Protein AF-A0A350HEQ5-F1 (afdb_monomer_lite)

Secondary structure (DSSP, 8-state):
-TTEEEEEEEEEEETTEEEEEEEEEEEEEEETTEEEEEEEEEETTEEEEEEEEEE--HHHHHHHHHHHHHHHHHHHHHHHIIIIIIHHHHHHHHHHHHHTT---HHHHHHHHHHHHHHHHHHHHHTHHHHHHHH--TTS-HHHHHHHHHHHHHHHHHHHHHHHHHHHHHHHHHHHHH-TTSBPTTTTTSHHHHTSHHHHHHHHHHHHHHHHHHHHHHHHHHHHTTSTT-B--SGGG--GGGGGSSSTTHHHHHHHHHHHHHHHIIIIIHHHHHHHHHHHHTT-HHHHHHHHHHHHHHHHHHHTTTSS-BSTTHHHHHHHHHHHHHHHHHHHH-HHHHHHHHHHHHHHHHHHHHHH---TTHHHHHHHHHHHHHHHHHHHHHHHHHH--SS-PPPPGGGBGGG------------PPB-------HHHHHHHHHHHHHHHHHHHHHHHTSPP-S----S-HHHHHHHHHHHHHHTT--TTS--EEEEEEEESS-HHHHHHHHHHH-HHHHHHHHHS-EEEETTEEEE-GGGS--EEEEEEEE--SS-HHHHH-EEEEEE-SS-EEEEEE--TTS------HHHHHHHHHHHHHHH---SS-EEEEEEEEEE-TTSPEEEEEEEEE---GGGTT-EEEEEEEEETTEEEEEEEEEEPPHHHHHHHHHHHHHHHHHHHHHHHHHHHHHHHHHHHHHHHHHHS---HHHHHHHHHHHHHHHHHHHHHTHHHHHHH--TTS-HHHHHHHHHHHHHHHHHHHHHHHHHHHHHHHHHGGGBSSPPPHHHHHHHHHHHHHHHHHHHHHHHHHHTTS-------GGGGTSSSGGGHHHHHHHHHHHHHHHHHHHHHHHHSS---HHHHHHHHHHHHHHHHHHS-----SSS-HHHHHHHHHHHHHHHHHHIIIIITT-TTHHHHHHHHHHHHHHHHHHTS-SSTTHHHHHHHHHHHHHHHHHHHHHHHHHHHHHHH--

pLDDT: mean 87.1, std 10.97, range [36.81, 98.38]

Foldseek 3Di:
DVQWDWDWWWWFDFPPKIKIWTWTWRPPDADVLWIWIWIWIQIRNRTPDTDIDTHDAPQVVLVLVQQLLLLLLLLLVLVLCLLLVLVVLLLVLLLVCVLVLNFDQPLLLVLLLVLLVLQLVVLQQLVLVCCVPPDDPLADPVLSVLLSNLVSVVSSLVSSVLSSSLCRRLQSLCLVLPQFAFRPSCCLPLQNLQAPLSVVLLVLLVVLLVVLVVLLVVLVVVQVVDPFKDADPVVQADPSLVSTPQSLSNLQSVLLSCLRNVLSSLASRQVSVLSVVCVVVVNNVVSLVCRLLVSQLSVQSNVLSHSIPPSSSSSVSRSVSSSVVNVCCSPHNSRSSSSSSSLNSLCRHCVVLVVDDDPPSVVSVVSSVCSNCVSVVSSVVSCVVVVSNVRHHRPSCRGSNNDDRDDDDPPPFFAQFAQDFDDPPVVLVVLLVLLVVLLVVLVVVLVPDFQQADFFADDPVNQVVVVVVVCVVVVPPPPADKDKFKFKDKQDDCVQLVLLCVQLNPVRSRVCSVFVWDQDPNDTAHQNQADIYIWMWMKIAGQDDRLQRRQWMKIWTDGNLDIWIATGGRLPDDAAADDLVLVVVVVVVVVVVRGPDPFDWDWRIWTWDQGPVRQTKIWTKTWTQDDDSCRQFTWIWIFIGTRNHTRTIGIHTDDRPVVVSVLVHQLSLLSSVVSVLVVVVSVLLCVLLVVLSVVVSVDDDPVVVLVVQLVVLVVLLVLVCQQLVSVVVVPDRSSHRPVSSVSSVVSVSSSVVSVLSVSLSSLVVSLLVLLLSYQAQHDLVSLLSLLSSLLSQLVSLLQVLQCVPDSGDDSDPFDSSLVSTPDSLSSLSVLLSLLSSLLSQLLSLLSVCQGGDDDPVSLLSSLLSVLSSLVVLLPDPPSRRDGPVSVVSSSVRSSVSCVVCVVPRRNSHSLSSLSNSLSSNLSNLVSSLVNQNHPCRNVSSVSSNVSSVVSNVVVSCSSRVSSVVSNVD

Structure (mmCIF, N/CA/C/O backbone):
data_AF-A0A350HEQ5-F1
#
_entry.id   AF-A0A350HEQ5-F1
#
loop_
_atom_site.group_PDB
_atom_site.id
_atom_site.type_symbol
_atom_site.label_atom_id
_atom_site.label_alt_id
_atom_site.label_comp_id
_atom_site.label_asym_id
_atom_site.label_entity_id
_atom_site.label_seq_id
_atom_site.pdbx_PDB_ins_code
_atom_site.Cartn_x
_atom_site.Cartn_y
_atom_site.Cartn_z
_atom_site.occupancy
_atom_site.B_iso_or_equiv
_atom_site.auth_seq_id
_atom_site.auth_comp_id
_atom_site.auth_asym_id
_atom_site.auth_atom_id
_atom_site.pdbx_PDB_model_num
ATOM 1 N N . PRO A 1 1 ? -3.479 -26.762 -36.739 1.00 63.06 1 PRO A N 1
ATOM 2 C CA . PRO A 1 1 ? -4.819 -26.532 -37.343 1.00 63.06 1 PRO A CA 1
ATOM 3 C C . PRO A 1 1 ? -4.683 -25.771 -38.673 1.00 63.06 1 PRO A C 1
ATOM 5 O O . PRO A 1 1 ? -3.877 -24.853 -38.736 1.00 63.06 1 PRO A O 1
ATOM 8 N N . LYS A 1 2 ? -5.415 -26.163 -39.730 1.00 76.94 2 LYS A N 1
ATOM 9 C CA . LYS A 1 2 ? -5.239 -25.629 -41.104 1.00 76.94 2 LYS A CA 1
ATOM 10 C C . LYS A 1 2 ? -5.496 -24.119 -41.250 1.00 76.94 2 LYS A C 1
ATOM 12 O O . LYS A 1 2 ? -5.069 -23.531 -42.232 1.00 76.94 2 LYS A O 1
ATOM 17 N N . ASP A 1 3 ? -6.184 -23.518 -40.282 1.00 88.62 3 ASP A N 1
ATOM 18 C CA . ASP A 1 3 ? -6.591 -22.107 -40.304 1.00 88.62 3 ASP A CA 1
ATOM 19 C C . ASP A 1 3 ? -5.604 -21.173 -39.581 1.00 88.62 3 ASP A C 1
ATOM 21 O O . ASP A 1 3 ? -5.878 -19.989 -39.421 1.00 88.62 3 ASP A O 1
ATOM 25 N N . TYR A 1 4 ? -4.477 -21.702 -39.096 1.00 90.69 4 TYR A N 1
ATOM 26 C CA . TYR A 1 4 ? -3.442 -20.923 -38.421 1.00 90.69 4 TYR A CA 1
ATOM 27 C C . TYR A 1 4 ? -2.234 -20.750 -39.338 1.00 90.69 4 TYR A C 1
ATOM 29 O O . TYR A 1 4 ? -1.679 -21.738 -39.821 1.00 90.69 4 TYR A O 1
ATOM 37 N N . ILE A 1 5 ? -1.826 -19.503 -39.548 1.00 92.50 5 ILE A N 1
ATOM 38 C CA . ILE A 1 5 ? -0.644 -19.128 -40.328 1.00 92.50 5 ILE A CA 1
ATOM 39 C C . ILE A 1 5 ? 0.439 -18.603 -39.392 1.00 92.50 5 ILE A C 1
ATOM 41 O O . ILE A 1 5 ? 0.133 -17.954 -38.394 1.00 92.50 5 ILE A O 1
ATOM 45 N N . LEU A 1 6 ? 1.704 -18.898 -39.691 1.00 91.81 6 LEU A N 1
ATOM 46 C CA . LEU A 1 6 ? 2.822 -18.324 -38.946 1.00 91.81 6 LEU A CA 1
ATOM 47 C C . LEU A 1 6 ? 2.840 -16.809 -39.187 1.00 91.81 6 LEU A C 1
ATOM 49 O O . LEU A 1 6 ? 2.939 -16.376 -40.334 1.00 91.81 6 LEU A O 1
ATOM 53 N N . LYS A 1 7 ? 2.697 -16.029 -38.114 1.00 90.75 7 LYS A N 1
ATOM 54 C CA . LYS A 1 7 ? 2.664 -14.565 -38.141 1.00 90.75 7 LYS A CA 1
ATOM 55 C C . LYS A 1 7 ? 4.023 -13.983 -37.785 1.00 90.75 7 LYS A C 1
ATOM 57 O O . LYS A 1 7 ? 4.574 -13.239 -38.583 1.00 90.75 7 LYS A O 1
ATOM 62 N N . ASP A 1 8 ? 4.564 -14.385 -36.637 1.00 90.88 8 ASP A N 1
ATOM 63 C CA . ASP A 1 8 ? 5.883 -13.962 -36.168 1.00 90.88 8 ASP A CA 1
ATOM 64 C C . ASP A 1 8 ? 6.734 -15.183 -35.798 1.00 90.88 8 ASP A C 1
ATOM 66 O O . ASP A 1 8 ? 6.240 -16.166 -35.231 1.00 90.88 8 ASP A O 1
ATOM 70 N N . TYR A 1 9 ? 8.027 -15.097 -36.111 1.00 92.94 9 TYR A N 1
ATOM 71 C CA . TYR A 1 9 ? 9.055 -16.049 -35.705 1.00 92.94 9 TYR A CA 1
ATOM 72 C C . TYR A 1 9 ? 10.246 -15.288 -35.135 1.00 92.94 9 TYR A C 1
ATOM 74 O O . TYR A 1 9 ? 10.798 -14.411 -35.794 1.00 92.94 9 TYR A O 1
ATOM 82 N N . ALA A 1 10 ? 10.656 -15.655 -33.930 1.00 91.50 10 ALA A N 1
ATOM 83 C CA . ALA A 1 10 ? 11.864 -15.144 -33.306 1.00 91.50 10 ALA A CA 1
ATOM 84 C C . ALA A 1 10 ? 12.728 -16.310 -32.833 1.00 91.50 10 ALA A C 1
ATOM 86 O O . ALA A 1 10 ? 12.227 -17.396 -32.528 1.00 91.50 10 ALA A O 1
ATOM 87 N N . HIS A 1 11 ? 14.028 -16.066 -32.738 1.00 89.94 11 HIS A N 1
ATOM 88 C CA . HIS A 1 11 ? 14.934 -16.963 -32.039 1.00 89.94 11 HIS A CA 1
ATOM 89 C C . HIS A 1 11 ? 15.846 -16.180 -31.104 1.00 89.94 11 HIS A C 1
ATOM 91 O O . HIS A 1 11 ? 16.212 -15.031 -31.374 1.00 89.94 11 HIS A O 1
ATOM 97 N N . GLU A 1 12 ? 16.211 -16.832 -30.011 1.00 89.75 12 GLU A N 1
ATOM 98 C CA . GLU A 1 12 ? 17.087 -16.297 -28.981 1.00 89.75 12 GLU A CA 1
ATOM 99 C C . GLU A 1 12 ? 18.152 -17.337 -28.644 1.00 89.75 12 GLU A C 1
ATOM 101 O O . GLU A 1 12 ? 17.852 -18.510 -28.405 1.00 89.75 12 GLU A O 1
ATOM 106 N N . ARG A 1 13 ? 19.419 -16.917 -28.633 1.00 85.31 13 ARG A N 1
ATOM 107 C CA . ARG A 1 13 ? 20.515 -17.764 -28.165 1.00 85.31 13 ARG A CA 1
ATOM 108 C C . ARG A 1 13 ? 20.727 -17.547 -26.668 1.00 85.31 13 ARG A C 1
ATOM 110 O O . ARG A 1 13 ? 21.255 -16.520 -26.250 1.00 85.31 13 ARG A O 1
ATOM 117 N N . VAL A 1 14 ? 20.386 -18.557 -25.872 1.00 80.62 14 VAL A N 1
ATOM 118 C CA . VAL A 1 14 ? 20.617 -18.604 -24.424 1.00 80.62 14 VAL A CA 1
ATOM 119 C C . VAL A 1 14 ? 21.796 -19.535 -24.145 1.00 80.62 14 VAL A C 1
ATOM 121 O O . VAL A 1 14 ? 21.642 -20.752 -24.035 1.00 80.62 14 VAL A O 1
ATOM 124 N N . LYS A 1 15 ? 23.001 -18.963 -24.030 1.00 77.75 15 LYS A N 1
ATOM 125 C CA . LYS A 1 15 ? 24.268 -19.717 -23.937 1.00 77.75 15 LYS A CA 1
ATOM 126 C C . LYS A 1 15 ? 24.427 -20.694 -25.115 1.00 77.75 15 LYS A C 1
ATOM 128 O O . LYS A 1 15 ? 24.585 -20.263 -26.251 1.00 77.75 15 LYS A O 1
ATOM 133 N N . GLU A 1 16 ? 24.367 -21.997 -24.842 1.00 81.00 16 GLU A N 1
ATOM 134 C CA . GLU A 1 16 ? 24.494 -23.085 -25.821 1.00 81.00 16 GLU A CA 1
ATOM 135 C C . GLU A 1 16 ? 23.132 -23.584 -26.335 1.00 81.00 16 GLU A C 1
ATOM 137 O O . GLU A 1 16 ? 23.070 -24.497 -27.157 1.00 81.00 16 GLU A O 1
ATOM 142 N N . ARG A 1 17 ? 22.025 -22.996 -25.862 1.00 88.75 17 ARG A N 1
ATOM 143 C CA . ARG A 1 17 ? 20.659 -23.353 -26.253 1.00 88.75 17 ARG A CA 1
ATOM 144 C C . ARG A 1 17 ? 20.102 -22.315 -27.224 1.00 88.75 17 ARG A C 1
ATOM 146 O O . ARG A 1 17 ? 20.215 -21.116 -26.985 1.00 88.75 17 ARG A O 1
ATOM 153 N N . LEU A 1 18 ? 19.491 -22.776 -28.311 1.00 90.94 18 LEU A N 1
ATOM 154 C CA . LEU A 1 18 ? 18.721 -21.929 -29.218 1.00 90.94 18 LEU A CA 1
ATOM 155 C C . LEU A 1 18 ? 17.236 -22.128 -28.922 1.00 90.94 18 LEU A C 1
ATOM 157 O O . LEU A 1 18 ? 16.732 -23.244 -29.041 1.00 90.94 18 LEU A O 1
ATOM 161 N N . ASP A 1 19 ? 16.560 -21.057 -28.532 1.00 94.00 19 ASP A N 1
ATOM 162 C CA . ASP A 1 19 ? 15.124 -21.064 -28.285 1.00 94.00 19 ASP A CA 1
ATOM 163 C C . ASP A 1 19 ? 14.403 -20.432 -29.471 1.00 94.00 19 ASP A C 1
ATOM 165 O O . ASP A 1 19 ? 14.852 -19.437 -30.041 1.00 94.00 19 ASP A O 1
ATOM 169 N N . HIS A 1 20 ? 13.282 -21.034 -29.852 1.00 94.56 20 HIS A N 1
ATOM 170 C CA . HIS A 1 20 ? 12.452 -20.612 -30.968 1.00 94.56 20 HIS A CA 1
ATOM 171 C C . HIS A 1 20 ? 11.069 -20.216 -30.462 1.00 94.56 20 HIS A C 1
ATOM 173 O O . HIS A 1 20 ? 10.409 -20.971 -29.741 1.00 94.56 20 HIS A O 1
ATOM 179 N N . HIS A 1 21 ? 10.600 -19.052 -30.893 1.00 94.69 21 HIS A N 1
ATOM 180 C CA . HIS A 1 21 ? 9.293 -18.514 -30.548 1.00 94.69 21 HIS A CA 1
ATOM 181 C C . HIS A 1 21 ? 8.465 -18.352 -31.814 1.00 94.69 21 HIS A C 1
ATOM 183 O O . HIS A 1 21 ? 8.891 -17.703 -32.767 1.00 94.69 21 HIS A O 1
ATOM 189 N N . PHE A 1 22 ? 7.267 -18.927 -31.806 1.00 95.19 22 PHE A N 1
ATOM 190 C CA . PHE A 1 22 ? 6.330 -18.864 -32.918 1.00 95.19 22 PHE A CA 1
ATOM 191 C C . PHE A 1 22 ? 5.011 -18.267 -32.444 1.00 95.19 22 PHE A C 1
ATOM 193 O O . PHE A 1 22 ? 4.444 -18.694 -31.431 1.00 95.19 22 PHE A O 1
ATOM 200 N N . ILE A 1 23 ? 4.491 -17.322 -33.217 1.00 94.56 23 ILE A N 1
ATOM 201 C CA . ILE A 1 23 ? 3.127 -16.822 -33.079 1.00 94.56 23 ILE A CA 1
ATOM 202 C C . ILE A 1 23 ? 2.373 -17.239 -34.328 1.00 94.56 23 ILE A C 1
ATOM 204 O O . ILE A 1 23 ? 2.692 -16.802 -35.431 1.00 94.56 23 ILE A O 1
ATOM 208 N N . TYR A 1 24 ? 1.370 -18.091 -34.153 1.00 94.12 24 TYR A N 1
ATOM 209 C CA . TYR A 1 24 ? 0.466 -18.470 -35.227 1.00 94.12 24 TYR A CA 1
ATOM 210 C C . TYR A 1 24 ? -0.844 -17.700 -35.088 1.00 94.12 24 TYR A C 1
ATOM 212 O O . TYR A 1 24 ? -1.494 -17.816 -34.055 1.00 94.12 24 TYR A O 1
ATOM 220 N N . GLU A 1 25 ? -1.265 -16.969 -36.116 1.00 92.69 25 GLU A N 1
ATOM 221 C CA . GLU A 1 25 ? -2.535 -16.230 -36.142 1.00 92.69 25 GLU A CA 1
ATOM 222 C C . GLU A 1 25 ? -3.602 -17.027 -36.904 1.00 92.69 25 GLU A C 1
ATOM 224 O O . GLU A 1 25 ? -3.324 -17.623 -37.947 1.00 92.69 25 GLU A O 1
ATOM 229 N N . ASN A 1 26 ? -4.837 -17.035 -36.402 1.00 93.31 26 ASN A N 1
ATOM 230 C CA . ASN A 1 26 ? -5.974 -17.586 -37.129 1.00 93.31 26 ASN A CA 1
ATOM 231 C C . ASN A 1 26 ? -6.422 -16.615 -38.229 1.00 93.31 26 ASN A C 1
ATOM 233 O O . ASN A 1 26 ? -6.893 -15.517 -37.943 1.00 93.31 26 ASN A O 1
ATOM 237 N N . ASN A 1 27 ? -6.341 -17.036 -39.489 1.00 87.69 27 ASN A N 1
ATOM 238 C CA . ASN A 1 27 ? -6.676 -16.176 -40.626 1.00 87.69 27 ASN A CA 1
ATOM 239 C C . ASN A 1 27 ? -8.170 -16.163 -40.994 1.00 87.69 27 ASN A C 1
ATOM 241 O O . ASN A 1 27 ? -8.580 -15.362 -41.831 1.00 87.69 27 ASN A O 1
ATOM 245 N N . LYS A 1 28 ? -8.990 -17.035 -40.392 1.00 88.00 28 LYS A N 1
ATOM 246 C CA . LYS A 1 28 ? -10.434 -17.141 -40.673 1.00 88.00 28 LYS A CA 1
ATOM 247 C C . LYS A 1 28 ? -11.322 -16.631 -39.546 1.00 88.00 28 LYS A C 1
ATOM 249 O O . LYS A 1 28 ? -12.498 -16.373 -39.784 1.00 88.00 28 LYS A O 1
ATOM 254 N N . LYS A 1 29 ? -10.805 -16.557 -38.319 1.00 88.69 29 LYS A N 1
ATOM 255 C CA . LYS A 1 29 ? -11.589 -16.251 -37.119 1.00 88.69 29 LYS A CA 1
ATOM 256 C C . LYS A 1 29 ? -10.912 -15.174 -36.278 1.00 88.69 29 LYS A C 1
ATOM 258 O O . LYS A 1 29 ? -9.746 -15.300 -35.917 1.00 88.69 29 LYS A O 1
ATOM 263 N N . SER A 1 30 ? -11.695 -14.175 -35.891 1.00 88.38 30 SER A N 1
ATOM 264 C CA . SER A 1 30 ? -11.368 -13.171 -34.879 1.00 88.38 30 SER A CA 1
ATOM 265 C C . SER A 1 30 ? -12.553 -13.002 -33.925 1.00 88.38 30 SER A C 1
ATOM 267 O O . SER A 1 30 ? -13.673 -13.418 -34.235 1.00 88.38 30 SER A O 1
ATOM 269 N N . ILE A 1 31 ? -12.311 -12.413 -32.755 1.00 89.31 31 ILE A N 1
ATOM 270 C CA . ILE A 1 31 ? -13.373 -11.980 -31.839 1.00 89.31 31 ILE A CA 1
ATOM 271 C C . ILE A 1 31 ? -13.454 -10.463 -31.967 1.00 89.31 31 ILE A C 1
ATOM 273 O O . ILE A 1 31 ? -12.619 -9.756 -31.409 1.00 89.31 31 ILE A O 1
ATOM 277 N N . ALA A 1 32 ? -14.422 -9.975 -32.747 1.00 88.38 32 ALA A N 1
ATOM 278 C CA . ALA A 1 32 ? -14.424 -8.590 -33.220 1.00 88.38 32 ALA A CA 1
ATOM 279 C C . ALA A 1 32 ? -13.051 -8.235 -33.841 1.00 88.38 32 ALA A C 1
ATOM 281 O O . ALA A 1 32 ? -12.601 -8.923 -34.764 1.00 88.38 32 ALA A O 1
ATOM 282 N N . GLU A 1 33 ? -12.373 -7.213 -33.318 1.00 86.56 33 GLU A N 1
ATOM 283 C CA . GLU A 1 33 ? -11.041 -6.776 -33.757 1.00 86.56 33 GLU A CA 1
ATOM 284 C C . GLU A 1 33 ? -9.890 -7.604 -33.160 1.00 86.56 33 GLU A C 1
ATOM 286 O O . GLU A 1 33 ? -8.765 -7.549 -33.658 1.00 86.56 33 GLU A O 1
ATOM 291 N N . ALA A 1 34 ? -10.152 -8.407 -32.124 1.00 90.25 34 ALA A N 1
ATOM 292 C CA . ALA A 1 34 ? -9.126 -9.178 -31.437 1.00 90.25 34 ALA A CA 1
ATOM 293 C C . ALA A 1 34 ? -8.733 -10.437 -32.224 1.00 90.25 34 ALA A C 1
ATOM 295 O O . ALA A 1 34 ? -9.576 -11.258 -32.615 1.00 90.25 34 ALA A O 1
ATOM 296 N N . LYS A 1 35 ? -7.427 -10.611 -32.436 1.00 89.88 35 LYS A N 1
ATOM 297 C CA . LYS A 1 35 ? -6.869 -11.721 -33.217 1.00 89.88 35 LYS A CA 1
ATOM 298 C C . LYS A 1 35 ? -6.679 -12.958 -32.351 1.00 89.88 35 LYS A C 1
ATOM 300 O O . LYS A 1 35 ? -6.209 -12.873 -31.217 1.00 89.88 35 LYS A O 1
ATOM 305 N N . LEU A 1 36 ? -7.041 -14.118 -32.896 1.00 93.25 36 LEU A N 1
ATOM 306 C CA . LEU A 1 36 ? -6.819 -15.401 -32.238 1.00 93.25 36 LEU A CA 1
ATOM 307 C C . LEU A 1 36 ? -5.424 -15.909 -32.582 1.00 93.25 36 LEU A C 1
ATOM 309 O O . LEU A 1 36 ? -5.115 -16.137 -33.749 1.00 93.25 36 LEU A O 1
ATOM 313 N N . GLU A 1 37 ? -4.608 -16.136 -31.565 1.00 93.69 37 GLU A N 1
ATOM 314 C CA . GLU A 1 37 ? -3.222 -16.565 -31.702 1.00 93.69 37 GLU A CA 1
ATOM 315 C C . GLU A 1 37 ? -2.977 -17.899 -30.989 1.00 93.69 37 GLU A C 1
ATOM 317 O O . GLU A 1 37 ? -3.651 -18.248 -30.020 1.00 93.69 37 GLU A O 1
ATOM 322 N N . ILE A 1 38 ? -1.969 -18.640 -31.439 1.00 94.44 38 ILE A N 1
ATOM 323 C CA . ILE A 1 38 ? -1.323 -19.705 -30.672 1.00 94.44 38 ILE A CA 1
ATOM 324 C C . ILE A 1 38 ? 0.134 -19.300 -30.495 1.00 94.44 38 ILE A C 1
ATOM 326 O O . ILE A 1 38 ? 0.862 -19.142 -31.476 1.00 94.44 38 ILE A O 1
ATOM 330 N N . ARG A 1 39 ? 0.559 -19.154 -29.240 1.00 95.00 39 ARG A N 1
ATOM 331 C CA . ARG A 1 39 ? 1.956 -18.897 -28.885 1.00 95.00 39 ARG A CA 1
ATOM 332 C C . ARG A 1 39 ? 2.638 -20.216 -28.576 1.00 95.00 39 ARG A C 1
ATOM 334 O O . ARG A 1 39 ? 2.213 -20.925 -27.660 1.00 95.00 39 ARG A O 1
ATOM 341 N N . MET A 1 40 ? 3.685 -20.523 -29.330 1.00 95.44 40 MET A N 1
ATOM 342 C CA . MET A 1 40 ? 4.489 -21.725 -29.162 1.00 95.44 40 MET A CA 1
ATOM 343 C C . MET A 1 40 ? 5.940 -21.352 -28.869 1.00 95.44 40 MET A C 1
ATOM 345 O O . MET A 1 40 ? 6.518 -20.525 -29.569 1.00 95.44 40 MET A O 1
ATOM 349 N N . THR A 1 41 ? 6.525 -21.986 -27.857 1.00 95.94 41 THR A N 1
ATOM 350 C CA . THR A 1 41 ? 7.957 -21.881 -27.557 1.00 95.94 41 THR A CA 1
ATOM 351 C C . THR A 1 41 ? 8.579 -23.264 -27.649 1.00 95.94 41 THR A C 1
ATOM 353 O O . THR A 1 41 ? 8.058 -24.217 -27.061 1.00 95.94 41 THR A O 1
ATOM 356 N N . ILE A 1 42 ? 9.690 -23.361 -28.375 1.00 95.88 42 ILE A N 1
ATOM 357 C CA . ILE A 1 42 ? 10.563 -24.532 -28.408 1.00 95.88 42 ILE A CA 1
ATOM 358 C C . ILE A 1 42 ? 11.885 -24.117 -27.770 1.00 95.88 42 ILE A C 1
ATOM 360 O O . ILE A 1 42 ? 12.607 -23.307 -28.341 1.00 95.88 42 ILE A O 1
ATOM 364 N N . SER A 1 43 ? 12.192 -24.640 -26.586 1.00 94.06 43 SER A N 1
ATOM 365 C CA . SER A 1 43 ? 13.463 -24.383 -25.910 1.00 94.06 43 SER A CA 1
ATOM 366 C C . SER A 1 43 ? 14.464 -25.477 -26.264 1.00 94.06 43 SER A C 1
ATOM 368 O O . SER A 1 43 ? 14.285 -26.635 -25.875 1.00 94.06 43 SER A O 1
ATOM 370 N N . GLY A 1 44 ? 15.502 -25.138 -27.030 1.00 92.12 44 GLY A N 1
ATOM 371 C CA . GLY A 1 44 ? 16.385 -26.123 -27.654 1.00 92.12 44 GLY A CA 1
ATOM 372 C C . GLY A 1 44 ? 15.603 -27.068 -28.568 1.00 92.12 44 GLY A C 1
ATOM 373 O O . GLY A 1 44 ? 15.156 -26.692 -29.646 1.00 92.12 44 GLY A O 1
ATOM 374 N N . ASN A 1 45 ? 15.421 -28.309 -28.122 1.00 92.00 45 ASN A N 1
ATOM 375 C CA . ASN A 1 45 ? 14.684 -29.349 -28.842 1.00 92.00 45 ASN A CA 1
ATOM 376 C C . ASN A 1 45 ? 13.342 -29.733 -28.189 1.00 92.00 45 ASN A C 1
ATOM 378 O O . ASN A 1 45 ? 12.737 -30.725 -28.597 1.00 92.00 45 ASN A O 1
ATOM 382 N N . GLN A 1 46 ? 12.870 -28.991 -27.181 1.00 95.50 46 GLN A N 1
ATOM 383 C CA . GLN A 1 46 ? 11.648 -29.318 -26.439 1.00 95.50 46 GLN A CA 1
ATOM 384 C C . GLN A 1 46 ? 10.572 -28.250 -26.606 1.00 95.50 46 GLN A C 1
ATOM 386 O O . GLN A 1 46 ? 10.834 -27.066 -26.422 1.00 95.50 46 GLN A O 1
ATOM 391 N N . VAL A 1 47 ? 9.333 -28.662 -26.889 1.00 95.00 47 VAL A N 1
ATOM 392 C CA . VAL A 1 47 ? 8.177 -27.755 -26.840 1.00 95.00 47 VAL A CA 1
ATOM 393 C C . VAL A 1 47 ? 7.868 -27.452 -25.374 1.00 95.00 47 VAL A C 1
ATOM 395 O O . VAL A 1 47 ? 7.421 -28.329 -24.640 1.00 95.00 47 VAL A O 1
ATOM 398 N N . THR A 1 48 ? 8.102 -26.213 -24.949 1.00 94.75 48 THR A N 1
ATOM 399 C CA . THR A 1 48 ? 7.941 -25.773 -23.552 1.00 94.75 48 THR A CA 1
ATOM 400 C C . THR A 1 48 ? 6.688 -24.934 -23.331 1.00 94.75 48 THR A C 1
ATOM 402 O O . THR A 1 48 ? 6.213 -24.817 -22.203 1.00 94.75 48 THR A O 1
ATOM 405 N N . LYS A 1 49 ? 6.105 -24.371 -24.397 1.00 93.56 49 LYS A N 1
ATOM 406 C CA . LYS A 1 49 ? 4.848 -23.616 -24.333 1.00 93.56 49 LYS A CA 1
ATOM 407 C C . LYS A 1 49 ? 4.005 -23.868 -25.572 1.00 93.56 49 LYS A C 1
ATOM 409 O O . LYS A 1 49 ? 4.513 -23.795 -26.685 1.00 93.56 49 LYS A O 1
ATOM 414 N N . MET A 1 50 ? 2.709 -24.083 -25.372 1.00 94.81 50 MET A N 1
ATOM 415 C CA . MET A 1 50 ? 1.692 -24.030 -26.419 1.00 94.81 50 MET A CA 1
ATOM 416 C C . MET A 1 50 ? 0.396 -23.511 -25.800 1.00 94.81 50 MET A C 1
ATOM 418 O O . MET A 1 50 ? -0.309 -24.251 -25.120 1.00 94.81 50 MET A O 1
ATOM 422 N N . ALA A 1 51 ? 0.109 -22.225 -25.991 1.00 95.00 51 ALA A N 1
ATOM 423 C CA . ALA A 1 51 ? -1.032 -21.574 -25.354 1.00 95.00 51 ALA A CA 1
ATOM 424 C C . ALA A 1 51 ? -1.860 -20.783 -26.377 1.00 95.00 51 ALA A C 1
ATOM 426 O O . ALA A 1 51 ? -1.276 -20.011 -27.149 1.00 95.00 51 ALA A O 1
ATOM 427 N N . PRO A 1 52 ? -3.198 -20.941 -26.394 1.00 93.25 52 PRO A N 1
ATOM 428 C CA . PRO A 1 52 ? -4.061 -20.026 -27.123 1.00 93.25 52 PRO A CA 1
ATOM 429 C C . PRO A 1 52 ? -3.970 -18.631 -26.496 1.00 93.25 52 PRO A C 1
ATOM 431 O O . PRO A 1 52 ? -3.814 -18.485 -25.284 1.00 93.25 52 PRO A O 1
ATOM 434 N N . ASN A 1 53 ? -4.068 -17.605 -27.329 1.00 93.12 53 ASN A N 1
ATOM 435 C CA . ASN A 1 53 ? -4.036 -16.212 -26.922 1.00 93.12 53 ASN A CA 1
ATOM 436 C C . ASN A 1 53 ? -5.069 -15.411 -27.723 1.00 93.12 53 ASN A C 1
ATOM 438 O O . ASN A 1 53 ? -5.365 -15.734 -28.874 1.00 93.12 53 ASN A O 1
ATOM 442 N N . VAL A 1 54 ? -5.603 -14.357 -27.116 1.00 92.19 54 VAL A N 1
ATOM 443 C CA . VAL A 1 54 ? -6.446 -13.370 -27.796 1.00 92.19 54 VAL A CA 1
ATOM 444 C C . VAL A 1 54 ? -5.690 -12.048 -27.750 1.00 92.19 54 VAL A C 1
ATOM 446 O O . VAL A 1 54 ? -5.585 -11.435 -26.690 1.00 92.19 54 VAL A O 1
ATOM 449 N N . LYS A 1 55 ? -5.108 -11.629 -28.878 1.00 89.75 55 LYS A N 1
ATOM 450 C CA . LYS A 1 55 ? -4.390 -10.352 -28.972 1.00 89.75 55 LYS A CA 1
ATOM 451 C C . LYS A 1 55 ? -5.410 -9.224 -29.061 1.00 89.75 55 LYS A C 1
ATOM 453 O O . LYS A 1 55 ? -6.089 -9.076 -30.079 1.00 89.75 55 LYS A O 1
ATOM 458 N N . LEU A 1 56 ? -5.525 -8.468 -27.972 1.00 90.62 56 LEU A N 1
ATOM 459 C CA . LEU A 1 56 ? -6.334 -7.255 -27.908 1.00 90.62 56 LEU A CA 1
ATOM 460 C C . LEU A 1 56 ? -5.623 -6.121 -28.664 1.00 90.62 56 LEU A C 1
ATOM 462 O O . LEU A 1 56 ? -4.409 -5.985 -28.498 1.00 90.62 56 LEU A O 1
ATOM 466 N N . PRO A 1 57 ? -6.345 -5.309 -29.459 1.00 88.69 57 PRO A N 1
ATOM 467 C CA . PRO A 1 57 ? -5.790 -4.088 -30.033 1.00 88.69 57 PRO A CA 1
ATOM 468 C C . PRO A 1 57 ? -5.285 -3.137 -28.943 1.00 88.69 57 PRO A C 1
ATOM 470 O O . PRO A 1 57 ? -5.906 -3.006 -27.880 1.00 88.69 57 PRO A O 1
ATOM 473 N N . GLU A 1 58 ? -4.188 -2.432 -29.209 1.00 88.62 58 GLU A N 1
ATOM 474 C CA . GLU A 1 58 ? -3.613 -1.471 -28.266 1.00 88.62 58 GLU A CA 1
ATOM 475 C C . GLU A 1 58 ? -4.627 -0.368 -27.919 1.00 88.62 58 GLU A C 1
ATOM 477 O O . GLU A 1 58 ? -4.821 -0.057 -26.742 1.00 88.62 58 GLU A O 1
ATOM 482 N N . ASN A 1 59 ? -5.356 0.143 -28.919 1.00 88.44 59 ASN A N 1
ATOM 483 C CA . ASN A 1 59 ? -6.385 1.170 -28.721 1.00 88.44 59 ASN A CA 1
ATOM 484 C C . ASN A 1 59 ? -7.505 0.715 -27.784 1.00 88.44 59 ASN A C 1
ATOM 486 O O . ASN A 1 59 ? -7.909 1.496 -26.930 1.00 88.44 59 ASN A O 1
ATOM 490 N N . PHE A 1 60 ? -7.948 -0.545 -27.863 1.00 89.69 60 PHE A N 1
ATOM 491 C CA . PHE A 1 60 ? -8.950 -1.066 -26.929 1.00 89.69 60 PHE A CA 1
ATOM 492 C C . PHE A 1 60 ? -8.441 -1.018 -25.485 1.00 89.69 60 PHE A C 1
ATOM 494 O O . PHE A 1 60 ? -9.156 -0.576 -24.590 1.00 89.69 60 PHE A O 1
ATOM 501 N N . THR A 1 61 ? -7.195 -1.444 -25.252 1.00 90.38 61 THR A N 1
ATOM 502 C CA . THR A 1 61 ? -6.597 -1.444 -23.906 1.00 90.38 61 THR A CA 1
ATOM 503 C C . THR A 1 61 ? -6.495 -0.018 -23.368 1.00 90.38 61 THR A C 1
ATOM 505 O O . THR A 1 61 ? -6.901 0.250 -22.241 1.00 90.38 61 THR A O 1
ATOM 508 N N . ARG A 1 62 ? -6.055 0.922 -24.209 1.00 90.38 62 ARG A N 1
ATOM 509 C CA . ARG A 1 62 ? -5.942 2.341 -23.857 1.00 90.38 62 ARG A CA 1
ATOM 510 C C . ARG A 1 62 ? -7.295 3.001 -23.600 1.00 90.38 62 ARG A C 1
ATOM 512 O O . ARG A 1 62 ? -7.429 3.785 -22.666 1.00 90.38 62 ARG A O 1
ATOM 519 N N . GLU A 1 63 ? -8.313 2.698 -24.399 1.00 89.56 63 GLU A N 1
ATOM 520 C CA . GLU A 1 63 ? -9.684 3.171 -24.173 1.00 89.56 63 GLU A CA 1
ATOM 521 C C . GLU A 1 63 ? -10.273 2.602 -22.891 1.00 89.56 63 GLU A C 1
ATOM 523 O O . GLU A 1 63 ? -10.880 3.343 -22.114 1.00 89.56 63 GLU A O 1
ATOM 528 N N . PHE A 1 64 ? -10.051 1.314 -22.641 1.00 90.88 64 PHE A N 1
ATOM 529 C CA . PHE A 1 64 ? -10.465 0.665 -21.410 1.00 90.88 64 PHE A CA 1
ATOM 530 C C . PHE A 1 64 ? -9.782 1.305 -20.197 1.00 90.88 64 PHE A C 1
ATOM 532 O O . PHE A 1 64 ? -10.464 1.662 -19.239 1.00 90.88 64 PHE A O 1
ATOM 539 N N . ASP A 1 65 ? -8.474 1.549 -20.247 1.00 91.75 65 ASP A N 1
ATOM 540 C CA . ASP A 1 65 ? -7.734 2.237 -19.185 1.00 91.75 65 ASP A CA 1
ATOM 541 C C . ASP A 1 65 ? -8.207 3.683 -18.992 1.00 91.75 65 ASP A C 1
ATOM 543 O O . ASP A 1 65 ? -8.437 4.118 -17.860 1.00 91.75 65 ASP A O 1
ATOM 547 N N . ASN A 1 66 ? -8.448 4.418 -20.081 1.00 92.25 66 ASN A N 1
ATOM 548 C CA . ASN A 1 66 ? -9.009 5.766 -20.030 1.00 92.25 66 ASN A CA 1
ATOM 549 C C . ASN A 1 66 ? -10.376 5.781 -19.345 1.00 92.25 66 ASN A C 1
ATOM 551 O O . ASN A 1 66 ? -10.610 6.577 -18.440 1.00 92.25 66 ASN A O 1
ATOM 555 N N . MET A 1 67 ? -11.264 4.870 -19.736 1.00 91.06 67 MET A N 1
ATOM 556 C CA . MET A 1 67 ? -12.574 4.679 -19.122 1.00 91.06 67 MET A CA 1
ATOM 557 C C . MET A 1 67 ? -12.434 4.373 -17.621 1.00 91.06 67 MET A C 1
ATOM 559 O O . MET A 1 67 ? -13.073 5.022 -16.790 1.00 91.06 67 MET A O 1
ATOM 563 N N . ARG A 1 68 ? -11.545 3.439 -17.261 1.00 92.19 68 ARG A N 1
ATOM 564 C CA . ARG A 1 68 ? -11.241 3.061 -15.871 1.00 92.19 68 ARG A CA 1
ATOM 565 C C . ARG A 1 68 ? -10.694 4.228 -15.057 1.00 92.19 68 ARG A C 1
ATOM 567 O O . ARG A 1 68 ? -10.943 4.273 -13.856 1.00 92.19 68 ARG A O 1
ATOM 574 N N . SER A 1 69 ? -9.981 5.171 -15.672 1.00 94.44 69 SER A N 1
ATOM 575 C CA . SER A 1 69 ? -9.448 6.341 -14.965 1.00 94.44 69 SER A CA 1
ATOM 576 C C . SER A 1 69 ? -10.555 7.180 -14.316 1.00 94.44 69 SER A C 1
ATOM 578 O O . SER A 1 69 ? -10.385 7.618 -13.182 1.00 94.44 69 SER A O 1
ATOM 580 N N . PHE A 1 70 ? -11.727 7.309 -14.954 1.00 94.88 70 PHE A N 1
ATOM 581 C CA . PHE A 1 70 ? -12.887 8.000 -14.375 1.00 94.88 70 PHE A CA 1
ATOM 582 C C . PHE A 1 70 ? -13.461 7.232 -13.180 1.00 94.88 70 PHE A C 1
ATOM 584 O O . PHE A 1 70 ? -13.706 7.815 -12.124 1.00 94.88 70 PHE A O 1
ATOM 591 N N . ASN A 1 71 ? -13.630 5.912 -13.327 1.00 94.38 71 ASN A N 1
ATOM 592 C CA . ASN A 1 71 ? -14.060 5.021 -12.246 1.00 94.38 71 ASN A CA 1
ATOM 593 C C . ASN A 1 71 ? -13.114 5.115 -11.037 1.00 94.38 71 ASN A C 1
ATOM 595 O O . ASN A 1 71 ? -13.555 5.274 -9.899 1.00 94.38 71 ASN A O 1
ATOM 599 N N . ASN A 1 72 ? -11.806 5.056 -11.290 1.00 94.44 72 ASN A N 1
ATOM 600 C CA . ASN A 1 72 ? -10.769 5.121 -10.268 1.00 94.44 72 ASN A CA 1
ATOM 601 C C . ASN A 1 72 ? -10.722 6.499 -9.600 1.00 94.44 72 ASN A C 1
ATOM 603 O O . ASN A 1 72 ? -10.703 6.561 -8.376 1.00 94.44 72 ASN A O 1
ATOM 607 N N . ALA A 1 73 ? -10.756 7.598 -10.356 1.00 95.31 73 ALA A N 1
ATOM 608 C CA . ALA A 1 73 ? -10.759 8.949 -9.797 1.00 95.31 73 ALA A CA 1
ATOM 609 C C . ALA A 1 73 ? -11.981 9.188 -8.906 1.00 95.31 73 ALA A C 1
ATOM 611 O O . ALA A 1 73 ? -11.836 9.621 -7.761 1.00 95.31 73 ALA A O 1
ATOM 612 N N . PHE A 1 74 ? -13.175 8.828 -9.383 1.00 95.50 74 PHE A N 1
ATOM 613 C CA . PHE A 1 74 ? -14.406 8.942 -8.603 1.00 95.50 74 PHE A CA 1
ATOM 614 C C . PHE A 1 74 ? -14.374 8.054 -7.349 1.00 95.50 74 PHE A C 1
ATOM 616 O O . PHE A 1 74 ? -14.728 8.505 -6.256 1.00 95.50 74 PHE A O 1
ATOM 623 N N . GLY A 1 75 ? -13.845 6.834 -7.493 1.00 95.69 75 GLY A N 1
ATOM 624 C CA . GLY A 1 75 ? -13.567 5.909 -6.398 1.00 95.69 75 GLY A CA 1
ATOM 625 C C . GLY A 1 75 ? -12.659 6.496 -5.326 1.00 95.69 75 GLY A C 1
ATOM 626 O O . GLY A 1 75 ? -12.992 6.488 -4.142 1.00 95.69 75 GLY A O 1
ATOM 627 N N . GLN A 1 76 ? -11.534 7.072 -5.744 1.00 94.62 76 GLN A N 1
ATOM 628 C CA . GLN A 1 76 ? -10.541 7.645 -4.841 1.00 94.62 76 GLN A CA 1
ATOM 629 C C . GLN A 1 76 ? -11.032 8.911 -4.141 1.00 94.62 76 GLN A C 1
ATOM 631 O O . GLN A 1 76 ? -10.718 9.105 -2.967 1.00 94.62 76 GLN A O 1
ATOM 636 N N . ILE A 1 77 ? -11.857 9.736 -4.796 1.00 94.19 77 ILE A N 1
ATOM 637 C CA . ILE A 1 77 ? -12.560 10.838 -4.119 1.00 94.19 77 ILE A CA 1
ATOM 638 C C . ILE A 1 77 ? -13.462 10.275 -3.014 1.00 94.19 77 ILE A C 1
ATOM 640 O O . ILE A 1 77 ? -13.415 10.759 -1.881 1.00 94.19 77 ILE A O 1
ATOM 644 N N . GLY A 1 78 ? -14.252 9.239 -3.319 1.00 95.12 78 GLY A N 1
ATOM 645 C CA . GLY A 1 78 ? -15.099 8.550 -2.342 1.00 95.12 78 GLY A CA 1
ATOM 646 C C . GLY A 1 78 ? -14.301 8.045 -1.141 1.00 95.12 78 GLY A C 1
ATOM 647 O O . GLY A 1 78 ? -14.643 8.353 0.002 1.00 95.12 78 GLY A O 1
ATOM 648 N N . SER A 1 79 ? -13.188 7.357 -1.398 1.00 94.88 79 SER A N 1
ATOM 649 C CA . SER A 1 79 ? -12.258 6.864 -0.376 1.00 94.88 79 SER A CA 1
ATOM 650 C C . SER A 1 79 ? -11.623 7.986 0.448 1.00 94.88 79 SER A C 1
ATOM 652 O O . SER A 1 79 ? -11.494 7.848 1.662 1.00 94.88 79 SER A O 1
ATOM 654 N N . ALA A 1 80 ? -11.262 9.121 -0.157 1.00 94.25 80 ALA A N 1
ATOM 655 C CA . ALA A 1 80 ? -10.703 10.262 0.570 1.00 94.25 80 ALA A CA 1
ATOM 656 C C . ALA A 1 80 ? -11.738 10.916 1.495 1.00 94.25 80 ALA A C 1
ATOM 658 O O . ALA A 1 80 ? -11.437 11.180 2.662 1.00 94.25 80 ALA A O 1
ATOM 659 N N . ILE A 1 81 ? -12.970 11.122 1.012 1.00 93.81 81 ILE A N 1
ATOM 660 C CA . ILE A 1 81 ? -14.084 11.629 1.829 1.00 93.81 81 ILE A CA 1
ATOM 661 C C . ILE A 1 81 ? -14.373 10.661 2.979 1.00 93.81 81 ILE A C 1
ATOM 663 O O . ILE A 1 81 ? -14.532 11.098 4.120 1.00 93.81 81 ILE A O 1
ATOM 667 N N . LEU A 1 82 ? -14.398 9.357 2.697 1.00 94.88 82 LEU A N 1
ATOM 668 C CA . LEU A 1 82 ? -14.599 8.306 3.687 1.00 94.88 82 LEU A CA 1
ATOM 669 C C . LEU A 1 82 ? -13.504 8.329 4.758 1.00 94.88 82 LEU A C 1
ATOM 671 O O . LEU A 1 82 ? -13.796 8.507 5.937 1.00 94.88 82 LEU A O 1
ATOM 675 N N . ILE A 1 83 ? -12.240 8.180 4.366 1.00 93.56 83 ILE A N 1
ATOM 676 C CA . ILE A 1 83 ? -11.126 8.010 5.303 1.00 93.56 83 ILE A CA 1
ATOM 677 C C . ILE A 1 83 ? -10.888 9.283 6.115 1.00 93.56 83 ILE A C 1
ATOM 679 O O . ILE A 1 83 ? -10.748 9.206 7.334 1.00 93.56 83 ILE A O 1
ATOM 683 N N . ILE A 1 84 ? -10.874 10.457 5.480 1.00 94.12 84 ILE A N 1
ATOM 684 C CA . ILE A 1 84 ? -10.627 11.722 6.185 1.00 94.12 84 ILE A CA 1
ATOM 685 C C . ILE A 1 84 ? -11.875 12.125 6.974 1.00 94.12 84 ILE A C 1
ATOM 687 O O . ILE A 1 84 ? -11.796 12.390 8.174 1.00 94.12 84 ILE A O 1
ATOM 691 N N . GLY A 1 85 ? -13.044 12.137 6.330 1.00 93.88 85 GLY A N 1
ATOM 692 C CA . GLY A 1 85 ? -14.299 12.557 6.948 1.00 93.88 85 GLY A CA 1
ATOM 693 C C . GLY A 1 85 ? -14.714 11.642 8.096 1.00 93.88 85 GLY A C 1
ATOM 694 O O . GLY A 1 85 ? -14.900 12.110 9.222 1.00 93.88 85 GLY A O 1
ATOM 695 N N . TYR A 1 86 ? -14.824 10.332 7.854 1.00 95.12 86 TYR A N 1
ATOM 696 C CA . TYR A 1 86 ? -15.238 9.392 8.901 1.00 95.12 86 TYR A CA 1
ATOM 697 C C . TYR A 1 86 ? -14.097 9.109 9.870 1.00 95.12 86 TYR A C 1
ATOM 699 O O . TYR A 1 86 ? -14.368 8.928 11.054 1.00 95.12 86 TYR A O 1
ATOM 707 N N . GLY A 1 87 ? -12.835 9.170 9.433 1.00 93.62 87 GLY A N 1
ATOM 708 C CA . GLY A 1 87 ? -11.680 9.107 10.329 1.00 93.62 87 GLY A CA 1
ATOM 709 C C . GLY A 1 87 ? -11.719 10.197 11.399 1.00 93.62 87 GLY A C 1
ATOM 710 O O . GLY A 1 87 ? -11.546 9.897 12.579 1.00 93.62 87 GLY A O 1
ATOM 711 N N . ILE A 1 88 ? -12.049 11.445 11.040 1.00 93.44 88 ILE A N 1
ATOM 712 C CA . ILE A 1 88 ? -12.251 12.527 12.022 1.00 93.44 88 ILE A CA 1
ATOM 713 C C . ILE A 1 88 ? -13.394 12.187 12.988 1.00 93.44 88 ILE A C 1
ATOM 715 O O . ILE A 1 88 ? -13.237 12.353 14.200 1.00 93.44 88 ILE A O 1
ATOM 719 N N . ILE A 1 89 ? -14.527 11.683 12.486 1.00 95.81 89 ILE A N 1
ATOM 720 C CA . ILE A 1 89 ? -15.667 11.295 13.334 1.00 95.81 89 ILE A CA 1
ATOM 721 C C . ILE A 1 89 ? -15.263 10.181 14.308 1.00 95.81 89 ILE A C 1
ATOM 723 O O . ILE A 1 89 ? -15.564 10.282 15.499 1.00 95.81 89 ILE A O 1
ATOM 727 N N . ILE A 1 90 ? -14.560 9.150 13.834 1.00 95.56 90 ILE A N 1
ATOM 728 C CA . ILE A 1 90 ? -14.053 8.031 14.639 1.00 95.56 90 ILE A CA 1
ATOM 729 C C . ILE A 1 90 ? -13.118 8.553 15.730 1.00 95.56 90 ILE A C 1
ATOM 731 O O . ILE A 1 90 ? -13.344 8.269 16.907 1.00 95.56 90 ILE A O 1
ATOM 735 N N . LEU A 1 91 ? -12.131 9.381 15.375 1.00 91.50 91 LEU A N 1
ATOM 736 C CA . LEU A 1 91 ? -11.169 9.947 16.325 1.00 91.50 91 LEU A CA 1
ATOM 737 C C . LEU A 1 91 ? -11.856 10.792 17.407 1.00 91.50 91 LEU A C 1
ATOM 739 O O . LEU A 1 91 ? -11.580 10.615 18.594 1.00 91.50 91 LEU A O 1
ATOM 743 N N . VAL A 1 92 ? -12.793 11.669 17.030 1.00 91.94 92 VAL A N 1
ATOM 744 C CA . VAL A 1 92 ? -13.560 12.494 17.984 1.00 91.94 92 VAL A CA 1
ATOM 745 C C . VAL A 1 92 ? -14.462 11.627 18.869 1.00 91.94 92 VAL A C 1
ATOM 747 O O . VAL A 1 92 ? -14.594 11.874 20.072 1.00 91.94 92 VAL A O 1
ATOM 750 N N . SER A 1 93 ? -15.069 10.587 18.306 1.00 93.75 93 SER A N 1
ATOM 751 C CA . SER A 1 93 ? -15.946 9.666 19.036 1.00 93.75 93 SER A CA 1
ATOM 752 C C . SER A 1 93 ? -15.168 8.844 20.056 1.00 93.75 93 SER A C 1
ATOM 754 O O . SER A 1 93 ? -15.553 8.805 21.222 1.00 93.75 93 SER A O 1
ATOM 756 N N . MET A 1 94 ? -14.026 8.277 19.661 1.00 92.69 94 MET A N 1
ATOM 757 C CA . MET A 1 94 ? -13.109 7.591 20.573 1.00 92.69 94 MET A CA 1
ATOM 758 C C . MET A 1 94 ? -12.606 8.538 21.658 1.00 92.69 94 MET A C 1
ATOM 760 O O . MET A 1 94 ? -12.667 8.200 22.835 1.00 92.69 94 MET A O 1
ATOM 764 N N . PHE A 1 95 ? -12.173 9.747 21.298 1.00 90.69 95 PHE A N 1
ATOM 765 C CA . PHE A 1 95 ? -11.700 10.736 22.264 1.00 90.69 95 PHE A CA 1
ATOM 766 C C . PHE A 1 95 ? -12.771 11.068 23.314 1.00 90.69 95 PHE A C 1
ATOM 768 O O . PHE A 1 95 ? -12.538 10.931 24.516 1.00 90.69 95 PHE A O 1
ATOM 775 N N . THR A 1 96 ? -13.976 11.443 22.876 1.00 90.62 96 THR A N 1
ATOM 776 C CA . THR A 1 96 ? -15.072 11.810 23.789 1.00 90.62 96 THR A CA 1
ATOM 777 C C . THR A 1 96 ? -15.585 10.623 24.599 1.00 90.62 96 THR A C 1
ATOM 779 O O . THR A 1 96 ? -15.872 10.770 25.790 1.00 90.62 96 THR A O 1
ATOM 782 N N . GLY A 1 97 ? -15.683 9.443 23.986 1.00 91.56 97 GLY A N 1
ATOM 783 C CA . GLY A 1 97 ? -16.061 8.214 24.670 1.00 91.56 97 GLY A CA 1
ATOM 784 C C . GLY A 1 97 ? -15.041 7.833 25.734 1.00 91.56 97 GLY A C 1
ATOM 785 O O . GLY A 1 97 ? -15.429 7.465 26.843 1.00 91.56 97 GLY A O 1
ATOM 786 N N . TRP A 1 98 ? -13.746 7.984 25.450 1.00 91.56 98 TRP A N 1
ATOM 787 C CA . TRP A 1 98 ? -12.685 7.690 26.410 1.00 91.56 98 TRP A CA 1
ATOM 788 C C . TRP A 1 98 ? -12.753 8.642 27.607 1.00 91.56 98 TRP A C 1
ATOM 790 O O . TRP A 1 98 ? -12.774 8.173 28.745 1.00 91.56 98 TRP A O 1
ATOM 800 N N . GLN A 1 99 ? -12.903 9.953 27.384 1.00 87.81 99 GLN A N 1
ATOM 801 C CA . GLN A 1 99 ? -13.058 10.934 28.472 1.00 87.81 99 GLN A CA 1
ATOM 802 C C . GLN A 1 99 ? -14.234 10.605 29.398 1.00 87.81 99 GLN A C 1
ATOM 804 O O . GLN A 1 99 ? -14.136 10.732 30.618 1.00 87.81 99 GLN A O 1
ATOM 809 N N . LYS A 1 100 ? -15.342 10.129 28.823 1.00 88.94 100 LYS A N 1
ATOM 810 C CA . LYS A 1 100 ? -16.544 9.723 29.563 1.00 88.94 100 LYS A CA 1
ATOM 811 C C . LYS A 1 100 ? -16.463 8.313 30.151 1.00 88.94 100 LYS A C 1
ATOM 813 O O . LYS A 1 100 ? -17.437 7.865 30.749 1.00 88.94 100 LYS A O 1
ATOM 818 N N . LYS A 1 101 ? -15.345 7.600 29.963 1.00 88.62 101 LYS A N 1
ATOM 819 C CA . LYS A 1 101 ? -15.182 6.172 30.296 1.00 88.62 101 LYS A CA 1
ATOM 820 C C . LYS A 1 101 ? -16.298 5.306 29.707 1.00 88.62 101 LYS A C 1
ATOM 822 O O . LYS A 1 101 ? -16.730 4.338 30.313 1.00 88.62 101 LYS A O 1
ATOM 827 N N . ALA A 1 102 ? -16.776 5.675 28.526 1.00 89.50 102 ALA A N 1
ATOM 828 C CA . ALA A 1 102 ? -17.934 5.089 27.869 1.00 89.50 102 ALA A CA 1
ATOM 829 C C . ALA A 1 102 ? -17.551 4.254 26.637 1.00 89.50 102 ALA A C 1
ATOM 831 O O . ALA A 1 102 ? -18.376 4.095 25.742 1.00 89.50 102 ALA A O 1
ATOM 832 N N . LEU A 1 103 ? -16.303 3.777 26.561 1.00 91.62 103 LEU A N 1
ATOM 833 C CA . LEU A 1 103 ? -15.815 2.892 25.500 1.00 91.62 103 LEU A CA 1
ATOM 834 C C . LEU A 1 103 ? -15.797 1.442 25.976 1.00 91.62 103 LEU A C 1
ATOM 836 O O . LEU A 1 103 ? -15.354 1.168 27.094 1.00 91.62 103 LEU A O 1
ATOM 840 N N . ASN A 1 104 ? -16.218 0.526 25.105 1.00 90.38 104 ASN A N 1
ATOM 841 C CA . ASN A 1 104 ? -16.210 -0.901 25.386 1.00 90.38 104 ASN A CA 1
ATOM 842 C C . ASN A 1 104 ? -14.963 -1.575 24.803 1.00 90.38 104 ASN A C 1
ATOM 844 O O . ASN A 1 104 ? -14.938 -1.932 23.632 1.00 90.38 104 ASN A O 1
ATOM 848 N N . TRP A 1 105 ? -13.912 -1.729 25.607 1.00 90.31 105 TRP A N 1
ATOM 849 C CA . TRP A 1 105 ? -12.619 -2.235 25.137 1.00 90.31 105 TRP A CA 1
ATOM 850 C C . TRP A 1 105 ? -12.591 -3.755 24.940 1.00 90.31 105 TRP A C 1
ATOM 852 O O . TRP A 1 105 ? -12.047 -4.230 23.944 1.00 90.31 105 TRP A O 1
ATOM 862 N N . SER A 1 106 ? -13.154 -4.523 25.874 1.00 89.69 106 SER A N 1
ATOM 863 C CA . SER A 1 106 ? -13.038 -5.986 25.908 1.00 89.69 106 SER A CA 1
ATOM 864 C C . SER A 1 106 ? -13.793 -6.652 24.765 1.00 89.69 106 SER A C 1
ATOM 866 O O . SER A 1 106 ? -13.194 -7.382 23.976 1.00 89.69 106 SER A O 1
ATOM 868 N N . GLU A 1 107 ? -15.081 -6.358 24.620 1.00 90.88 107 GLU A N 1
ATOM 869 C CA . GLU A 1 107 ? -15.926 -6.963 23.592 1.00 90.88 107 GLU A CA 1
ATOM 870 C C . GLU A 1 107 ? -15.508 -6.504 22.193 1.00 90.88 107 GLU A C 1
ATOM 872 O O . GLU A 1 107 ? -15.470 -7.314 21.269 1.00 90.88 107 GLU A O 1
ATOM 877 N N . THR A 1 108 ? -15.089 -5.240 22.049 1.00 93.50 108 THR A N 1
ATOM 878 C CA . THR A 1 108 ? -14.515 -4.738 20.791 1.00 93.50 108 THR A CA 1
ATOM 879 C C . THR A 1 108 ? -13.252 -5.510 20.416 1.00 93.50 108 THR A C 1
ATOM 881 O O . THR A 1 108 ? -13.106 -5.914 19.262 1.00 93.50 108 THR A O 1
ATOM 884 N N . THR A 1 109 ? -12.353 -5.760 21.376 1.00 94.81 109 THR A N 1
ATOM 885 C CA . THR A 1 109 ? -11.134 -6.553 21.137 1.00 94.81 109 THR A CA 1
ATOM 886 C C . THR A 1 109 ? -11.488 -7.968 20.693 1.00 94.81 109 THR A C 1
ATOM 888 O O . THR A 1 109 ? -10.943 -8.445 19.702 1.00 94.81 109 THR A O 1
ATOM 891 N N . ALA A 1 110 ? -12.423 -8.624 21.386 1.00 94.44 110 ALA A N 1
ATOM 892 C CA . ALA A 1 110 ? -12.825 -9.993 21.081 1.00 94.44 110 ALA A CA 1
ATOM 893 C C . ALA A 1 110 ? -13.416 -10.123 19.668 1.00 94.44 110 ALA A C 1
ATOM 895 O O . ALA A 1 110 ? -12.969 -10.968 18.899 1.00 94.44 110 ALA A O 1
ATOM 896 N N . ILE A 1 111 ? -14.366 -9.258 19.296 1.00 93.56 111 ILE A N 1
ATOM 897 C CA . ILE A 1 111 ? -14.998 -9.287 17.966 1.00 93.56 111 ILE A CA 1
ATOM 898 C C . ILE A 1 111 ? -13.970 -8.997 16.868 1.00 93.56 111 ILE A C 1
ATOM 900 O O . ILE A 1 111 ? -13.912 -9.716 15.873 1.00 93.56 111 ILE A O 1
ATOM 904 N N . SER A 1 112 ? -13.127 -7.981 17.065 1.00 96.75 112 SER A N 1
ATOM 905 C CA . SER A 1 112 ? -12.104 -7.611 16.078 1.00 96.75 112 SER A CA 1
ATOM 906 C C . SER A 1 112 ? -11.077 -8.726 15.888 1.00 96.75 112 SER A C 1
ATOM 908 O O . SER A 1 112 ? -10.649 -8.979 14.765 1.00 96.75 112 SER A O 1
ATOM 910 N N . LEU A 1 113 ? -10.710 -9.429 16.967 1.00 97.38 113 LEU A N 1
ATOM 911 C CA . LEU A 1 113 ? -9.806 -10.576 16.911 1.00 97.38 113 LEU A CA 1
ATOM 912 C C . LEU A 1 113 ? -10.447 -11.774 16.205 1.00 97.38 113 LEU A C 1
ATOM 914 O O . LEU A 1 113 ? -9.769 -12.429 15.426 1.00 97.38 113 LEU A O 1
ATOM 918 N N . ILE A 1 114 ? -11.734 -12.047 16.440 1.00 96.25 114 ILE A N 1
ATOM 919 C CA . ILE A 1 114 ? -12.464 -13.121 15.747 1.00 96.25 114 ILE A CA 1
ATOM 920 C C . ILE A 1 114 ? -12.517 -12.847 14.240 1.00 96.25 114 ILE A C 1
ATOM 922 O O . ILE A 1 114 ? -12.208 -13.737 13.452 1.00 96.25 114 ILE A O 1
ATOM 926 N N . ILE A 1 115 ? -12.858 -11.621 13.833 1.00 97.06 115 ILE A N 1
ATOM 927 C CA . ILE A 1 115 ? -12.914 -11.244 12.412 1.00 97.06 115 ILE A CA 1
ATOM 928 C C . ILE A 1 115 ? -11.526 -11.353 11.772 1.00 97.06 115 ILE A C 1
ATOM 930 O O . ILE A 1 115 ? -11.388 -11.977 10.723 1.00 97.06 115 ILE A O 1
ATOM 934 N N . ALA A 1 116 ? -10.488 -10.835 12.436 1.00 98.00 116 ALA A N 1
ATOM 935 C CA . ALA A 1 116 ? -9.110 -10.977 11.973 1.00 98.00 116 ALA A CA 1
ATOM 936 C C . ALA A 1 116 ? -8.660 -12.446 11.902 1.00 98.00 116 ALA A C 1
ATOM 938 O O . ALA A 1 116 ? -7.965 -12.831 10.969 1.00 98.00 116 ALA A O 1
ATOM 939 N N . ALA A 1 117 ? -9.071 -13.291 12.853 1.00 98.25 117 ALA A N 1
ATOM 940 C CA . ALA A 1 117 ? -8.774 -14.721 12.841 1.00 98.25 117 ALA A CA 1
ATOM 941 C C . ALA A 1 117 ? -9.409 -15.422 11.637 1.00 98.25 117 ALA A C 1
ATOM 943 O O . ALA A 1 117 ? -8.728 -16.198 10.973 1.00 98.25 117 ALA A O 1
ATOM 944 N N . PHE A 1 118 ? -10.668 -15.120 11.304 1.00 98.00 118 PHE A N 1
ATOM 945 C CA . PHE A 1 118 ? -11.296 -15.647 10.090 1.00 98.00 118 PHE A CA 1
ATOM 946 C C . PHE A 1 118 ? -10.638 -15.121 8.810 1.00 98.00 118 PHE A C 1
ATOM 948 O O . PHE A 1 118 ? -10.477 -15.894 7.867 1.00 98.00 118 PHE A O 1
ATOM 955 N N . GLY A 1 119 ? -10.190 -13.862 8.778 1.00 97.62 119 GLY A N 1
ATOM 956 C CA . GLY A 1 119 ? -9.373 -13.344 7.674 1.00 97.62 119 GLY A CA 1
ATOM 957 C C . GLY A 1 119 ? -8.047 -14.096 7.528 1.00 97.62 119 GLY A C 1
ATOM 958 O O . GLY A 1 119 ? -7.657 -14.469 6.426 1.00 97.62 119 GLY A O 1
ATOM 959 N N . GLY A 1 120 ? -7.393 -14.419 8.646 1.00 97.81 120 GLY A N 1
ATOM 960 C CA . GLY A 1 120 ? -6.187 -15.249 8.670 1.00 97.81 120 GLY A CA 1
ATOM 961 C C . GLY A 1 120 ? -6.419 -16.682 8.193 1.00 97.81 120 GLY A C 1
ATOM 962 O O . GLY A 1 120 ? -5.646 -17.203 7.390 1.00 97.81 120 GLY A O 1
ATOM 963 N N . LEU A 1 121 ? -7.506 -17.310 8.651 1.00 98.06 121 LEU A N 1
ATOM 964 C CA . LEU A 1 121 ? -7.924 -18.637 8.195 1.00 98.06 121 LEU A CA 1
ATOM 965 C C . LEU A 1 121 ? -8.228 -18.644 6.696 1.00 98.06 121 LEU A C 1
ATOM 967 O O . LEU A 1 121 ? -7.873 -19.604 6.022 1.00 98.06 121 LEU A O 1
ATOM 971 N N . ASP A 1 122 ? -8.823 -17.577 6.162 1.00 96.94 122 ASP A N 1
ATOM 972 C CA . ASP A 1 122 ? -9.046 -17.428 4.723 1.00 96.94 122 ASP A CA 1
ATOM 973 C C . ASP A 1 122 ? -7.739 -17.204 3.938 1.00 96.94 122 ASP A C 1
ATOM 975 O O . ASP A 1 122 ? -7.529 -17.767 2.862 1.00 96.94 122 ASP A O 1
ATOM 979 N N . GLY A 1 123 ? -6.782 -16.476 4.516 1.00 96.25 123 GLY A N 1
ATOM 980 C CA . GLY A 1 123 ? -5.419 -16.395 3.987 1.00 96.25 123 GLY A CA 1
ATOM 981 C C . GLY A 1 123 ? -4.753 -17.773 3.879 1.00 96.25 123 GLY A C 1
ATOM 982 O O . GLY A 1 123 ? -4.123 -18.087 2.872 1.00 96.25 123 GLY A O 1
ATOM 983 N N . ILE A 1 124 ? -4.945 -18.640 4.878 1.00 97.31 124 ILE A N 1
ATOM 984 C CA . ILE A 1 124 ? -4.488 -20.040 4.822 1.00 97.31 124 ILE A CA 1
ATOM 985 C C . ILE A 1 124 ? -5.291 -20.828 3.775 1.00 97.31 124 ILE A C 1
ATOM 987 O O . ILE A 1 124 ? -4.724 -21.617 3.020 1.00 97.31 124 ILE A O 1
ATOM 991 N N . ASN A 1 125 ? -6.602 -20.595 3.693 1.00 97.06 125 ASN A N 1
ATOM 992 C CA . ASN A 1 125 ? -7.510 -21.240 2.746 1.00 97.06 125 ASN A CA 1
ATOM 993 C C . ASN A 1 125 ? -7.097 -21.025 1.281 1.00 97.06 125 ASN A C 1
ATOM 995 O O . ASN A 1 125 ? -7.246 -21.919 0.447 1.00 97.06 125 ASN A O 1
ATOM 999 N N . THR A 1 126 ? -6.551 -19.845 0.984 1.00 95.44 126 THR A N 1
ATOM 1000 C CA . THR A 1 126 ? -6.117 -19.406 -0.350 1.00 95.44 126 THR A CA 1
ATOM 1001 C C . THR A 1 126 ? -4.666 -19.774 -0.686 1.00 95.44 126 THR A C 1
ATOM 1003 O O . THR A 1 126 ? -4.199 -19.468 -1.783 1.00 95.44 126 THR A O 1
ATOM 1006 N N . LEU A 1 127 ? -3.954 -20.504 0.183 1.00 95.31 127 LEU A N 1
ATOM 1007 C CA . LEU A 1 127 ? -2.582 -20.957 -0.089 1.00 95.31 127 LEU A CA 1
ATOM 1008 C C . LEU A 1 127 ? -2.404 -21.742 -1.400 1.00 95.31 127 LEU A C 1
ATOM 1010 O O . LEU A 1 127 ? -1.381 -21.517 -2.046 1.00 95.31 127 LEU A O 1
ATOM 1014 N N . PRO A 1 128 ? -3.330 -22.618 -1.851 1.00 95.19 128 PRO A N 1
ATOM 1015 C CA . PRO A 1 128 ? -3.156 -23.302 -3.134 1.00 95.19 128 PRO A CA 1
ATOM 1016 C C . PRO A 1 128 ? -3.101 -22.327 -4.317 1.00 95.19 128 PRO A C 1
ATOM 1018 O O . PRO A 1 128 ? -2.321 -22.526 -5.248 1.00 95.19 128 PRO A O 1
ATOM 1021 N N . LEU A 1 129 ? -3.874 -21.236 -4.254 1.00 93.50 129 LEU A N 1
ATOM 1022 C CA . LEU A 1 129 ? -3.828 -20.161 -5.245 1.00 93.50 129 LEU A CA 1
ATOM 1023 C C . LEU A 1 129 ? -2.492 -19.427 -5.179 1.00 93.50 129 LEU A C 1
ATOM 1025 O O . LEU A 1 129 ? -1.847 -19.253 -6.208 1.00 93.50 129 LEU A O 1
ATOM 1029 N N . ALA A 1 130 ? -2.056 -19.052 -3.972 1.00 92.19 130 ALA A N 1
ATOM 1030 C CA . ALA A 1 130 ? -0.770 -18.391 -3.772 1.00 92.19 130 ALA A CA 1
ATOM 1031 C C . ALA A 1 130 ? 0.391 -19.245 -4.305 1.00 92.19 130 ALA A C 1
ATOM 1033 O O . ALA A 1 130 ? 1.284 -18.717 -4.962 1.00 92.19 130 ALA A O 1
ATOM 1034 N N . TRP A 1 131 ? 0.350 -20.560 -4.079 1.00 94.00 131 TRP A N 1
ATOM 1035 C CA . TRP A 1 131 ? 1.322 -21.508 -4.616 1.00 94.00 131 TRP A CA 1
ATOM 1036 C C . TRP A 1 131 ? 1.294 -21.540 -6.147 1.00 94.00 131 TRP A C 1
ATOM 1038 O O . TRP A 1 131 ? 2.331 -21.382 -6.780 1.00 94.00 131 TRP A O 1
ATOM 1048 N N . TYR A 1 132 ? 0.114 -21.686 -6.756 1.00 91.75 132 TYR A N 1
ATOM 1049 C CA . TYR A 1 132 ? -0.012 -21.785 -8.211 1.00 91.75 132 TYR A CA 1
ATOM 1050 C C . TYR A 1 132 ? 0.402 -20.501 -8.946 1.00 91.75 132 TYR A C 1
ATOM 1052 O O . TYR A 1 132 ? 1.082 -20.573 -9.967 1.00 91.75 132 TYR A O 1
ATOM 1060 N N . SER A 1 133 ? -0.012 -19.327 -8.458 1.00 86.81 133 SER A N 1
ATOM 1061 C CA . SER A 1 133 ? 0.222 -18.054 -9.156 1.00 86.81 133 SER A CA 1
ATOM 1062 C C . SER A 1 133 ? 1.462 -17.294 -8.689 1.00 86.81 133 SER A C 1
ATOM 1064 O O . SER A 1 133 ? 1.903 -16.385 -9.387 1.00 86.81 133 SER A O 1
ATOM 1066 N N . GLY A 1 134 ? 1.970 -17.586 -7.490 1.00 85.25 134 GLY A N 1
ATOM 1067 C CA . GLY A 1 134 ? 2.960 -16.753 -6.803 1.00 85.25 134 GLY A CA 1
ATOM 1068 C C . GLY A 1 134 ? 4.260 -17.452 -6.413 1.00 85.25 134 GLY A C 1
ATOM 1069 O O . GLY A 1 134 ? 5.195 -16.750 -6.025 1.00 85.25 134 GLY A O 1
ATOM 1070 N N . TYR A 1 135 ? 4.353 -18.785 -6.497 1.00 92.12 135 TYR A N 1
ATOM 1071 C CA . TYR A 1 135 ? 5.597 -19.491 -6.186 1.00 92.12 135 TYR A CA 1
ATOM 1072 C C . TYR A 1 135 ? 6.569 -19.443 -7.370 1.00 92.12 135 TYR A C 1
ATOM 1074 O O . TYR A 1 135 ? 6.366 -20.080 -8.403 1.00 92.12 135 TYR A O 1
ATOM 1082 N N . ASP A 1 136 ? 7.651 -18.685 -7.203 1.00 87.94 136 ASP A N 1
ATOM 1083 C CA . ASP A 1 136 ? 8.786 -18.688 -8.120 1.00 87.94 136 ASP A CA 1
ATOM 1084 C C . ASP A 1 136 ? 9.688 -19.887 -7.803 1.00 87.94 136 ASP A C 1
ATOM 1086 O O . ASP A 1 136 ? 10.247 -19.974 -6.711 1.00 87.94 136 ASP A O 1
ATOM 1090 N N . THR A 1 137 ? 9.874 -20.801 -8.758 1.00 88.06 137 THR A N 1
ATOM 1091 C CA . THR A 1 137 ? 10.694 -22.012 -8.573 1.00 88.06 137 THR A CA 1
ATOM 1092 C C . THR A 1 137 ? 12.182 -21.724 -8.363 1.00 88.06 137 THR A C 1
ATOM 1094 O O . THR A 1 137 ? 12.935 -22.632 -8.022 1.00 88.06 137 THR A O 1
ATOM 1097 N N . ALA A 1 138 ? 12.628 -20.480 -8.558 1.00 86.62 138 ALA A N 1
ATOM 1098 C CA . ALA A 1 138 ? 13.956 -20.038 -8.141 1.00 86.62 138 ALA A CA 1
ATOM 1099 C C . ALA A 1 138 ? 14.075 -19.837 -6.617 1.00 86.62 138 ALA A C 1
ATOM 1101 O O . ALA A 1 138 ? 15.179 -19.647 -6.116 1.00 86.62 138 ALA A O 1
ATOM 1102 N N . GLN A 1 139 ? 12.965 -19.849 -5.876 1.00 87.81 139 GLN A N 1
ATOM 1103 C CA . GLN A 1 139 ? 12.913 -19.684 -4.425 1.00 87.81 139 GLN A CA 1
ATOM 1104 C C . GLN A 1 139 ? 12.735 -21.023 -3.700 1.00 87.81 139 GLN A C 1
ATOM 1106 O O . GLN A 1 139 ? 12.196 -21.987 -4.246 1.00 87.81 139 GLN A O 1
ATOM 1111 N N . THR A 1 140 ? 13.121 -21.076 -2.422 1.00 90.81 140 THR A N 1
ATOM 1112 C CA . THR A 1 140 ? 12.845 -22.259 -1.591 1.00 90.81 140 THR A CA 1
ATOM 1113 C C . THR A 1 140 ? 11.353 -22.333 -1.231 1.00 90.81 140 THR A C 1
ATOM 1115 O O . THR A 1 140 ? 10.757 -21.287 -0.927 1.00 90.81 140 THR A O 1
ATOM 1118 N N . PRO A 1 141 ? 10.727 -23.528 -1.239 1.00 93.50 141 PRO A N 1
ATOM 1119 C CA . PRO A 1 141 ? 9.356 -23.710 -0.760 1.00 93.50 141 PRO A CA 1
ATOM 1120 C C . PRO A 1 141 ? 9.158 -23.211 0.675 1.00 93.50 141 PRO A C 1
ATOM 1122 O O . PRO A 1 141 ? 8.178 -22.528 0.969 1.00 93.50 141 PRO A O 1
ATOM 1125 N N . GLU A 1 142 ? 10.106 -23.503 1.567 1.00 93.25 142 GLU A N 1
ATOM 1126 C CA . GLU A 1 142 ? 10.041 -23.151 2.987 1.00 93.25 142 GLU A CA 1
ATOM 1127 C C . GLU A 1 142 ? 10.021 -21.635 3.177 1.00 93.25 142 GLU A C 1
ATOM 1129 O O . GLU A 1 142 ? 9.168 -21.110 3.897 1.00 93.25 142 GLU A O 1
ATOM 1134 N N . GLY A 1 143 ? 10.910 -20.913 2.488 1.00 90.81 143 GLY A N 1
ATOM 1135 C CA . GLY A 1 143 ? 10.926 -19.455 2.525 1.00 90.81 143 GLY A CA 1
ATOM 1136 C C . GLY A 1 143 ? 9.666 -18.843 1.907 1.00 90.81 143 GLY A C 1
ATOM 1137 O O . GLY A 1 143 ? 9.186 -17.811 2.379 1.00 90.81 143 GLY A O 1
ATOM 1138 N N . PHE A 1 144 ? 9.081 -19.483 0.887 1.00 92.94 144 PHE A N 1
ATOM 1139 C CA . PHE A 1 144 ? 7.858 -19.007 0.242 1.00 92.94 144 PHE A CA 1
ATOM 1140 C C . PHE A 1 144 ? 6.672 -19.124 1.203 1.00 92.94 144 PHE A C 1
ATOM 1142 O O . PHE A 1 144 ? 5.927 -18.157 1.397 1.00 92.94 144 PHE A O 1
ATOM 1149 N N . PHE A 1 145 ? 6.533 -20.270 1.872 1.00 94.81 145 PHE A N 1
ATOM 1150 C CA . PHE A 1 145 ? 5.505 -20.460 2.891 1.00 94.81 145 PHE A CA 1
ATOM 1151 C C . PHE A 1 145 ? 5.721 -19.539 4.092 1.00 94.81 145 PHE A C 1
ATOM 1153 O O . PHE A 1 145 ? 4.768 -18.891 4.519 1.00 94.81 145 PHE A O 1
ATOM 1160 N N . ALA A 1 146 ? 6.952 -19.399 4.595 1.00 94.56 146 ALA A N 1
ATOM 1161 C CA . ALA A 1 146 ? 7.259 -18.479 5.692 1.00 94.56 146 ALA A CA 1
ATOM 1162 C C . ALA A 1 146 ? 6.855 -17.036 5.348 1.00 94.56 146 ALA A C 1
ATOM 1164 O O . ALA A 1 146 ? 6.177 -16.375 6.137 1.00 94.56 146 ALA A O 1
ATOM 1165 N N . ARG A 1 147 ? 7.189 -16.571 4.137 1.00 93.62 147 ARG A N 1
ATOM 1166 C CA . ARG A 1 147 ? 6.807 -15.242 3.638 1.00 93.62 147 ARG A CA 1
ATOM 1167 C C . ARG A 1 147 ? 5.295 -15.096 3.593 1.00 93.62 147 ARG A C 1
ATOM 1169 O O . ARG A 1 147 ? 4.763 -14.098 4.071 1.00 93.62 147 ARG A O 1
ATOM 1176 N N . THR A 1 148 ? 4.609 -16.089 3.040 1.00 94.88 148 THR A N 1
ATOM 1177 C CA . THR A 1 148 ? 3.153 -16.065 2.889 1.00 94.88 148 THR A CA 1
ATOM 1178 C C . THR A 1 148 ? 2.451 -16.039 4.249 1.00 94.88 148 THR A C 1
ATOM 1180 O O . THR A 1 148 ? 1.568 -15.213 4.458 1.00 94.88 148 THR A O 1
ATOM 1183 N N . ILE A 1 149 ? 2.894 -16.847 5.218 1.00 96.19 149 ILE A N 1
ATOM 1184 C CA . ILE A 1 149 ? 2.360 -16.837 6.590 1.00 96.19 149 ILE A CA 1
ATOM 1185 C C . ILE A 1 149 ? 2.608 -15.493 7.284 1.00 96.19 149 ILE A C 1
ATOM 1187 O O . ILE A 1 149 ? 1.702 -14.964 7.926 1.00 96.19 149 ILE A O 1
ATOM 1191 N N . LEU A 1 150 ? 3.792 -14.892 7.132 1.00 95.69 150 LEU A N 1
ATOM 1192 C CA . LEU A 1 150 ? 4.066 -13.563 7.688 1.00 95.69 150 LEU A CA 1
ATOM 1193 C C . LEU A 1 150 ? 3.175 -12.477 7.063 1.00 95.69 150 LEU A C 1
ATOM 1195 O O . LEU A 1 150 ? 2.694 -11.602 7.784 1.00 95.69 150 LEU A O 1
ATOM 1199 N N . LEU A 1 151 ? 2.904 -12.541 5.755 1.00 95.44 151 LEU A N 1
ATOM 1200 C CA . LEU A 1 151 ? 1.959 -11.635 5.090 1.00 95.44 151 LEU A CA 1
ATOM 1201 C C . LEU A 1 151 ? 0.523 -11.832 5.596 1.00 95.44 151 LEU A C 1
ATOM 1203 O O . LEU A 1 151 ? -0.182 -10.845 5.802 1.00 95.44 151 LEU A O 1
ATOM 1207 N N . ILE A 1 152 ? 0.109 -13.075 5.862 1.00 97.00 152 ILE A N 1
ATOM 1208 C CA . ILE A 1 152 ? -1.187 -13.376 6.488 1.00 97.00 152 ILE A CA 1
ATOM 1209 C C . ILE A 1 152 ? -1.252 -12.757 7.890 1.00 97.00 152 ILE A C 1
ATOM 1211 O O . ILE A 1 152 ? -2.208 -12.049 8.191 1.00 97.00 152 ILE A O 1
ATOM 1215 N N . ILE A 1 153 ? -0.220 -12.923 8.726 1.00 96.94 153 ILE A N 1
ATOM 1216 C CA . ILE A 1 153 ? -0.157 -12.311 10.068 1.00 96.94 153 ILE A CA 1
ATOM 1217 C C . ILE A 1 153 ? -0.224 -10.779 9.987 1.00 96.94 153 ILE A C 1
ATOM 1219 O O . ILE A 1 153 ? -0.949 -10.149 10.760 1.00 96.94 153 ILE A O 1
ATOM 1223 N N . ALA A 1 154 ? 0.505 -10.168 9.049 1.00 95.56 154 ALA A N 1
ATOM 1224 C CA . ALA A 1 154 ? 0.461 -8.724 8.833 1.00 95.56 154 ALA A CA 1
ATOM 1225 C C . ALA A 1 154 ? -0.948 -8.259 8.423 1.00 95.56 154 ALA A C 1
ATOM 1227 O O . ALA A 1 154 ? -1.461 -7.292 8.985 1.00 95.56 154 ALA A O 1
ATOM 1228 N N . SER A 1 155 ? -1.605 -8.988 7.515 1.00 95.75 155 SER A N 1
ATOM 1229 C CA . SER A 1 155 ? -2.987 -8.723 7.096 1.00 95.75 155 SER A CA 1
ATOM 1230 C C . SER A 1 155 ? -3.977 -8.844 8.261 1.00 95.75 155 SER A C 1
ATOM 1232 O O . SER A 1 155 ? -4.788 -7.939 8.468 1.00 95.75 155 SER A O 1
ATOM 1234 N N . MET A 1 156 ? -3.851 -9.885 9.095 1.00 96.81 156 MET A N 1
ATOM 1235 C CA . MET A 1 156 ? -4.658 -10.059 10.311 1.00 96.81 156 MET A CA 1
ATOM 1236 C C . MET A 1 156 ? -4.505 -8.875 11.269 1.00 96.81 156 MET A C 1
ATOM 1238 O O . MET A 1 156 ? -5.493 -8.391 11.822 1.00 96.81 156 MET A O 1
ATOM 1242 N N . LEU A 1 157 ? -3.276 -8.385 11.468 1.00 96.31 157 LEU A N 1
ATOM 1243 C CA . LEU A 1 157 ? -3.013 -7.231 12.326 1.00 96.31 157 LEU A CA 1
ATOM 1244 C C . LEU A 1 157 ? -3.671 -5.961 11.770 1.00 96.31 157 LEU A C 1
ATOM 1246 O O . LEU A 1 157 ? -4.324 -5.233 12.519 1.00 96.31 157 LEU A O 1
ATOM 1250 N N . THR A 1 158 ? -3.558 -5.709 10.464 1.00 95.12 158 THR A N 1
ATOM 1251 C CA . THR A 1 158 ? -4.221 -4.573 9.806 1.00 95.12 158 THR A CA 1
ATOM 1252 C C . THR A 1 158 ? -5.742 -4.659 9.928 1.00 95.12 158 THR A C 1
ATOM 1254 O O . THR A 1 158 ? -6.373 -3.682 10.339 1.00 95.12 158 THR A O 1
ATOM 1257 N N . GLN A 1 159 ? -6.328 -5.826 9.651 1.00 96.19 159 GLN A N 1
ATOM 1258 C CA . GLN A 1 159 ? -7.770 -6.051 9.761 1.00 96.19 159 GLN A CA 1
ATOM 1259 C C . GLN A 1 159 ? -8.261 -5.875 11.202 1.00 96.19 159 GLN A C 1
ATOM 1261 O O . GLN A 1 159 ? -9.269 -5.206 11.431 1.00 96.19 159 GLN A O 1
ATOM 1266 N N . PHE A 1 160 ? -7.519 -6.394 12.187 1.00 97.69 160 PHE A N 1
ATOM 1267 C CA . PHE A 1 160 ? -7.815 -6.184 13.602 1.00 97.69 160 PHE A CA 1
ATOM 1268 C C . PHE A 1 160 ? -7.890 -4.692 13.936 1.00 97.69 160 PHE A C 1
ATOM 1270 O O . PHE A 1 160 ? -8.882 -4.258 14.512 1.00 97.69 160 PHE A O 1
ATOM 1277 N N . ILE A 1 161 ? -6.885 -3.893 13.551 1.00 95.38 161 ILE A N 1
ATOM 1278 C CA . ILE A 1 161 ? -6.848 -2.446 13.836 1.00 95.38 161 ILE A CA 1
ATOM 1279 C C . ILE A 1 161 ? -8.042 -1.741 13.188 1.00 95.38 161 ILE A C 1
ATOM 1281 O O . ILE A 1 161 ? -8.730 -0.967 13.854 1.00 95.38 161 ILE A O 1
ATOM 1285 N N . GLN A 1 162 ? -8.293 -2.019 11.907 1.00 94.88 162 GLN A N 1
ATOM 1286 C CA . GLN A 1 162 ? -9.370 -1.418 11.120 1.00 94.88 162 GLN A CA 1
ATOM 1287 C C . GLN A 1 162 ? -10.746 -1.680 11.743 1.00 94.88 162 GLN A C 1
ATOM 1289 O O . GLN A 1 162 ? -11.524 -0.741 11.956 1.00 94.88 162 GLN A O 1
ATOM 1294 N N . VAL A 1 163 ? -11.039 -2.936 12.083 1.00 96.75 163 VAL A N 1
ATOM 1295 C CA . VAL A 1 163 ? -12.303 -3.315 12.722 1.00 96.75 163 VAL A CA 1
ATOM 1296 C C . VAL A 1 163 ? -12.380 -2.739 14.132 1.00 96.75 163 VAL A C 1
ATOM 1298 O O . VAL A 1 163 ? -13.398 -2.149 14.486 1.00 96.75 163 VAL A O 1
ATOM 1301 N N . PHE A 1 164 ? -11.295 -2.814 14.905 1.00 96.94 164 PHE A N 1
ATOM 1302 C CA . PHE A 1 164 ? -11.246 -2.366 16.293 1.00 96.94 164 PHE A CA 1
ATOM 1303 C C . PHE A 1 164 ? -11.570 -0.881 16.447 1.00 96.94 164 PHE A C 1
ATOM 1305 O O . PHE A 1 164 ? -12.461 -0.533 17.220 1.00 96.94 164 PHE A O 1
ATOM 1312 N N . ILE A 1 165 ? -10.899 0.007 15.703 1.00 95.25 165 ILE A N 1
ATOM 1313 C CA . ILE A 1 165 ? -11.139 1.457 15.822 1.00 95.25 165 ILE A CA 1
ATOM 1314 C C . ILE A 1 165 ? -12.556 1.835 15.373 1.00 95.25 165 ILE A C 1
ATOM 1316 O O . ILE A 1 165 ? -13.204 2.680 15.995 1.00 95.25 165 ILE A O 1
ATOM 1320 N N . THR A 1 166 ? -13.055 1.175 14.325 1.00 96.12 166 THR A N 1
ATOM 1321 C CA . THR A 1 166 ? -14.378 1.441 13.749 1.00 96.12 166 THR A CA 1
ATOM 1322 C C . THR A 1 166 ? -15.473 0.977 14.700 1.00 96.12 166 THR A C 1
ATOM 1324 O O . THR A 1 166 ? -16.392 1.737 15.008 1.00 96.12 166 THR A O 1
ATOM 1327 N N . LEU A 1 167 ? -15.350 -0.248 15.216 1.00 95.56 167 LEU A N 1
ATOM 1328 C CA . LEU A 1 167 ? -16.285 -0.831 16.167 1.00 95.56 167 LEU A CA 1
ATOM 1329 C C . LEU A 1 167 ? -16.295 -0.033 17.471 1.00 95.56 167 LEU A C 1
ATOM 1331 O O . LEU A 1 167 ? -17.371 0.347 17.918 1.00 95.56 167 LEU A O 1
ATOM 1335 N N . LEU A 1 168 ? -15.133 0.328 18.023 1.00 95.00 168 LEU A N 1
ATOM 1336 C CA . LEU A 1 168 ? -15.043 1.109 19.261 1.00 95.00 168 LEU A CA 1
ATOM 1337 C C . LEU A 1 168 ? -15.790 2.451 19.166 1.00 95.00 168 LEU A C 1
ATOM 1339 O O . LEU A 1 168 ? -16.488 2.849 20.102 1.00 95.00 168 LEU A O 1
ATOM 1343 N N . ALA A 1 169 ? -15.655 3.149 18.034 1.00 96.06 169 ALA A N 1
ATOM 1344 C CA . ALA A 1 169 ? -16.325 4.422 17.783 1.00 96.06 169 ALA A CA 1
ATOM 1345 C C . ALA A 1 169 ? -17.817 4.259 17.462 1.00 96.06 169 ALA A C 1
ATOM 1347 O O . ALA A 1 169 ? -18.655 4.927 18.075 1.00 96.06 169 ALA A O 1
ATOM 1348 N N . GLY A 1 170 ? -18.155 3.390 16.505 1.00 94.69 170 GLY A N 1
ATOM 1349 C CA . GLY A 1 170 ? -19.526 3.176 16.039 1.00 94.69 170 GLY A CA 1
ATOM 1350 C C . GLY A 1 170 ? -20.432 2.645 17.146 1.00 94.69 170 GLY A C 1
ATOM 1351 O O . GLY A 1 170 ? -21.571 3.086 17.302 1.00 94.69 170 GLY A O 1
ATOM 1352 N N . GLU A 1 171 ? -19.905 1.763 17.985 1.00 92.88 171 GLU A N 1
ATOM 1353 C CA . GLU A 1 171 ? -20.601 1.217 19.141 1.00 92.88 171 GLU A CA 1
ATOM 1354 C C . GLU A 1 171 ? -20.890 2.302 20.193 1.00 92.88 171 GLU A C 1
ATOM 1356 O O . GLU A 1 171 ? -22.042 2.481 20.600 1.00 92.88 171 GLU A O 1
ATOM 1361 N N . TYR A 1 172 ? -19.889 3.116 20.553 1.00 94.31 172 TYR A N 1
ATOM 1362 C CA . TYR A 1 172 ? -20.084 4.265 21.443 1.00 94.31 172 TYR A CA 1
ATOM 1363 C C . TYR A 1 172 ? -21.157 5.228 20.914 1.00 94.31 172 TYR A C 1
ATOM 1365 O O . TYR A 1 172 ? -22.073 5.598 21.655 1.00 94.31 172 TYR A O 1
ATOM 1373 N N . LEU A 1 173 ? -21.087 5.603 19.634 1.00 95.19 173 LEU A N 1
ATOM 1374 C CA . LEU A 1 173 ? -22.070 6.480 18.993 1.00 95.19 173 LEU A CA 1
ATOM 1375 C C . LEU A 1 173 ? -23.477 5.874 19.006 1.00 95.19 173 LEU A C 1
ATOM 1377 O O . LEU A 1 173 ? -24.453 6.571 19.313 1.00 95.19 173 LEU A O 1
ATOM 1381 N N . THR A 1 174 ? -23.582 4.572 18.738 1.00 93.38 174 THR A N 1
ATOM 1382 C CA . THR A 1 174 ? -24.849 3.836 18.785 1.00 93.38 174 THR A CA 1
ATOM 1383 C C . THR A 1 174 ? -25.435 3.877 20.192 1.00 93.38 174 THR A C 1
ATOM 1385 O O . THR A 1 174 ? -26.592 4.256 20.345 1.00 93.38 174 THR A O 1
ATOM 1388 N N . ARG A 1 175 ? -24.661 3.607 21.253 1.00 91.50 175 ARG A N 1
ATOM 1389 C CA . ARG A 1 175 ? -25.178 3.692 22.635 1.00 91.50 175 ARG A CA 1
ATOM 1390 C C . ARG A 1 175 ? -25.681 5.080 23.004 1.00 91.50 175 ARG A C 1
ATOM 1392 O O . ARG A 1 175 ? -26.731 5.198 23.632 1.00 91.50 175 ARG A O 1
ATOM 1399 N N . GLN A 1 176 ? -24.936 6.122 22.633 1.00 92.06 176 GLN A N 1
ATOM 1400 C CA . GLN A 1 176 ? -25.288 7.505 22.976 1.00 92.06 176 GLN A CA 1
ATOM 1401 C C . GLN A 1 176 ? -26.583 7.959 22.299 1.00 92.06 176 GLN A C 1
ATOM 1403 O O . GLN A 1 176 ? -27.355 8.722 22.878 1.00 92.06 176 GLN A O 1
ATOM 1408 N N . THR A 1 177 ? -26.820 7.503 21.072 1.00 92.50 177 THR A N 1
ATOM 1409 C CA . THR A 1 177 ? -27.962 7.943 20.261 1.00 92.50 177 THR A CA 1
ATOM 1410 C C . THR A 1 177 ? -29.149 6.990 20.341 1.00 92.50 177 THR A C 1
ATOM 1412 O O . THR A 1 177 ? -30.288 7.417 20.158 1.00 92.50 177 THR A O 1
ATOM 1415 N N . ARG A 1 178 ? -28.903 5.715 20.664 1.00 92.31 178 ARG A N 1
ATOM 1416 C CA . ARG A 1 178 ? -29.875 4.614 20.667 1.00 92.31 178 ARG A CA 1
ATOM 1417 C C . ARG A 1 178 ? -29.863 3.814 21.979 1.00 92.31 178 ARG A C 1
ATOM 1419 O O . ARG A 1 178 ? -29.636 2.602 21.970 1.00 92.31 178 ARG A O 1
ATOM 1426 N N . PRO A 1 179 ? -30.181 4.452 23.121 1.00 91.25 179 PRO A N 1
ATOM 1427 C CA . PRO A 1 179 ? -30.156 3.804 24.436 1.00 91.25 179 PRO A CA 1
ATOM 1428 C C . PRO A 1 179 ? -31.176 2.659 24.593 1.00 91.25 179 PRO A C 1
ATOM 1430 O O . PRO A 1 179 ? -30.989 1.780 25.432 1.00 91.25 179 PRO A O 1
ATOM 1433 N N . GLN A 1 180 ? -32.256 2.659 23.806 1.00 90.75 180 GLN A N 1
ATOM 1434 C CA . GLN A 1 180 ? -33.319 1.646 23.878 1.00 90.75 180 GLN A CA 1
ATOM 1435 C C . GLN A 1 180 ? -33.073 0.425 22.985 1.00 90.75 180 GLN A C 1
ATOM 1437 O O . GLN A 1 180 ? -33.868 -0.506 23.025 1.00 90.75 180 GLN A O 1
ATOM 1442 N N . LEU A 1 181 ? -32.017 0.428 22.167 1.00 90.38 181 LEU A N 1
ATOM 1443 C CA . LEU A 1 181 ? -31.701 -0.705 21.299 1.00 90.38 181 LEU A CA 1
ATOM 1444 C C . LEU A 1 181 ? -30.846 -1.754 22.034 1.00 90.38 181 LEU A C 1
ATOM 1446 O O . LEU A 1 181 ? -30.192 -1.414 23.030 1.00 90.38 181 LEU A O 1
ATOM 1450 N N . PRO A 1 182 ? -30.848 -3.018 21.567 1.00 89.25 182 PRO A N 1
ATOM 1451 C CA . PRO A 1 182 ? -30.019 -4.074 22.138 1.00 89.25 182 PRO A CA 1
ATOM 1452 C C . PRO A 1 182 ? -28.520 -3.764 22.017 1.00 89.25 182 PRO A C 1
ATOM 1454 O O . PRO A 1 182 ? -28.074 -3.158 21.042 1.00 89.25 182 PRO A O 1
ATOM 1457 N N . GLN A 1 183 ? -27.743 -4.220 22.997 1.00 90.31 183 GLN A N 1
ATOM 1458 C CA . GLN A 1 183 ? -26.281 -4.205 22.964 1.00 90.31 183 GLN A CA 1
ATOM 1459 C C . GLN A 1 183 ? -25.767 -5.190 21.908 1.00 90.31 183 GLN A C 1
ATOM 1461 O O . GLN A 1 183 ? -26.128 -6.370 21.920 1.00 90.31 183 GLN A O 1
ATOM 1466 N N . LEU A 1 184 ? -24.881 -4.717 21.026 1.00 87.25 184 LEU A N 1
ATOM 1467 C CA . LEU A 1 184 ? -24.415 -5.465 19.852 1.00 87.25 184 LEU A CA 1
ATOM 1468 C C . LEU A 1 184 ? -23.634 -6.749 20.177 1.00 87.25 184 LEU A C 1
ATOM 1470 O O . LEU A 1 184 ? -23.568 -7.624 19.335 1.00 87.25 184 LEU A O 1
ATOM 1474 N N . TRP A 1 185 ? -23.044 -6.907 21.359 1.00 85.94 185 TRP A N 1
ATOM 1475 C CA . TRP A 1 185 ? -22.337 -8.144 21.754 1.00 85.94 185 TRP A CA 1
ATOM 1476 C C . TRP A 1 185 ? -23.214 -9.099 22.565 1.00 85.94 185 TRP A C 1
ATOM 1478 O O . TRP A 1 185 ? -22.815 -10.217 22.848 1.00 85.94 185 TRP A O 1
ATOM 1488 N N . ASN A 1 186 ? -24.408 -8.678 22.980 1.00 87.56 186 ASN A N 1
ATOM 1489 C CA . ASN A 1 186 ? -25.263 -9.504 23.827 1.00 87.56 186 ASN A CA 1
ATOM 1490 C C . ASN A 1 186 ? -26.379 -10.195 23.051 1.00 87.56 186 ASN A C 1
ATOM 1492 O O . ASN A 1 186 ? -27.117 -10.967 23.650 1.00 87.56 186 ASN A O 1
ATOM 1496 N N . TRP A 1 187 ? -26.535 -9.959 21.745 1.00 85.12 187 TRP A N 1
ATOM 1497 C CA . TRP A 1 187 ? -27.604 -10.602 20.969 1.00 85.12 187 TRP A CA 1
ATOM 1498 C C . TRP A 1 187 ? -27.452 -12.125 20.888 1.00 85.12 187 TRP A C 1
ATOM 1500 O O . TRP A 1 187 ? -28.468 -12.806 20.880 1.00 85.12 187 TRP A O 1
ATOM 1510 N N . TRP A 1 188 ? -26.225 -12.661 20.902 1.00 85.12 188 TRP A N 1
ATOM 1511 C CA . TRP A 1 188 ? -25.971 -14.109 20.914 1.00 85.12 188 TRP A CA 1
ATOM 1512 C C . TRP A 1 188 ? -26.127 -14.747 22.300 1.00 85.12 188 TRP A C 1
ATOM 1514 O O . TRP A 1 188 ? -26.147 -15.969 22.419 1.00 85.12 188 TRP A O 1
ATOM 1524 N N . HIS A 1 189 ? -26.218 -13.951 23.373 1.00 90.62 189 HIS A N 1
ATOM 1525 C CA . HIS A 1 189 ? -26.436 -14.491 24.712 1.00 90.62 189 HIS A CA 1
ATOM 1526 C C . HIS A 1 189 ? -27.791 -15.202 24.744 1.00 90.62 189 HIS A C 1
ATOM 1528 O O . HIS A 1 189 ? -28.791 -14.619 24.334 1.00 90.62 189 HIS A O 1
ATOM 1534 N N . THR A 1 190 ? -27.867 -16.413 25.296 1.00 89.88 190 THR A N 1
ATOM 1535 C CA . THR A 1 190 ? -29.035 -17.305 25.171 1.00 89.88 190 THR A CA 1
ATOM 1536 C C . THR A 1 190 ? -30.370 -16.620 25.498 1.00 89.88 190 THR A C 1
ATOM 1538 O O . THR A 1 190 ? -31.314 -16.667 24.718 1.00 89.88 190 THR A O 1
ATOM 1541 N N . LYS A 1 191 ? -30.436 -15.874 26.611 1.00 90.69 191 LYS A N 1
ATOM 1542 C CA . LYS A 1 191 ? -31.637 -15.104 27.009 1.00 90.69 191 LYS A CA 1
ATOM 1543 C C . LYS A 1 191 ? -32.004 -13.950 26.061 1.00 90.69 191 LYS A C 1
ATOM 1545 O O . LYS A 1 191 ? -33.165 -13.577 25.969 1.00 90.69 191 LYS A O 1
ATOM 1550 N N . SER A 1 192 ? -31.016 -13.344 25.411 1.00 91.50 192 SER A N 1
ATOM 1551 C CA . SER A 1 192 ? -31.209 -12.246 24.462 1.00 91.50 192 SER A CA 1
ATOM 1552 C C . SER A 1 192 ? -31.602 -12.782 23.086 1.00 91.50 192 SER A C 1
ATOM 1554 O O . SER A 1 192 ? -32.572 -12.304 22.501 1.00 91.50 192 SER A O 1
ATOM 1556 N N . ALA A 1 193 ? -30.917 -13.826 22.613 1.00 91.88 193 ALA A N 1
ATOM 1557 C CA . ALA A 1 193 ? -31.196 -14.520 21.358 1.00 91.88 193 ALA A CA 1
ATOM 1558 C C . ALA A 1 193 ? -32.607 -15.127 21.327 1.00 91.88 193 ALA A C 1
ATOM 1560 O O . ALA A 1 193 ? -33.306 -14.984 20.329 1.00 91.88 193 ALA A O 1
ATOM 1561 N N . ALA A 1 194 ? -33.058 -15.736 22.433 1.00 92.62 194 ALA A N 1
ATOM 1562 C CA . ALA A 1 194 ? -34.400 -16.318 22.537 1.00 92.62 194 ALA A CA 1
ATOM 1563 C C . ALA A 1 194 ? -35.534 -15.272 22.578 1.00 92.62 194 ALA A C 1
ATOM 1565 O O . ALA A 1 194 ? -36.696 -15.621 22.354 1.00 92.62 194 ALA A O 1
ATOM 1566 N N . SER A 1 195 ? -35.212 -14.001 22.860 1.00 93.31 195 SER A N 1
ATOM 1567 C CA . SER A 1 195 ? -36.210 -12.940 23.018 1.00 93.31 195 SER A CA 1
ATOM 1568 C C . SER A 1 195 ? -36.989 -12.673 21.729 1.00 93.31 195 SER A C 1
ATOM 1570 O O . SER A 1 195 ? -36.488 -12.841 20.608 1.00 93.31 195 SER A O 1
ATOM 1572 N N . GLN A 1 196 ? -38.219 -12.185 21.887 1.00 92.94 196 GLN A N 1
ATOM 1573 C CA . GLN A 1 196 ? -39.063 -11.807 20.755 1.00 92.94 196 GLN A CA 1
ATOM 1574 C C . GLN A 1 196 ? -38.423 -10.685 19.926 1.00 92.94 196 GLN A C 1
ATOM 1576 O O . GLN A 1 196 ? -38.454 -10.715 18.698 1.00 92.94 196 GLN A O 1
ATOM 1581 N N . THR A 1 197 ? -37.781 -9.718 20.592 1.00 91.56 197 THR A N 1
ATOM 1582 C CA . THR A 1 197 ? -37.103 -8.596 19.932 1.00 91.56 197 THR A CA 1
ATOM 1583 C C . THR A 1 197 ? -35.993 -9.082 19.005 1.00 91.56 197 THR A C 1
ATOM 1585 O O . THR A 1 197 ? -35.986 -8.713 17.834 1.00 91.56 197 THR A O 1
ATOM 1588 N N . THR A 1 198 ? -35.082 -9.934 19.486 1.00 92.12 198 THR A N 1
ATOM 1589 C CA . THR A 1 198 ? -33.981 -10.450 18.656 1.00 92.12 198 THR A CA 1
ATOM 1590 C C . THR A 1 198 ? -34.501 -11.320 17.516 1.00 92.12 198 THR A C 1
ATOM 1592 O O . THR A 1 198 ? -34.050 -11.161 16.385 1.00 92.12 198 THR A O 1
ATOM 1595 N N . THR A 1 199 ? -35.510 -12.159 17.776 1.00 93.50 199 THR A N 1
ATOM 1596 C CA . THR A 1 199 ? -36.164 -12.976 16.739 1.00 93.50 199 THR A CA 1
ATOM 1597 C C . THR A 1 199 ? -36.714 -12.100 15.605 1.00 93.50 199 THR A C 1
ATOM 1599 O O . THR A 1 199 ? -36.438 -12.364 14.437 1.00 93.50 199 THR A O 1
ATOM 1602 N N . HIS A 1 200 ? -37.429 -11.016 15.931 1.00 94.00 200 HIS A N 1
ATOM 1603 C CA . HIS A 1 200 ? -37.952 -10.078 14.933 1.00 94.00 200 HIS A CA 1
ATOM 1604 C C . HIS A 1 200 ? -36.849 -9.333 14.171 1.00 94.00 200 HIS A C 1
ATOM 1606 O O . HIS A 1 200 ? -36.986 -9.125 12.970 1.00 94.00 200 HIS A O 1
ATOM 1612 N N . LEU A 1 201 ? -35.758 -8.939 14.836 1.00 94.81 201 LEU A N 1
ATOM 1613 C CA . LEU A 1 201 ? -34.637 -8.258 14.177 1.00 94.81 201 LEU A CA 1
ATOM 1614 C C . LEU A 1 201 ? -33.909 -9.178 13.189 1.00 94.81 201 LEU A C 1
ATOM 1616 O O . LEU A 1 201 ? -33.600 -8.751 12.080 1.00 94.81 201 LEU A O 1
ATOM 1620 N N . ILE A 1 202 ? -33.677 -10.442 13.553 1.00 95.69 202 ILE A N 1
ATOM 1621 C CA . ILE A 1 202 ? -33.084 -11.429 12.641 1.00 95.69 202 ILE A CA 1
ATOM 1622 C C . ILE A 1 202 ? -34.032 -11.718 11.472 1.00 95.69 202 ILE A C 1
ATOM 1624 O O . ILE A 1 202 ? -33.601 -11.674 10.322 1.00 95.69 202 ILE A O 1
ATOM 1628 N N . ALA A 1 203 ? -35.328 -11.924 11.735 1.00 96.88 203 ALA A N 1
ATOM 1629 C CA . ALA A 1 203 ? -36.329 -12.119 10.684 1.00 96.88 203 ALA A CA 1
ATOM 1630 C C . ALA A 1 203 ? -36.396 -10.923 9.717 1.00 96.88 203 ALA A C 1
ATOM 1632 O O . ALA A 1 203 ? -36.423 -11.109 8.502 1.00 96.88 203 ALA A O 1
ATOM 1633 N N . LEU A 1 204 ? -36.345 -9.695 10.243 1.00 97.56 204 LEU A N 1
ATOM 1634 C CA . LEU A 1 204 ? -36.259 -8.480 9.437 1.00 97.56 204 LEU A CA 1
ATOM 1635 C C . LEU A 1 204 ? -34.993 -8.470 8.566 1.00 97.56 204 LEU A C 1
ATOM 1637 O O . LEU A 1 204 ? -35.071 -8.086 7.404 1.00 97.56 204 LEU A O 1
ATOM 1641 N N . GLY A 1 205 ? -33.855 -8.943 9.082 1.00 97.69 205 GLY A N 1
ATOM 1642 C CA . GLY A 1 205 ? -32.626 -9.118 8.302 1.00 97.69 205 GLY A CA 1
ATOM 1643 C C . GLY A 1 205 ? -32.808 -10.027 7.080 1.00 97.69 205 GLY A C 1
ATOM 1644 O O . GLY A 1 205 ? -32.400 -9.653 5.984 1.00 97.69 205 GLY A O 1
ATOM 1645 N N . TYR A 1 206 ? -33.494 -11.167 7.227 1.00 98.38 206 TYR A N 1
ATOM 1646 C CA . TYR A 1 206 ? -33.820 -12.054 6.096 1.00 98.38 206 TYR A CA 1
ATOM 1647 C C . TYR A 1 206 ? -34.774 -11.407 5.083 1.00 98.38 206 TYR A C 1
ATOM 1649 O O . TYR A 1 206 ? -34.601 -11.582 3.876 1.00 98.38 206 TYR A O 1
ATOM 1657 N N . VAL A 1 207 ? -35.761 -10.634 5.550 1.00 98.12 207 VAL A N 1
ATOM 1658 C CA . VAL A 1 207 ? -36.665 -9.884 4.660 1.00 98.12 207 VAL A CA 1
ATOM 1659 C C . VAL A 1 207 ? -35.882 -8.851 3.851 1.00 98.12 207 VAL A C 1
ATOM 1661 O O . VAL A 1 207 ? -36.030 -8.788 2.632 1.00 98.12 207 VAL A O 1
ATOM 1664 N N . ILE A 1 208 ? -35.015 -8.072 4.504 1.00 98.00 208 ILE A N 1
ATOM 1665 C CA . ILE A 1 208 ? -34.166 -7.080 3.830 1.00 98.00 208 ILE A CA 1
ATOM 1666 C C . ILE A 1 208 ? -33.223 -7.771 2.842 1.00 98.00 208 ILE A C 1
ATOM 1668 O O . ILE A 1 208 ? -33.082 -7.291 1.724 1.00 98.00 208 ILE A O 1
ATOM 1672 N N . PHE A 1 209 ? -32.619 -8.903 3.210 1.00 97.94 209 PHE A N 1
ATOM 1673 C CA . PHE A 1 209 ? -31.806 -9.714 2.301 1.00 97.94 209 PHE A CA 1
ATOM 1674 C C . PHE A 1 209 ? -32.574 -10.066 1.017 1.00 97.94 209 PHE A C 1
ATOM 1676 O O . PHE A 1 209 ? -32.101 -9.758 -0.076 1.00 97.94 209 PHE A O 1
ATOM 1683 N N . GLY A 1 210 ? -33.784 -10.626 1.136 1.00 97.56 210 GLY A N 1
ATOM 1684 C CA . GLY A 1 210 ? -34.609 -10.976 -0.024 1.00 97.56 210 GLY A CA 1
ATOM 1685 C C . GLY A 1 210 ? -34.958 -9.766 -0.897 1.00 97.56 210 GLY A C 1
ATOM 1686 O O . GLY A 1 210 ? -34.863 -9.838 -2.123 1.00 97.56 210 GLY A O 1
ATOM 1687 N N . LEU A 1 211 ? -35.297 -8.630 -0.276 1.00 97.50 211 LEU A N 1
ATOM 1688 C CA . LEU A 1 211 ? -35.569 -7.378 -0.989 1.00 97.50 211 LEU A CA 1
ATOM 1689 C C . LEU A 1 211 ? -34.331 -6.846 -1.720 1.00 97.50 211 LEU A C 1
ATOM 1691 O O . LEU A 1 211 ? -34.450 -6.411 -2.863 1.00 97.50 211 LEU A O 1
ATOM 1695 N N . THR A 1 212 ? -33.152 -6.905 -1.100 1.00 96.19 212 THR A N 1
ATOM 1696 C CA . THR A 1 212 ? -31.894 -6.436 -1.701 1.00 96.19 212 THR A CA 1
ATOM 1697 C C . THR A 1 212 ? -31.469 -7.322 -2.869 1.00 96.19 212 THR A C 1
ATOM 1699 O O . THR A 1 212 ? -31.099 -6.797 -3.916 1.00 96.19 212 THR A O 1
ATOM 1702 N N . VAL A 1 213 ? -31.588 -8.651 -2.752 1.00 95.44 213 VAL A N 1
ATOM 1703 C CA . VAL A 1 213 ? -31.341 -9.578 -3.874 1.00 95.44 213 VAL A CA 1
ATOM 1704 C C . VAL A 1 213 ? -32.308 -9.306 -5.028 1.00 95.44 213 VAL A C 1
ATOM 1706 O O . VAL A 1 213 ? -31.883 -9.203 -6.180 1.00 95.44 213 VAL A O 1
ATOM 1709 N N . GLY A 1 214 ? -33.600 -9.131 -4.732 1.00 96.62 214 GLY A N 1
ATOM 1710 C CA . GLY A 1 214 ? -34.608 -8.796 -5.740 1.00 96.62 214 GLY A CA 1
ATOM 1711 C C . GLY A 1 214 ? -34.329 -7.458 -6.428 1.00 96.62 214 GLY A C 1
ATOM 1712 O O . GLY A 1 214 ? -34.350 -7.379 -7.656 1.00 96.62 214 GLY A O 1
ATOM 1713 N N . TYR A 1 215 ? -33.998 -6.422 -5.652 1.00 96.69 215 TYR A N 1
ATOM 1714 C CA . TYR A 1 215 ? -33.567 -5.125 -6.175 1.00 96.69 215 TYR A CA 1
ATOM 1715 C C . TYR A 1 215 ? -32.353 -5.274 -7.092 1.00 96.69 215 TYR A C 1
ATOM 1717 O O . TYR A 1 215 ? -32.363 -4.731 -8.192 1.00 96.69 215 TYR A O 1
ATOM 1725 N N . GLN A 1 216 ? -31.345 -6.044 -6.679 1.00 93.25 216 GLN A N 1
ATOM 1726 C CA . GLN A 1 216 ? -30.126 -6.235 -7.454 1.00 93.25 216 GLN A CA 1
ATOM 1727 C C . GLN A 1 216 ? -30.418 -6.868 -8.819 1.00 93.25 216 GLN A C 1
ATOM 1729 O O . GLN A 1 216 ? -29.922 -6.394 -9.843 1.00 93.25 216 GLN A O 1
ATOM 1734 N N . ALA A 1 217 ? -31.266 -7.899 -8.847 1.00 92.62 217 ALA A N 1
ATOM 1735 C CA . ALA A 1 217 ? -31.700 -8.540 -10.084 1.00 92.62 217 ALA A CA 1
ATOM 1736 C C . ALA A 1 217 ? -32.461 -7.563 -10.996 1.00 92.62 217 ALA A C 1
ATOM 1738 O O . ALA A 1 217 ? -32.149 -7.453 -12.183 1.00 92.62 217 ALA A O 1
ATOM 1739 N N . ILE A 1 218 ? -33.420 -6.810 -10.443 1.00 96.06 218 ILE A N 1
ATOM 1740 C CA . ILE A 1 218 ? -34.188 -5.804 -11.193 1.00 96.06 218 ILE A CA 1
ATOM 1741 C C . ILE A 1 218 ? -33.261 -4.715 -11.739 1.00 96.06 218 ILE A C 1
ATOM 1743 O O . ILE A 1 218 ? -33.378 -4.355 -12.910 1.00 96.06 218 ILE A O 1
ATOM 1747 N N . PHE A 1 219 ? -32.324 -4.222 -10.927 1.00 94.06 219 PHE A N 1
ATOM 1748 C CA . PHE A 1 219 ? -31.369 -3.194 -11.325 1.00 94.06 219 PHE A CA 1
ATOM 1749 C C . PHE A 1 219 ? -30.578 -3.636 -12.553 1.00 94.06 219 PHE A C 1
ATOM 1751 O O . PHE A 1 219 ? -30.566 -2.910 -13.539 1.00 94.06 219 PHE A O 1
ATOM 1758 N N . TYR A 1 220 ? -29.994 -4.840 -12.550 1.00 91.06 220 TYR A N 1
ATOM 1759 C CA . TYR A 1 220 ? -29.244 -5.345 -13.705 1.00 91.06 220 TYR A CA 1
ATOM 1760 C C . TYR A 1 220 ? -30.125 -5.555 -14.945 1.00 91.06 220 TYR A C 1
ATOM 1762 O O . TYR A 1 220 ? -29.706 -5.199 -16.046 1.00 91.06 220 TYR A O 1
ATOM 1770 N N . ILE A 1 221 ? -31.353 -6.066 -14.788 1.00 93.19 221 ILE A N 1
ATOM 1771 C CA . ILE A 1 221 ? -32.301 -6.240 -15.906 1.00 93.19 221 ILE A CA 1
ATOM 1772 C C . ILE A 1 221 ? -32.672 -4.894 -16.541 1.00 93.19 221 ILE A C 1
ATOM 1774 O O . ILE A 1 221 ? -32.829 -4.804 -17.760 1.00 93.19 221 ILE A O 1
ATOM 1778 N N . VAL A 1 222 ? -32.845 -3.851 -15.727 1.00 94.38 222 VAL A N 1
ATOM 1779 C CA . VAL A 1 222 ? -33.171 -2.500 -16.201 1.00 94.38 222 VAL A CA 1
ATOM 1780 C C . VAL A 1 222 ? -31.935 -1.823 -16.787 1.00 94.38 222 VAL A C 1
ATOM 1782 O O . VAL A 1 222 ? -32.007 -1.306 -17.897 1.00 94.38 222 VAL A O 1
ATOM 1785 N N . ALA A 1 223 ? -30.802 -1.869 -16.088 1.00 92.06 223 ALA A N 1
ATOM 1786 C CA . ALA A 1 223 ? -29.538 -1.256 -16.488 1.00 92.06 223 ALA A CA 1
ATOM 1787 C C . ALA A 1 223 ? -29.088 -1.732 -17.873 1.00 92.06 223 ALA A C 1
ATOM 1789 O O . ALA A 1 223 ? -28.740 -0.909 -18.711 1.00 92.06 223 ALA A O 1
ATOM 1790 N N . GLN A 1 224 ? -29.198 -3.033 -18.161 1.00 88.75 224 GLN A N 1
ATOM 1791 C CA . GLN A 1 224 ? -28.865 -3.599 -19.476 1.00 88.75 224 GLN A CA 1
ATOM 1792 C C . GLN A 1 224 ? -29.737 -3.069 -20.629 1.00 88.75 224 GLN A C 1
ATOM 1794 O O . GLN A 1 224 ? -29.364 -3.216 -21.790 1.00 88.75 224 GLN A O 1
ATOM 1799 N N . LYS A 1 225 ? -30.895 -2.462 -20.338 1.00 93.50 225 LYS A N 1
ATOM 1800 C CA . LYS A 1 225 ? -31.791 -1.865 -21.343 1.00 93.50 225 LYS A CA 1
ATOM 1801 C C . LYS A 1 225 ? -31.549 -0.370 -21.553 1.00 93.50 225 LYS A C 1
ATOM 1803 O O . LYS A 1 225 ? -32.137 0.202 -22.469 1.00 93.50 225 LYS A O 1
ATOM 1808 N N . ILE A 1 226 ? -30.737 0.274 -20.715 1.00 94.69 226 ILE A N 1
ATOM 1809 C CA . ILE A 1 226 ? -30.461 1.709 -20.808 1.00 94.69 226 ILE A CA 1
ATOM 1810 C C . ILE A 1 226 ? -29.301 1.924 -21.793 1.00 94.69 226 ILE A C 1
ATOM 1812 O O . ILE A 1 226 ? -28.207 1.406 -21.562 1.00 94.69 226 ILE A O 1
ATOM 1816 N N . PRO A 1 227 ? -29.490 2.705 -22.874 1.00 93.00 227 PRO A N 1
ATOM 1817 C CA . PRO A 1 227 ? -28.408 3.020 -23.801 1.00 93.00 227 PRO A CA 1
ATOM 1818 C C . PRO A 1 227 ? -27.211 3.663 -23.089 1.00 93.00 227 PRO A C 1
ATOM 1820 O O . PRO A 1 227 ? -27.377 4.580 -22.286 1.00 93.00 227 PRO A O 1
ATOM 1823 N N . GLY A 1 228 ? -26.001 3.188 -23.392 1.00 88.81 228 GLY A N 1
ATOM 1824 C CA . GLY A 1 228 ? -24.755 3.691 -22.802 1.00 88.81 228 GLY A CA 1
ATOM 1825 C C . GLY A 1 228 ? -24.401 3.101 -21.433 1.00 88.81 228 GLY A C 1
ATOM 1826 O O . GLY A 1 228 ? -23.292 3.336 -20.953 1.00 88.81 228 GLY A O 1
ATOM 1827 N N . VAL A 1 229 ? -25.286 2.307 -20.819 1.00 93.19 229 VAL A N 1
ATOM 1828 C CA . VAL A 1 229 ? -24.935 1.533 -19.626 1.00 93.19 229 VAL A CA 1
ATOM 1829 C C . VAL A 1 229 ? -24.254 0.240 -20.049 1.00 93.19 229 VAL A C 1
ATOM 1831 O O . VAL A 1 229 ? -24.816 -0.569 -20.786 1.00 93.19 229 VAL A O 1
ATOM 1834 N N . TRP A 1 230 ? -23.032 0.036 -19.567 1.00 91.25 230 TRP A N 1
ATOM 1835 C CA . TRP A 1 230 ? -22.261 -1.173 -19.828 1.00 91.25 230 TRP A CA 1
ATOM 1836 C C . TRP A 1 230 ? -21.718 -1.735 -18.522 1.00 91.25 230 TRP A C 1
ATOM 1838 O O . TRP A 1 230 ? -21.086 -1.028 -17.737 1.00 91.25 230 TRP A O 1
ATOM 1848 N N . ILE A 1 231 ? -21.982 -3.021 -18.290 1.00 88.06 231 ILE A N 1
ATOM 1849 C CA . ILE A 1 231 ? -21.533 -3.732 -17.098 1.00 88.06 231 ILE A CA 1
ATOM 1850 C C . ILE A 1 231 ? -20.930 -5.072 -17.537 1.00 88.06 231 ILE A C 1
ATOM 1852 O O . ILE A 1 231 ? -21.659 -5.922 -18.055 1.00 88.06 231 ILE A O 1
ATOM 1856 N N . PRO A 1 232 ? -19.615 -5.279 -17.364 1.00 83.81 232 PRO A N 1
ATOM 1857 C CA . PRO A 1 232 ? -18.969 -6.519 -17.761 1.00 83.81 232 PRO A CA 1
ATOM 1858 C C . PRO A 1 232 ? -19.351 -7.667 -16.826 1.00 83.81 232 PRO A C 1
ATOM 1860 O O . PRO A 1 232 ? -19.542 -7.484 -15.625 1.00 83.81 232 PRO A O 1
ATOM 1863 N N . THR A 1 233 ? -19.395 -8.878 -17.380 1.00 73.31 233 THR A N 1
ATOM 1864 C CA . THR A 1 233 ? -19.731 -10.106 -16.645 1.00 73.31 233 THR A CA 1
ATOM 1865 C C . THR A 1 233 ? -18.553 -10.692 -15.867 1.00 73.31 233 THR A C 1
ATOM 1867 O O . THR A 1 233 ? -18.770 -11.383 -14.878 1.00 73.31 233 THR A O 1
ATOM 1870 N N . GLY A 1 234 ? -17.311 -10.399 -16.269 1.00 67.38 234 GLY A N 1
ATOM 1871 C CA . GLY A 1 234 ? -16.094 -10.930 -15.637 1.00 67.38 234 GLY A CA 1
ATOM 1872 C C . GLY A 1 234 ? -15.993 -10.676 -14.122 1.00 67.38 234 GLY A C 1
ATOM 1873 O O . GLY A 1 234 ? -15.691 -11.611 -13.389 1.00 67.38 234 GLY A O 1
ATOM 1874 N N . PRO A 1 235 ? -16.300 -9.466 -13.617 1.00 66.75 235 PRO A N 1
ATOM 1875 C CA . PRO A 1 235 ? -16.309 -9.189 -12.178 1.00 66.75 235 PRO A CA 1
ATOM 1876 C C . PRO A 1 235 ? -17.443 -9.862 -11.388 1.00 66.75 235 PRO A C 1
ATOM 1878 O O . PRO A 1 235 ? -17.426 -9.796 -10.163 1.00 66.75 235 PRO A O 1
ATOM 1881 N N . LEU A 1 236 ? -18.439 -10.467 -12.048 1.00 68.06 236 LEU A N 1
ATOM 1882 C CA . LEU A 1 236 ? -19.606 -11.053 -11.372 1.00 68.06 236 LEU A CA 1
ATOM 1883 C C . LEU A 1 236 ? -19.321 -12.440 -10.780 1.00 68.06 236 LEU A C 1
ATOM 1885 O O . LEU A 1 236 ? -20.104 -12.917 -9.964 1.00 68.06 236 LEU A O 1
ATOM 1889 N N . VAL A 1 237 ? -18.232 -13.101 -11.192 1.00 74.44 237 VAL A N 1
ATOM 1890 C CA . VAL A 1 237 ? -17.906 -14.468 -10.769 1.00 74.44 237 VAL A CA 1
ATOM 1891 C C . VAL A 1 237 ? -16.405 -14.611 -10.539 1.00 74.44 237 VAL A C 1
ATOM 1893 O O . VAL A 1 237 ? -15.605 -14.303 -11.417 1.00 74.44 237 VAL A O 1
ATOM 1896 N N . ASN A 1 238 ? -16.020 -15.145 -9.377 1.00 83.06 238 ASN A N 1
ATOM 1897 C CA . ASN A 1 238 ? -14.630 -15.476 -9.073 1.00 83.06 238 ASN A CA 1
ATOM 1898 C C . ASN A 1 238 ? -14.423 -17.003 -9.079 1.00 83.06 238 ASN A C 1
ATOM 1900 O O . ASN A 1 238 ? -14.703 -17.657 -8.070 1.00 83.06 238 ASN A O 1
ATOM 1904 N N . PRO A 1 239 ? -13.916 -17.594 -10.178 1.00 84.44 239 PRO A N 1
ATOM 1905 C CA . PRO A 1 239 ? -13.704 -19.038 -10.253 1.00 84.44 239 PRO A CA 1
ATOM 1906 C C . PRO A 1 239 ? -12.603 -19.529 -9.305 1.00 84.44 239 PRO A C 1
ATOM 1908 O O . PRO A 1 239 ? -12.575 -20.709 -8.977 1.00 84.44 239 PRO A O 1
ATOM 1911 N N . ASN A 1 240 ? -11.723 -18.654 -8.807 1.00 87.81 240 ASN A N 1
ATOM 1912 C CA . ASN A 1 240 ? -10.621 -19.065 -7.934 1.00 87.81 240 ASN A CA 1
ATOM 1913 C C . ASN A 1 240 ? -11.099 -19.580 -6.569 1.00 87.81 240 ASN A C 1
ATOM 1915 O O . ASN A 1 240 ? -10.370 -20.328 -5.924 1.00 87.81 240 ASN A O 1
ATOM 1919 N N . ILE A 1 241 ? -12.318 -19.226 -6.140 1.00 87.25 241 ILE A N 1
ATOM 1920 C CA . ILE A 1 241 ? -12.882 -19.648 -4.846 1.00 87.25 241 ILE A CA 1
ATOM 1921 C C . ILE A 1 241 ? -12.877 -21.174 -4.705 1.00 87.25 241 ILE A C 1
ATOM 1923 O O . ILE A 1 241 ? -12.628 -21.690 -3.618 1.00 87.25 241 ILE A O 1
ATOM 1927 N N . VAL A 1 242 ? -13.094 -21.916 -5.793 1.00 88.62 242 VAL A N 1
ATOM 1928 C CA . VAL A 1 242 ? -13.145 -23.386 -5.726 1.00 88.62 242 VAL A CA 1
ATOM 1929 C C . VAL A 1 242 ? -11.780 -24.059 -5.715 1.00 88.62 242 VAL A C 1
ATOM 1931 O O . VAL A 1 242 ? -11.691 -25.245 -5.421 1.00 88.62 242 VAL A O 1
ATOM 1934 N N . SER A 1 243 ? -10.722 -23.297 -5.979 1.00 90.19 243 SER A N 1
ATOM 1935 C CA . SER A 1 243 ? -9.332 -23.747 -5.898 1.00 90.19 243 SER A CA 1
ATOM 1936 C C . SER A 1 243 ? -8.720 -23.467 -4.517 1.00 90.19 243 SER A C 1
ATOM 1938 O O . SER A 1 243 ? -7.501 -23.423 -4.379 1.00 90.19 243 SER A O 1
ATOM 1940 N N . THR A 1 244 ? -9.551 -23.245 -3.497 1.00 93.12 244 THR A N 1
ATOM 1941 C CA . THR A 1 244 ? -9.151 -23.086 -2.088 1.00 93.12 244 THR A CA 1
ATOM 1942 C C . THR A 1 244 ? -9.331 -24.403 -1.323 1.00 93.12 244 THR A C 1
ATOM 1944 O O . THR A 1 244 ? -9.995 -25.318 -1.811 1.00 93.12 244 THR A O 1
ATOM 1947 N N . TYR A 1 245 ? -8.760 -24.528 -0.119 1.00 94.56 245 TYR A N 1
ATOM 1948 C CA . TYR A 1 245 ? -8.915 -25.755 0.684 1.00 94.56 245 TYR A CA 1
ATOM 1949 C C . TYR A 1 245 ? -10.373 -26.028 1.097 1.00 94.56 245 TYR A C 1
ATOM 1951 O O . TYR A 1 245 ? -10.823 -27.173 1.100 1.00 94.56 245 TYR A O 1
ATOM 1959 N N . ILE A 1 246 ? -11.109 -24.979 1.457 1.00 95.38 246 ILE A N 1
ATOM 1960 C CA . ILE A 1 246 ? -12.506 -24.986 1.887 1.00 95.38 246 ILE A CA 1
ATOM 1961 C C . ILE A 1 246 ? -13.227 -23.866 1.118 1.00 95.38 246 ILE A C 1
ATOM 1963 O O . ILE A 1 246 ? -13.294 -22.734 1.606 1.00 95.38 246 ILE A O 1
ATOM 1967 N N . PRO A 1 247 ? -13.792 -24.151 -0.069 1.00 93.81 247 PRO A N 1
ATOM 1968 C CA . PRO A 1 247 ? -14.484 -23.153 -0.889 1.00 93.81 247 PRO A CA 1
ATOM 1969 C C . PRO A 1 247 ? -15.565 -22.347 -0.161 1.00 93.81 247 PRO A C 1
ATOM 1971 O O . PRO A 1 247 ? -15.727 -21.164 -0.439 1.00 93.81 247 PRO A O 1
ATOM 1974 N N . ALA A 1 248 ? -16.279 -22.940 0.802 1.00 95.12 248 ALA A N 1
ATOM 1975 C CA . ALA A 1 248 ? -17.299 -22.233 1.582 1.00 95.12 248 ALA A CA 1
ATOM 1976 C C . ALA A 1 248 ? -16.735 -21.227 2.613 1.00 95.12 248 ALA A C 1
ATOM 1978 O O . ALA A 1 248 ? -17.460 -20.328 3.046 1.00 95.12 248 ALA A O 1
ATOM 1979 N N . LEU A 1 249 ? -15.461 -21.345 3.012 1.00 96.19 249 LEU A N 1
ATOM 1980 C CA . LEU A 1 249 ? -14.856 -20.497 4.047 1.00 96.19 249 LEU A CA 1
ATOM 1981 C C . LEU A 1 249 ? -14.595 -19.068 3.553 1.00 96.19 249 LEU A C 1
ATOM 1983 O O . LEU A 1 249 ? -14.845 -18.125 4.305 1.00 96.19 249 LEU A O 1
ATOM 1987 N N . SER A 1 250 ? -14.148 -18.891 2.304 1.00 94.69 250 SER A N 1
ATOM 1988 C CA . SER A 1 250 ? -13.860 -17.556 1.757 1.00 94.69 250 SER A CA 1
ATOM 1989 C C . SER A 1 250 ? -15.110 -16.673 1.672 1.00 94.69 250 SER A C 1
ATOM 1991 O O . SER A 1 250 ? -15.086 -15.578 2.240 1.00 94.69 250 SER A O 1
ATOM 1993 N N . PRO A 1 251 ? -16.243 -17.132 1.088 1.00 94.88 251 PRO A N 1
ATOM 1994 C CA . PRO A 1 251 ? -17.501 -16.392 1.145 1.00 94.88 251 PRO A CA 1
ATOM 1995 C C . PRO A 1 251 ? -17.906 -16.036 2.577 1.00 94.88 251 PRO A C 1
ATOM 1997 O O . PRO A 1 251 ? -18.284 -14.897 2.827 1.00 94.88 251 PRO A O 1
ATOM 2000 N N . PHE A 1 252 ? -17.784 -16.959 3.536 1.00 96.88 252 PHE A N 1
ATOM 2001 C CA . PHE A 1 252 ? -18.121 -16.684 4.935 1.00 96.88 252 PHE A CA 1
ATOM 2002 C C . PHE A 1 252 ? -17.248 -15.584 5.553 1.00 96.88 252 PHE A C 1
ATOM 2004 O O . PHE A 1 252 ? -17.780 -14.639 6.134 1.00 96.88 252 PHE A O 1
ATOM 2011 N N . SER A 1 253 ? -15.924 -15.701 5.432 1.00 96.81 253 SER A N 1
ATOM 2012 C CA . SER A 1 253 ? -14.961 -14.791 6.061 1.00 96.81 253 SER A CA 1
ATOM 2013 C C . SER A 1 253 ? -15.083 -13.364 5.521 1.00 96.81 253 SER A C 1
ATOM 2015 O O . SER A 1 253 ? -15.205 -12.411 6.297 1.00 96.81 253 SER A O 1
ATOM 2017 N N . ILE A 1 254 ? -15.147 -13.222 4.192 1.00 95.19 254 ILE A N 1
ATOM 2018 C CA . ILE A 1 254 ? -15.299 -11.923 3.522 1.00 95.19 254 ILE A CA 1
ATOM 2019 C C . ILE A 1 254 ? -16.625 -11.272 3.933 1.00 95.19 254 ILE A C 1
ATOM 2021 O O . ILE A 1 254 ? -16.628 -10.115 4.356 1.00 95.19 254 ILE A O 1
ATOM 2025 N N . SER A 1 255 ? -17.727 -12.029 3.900 1.00 97.19 255 SER A N 1
ATOM 2026 C CA . SER A 1 255 ? -19.062 -11.528 4.261 1.00 97.19 255 SER A CA 1
ATOM 2027 C C . SER A 1 255 ? -19.174 -11.154 5.736 1.00 97.19 255 SER A C 1
ATOM 2029 O O . SER A 1 255 ? -19.858 -10.196 6.087 1.00 97.19 255 SER A O 1
ATOM 2031 N N . LEU A 1 256 ? -18.517 -11.902 6.630 1.00 96.06 256 LEU A N 1
ATOM 2032 C CA . LEU A 1 256 ? -18.486 -11.593 8.060 1.00 96.06 256 LEU A CA 1
ATOM 2033 C C . LEU A 1 256 ? -17.784 -10.255 8.308 1.00 96.06 256 LEU A C 1
ATOM 2035 O O . LEU A 1 256 ? -18.273 -9.431 9.083 1.00 96.06 256 LEU A O 1
ATOM 2039 N N . ASN A 1 257 ? -16.648 -10.036 7.641 1.00 96.50 257 ASN A N 1
ATOM 2040 C CA . ASN A 1 257 ? -15.919 -8.780 7.727 1.00 96.50 257 ASN A CA 1
ATOM 2041 C C . ASN A 1 257 ? -16.737 -7.619 7.150 1.00 96.50 257 ASN A C 1
ATOM 2043 O O . ASN A 1 257 ? -16.960 -6.647 7.867 1.00 96.50 257 ASN A O 1
ATOM 2047 N N . ALA A 1 258 ? -17.210 -7.727 5.905 1.00 95.19 258 ALA A N 1
ATOM 2048 C CA . ALA A 1 258 ? -17.980 -6.677 5.236 1.00 95.19 258 ALA A CA 1
ATOM 2049 C C . ALA A 1 258 ? -19.269 -6.349 6.005 1.00 95.19 258 ALA A C 1
ATOM 2051 O O . ALA A 1 258 ? -19.473 -5.210 6.435 1.00 95.19 258 ALA A O 1
ATOM 2052 N N . GLY A 1 259 ? -20.065 -7.374 6.320 1.00 95.12 259 GLY A N 1
ATOM 2053 C CA . GLY A 1 259 ? -21.340 -7.229 7.012 1.00 95.12 259 GLY A CA 1
ATOM 2054 C C . GLY A 1 259 ? -21.232 -6.594 8.398 1.00 95.12 259 GLY A C 1
ATOM 2055 O O . GLY A 1 259 ? -22.159 -5.910 8.811 1.00 95.12 259 GLY A O 1
ATOM 2056 N N . ILE A 1 260 ? -20.126 -6.762 9.131 1.00 94.19 260 ILE A N 1
ATOM 2057 C CA . ILE A 1 260 ? -19.934 -6.092 10.430 1.00 94.19 260 ILE A CA 1
ATOM 2058 C C . ILE A 1 260 ? -19.262 -4.730 10.250 1.00 94.19 260 ILE A C 1
ATOM 2060 O O . ILE A 1 260 ? -19.765 -3.715 10.740 1.00 94.19 260 ILE A O 1
ATOM 2064 N N . TRP A 1 261 ? -18.106 -4.698 9.588 1.00 96.31 261 TRP A N 1
ATOM 2065 C CA . TRP A 1 261 ? -17.259 -3.511 9.527 1.00 96.31 261 TRP A CA 1
ATOM 2066 C C . TRP A 1 261 ? -17.898 -2.384 8.715 1.00 96.31 261 TRP A C 1
ATOM 2068 O O . TRP A 1 261 ? -17.907 -1.241 9.178 1.00 96.31 261 TRP A O 1
ATOM 2078 N N . GLU A 1 262 ? -18.485 -2.680 7.556 1.00 96.38 262 GLU A N 1
ATOM 2079 C CA . GLU A 1 262 ? -19.074 -1.653 6.692 1.00 96.38 262 GLU A CA 1
ATOM 2080 C C . GLU A 1 262 ? -20.358 -1.079 7.295 1.00 96.38 262 GLU A C 1
ATOM 2082 O O . GLU A 1 262 ? -20.595 0.127 7.241 1.00 96.38 262 GLU A O 1
ATOM 2087 N N . GLU A 1 263 ? -21.175 -1.893 7.963 1.00 96.06 263 GLU A N 1
ATOM 2088 C CA . GLU A 1 263 ? -22.369 -1.387 8.650 1.00 96.06 263 GLU A CA 1
ATOM 2089 C C . GLU A 1 263 ? -22.003 -0.437 9.795 1.00 96.06 263 GLU A C 1
ATOM 2091 O O . GLU A 1 263 ? -22.619 0.618 9.972 1.00 96.06 263 GLU A O 1
ATOM 2096 N N . LEU A 1 264 ? -20.948 -0.749 10.548 1.00 95.38 264 LEU A N 1
ATOM 2097 C CA . LEU A 1 264 ? -20.430 0.157 11.572 1.00 95.38 264 LEU A CA 1
ATOM 2098 C C . LEU A 1 264 ? -19.876 1.441 10.950 1.00 95.38 264 LEU A C 1
ATOM 2100 O O . LEU A 1 264 ? -20.218 2.539 11.402 1.00 95.38 264 LEU A O 1
ATOM 2104 N N . LEU A 1 265 ? -19.056 1.313 9.908 1.00 96.62 265 LEU A N 1
ATOM 2105 C CA . LEU A 1 265 ? -18.389 2.439 9.266 1.00 96.62 265 LEU A CA 1
ATOM 2106 C C . LEU A 1 265 ? -19.374 3.392 8.583 1.00 96.62 265 LEU A C 1
ATOM 2108 O O . LEU A 1 265 ? -19.223 4.602 8.706 1.00 96.62 265 LEU A O 1
ATOM 2112 N N . PHE A 1 266 ? -20.388 2.871 7.895 1.00 96.12 266 PHE A N 1
ATOM 2113 C CA . PHE A 1 266 ? -21.290 3.675 7.067 1.00 96.12 266 PHE A CA 1
ATOM 2114 C C . PHE A 1 266 ? -22.621 4.010 7.741 1.00 96.12 266 PHE A C 1
ATOM 2116 O O . PHE A 1 266 ? -23.239 5.010 7.388 1.00 96.12 266 PHE A O 1
ATOM 2123 N N . ARG A 1 267 ? -23.081 3.238 8.735 1.00 95.25 267 ARG A N 1
ATOM 2124 C CA . ARG A 1 267 ? -24.345 3.538 9.436 1.00 95.25 267 ARG A CA 1
ATOM 2125 C C . ARG A 1 267 ? -24.058 4.099 10.811 1.00 95.25 267 ARG A C 1
ATOM 2127 O O . ARG A 1 267 ? -24.411 5.245 11.084 1.00 95.25 267 ARG A O 1
ATOM 2134 N N . ALA A 1 268 ? -23.381 3.338 11.669 1.00 95.19 268 ALA A N 1
ATOM 2135 C CA . ALA A 1 268 ? -23.190 3.748 13.059 1.00 95.19 268 ALA A CA 1
ATOM 2136 C C . ALA A 1 268 ? -22.401 5.060 13.185 1.00 95.19 268 ALA A C 1
ATOM 2138 O O . ALA A 1 268 ? -22.821 5.961 13.917 1.00 95.19 268 ALA A O 1
ATOM 2139 N N . VAL A 1 269 ? -21.288 5.186 12.456 1.00 96.69 269 VAL A N 1
ATOM 2140 C CA . VAL A 1 269 ? -20.379 6.338 12.550 1.00 96.69 269 VAL A CA 1
ATOM 2141 C C . VAL A 1 269 ? -21.020 7.643 12.042 1.00 96.69 269 VAL A C 1
ATOM 2143 O O . VAL A 1 269 ? -21.230 8.550 12.856 1.00 96.69 269 VAL A O 1
ATOM 2146 N N . PRO A 1 270 ? -21.380 7.792 10.753 1.00 96.19 270 PRO A N 1
ATOM 2147 C CA . PRO A 1 270 ? -21.876 9.069 10.240 1.00 96.19 270 PRO A CA 1
ATOM 2148 C C . PRO A 1 270 ? -23.275 9.414 10.762 1.00 96.19 270 PRO A C 1
ATOM 2150 O O . PRO A 1 270 ? -23.509 10.560 11.150 1.00 96.19 270 PRO A O 1
ATOM 2153 N N . ILE A 1 271 ? -24.199 8.447 10.847 1.00 96.44 271 ILE A N 1
ATOM 2154 C CA . ILE A 1 271 ? -25.571 8.714 11.312 1.00 96.44 271 ILE A CA 1
ATOM 2155 C C . ILE A 1 271 ? -25.580 8.961 12.825 1.00 96.44 271 ILE A C 1
ATOM 2157 O O . ILE A 1 271 ? -26.269 9.863 13.302 1.00 96.44 271 ILE A O 1
ATOM 2161 N N . GLY A 1 272 ? -24.787 8.214 13.601 1.00 95.38 272 GLY A N 1
ATOM 2162 C CA . GLY A 1 272 ? -24.631 8.457 15.037 1.00 95.38 272 GLY A CA 1
ATOM 2163 C C . GLY A 1 272 ? -24.087 9.858 15.329 1.00 95.38 272 GLY A C 1
ATOM 2164 O O . GLY A 1 272 ? -24.637 10.579 16.165 1.00 95.38 272 GLY A O 1
ATOM 2165 N N . ALA A 1 273 ? -23.065 10.297 14.593 1.00 95.88 273 ALA A N 1
ATOM 2166 C CA . ALA A 1 273 ? -22.558 11.662 14.701 1.00 95.88 273 ALA A CA 1
ATOM 2167 C C . ALA A 1 273 ? -23.611 12.707 14.297 1.00 95.88 273 ALA A C 1
ATOM 2169 O O . ALA A 1 273 ? -23.814 13.685 15.023 1.00 95.88 273 ALA A O 1
ATOM 2170 N N . ALA A 1 274 ? -24.335 12.478 13.198 1.00 96.12 274 ALA A N 1
ATOM 2171 C CA . ALA A 1 274 ? -25.395 13.368 12.729 1.00 96.12 274 ALA A CA 1
ATOM 2172 C C . ALA A 1 274 ? -26.527 13.528 13.754 1.00 96.12 274 ALA A C 1
ATOM 2174 O O . ALA A 1 274 ? -26.983 14.644 13.984 1.00 96.12 274 ALA A O 1
ATOM 2175 N N . LEU A 1 275 ? -26.934 12.455 14.439 1.00 95.69 275 LEU A N 1
ATOM 2176 C CA . LEU A 1 275 ? -27.939 12.507 15.508 1.00 95.69 275 LEU A CA 1
ATOM 2177 C C . LEU A 1 275 ? -27.476 13.369 16.695 1.00 95.69 275 LEU A C 1
ATOM 2179 O O . LEU A 1 275 ? -28.258 14.150 17.243 1.00 95.69 275 LEU A O 1
ATOM 2183 N N . ILE A 1 276 ? -26.202 13.263 17.090 1.00 94.81 276 ILE A N 1
ATOM 2184 C CA . ILE A 1 276 ? -25.627 14.080 18.172 1.00 94.81 276 ILE A CA 1
ATOM 2185 C C . ILE A 1 276 ? -25.586 15.559 17.766 1.00 94.81 276 ILE A C 1
ATOM 2187 O O . ILE A 1 276 ? -26.007 16.423 18.539 1.00 94.81 276 ILE A O 1
ATOM 2191 N N . ILE A 1 277 ? -25.105 15.854 16.556 1.00 93.94 277 ILE A N 1
ATOM 2192 C CA . ILE A 1 277 ? -25.003 17.219 16.016 1.00 93.94 277 ILE A CA 1
ATOM 2193 C C . ILE A 1 277 ? -26.398 17.829 15.841 1.00 93.94 277 ILE A C 1
ATOM 2195 O O . ILE A 1 277 ? -26.652 18.931 16.326 1.00 93.94 277 ILE A O 1
ATOM 2199 N N . GLY A 1 278 ? -27.321 17.089 15.228 1.00 95.12 278 GLY A N 1
ATOM 2200 C CA . GLY A 1 278 ? -28.700 17.504 14.991 1.00 95.12 278 GLY A CA 1
ATOM 2201 C C . GLY A 1 278 ? -29.442 17.829 16.283 1.00 95.12 278 GLY A C 1
ATOM 2202 O O . GLY A 1 278 ? -30.147 18.835 16.349 1.00 95.12 278 GLY A O 1
ATOM 2203 N N . LYS A 1 279 ? -29.224 17.042 17.347 1.00 94.62 279 LYS A N 1
ATOM 2204 C CA . LYS A 1 279 ? -29.758 17.345 18.683 1.00 94.62 279 LYS A CA 1
ATOM 2205 C C . LYS A 1 279 ? -29.120 18.597 19.291 1.00 94.62 279 LYS A C 1
ATOM 2207 O O . LYS A 1 279 ? -29.823 19.393 19.902 1.00 94.62 279 LYS A O 1
ATOM 2212 N N . ARG A 1 280 ? -27.804 18.777 19.139 1.00 94.69 280 ARG A N 1
ATOM 2213 C CA . ARG A 1 280 ? -27.063 19.915 19.712 1.00 94.69 280 ARG A CA 1
ATOM 2214 C C . ARG A 1 280 ? -27.456 21.258 19.094 1.00 94.69 280 ARG A C 1
ATOM 2216 O O . ARG A 1 280 ? -27.517 22.243 19.820 1.00 94.69 280 ARG A O 1
ATOM 2223 N N . TYR A 1 281 ? -27.701 21.293 17.787 1.00 95.69 281 TYR A N 1
ATOM 2224 C CA . TYR A 1 281 ? -28.015 22.519 17.040 1.00 95.69 281 TYR A CA 1
ATOM 2225 C C . TYR A 1 281 ? -29.494 22.640 16.645 1.00 95.69 281 TYR A C 1
ATOM 2227 O O . TYR A 1 281 ? -29.841 23.496 15.840 1.00 95.69 281 TYR A O 1
ATOM 2235 N N . ASN A 1 282 ? -30.366 21.792 17.202 1.00 94.81 282 ASN A N 1
ATOM 2236 C CA . ASN A 1 282 ? -31.803 21.764 16.913 1.00 94.81 282 ASN A CA 1
ATOM 2237 C C . ASN A 1 282 ? -32.144 21.650 15.408 1.00 94.81 282 ASN A C 1
ATOM 2239 O O . ASN A 1 282 ? -33.109 22.232 14.922 1.00 94.81 282 ASN A O 1
ATOM 2243 N N . CYS A 1 283 ? -31.341 20.889 14.660 1.00 95.69 283 CYS A N 1
ATOM 2244 C CA . CYS A 1 283 ? -31.462 20.705 13.212 1.00 95.69 283 CYS A CA 1
ATOM 2245 C C . CYS A 1 283 ? -31.584 19.221 12.821 1.00 95.69 283 CYS A C 1
ATOM 2247 O O . CYS A 1 283 ? -31.107 18.803 11.770 1.00 95.69 283 CYS A O 1
ATOM 2249 N N . MET A 1 284 ? -32.222 18.410 13.676 1.00 94.56 284 MET A N 1
ATOM 2250 C CA . MET A 1 284 ? -32.306 16.947 13.538 1.00 94.56 284 MET A CA 1
ATOM 2251 C C . MET A 1 284 ? -32.748 16.486 12.143 1.00 94.56 284 MET A C 1
ATOM 2253 O O . MET A 1 284 ? -32.100 15.630 11.547 1.00 94.56 284 MET A O 1
ATOM 2257 N N . TRP A 1 285 ? -33.821 17.074 11.610 1.00 93.69 285 TRP A N 1
ATOM 2258 C CA . TRP A 1 285 ? -34.341 16.710 10.292 1.00 93.69 285 TRP A CA 1
ATOM 2259 C C . TRP A 1 285 ? -33.348 17.001 9.174 1.00 93.69 285 TRP A C 1
ATOM 2261 O O . TRP A 1 285 ? -33.132 16.141 8.330 1.00 93.69 285 TRP A O 1
ATOM 2271 N N . LEU A 1 286 ? -32.689 18.162 9.207 1.00 93.50 286 LEU A N 1
ATOM 2272 C CA . LEU A 1 286 ? -31.660 18.512 8.230 1.00 93.50 286 LEU A CA 1
ATOM 2273 C C . LEU A 1 286 ? -30.451 17.573 8.340 1.00 93.50 286 LEU A C 1
ATOM 2275 O O . LEU A 1 286 ? -29.960 17.076 7.331 1.00 93.50 286 LEU A O 1
ATOM 2279 N N . ALA A 1 287 ? -30.001 17.279 9.563 1.00 94.12 287 ALA A N 1
ATOM 2280 C CA . ALA A 1 287 ? -28.885 16.369 9.799 1.00 94.12 287 ALA A CA 1
ATOM 2281 C C . ALA A 1 287 ? -29.175 14.957 9.261 1.00 94.12 287 ALA A C 1
ATOM 2283 O O . ALA A 1 287 ? -28.301 14.344 8.650 1.00 94.12 287 ALA A O 1
ATOM 2284 N N . LEU A 1 288 ? -30.396 14.447 9.442 1.00 93.88 288 LEU A N 1
ATOM 2285 C CA . LEU A 1 288 ? -30.813 13.138 8.930 1.00 93.88 288 LEU A CA 1
ATOM 2286 C C . LEU A 1 288 ? -31.032 13.137 7.415 1.00 93.88 288 LEU A C 1
ATOM 2288 O O . LEU A 1 288 ? -30.545 12.229 6.745 1.00 93.88 288 LEU A O 1
ATOM 2292 N N . LEU A 1 289 ? -31.699 14.165 6.883 1.00 94.00 289 LEU A N 1
ATOM 2293 C CA . LEU A 1 289 ? -31.949 14.326 5.449 1.00 94.00 289 LEU A CA 1
ATOM 2294 C C . LEU A 1 289 ? -30.643 14.357 4.649 1.00 94.00 289 LEU A C 1
ATOM 2296 O O . LEU A 1 289 ? -30.600 13.843 3.539 1.00 94.00 289 LEU A O 1
ATOM 2300 N N . LEU A 1 290 ? -29.579 14.928 5.221 1.00 93.69 290 LEU A N 1
ATOM 2301 C CA . LEU A 1 290 ? -28.259 14.954 4.598 1.00 93.69 290 LEU A CA 1
ATOM 2302 C C . LEU A 1 290 ? -27.462 13.673 4.862 1.00 93.69 290 LEU A C 1
ATOM 2304 O O . LEU A 1 290 ? -26.932 13.086 3.926 1.00 93.69 290 LEU A O 1
ATOM 2308 N N . SER A 1 291 ? -27.357 13.220 6.116 1.00 94.69 291 SER A N 1
ATOM 2309 C CA . SER A 1 291 ? -26.448 12.115 6.468 1.00 94.69 291 SER A CA 1
ATOM 2310 C C . SER A 1 291 ? -26.882 10.754 5.928 1.00 94.69 291 SER A C 1
ATOM 2312 O O . SER A 1 291 ? -26.015 9.983 5.523 1.00 94.69 291 SER A O 1
ATOM 2314 N N . VAL A 1 292 ? -28.186 10.453 5.893 1.00 96.44 292 VAL A N 1
ATOM 2315 C CA . VAL A 1 292 ? -28.689 9.132 5.475 1.00 96.44 292 VAL A CA 1
ATOM 2316 C C . VAL A 1 292 ? -28.441 8.862 3.981 1.00 96.44 292 VAL A C 1
ATOM 2318 O O . VAL A 1 292 ? -27.918 7.787 3.680 1.00 96.44 292 VAL A O 1
ATOM 2321 N N . PRO A 1 293 ? -28.717 9.795 3.047 1.00 96.50 293 PRO A N 1
ATOM 2322 C CA . PRO A 1 293 ? -28.335 9.618 1.645 1.00 96.50 293 PRO A CA 1
ATOM 2323 C C . PRO A 1 293 ? -26.828 9.772 1.425 1.00 96.50 293 PRO A C 1
ATOM 2325 O O . PRO A 1 293 ? -26.237 8.995 0.680 1.00 96.50 293 PRO A O 1
ATOM 2328 N N . LEU A 1 294 ? -26.178 10.736 2.092 1.00 96.12 294 LEU A N 1
ATOM 2329 C CA . LEU A 1 294 ? -24.754 11.009 1.875 1.00 96.12 294 LEU A CA 1
ATOM 2330 C C . LEU A 1 294 ? -23.877 9.804 2.225 1.00 96.12 294 LEU A C 1
ATOM 2332 O O . LEU A 1 294 ? -22.950 9.508 1.479 1.00 96.12 294 LEU A O 1
ATOM 2336 N N . GLN A 1 295 ? -24.168 9.079 3.313 1.00 96.19 295 GLN A N 1
ATOM 2337 C CA . GLN A 1 295 ? -23.399 7.871 3.636 1.00 96.19 295 GLN A CA 1
ATOM 2338 C C . GLN A 1 295 ? -23.545 6.777 2.578 1.00 96.19 295 GLN A C 1
ATOM 2340 O O . GLN A 1 295 ? -22.561 6.123 2.248 1.00 96.19 295 GLN A O 1
ATOM 2345 N N . ALA A 1 296 ? -24.733 6.639 1.982 1.00 97.25 296 ALA A N 1
ATOM 2346 C CA . ALA A 1 296 ? -24.991 5.651 0.943 1.00 97.25 296 ALA A CA 1
ATOM 2347 C C . ALA A 1 296 ? -24.294 6.026 -0.373 1.00 97.25 296 ALA A C 1
ATOM 2349 O O . ALA A 1 296 ? -23.759 5.165 -1.067 1.00 97.25 296 ALA A O 1
ATOM 2350 N N . VAL A 1 297 ? -24.249 7.323 -0.694 1.00 97.62 297 VAL A N 1
ATOM 2351 C CA . VAL A 1 297 ? -23.481 7.839 -1.833 1.00 97.62 297 VAL A CA 1
ATOM 2352 C C . VAL A 1 297 ? -21.986 7.628 -1.611 1.00 97.62 297 VAL A C 1
ATOM 2354 O O . VAL A 1 297 ? -21.333 7.106 -2.502 1.00 97.62 297 VAL A O 1
ATOM 2357 N N . ILE A 1 298 ? -21.438 7.949 -0.433 1.00 96.94 298 ILE A N 1
ATOM 2358 C CA . ILE A 1 298 ? -20.014 7.706 -0.129 1.00 96.94 298 ILE A CA 1
ATOM 2359 C C . ILE A 1 298 ? -19.696 6.207 -0.207 1.00 96.94 298 ILE A C 1
ATOM 2361 O O . ILE A 1 298 ? -18.673 5.839 -0.781 1.00 96.94 298 ILE A O 1
ATOM 2365 N N . PHE A 1 299 ? -20.584 5.346 0.301 1.00 96.62 299 PHE A N 1
ATOM 2366 C CA . PHE A 1 299 ? -20.474 3.893 0.161 1.00 96.62 299 PHE A CA 1
ATOM 2367 C C . PHE A 1 299 ? -20.386 3.477 -1.310 1.00 96.62 299 PHE A C 1
ATOM 2369 O O . PHE A 1 299 ? -19.447 2.792 -1.714 1.00 96.62 299 PHE A O 1
ATOM 2376 N N . GLY A 1 300 ? -21.318 3.951 -2.137 1.00 96.25 300 GLY A N 1
ATOM 2377 C CA . GLY A 1 300 ? -21.327 3.675 -3.567 1.00 96.25 300 GLY A CA 1
ATOM 2378 C C . GLY A 1 300 ? -20.139 4.279 -4.324 1.00 96.25 300 GLY A C 1
ATOM 2379 O O . GLY A 1 300 ? -19.675 3.688 -5.297 1.00 96.25 300 GLY A O 1
ATOM 2380 N N . MET A 1 301 ? -19.632 5.439 -3.898 1.00 96.06 301 MET A N 1
ATOM 2381 C CA . MET A 1 301 ? -18.447 6.078 -4.478 1.00 96.06 301 MET A CA 1
ATOM 2382 C C . MET A 1 301 ? -17.193 5.277 -4.159 1.00 96.06 301 MET A C 1
ATOM 2384 O O . MET A 1 301 ? -16.433 5.001 -5.072 1.00 96.06 301 MET A O 1
ATOM 2388 N N . ALA A 1 302 ? -16.999 4.825 -2.917 1.00 93.25 302 ALA A N 1
ATOM 2389 C CA . ALA A 1 302 ? -15.850 3.993 -2.539 1.00 93.25 302 ALA A CA 1
ATOM 2390 C C . ALA A 1 302 ? -15.763 2.676 -3.347 1.00 93.25 302 ALA A C 1
ATOM 2392 O O . ALA A 1 302 ? -14.690 2.091 -3.468 1.00 93.25 302 ALA A O 1
ATOM 2393 N N . HIS A 1 303 ? -16.873 2.255 -3.964 1.00 92.62 303 HIS A N 1
ATOM 2394 C CA . HIS A 1 303 ? -16.972 1.101 -4.859 1.00 92.62 303 HIS A CA 1
ATOM 2395 C C . HIS A 1 303 ? -17.040 1.472 -6.350 1.00 92.62 303 HIS A C 1
ATOM 2397 O O . HIS A 1 303 ? -17.283 0.606 -7.184 1.00 92.62 303 HIS A O 1
ATOM 2403 N N . ALA A 1 304 ? -16.841 2.730 -6.738 1.00 93.56 304 ALA A N 1
ATOM 2404 C CA . ALA A 1 304 ? -16.977 3.152 -8.134 1.00 93.56 304 ALA A CA 1
ATOM 2405 C C . ALA A 1 304 ? -15.829 2.686 -9.046 1.00 93.56 304 ALA A C 1
ATOM 2407 O O . ALA A 1 304 ? -15.947 2.788 -10.265 1.00 93.56 304 ALA A O 1
ATOM 2408 N N . SER A 1 305 ? -14.753 2.129 -8.477 1.00 88.62 305 SER A N 1
ATOM 2409 C CA . SER A 1 305 ? -13.586 1.609 -9.202 1.00 88.62 305 SER A CA 1
ATOM 2410 C C . SER A 1 305 ? -13.865 0.330 -9.999 1.00 88.62 305 SER A C 1
ATOM 2412 O O . SER A 1 305 ? -12.957 -0.191 -10.640 1.00 88.62 305 SER A O 1
ATOM 2414 N N . TYR A 1 306 ? -15.090 -0.206 -9.987 1.00 87.19 306 TYR A N 1
ATOM 2415 C CA . TYR A 1 306 ? -15.493 -1.314 -10.857 1.00 87.19 306 TYR A CA 1
ATOM 2416 C C . TYR A 1 306 ? -15.596 -0.850 -12.319 1.00 87.19 306 TYR A C 1
ATOM 2418 O O . TYR A 1 306 ? -15.904 0.311 -12.572 1.00 87.19 306 TYR A O 1
ATOM 2426 N N . PRO A 1 307 ? -15.336 -1.728 -13.306 1.00 88.44 307 PRO A N 1
ATOM 2427 C CA . PRO A 1 307 ? -15.304 -1.361 -14.724 1.00 88.44 307 PRO A CA 1
ATOM 2428 C C . PRO A 1 307 ? -16.719 -1.208 -15.309 1.00 88.44 307 PRO A C 1
ATOM 2430 O O . PRO A 1 307 ? -17.067 -1.899 -16.255 1.00 88.44 307 PRO A O 1
ATOM 2433 N N . GLN A 1 308 ? -17.559 -0.354 -14.726 1.00 90.50 308 GLN A N 1
ATOM 2434 C CA . GLN A 1 308 ? -18.931 -0.109 -15.176 1.00 90.50 308 GLN A CA 1
ATOM 2435 C C . GLN A 1 308 ? -19.061 1.284 -15.803 1.00 90.50 308 GLN A C 1
ATOM 2437 O O . GLN A 1 308 ? -18.390 2.224 -15.367 1.00 90.50 308 GLN A O 1
ATOM 2442 N N . GLN A 1 309 ? -19.943 1.415 -16.796 1.00 91.25 309 GLN A N 1
ATOM 2443 C CA . GLN A 1 309 ? -20.277 2.678 -17.455 1.00 91.25 309 GLN A CA 1
ATOM 2444 C C . GLN A 1 309 ? -21.772 3.018 -17.337 1.00 91.25 309 GLN A C 1
ATOM 2446 O O . GLN A 1 309 ? -22.594 2.101 -17.402 1.00 91.25 309 GLN A O 1
ATOM 2451 N N . PRO A 1 310 ? -22.133 4.311 -17.191 1.00 94.19 310 PRO A N 1
ATOM 2452 C CA . PRO A 1 310 ? -21.227 5.436 -16.922 1.00 94.19 310 PRO A CA 1
ATOM 2453 C C . PRO A 1 310 ? -20.510 5.266 -15.573 1.00 94.19 310 PRO A C 1
ATOM 2455 O O . PRO A 1 310 ? -20.983 4.526 -14.715 1.00 94.19 310 PRO A O 1
ATOM 2458 N N . PHE A 1 311 ? -19.373 5.935 -15.368 1.00 93.25 311 PHE A N 1
ATOM 2459 C CA . PHE A 1 311 ? -18.470 5.660 -14.234 1.00 93.25 311 PHE A CA 1
ATOM 2460 C C . PHE A 1 311 ? -19.114 5.734 -12.829 1.00 93.25 311 PHE A C 1
ATOM 2462 O O . PHE A 1 311 ? -18.605 5.151 -11.875 1.00 93.25 311 PHE A O 1
ATOM 2469 N N . PHE A 1 312 ? -20.240 6.440 -12.690 1.00 93.38 312 PHE A N 1
ATOM 2470 C CA . PHE A 1 312 ? -20.993 6.607 -11.442 1.00 93.38 312 PHE A CA 1
ATOM 2471 C C . PHE A 1 312 ? -22.142 5.597 -11.258 1.00 93.38 312 PHE A C 1
ATOM 2473 O O . PHE A 1 312 ? -22.826 5.634 -10.233 1.00 93.38 312 PHE A O 1
ATOM 2480 N N . ILE A 1 313 ? -22.400 4.700 -12.219 1.00 94.25 313 ILE A N 1
ATOM 2481 C CA . ILE A 1 313 ? -23.564 3.798 -12.179 1.00 94.25 313 ILE A CA 1
ATOM 2482 C C . ILE A 1 313 ? -23.538 2.871 -10.958 1.00 94.25 313 ILE A C 1
ATOM 2484 O O . ILE A 1 313 ? -24.566 2.696 -10.306 1.00 94.25 313 ILE A O 1
ATOM 2488 N N . ARG A 1 314 ? -22.349 2.390 -10.569 1.00 93.00 314 ARG A N 1
ATOM 2489 C CA . ARG A 1 314 ? -22.138 1.588 -9.355 1.00 93.00 314 ARG A CA 1
ATOM 2490 C C . ARG A 1 314 ? -22.532 2.341 -8.086 1.00 93.00 314 ARG A C 1
ATOM 2492 O O . ARG A 1 314 ? -23.034 1.760 -7.128 1.00 93.00 314 ARG A O 1
ATOM 2499 N N . THR A 1 315 ? -22.335 3.657 -8.076 1.00 96.06 315 THR A N 1
ATOM 2500 C CA . THR A 1 315 ? -22.743 4.499 -6.954 1.00 96.06 315 THR A CA 1
ATOM 2501 C C . THR A 1 315 ? -24.257 4.603 -6.860 1.00 96.06 315 THR A C 1
ATOM 2503 O O . THR A 1 315 ? -24.784 4.516 -5.759 1.00 96.06 315 THR A O 1
ATOM 2506 N N . ILE A 1 316 ? -24.966 4.729 -7.985 1.00 95.25 316 ILE A N 1
ATOM 2507 C CA . ILE A 1 316 ? -26.439 4.728 -8.002 1.00 95.25 316 ILE A CA 1
ATOM 2508 C C . ILE A 1 316 ? -26.976 3.365 -7.556 1.00 95.25 316 ILE A C 1
ATOM 2510 O O . ILE A 1 316 ? -27.859 3.308 -6.700 1.00 95.25 316 ILE A O 1
ATOM 2514 N N . GLU A 1 317 ? -26.407 2.288 -8.104 1.00 94.50 317 GLU A N 1
ATOM 2515 C CA . GLU A 1 317 ? -26.744 0.901 -7.775 1.00 94.50 317 GLU A CA 1
ATOM 2516 C C . GLU A 1 317 ? -26.748 0.679 -6.260 1.00 94.50 317 GLU A C 1
ATOM 2518 O O . GLU A 1 317 ? -27.731 0.171 -5.721 1.00 94.50 317 GLU A O 1
ATOM 2523 N N . LEU A 1 318 ? -25.685 1.115 -5.577 1.00 95.62 318 LEU A N 1
ATOM 2524 C CA . LEU A 1 318 ? -25.511 0.914 -4.141 1.00 95.62 318 LEU A CA 1
ATOM 2525 C C . LEU A 1 318 ? -26.198 1.992 -3.288 1.00 95.62 318 LEU A C 1
ATOM 2527 O O . LEU A 1 318 ? -26.735 1.681 -2.228 1.00 95.62 318 LEU A O 1
ATOM 2531 N N . ALA A 1 319 ? -26.253 3.255 -3.715 1.00 96.88 319 ALA A N 1
ATOM 2532 C CA . ALA A 1 319 ? -26.800 4.328 -2.881 1.00 96.88 319 ALA A CA 1
ATOM 2533 C C . ALA A 1 319 ? -28.280 4.111 -2.521 1.00 96.88 319 ALA A C 1
ATOM 2535 O O . ALA A 1 319 ? -28.704 4.472 -1.422 1.00 96.88 319 ALA A O 1
ATOM 2536 N N . ILE A 1 320 ? -29.068 3.496 -3.406 1.00 95.69 320 ILE A N 1
ATOM 2537 C CA . ILE A 1 320 ?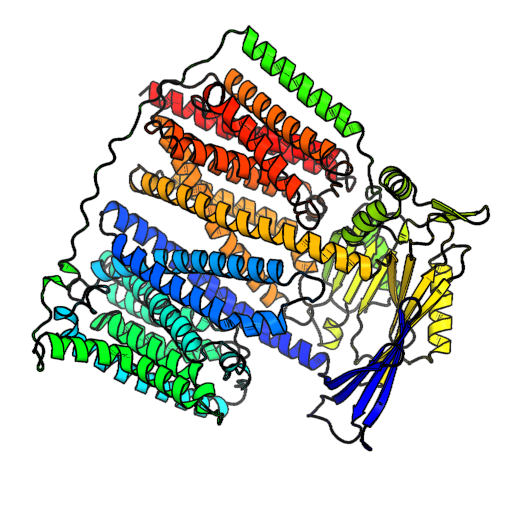 -30.499 3.252 -3.177 1.00 95.69 320 ILE A CA 1
ATOM 2538 C C . ILE A 1 320 ? -30.724 2.283 -1.997 1.00 95.69 320 ILE A C 1
ATOM 2540 O O . ILE A 1 320 ? -31.270 2.727 -0.980 1.00 95.69 320 ILE A O 1
ATOM 2544 N N . PRO A 1 321 ? -30.293 1.003 -2.044 1.00 95.81 321 PRO A N 1
ATOM 2545 C CA . PRO A 1 321 ? -30.493 0.072 -0.933 1.00 95.81 321 PRO A CA 1
ATOM 2546 C C . PRO A 1 321 ? -29.812 0.557 0.350 1.00 95.81 321 PRO A C 1
ATOM 2548 O O . PRO A 1 321 ? -30.399 0.480 1.429 1.00 95.81 321 PRO A O 1
ATOM 2551 N N . PHE A 1 322 ? -28.626 1.160 0.256 1.00 96.75 322 PHE A N 1
ATOM 2552 C CA . PHE A 1 322 ? -27.885 1.598 1.438 1.00 96.75 322 PHE A CA 1
ATOM 2553 C C . PHE A 1 322 ? -28.496 2.848 2.104 1.00 96.75 322 PHE A C 1
ATOM 2555 O O . PHE A 1 322 ? -28.329 3.042 3.312 1.00 96.75 322 PHE A O 1
ATOM 2562 N N . THR A 1 323 ? -29.294 3.645 1.380 1.00 97.50 323 THR A N 1
ATOM 2563 C CA . THR A 1 323 ? -30.149 4.692 1.974 1.00 97.50 323 THR A CA 1
ATOM 2564 C C . THR A 1 323 ? -31.249 4.062 2.832 1.00 97.50 323 THR A C 1
ATOM 2566 O O . THR A 1 323 ? -31.469 4.495 3.968 1.00 97.50 323 THR A O 1
ATOM 2569 N N . PHE A 1 324 ? -31.894 2.992 2.348 1.00 96.44 324 PHE A N 1
ATOM 2570 C CA . PHE A 1 324 ? -32.874 2.240 3.140 1.00 96.44 324 PHE A CA 1
ATOM 2571 C C . PHE A 1 324 ? -32.234 1.586 4.367 1.00 96.44 324 PHE A C 1
ATOM 2573 O O . PHE A 1 324 ? -32.813 1.651 5.449 1.00 96.44 324 PHE A O 1
ATOM 2580 N N . PHE A 1 325 ? -31.020 1.041 4.255 1.00 97.31 325 PHE A N 1
ATOM 2581 C CA . PHE A 1 325 ? -30.291 0.501 5.412 1.00 97.31 325 PHE A CA 1
ATOM 2582 C C . PHE A 1 325 ? -30.027 1.593 6.455 1.00 97.31 325 PHE A C 1
ATOM 2584 O O . PHE A 1 325 ? -30.224 1.366 7.649 1.00 97.31 325 PHE A O 1
ATOM 2591 N N . GLY A 1 326 ? -29.648 2.798 6.017 1.00 96.06 326 GLY A N 1
ATOM 2592 C CA . GLY A 1 326 ? -29.500 3.957 6.898 1.00 96.06 326 GLY A CA 1
ATOM 2593 C C . GLY A 1 326 ? -30.801 4.327 7.619 1.00 96.06 326 GLY A C 1
ATOM 2594 O O . GLY A 1 326 ? -30.783 4.579 8.823 1.00 96.06 326 GLY A O 1
ATOM 2595 N N . ALA A 1 327 ? -31.943 4.290 6.927 1.00 95.81 327 ALA A N 1
ATOM 2596 C CA . ALA A 1 327 ? -33.254 4.522 7.536 1.00 95.81 327 ALA A CA 1
ATOM 2597 C C . ALA A 1 327 ? -33.651 3.410 8.527 1.00 95.81 327 ALA A C 1
ATOM 2599 O O . ALA A 1 327 ? -34.131 3.698 9.623 1.00 95.81 327 ALA A O 1
ATOM 2600 N N . ILE A 1 328 ? -33.399 2.144 8.189 1.00 95.94 328 ILE A N 1
ATOM 2601 C CA . ILE A 1 328 ? -33.679 0.982 9.049 1.00 95.94 328 ILE A CA 1
ATOM 2602 C C . ILE A 1 328 ? -32.825 1.030 10.318 1.00 95.94 328 ILE A C 1
ATOM 2604 O O . ILE A 1 328 ? -33.348 0.793 11.409 1.00 95.94 328 ILE A O 1
ATOM 2608 N N . TYR A 1 329 ? -31.551 1.420 10.210 1.00 95.38 329 TYR A N 1
ATOM 2609 C CA . TYR A 1 329 ? -30.667 1.635 11.358 1.00 95.38 329 TYR A CA 1
ATOM 2610 C C . TYR A 1 329 ? -31.277 2.607 12.379 1.00 95.38 329 TYR A C 1
ATOM 2612 O O . TYR A 1 329 ? -31.165 2.382 13.588 1.00 95.38 329 TYR A O 1
ATOM 2620 N N . LEU A 1 330 ? -31.981 3.654 11.922 1.00 93.19 330 LEU A N 1
ATOM 2621 C CA . LEU A 1 330 ? -32.629 4.608 12.822 1.00 93.19 330 LEU A CA 1
ATOM 2622 C C . LEU A 1 330 ? -33.721 3.959 13.684 1.00 93.19 330 LEU A C 1
ATOM 2624 O O . LEU A 1 330 ? -33.963 4.434 14.786 1.00 93.19 330 LEU A O 1
ATOM 2628 N N . SER A 1 331 ? -34.391 2.908 13.232 1.00 91.75 331 SER A N 1
ATOM 2629 C CA . SER A 1 331 ? -35.508 2.315 13.984 1.00 91.75 331 SER A CA 1
ATOM 2630 C C . SER A 1 331 ? -35.117 1.017 14.685 1.00 91.75 331 SER A C 1
ATOM 2632 O O . SER A 1 331 ? -35.546 0.770 15.810 1.00 91.75 331 SER A O 1
ATOM 2634 N N . TYR A 1 332 ? -34.265 0.215 14.049 1.00 93.00 332 TYR A N 1
ATOM 2635 C CA . TYR A 1 332 ? -34.008 -1.175 14.431 1.00 93.00 332 TYR A CA 1
ATOM 2636 C C . TYR A 1 332 ? -32.538 -1.464 14.776 1.00 93.00 332 TYR A C 1
ATOM 2638 O O . TYR A 1 332 ? -32.226 -2.536 15.293 1.00 93.00 332 TYR A O 1
ATOM 2646 N N . GLY A 1 333 ? -31.635 -0.505 14.558 1.00 92.38 333 GLY A N 1
ATOM 2647 C CA . GLY A 1 333 ? -30.212 -0.641 14.872 1.00 92.38 333 GLY A CA 1
ATOM 2648 C C . GLY A 1 333 ? -29.433 -1.505 13.886 1.00 92.38 333 GLY A C 1
ATOM 2649 O O . GLY A 1 333 ? -29.861 -1.736 12.760 1.00 92.38 333 GLY A O 1
ATOM 2650 N N . LEU A 1 334 ? -28.252 -1.951 14.323 1.00 93.44 334 LEU A N 1
ATOM 2651 C CA . LEU A 1 334 ? -27.265 -2.619 13.469 1.00 93.44 334 LEU A CA 1
ATOM 2652 C C . LEU A 1 334 ? -27.581 -4.090 13.176 1.00 93.44 334 LEU A C 1
ATOM 2654 O O . LEU A 1 334 ? -27.254 -4.578 12.105 1.00 93.44 334 LEU A O 1
ATOM 2658 N N . LEU A 1 335 ? -28.218 -4.816 14.096 1.00 94.06 335 LEU A N 1
ATOM 2659 C CA . LEU A 1 335 ? -28.397 -6.264 13.950 1.00 94.06 335 LEU A CA 1
ATOM 2660 C C . LEU A 1 335 ? -29.118 -6.700 12.651 1.00 94.06 335 LEU A C 1
ATOM 2662 O O . LEU A 1 335 ? -28.582 -7.576 11.968 1.00 94.06 335 LEU A O 1
ATOM 2666 N N . PRO A 1 336 ? -30.277 -6.124 12.259 1.00 95.88 336 PRO A N 1
ATOM 2667 C CA . PRO A 1 336 ? -30.954 -6.531 11.024 1.00 95.88 336 PRO A CA 1
ATOM 2668 C C . PRO A 1 336 ? -30.144 -6.190 9.767 1.00 95.88 336 PRO A C 1
ATOM 2670 O O . PRO A 1 336 ? -30.143 -6.975 8.826 1.00 95.88 336 PRO A O 1
ATOM 2673 N N . ILE A 1 337 ? -29.435 -5.056 9.753 1.00 96.25 337 ILE A N 1
ATOM 2674 C CA . ILE A 1 337 ? -28.646 -4.618 8.590 1.00 96.25 337 ILE A CA 1
ATOM 2675 C C . ILE A 1 337 ? -27.346 -5.419 8.440 1.00 96.25 337 ILE A C 1
ATOM 2677 O O . ILE A 1 337 ? -27.041 -5.838 7.330 1.00 96.25 337 ILE A O 1
ATOM 2681 N N . ILE A 1 338 ? -26.662 -5.742 9.547 1.00 96.31 338 ILE A N 1
ATOM 2682 C CA . ILE A 1 338 ? -25.512 -6.665 9.563 1.00 96.31 338 ILE A CA 1
ATOM 2683 C C . ILE A 1 338 ? -25.949 -8.035 9.047 1.00 96.31 338 ILE A C 1
ATOM 2685 O O . ILE A 1 338 ? -25.286 -8.611 8.193 1.00 96.31 338 ILE A O 1
ATOM 2689 N N . THR A 1 339 ? -27.089 -8.538 9.533 1.00 97.19 339 THR A N 1
ATOM 2690 C CA . THR A 1 339 ? -27.641 -9.825 9.088 1.00 97.19 339 THR A CA 1
ATOM 2691 C C . THR A 1 339 ? -27.938 -9.794 7.589 1.00 97.19 339 THR A C 1
ATOM 2693 O O . THR A 1 339 ? -27.503 -10.681 6.866 1.00 97.19 339 THR A O 1
ATOM 2696 N N . ALA A 1 340 ? -28.633 -8.764 7.101 1.00 98.19 340 ALA A N 1
ATOM 2697 C CA . ALA A 1 340 ? -28.990 -8.655 5.690 1.00 98.19 340 ALA A CA 1
ATOM 2698 C C . ALA A 1 340 ? -27.764 -8.557 4.771 1.00 98.19 340 ALA A C 1
ATOM 2700 O O . ALA A 1 340 ? -27.722 -9.239 3.750 1.00 98.19 340 ALA A O 1
ATOM 2701 N N . HIS A 1 341 ? -26.776 -7.737 5.140 1.00 97.62 341 HIS A N 1
ATOM 2702 C CA . HIS A 1 341 ? -25.551 -7.559 4.361 1.00 97.62 341 HIS A CA 1
ATOM 2703 C C . HIS A 1 341 ? -24.721 -8.846 4.336 1.00 97.62 341 HIS A C 1
ATOM 2705 O O . HIS A 1 341 ? -24.384 -9.333 3.264 1.00 97.62 341 HIS A O 1
ATOM 2711 N N . PHE A 1 342 ? -24.505 -9.465 5.501 1.00 97.88 342 PHE A N 1
ATOM 2712 C CA . PHE A 1 342 ? -23.820 -10.752 5.604 1.00 97.88 342 PHE A CA 1
ATOM 2713 C C . PHE A 1 342 ? -24.464 -11.822 4.709 1.00 97.88 342 PHE A C 1
ATOM 2715 O O . PHE A 1 342 ? -23.769 -12.511 3.969 1.00 97.88 342 PHE A O 1
ATOM 2722 N N . LEU A 1 343 ? -25.794 -11.957 4.746 1.00 98.19 343 LEU A N 1
ATOM 2723 C CA . LEU A 1 343 ? -26.508 -12.939 3.926 1.00 98.19 343 LEU A CA 1
ATOM 2724 C C . LEU A 1 343 ? -26.415 -12.625 2.428 1.00 98.19 343 LEU A C 1
ATOM 2726 O O . LEU A 1 343 ? -26.258 -13.544 1.622 1.00 98.19 343 LEU A O 1
ATOM 2730 N N . PHE A 1 344 ? -26.506 -11.344 2.057 1.00 96.94 344 PHE A N 1
ATOM 2731 C CA . PHE A 1 344 ? -26.365 -10.900 0.671 1.00 96.94 344 PHE A CA 1
ATOM 2732 C C . PHE A 1 344 ? -24.993 -11.276 0.107 1.00 96.94 344 PHE A C 1
ATOM 2734 O O . PHE A 1 344 ? -24.925 -11.884 -0.963 1.00 96.94 344 PHE A O 1
ATOM 2741 N N . ASP A 1 345 ? -23.930 -10.997 0.855 1.00 95.62 345 ASP A N 1
ATOM 2742 C CA . ASP A 1 345 ? -22.557 -11.275 0.441 1.00 95.62 345 ASP A CA 1
ATOM 2743 C C . ASP A 1 345 ? -22.268 -12.775 0.373 1.00 95.62 345 ASP A C 1
ATOM 2745 O O . ASP A 1 345 ? -21.716 -13.245 -0.623 1.00 95.62 345 ASP A O 1
ATOM 2749 N N . VAL A 1 346 ? -22.715 -13.561 1.363 1.00 96.44 346 VAL A N 1
ATOM 2750 C CA . VAL A 1 346 ? -22.554 -15.025 1.325 1.00 96.44 346 VAL A CA 1
ATOM 2751 C C . VAL A 1 346 ? -23.226 -15.577 0.073 1.00 96.44 346 VAL A C 1
ATOM 2753 O O . VAL A 1 346 ? -22.626 -16.386 -0.633 1.00 96.44 346 VAL A O 1
ATOM 2756 N N . ASN A 1 347 ? -24.440 -15.120 -0.242 1.00 94.44 347 ASN A N 1
ATOM 2757 C CA . ASN A 1 347 ? -25.152 -15.508 -1.457 1.00 94.44 347 ASN A CA 1
ATOM 2758 C C . ASN A 1 347 ? -24.397 -15.087 -2.733 1.00 94.44 347 ASN A C 1
ATOM 2760 O O . ASN A 1 347 ? -24.220 -15.900 -3.638 1.00 94.44 347 ASN A O 1
ATOM 2764 N N . ALA A 1 348 ? -23.924 -13.841 -2.808 1.00 91.19 348 ALA A N 1
ATOM 2765 C CA . ALA A 1 348 ? -23.235 -13.324 -3.988 1.00 91.19 348 ALA A CA 1
ATOM 2766 C C . ALA A 1 348 ? -21.899 -14.046 -4.245 1.00 91.19 348 ALA A C 1
ATOM 2768 O O . ALA A 1 348 ? -21.656 -14.540 -5.351 1.00 91.19 348 ALA A O 1
ATOM 2769 N N . PHE A 1 349 ? -21.055 -14.172 -3.217 1.00 91.94 349 PHE A N 1
ATOM 2770 C CA . PHE A 1 349 ? -19.718 -14.760 -3.327 1.00 91.94 349 PHE A CA 1
ATOM 2771 C C . PHE A 1 349 ? -19.728 -16.283 -3.491 1.00 91.94 349 PHE A C 1
ATOM 2773 O O . PHE A 1 349 ? -18.786 -16.840 -4.050 1.00 91.94 349 PHE A O 1
ATOM 2780 N N . SER A 1 350 ? -20.784 -16.972 -3.054 1.00 92.81 350 SER A N 1
ATOM 2781 C CA . SER A 1 350 ? -20.907 -18.430 -3.206 1.00 92.81 350 SER A CA 1
ATOM 2782 C C . SER A 1 350 ? -21.585 -18.879 -4.503 1.00 92.81 350 SER A C 1
ATOM 2784 O O . SER A 1 350 ? -21.648 -20.080 -4.758 1.00 92.81 350 SER A O 1
ATOM 2786 N N . SER A 1 351 ? -22.055 -17.954 -5.346 1.00 89.19 351 SER A N 1
ATOM 2787 C CA . SER A 1 351 ? -22.815 -18.267 -6.569 1.00 89.19 351 SER A CA 1
ATOM 2788 C C . SER A 1 351 ? -22.149 -19.326 -7.460 1.00 89.19 351 SER A C 1
ATOM 2790 O O . SER A 1 351 ? -22.821 -20.228 -7.958 1.00 89.19 351 SER A O 1
ATOM 2792 N N . ILE A 1 352 ? -20.820 -19.286 -7.606 1.00 88.94 352 ILE A N 1
ATOM 2793 C CA . ILE A 1 352 ? -20.085 -20.278 -8.399 1.00 88.94 352 ILE A CA 1
ATOM 2794 C C . ILE A 1 352 ? -20.149 -21.691 -7.797 1.00 88.94 352 ILE A C 1
ATOM 2796 O O . ILE A 1 352 ? -20.249 -22.653 -8.548 1.00 88.94 352 ILE A O 1
ATOM 2800 N N . ILE A 1 353 ? -20.164 -21.836 -6.467 1.00 92.19 353 ILE A N 1
ATOM 2801 C CA . ILE A 1 353 ? -20.206 -23.138 -5.773 1.00 92.19 353 ILE A CA 1
ATOM 2802 C C . ILE A 1 353 ? -21.499 -23.894 -6.122 1.00 92.19 353 ILE A C 1
ATOM 2804 O O . ILE A 1 353 ? -21.500 -25.120 -6.232 1.00 92.19 353 ILE A O 1
ATOM 2808 N N . PHE A 1 354 ? -22.596 -23.168 -6.343 1.00 91.31 354 PHE A N 1
ATOM 2809 C CA . PHE A 1 354 ? -23.875 -23.748 -6.759 1.00 91.31 354 PHE A CA 1
ATOM 2810 C C . PHE A 1 354 ? -23.969 -24.031 -8.262 1.00 91.31 354 PHE A C 1
ATOM 2812 O O . PHE A 1 354 ? -24.779 -24.857 -8.666 1.00 91.31 354 PHE A O 1
ATOM 2819 N N . ASN A 1 355 ? -23.129 -23.393 -9.080 1.00 88.00 355 ASN A N 1
ATOM 2820 C CA . ASN A 1 355 ? -23.092 -23.603 -10.530 1.00 88.00 355 ASN A CA 1
ATOM 2821 C C . ASN A 1 355 ? -22.135 -24.729 -10.960 1.00 88.00 355 ASN A C 1
ATOM 2823 O O . ASN A 1 355 ? -22.032 -25.015 -12.152 1.00 88.00 355 ASN A O 1
ATOM 2827 N N . MET A 1 356 ? -21.410 -25.345 -10.023 1.00 85.00 356 MET A N 1
ATOM 2828 C CA . MET A 1 356 ? -20.478 -26.433 -10.315 1.00 85.00 356 MET A CA 1
ATOM 2829 C C . MET A 1 356 ? -21.112 -27.810 -10.159 1.00 85.00 356 MET A C 1
ATOM 2831 O O . MET A 1 356 ? -21.825 -28.072 -9.193 1.00 85.00 356 MET A O 1
ATOM 2835 N N . ASP A 1 357 ? -20.750 -28.703 -11.079 1.00 85.75 357 ASP A N 1
ATOM 2836 C CA . ASP A 1 357 ? -21.105 -30.119 -11.058 1.00 85.75 357 ASP A CA 1
ATOM 2837 C C . ASP A 1 357 ? -19.825 -30.960 -10.945 1.00 85.75 357 ASP A C 1
ATOM 2839 O O . ASP A 1 357 ? -19.227 -31.382 -11.938 1.00 85.75 357 ASP A O 1
ATOM 2843 N N . THR A 1 358 ? -19.325 -31.103 -9.714 1.00 85.44 358 THR A N 1
ATOM 2844 C CA . THR A 1 358 ? -18.121 -31.884 -9.405 1.00 85.44 358 THR A CA 1
ATOM 2845 C C . THR A 1 358 ? -18.343 -32.788 -8.187 1.00 85.44 358 THR A C 1
ATOM 2847 O O . THR A 1 358 ? -19.098 -32.436 -7.272 1.00 85.44 358 THR A O 1
ATOM 2850 N N . PRO A 1 359 ? -17.696 -33.969 -8.121 1.00 90.19 359 PRO A N 1
ATOM 2851 C CA . PRO A 1 359 ? -17.846 -34.870 -6.982 1.00 90.19 359 PRO A CA 1
ATOM 2852 C C . PRO A 1 359 ? -17.513 -34.191 -5.645 1.00 90.19 359 PRO A C 1
ATOM 2854 O O . PRO A 1 359 ? -16.458 -33.583 -5.488 1.00 90.19 359 PRO A O 1
ATOM 2857 N N . GLY A 1 360 ? -18.409 -34.317 -4.662 1.00 87.25 360 GLY A N 1
ATOM 2858 C CA . GLY A 1 360 ? -18.212 -33.779 -3.308 1.00 87.25 360 GLY A CA 1
ATOM 2859 C C . GLY A 1 360 ? -18.574 -32.299 -3.116 1.00 87.25 360 GLY A C 1
ATOM 2860 O O . GLY A 1 360 ? -18.575 -31.835 -1.974 1.00 87.25 360 GLY A O 1
ATOM 2861 N N . ILE A 1 361 ? -18.956 -31.568 -4.174 1.00 91.75 361 ILE A N 1
ATOM 2862 C CA . ILE A 1 361 ? -19.325 -30.141 -4.079 1.00 91.75 361 ILE A CA 1
ATOM 2863 C C . ILE A 1 361 ? -20.513 -29.883 -3.138 1.00 91.75 361 ILE A C 1
ATOM 2865 O O . ILE A 1 361 ? -20.582 -28.836 -2.495 1.00 91.75 361 ILE A O 1
ATOM 2869 N N . TRP A 1 362 ? -21.406 -30.867 -2.978 1.00 94.00 362 TRP A N 1
ATOM 2870 C CA . TRP A 1 362 ? -22.577 -30.793 -2.101 1.00 94.00 362 TRP A CA 1
ATOM 2871 C C . TRP A 1 362 ? -22.221 -30.527 -0.630 1.00 94.00 362 TRP A C 1
ATOM 2873 O O . TRP A 1 362 ? -23.016 -29.921 0.085 1.00 94.00 362 TRP A O 1
ATOM 2883 N N . ILE A 1 363 ? -21.019 -30.913 -0.174 1.00 95.50 363 ILE A N 1
ATOM 2884 C CA . ILE A 1 363 ? -20.536 -30.585 1.177 1.00 95.50 363 ILE A CA 1
ATOM 2885 C C . ILE A 1 363 ? -20.338 -29.071 1.296 1.00 95.50 363 ILE A C 1
ATOM 2887 O O . ILE A 1 363 ? -20.792 -28.461 2.260 1.00 95.50 363 ILE A O 1
ATOM 2891 N N . GLN A 1 364 ? -19.708 -28.450 0.296 1.00 95.31 364 GLN A N 1
ATOM 2892 C CA . GLN A 1 364 ? -19.482 -27.004 0.268 1.00 95.31 364 GLN A CA 1
ATOM 2893 C C . GLN A 1 364 ? -20.803 -26.244 0.128 1.00 95.31 364 GLN A C 1
ATOM 2895 O O . GLN A 1 364 ? -21.031 -25.278 0.848 1.00 95.31 364 GLN A O 1
ATOM 2900 N N . GLN A 1 365 ? -21.711 -26.721 -0.727 1.00 95.56 365 GLN A N 1
ATOM 2901 C CA . GLN A 1 365 ? -23.065 -26.168 -0.855 1.00 95.56 365 GLN A CA 1
ATOM 2902 C C . GLN A 1 365 ? -23.833 -26.255 0.473 1.00 95.56 365 GLN A C 1
ATOM 2904 O O . GLN A 1 365 ? -24.439 -25.275 0.904 1.00 95.56 365 GLN A O 1
ATOM 2909 N N . GLY A 1 366 ? -23.754 -27.395 1.166 1.00 96.44 366 GLY A N 1
ATOM 2910 C CA . GLY A 1 366 ? -24.347 -27.590 2.488 1.00 96.44 366 GLY A CA 1
ATOM 2911 C C . GLY A 1 366 ? -23.766 -26.648 3.544 1.00 96.44 366 GLY A C 1
ATOM 2912 O O . GLY A 1 366 ? -24.524 -26.069 4.320 1.00 96.44 366 GLY A O 1
ATOM 2913 N N . LEU A 1 367 ? -22.445 -26.434 3.542 1.00 96.69 367 LEU A N 1
ATOM 2914 C CA . LEU A 1 367 ? -21.789 -25.455 4.415 1.00 96.69 367 LEU A CA 1
ATOM 2915 C C . LEU A 1 367 ? -22.271 -24.030 4.127 1.00 96.69 367 LEU A C 1
ATOM 2917 O O . LEU A 1 367 ? -22.604 -23.312 5.064 1.00 96.69 367 LEU A O 1
ATOM 2921 N N . VAL A 1 368 ? -22.389 -23.637 2.856 1.00 96.75 368 VAL A N 1
ATOM 2922 C CA . VAL A 1 368 ? -22.924 -22.318 2.484 1.00 96.75 368 VAL A CA 1
ATOM 2923 C C . VAL A 1 368 ? -24.374 -22.151 2.948 1.00 96.75 368 VAL A C 1
ATOM 2925 O O . VAL A 1 368 ? -24.721 -21.115 3.515 1.00 96.75 368 VAL A O 1
ATOM 2928 N N . ILE A 1 369 ? -25.223 -23.169 2.778 1.00 97.19 369 ILE A N 1
ATOM 2929 C CA . ILE A 1 369 ? -26.608 -23.145 3.278 1.00 97.19 369 ILE A CA 1
ATOM 2930 C C . ILE A 1 369 ? -26.627 -23.024 4.807 1.00 97.19 369 ILE A C 1
ATOM 2932 O O . ILE A 1 369 ? -27.391 -22.225 5.349 1.00 97.19 369 ILE A O 1
ATOM 2936 N N . ALA A 1 370 ? -25.770 -23.766 5.513 1.00 96.31 370 ALA A N 1
ATOM 2937 C CA . ALA A 1 370 ? -25.646 -23.668 6.966 1.00 96.31 370 ALA A CA 1
ATOM 2938 C C . ALA A 1 370 ? -25.208 -22.262 7.404 1.00 96.31 370 ALA A C 1
ATOM 2940 O O . ALA A 1 370 ? -25.747 -21.721 8.368 1.00 96.31 370 ALA A O 1
ATOM 2941 N N . THR A 1 371 ? -24.293 -21.636 6.663 1.00 95.69 371 THR A N 1
ATOM 2942 C CA . THR A 1 371 ? -23.874 -20.248 6.871 1.00 95.69 371 THR A CA 1
ATOM 2943 C C . THR A 1 371 ? -25.023 -19.261 6.660 1.00 95.69 371 THR A C 1
ATOM 2945 O O . THR A 1 371 ? -25.232 -18.387 7.501 1.00 95.69 371 THR A O 1
ATOM 2948 N N . LEU A 1 372 ? -25.810 -19.411 5.591 1.00 97.31 372 LEU A N 1
ATOM 2949 C CA . LEU A 1 372 ? -27.007 -18.594 5.352 1.00 97.31 372 LEU A CA 1
ATOM 2950 C C . LEU A 1 372 ? -28.070 -18.797 6.442 1.00 97.31 372 LEU A C 1
ATOM 2952 O O . LEU A 1 372 ? -28.811 -17.873 6.770 1.00 97.31 372 LEU A O 1
ATOM 2956 N N . ALA A 1 373 ? -28.145 -19.986 7.038 1.00 97.06 373 ALA A N 1
ATOM 2957 C CA . ALA A 1 373 ? -29.050 -20.285 8.145 1.00 97.06 373 ALA A CA 1
ATOM 2958 C C . ALA A 1 373 ? -28.507 -19.845 9.518 1.00 97.06 373 ALA A C 1
ATOM 2960 O O . ALA A 1 373 ? -29.275 -19.784 10.478 1.00 97.06 373 ALA A O 1
ATOM 2961 N N . LEU A 1 374 ? -27.213 -19.525 9.640 1.00 95.69 374 LEU A N 1
ATOM 2962 C CA . LEU A 1 374 ? -26.521 -19.336 10.919 1.00 95.69 374 LEU A CA 1
ATOM 2963 C C . LEU A 1 374 ? -27.212 -18.330 11.864 1.00 95.69 374 LEU A C 1
ATOM 2965 O O . LEU A 1 374 ? -27.433 -18.693 13.024 1.00 95.69 374 LEU A O 1
ATOM 2969 N N . PRO A 1 375 ? -27.624 -17.118 11.430 1.00 95.31 375 PRO A N 1
ATOM 2970 C CA . PRO A 1 375 ? -28.336 -16.188 12.310 1.00 95.31 375 PRO A CA 1
ATOM 2971 C C . PRO A 1 375 ? -29.643 -16.769 12.875 1.00 95.31 375 PRO A C 1
ATOM 2973 O O . PRO A 1 375 ? -29.933 -16.609 14.062 1.00 95.31 375 PRO A O 1
ATOM 2976 N N . ALA A 1 376 ? -30.415 -17.486 12.052 1.00 96.06 376 ALA A N 1
ATOM 2977 C CA . ALA A 1 376 ? -31.643 -18.153 12.482 1.00 96.06 376 ALA A CA 1
ATOM 2978 C C . ALA A 1 376 ? -31.362 -19.359 13.395 1.00 96.06 376 ALA A C 1
ATOM 2980 O O . ALA A 1 376 ? -32.070 -19.556 14.384 1.00 96.06 376 ALA A O 1
ATOM 2981 N N . LEU A 1 377 ? -30.307 -20.130 13.114 1.00 95.69 377 LEU A N 1
ATOM 2982 C CA . LEU A 1 377 ? -29.887 -21.266 13.939 1.00 95.69 377 LEU A CA 1
ATOM 2983 C C . LEU A 1 377 ? -29.474 -20.830 15.349 1.00 95.69 377 LEU A C 1
ATOM 2985 O O . LEU A 1 377 ? -29.802 -21.523 16.309 1.00 95.69 377 LEU A O 1
ATOM 2989 N N . ILE A 1 378 ? -28.831 -19.667 15.502 1.00 94.31 378 ILE A N 1
ATOM 2990 C CA . ILE A 1 378 ? -28.495 -19.098 16.820 1.00 94.31 378 ILE A CA 1
ATOM 2991 C C . ILE A 1 378 ? -29.767 -18.806 17.628 1.00 94.31 378 ILE A C 1
ATOM 2993 O O . ILE A 1 378 ? -29.849 -19.165 18.805 1.00 94.31 378 ILE A O 1
ATOM 2997 N N . VAL A 1 379 ? -30.780 -18.197 17.002 1.00 94.88 379 VAL A N 1
ATOM 2998 C CA . VAL A 1 379 ? -32.077 -17.925 17.648 1.00 94.88 379 VAL A CA 1
ATOM 2999 C C . VAL A 1 379 ? -32.793 -19.228 18.003 1.00 94.88 379 VAL A C 1
ATOM 3001 O O . VAL A 1 379 ? -33.286 -19.372 19.121 1.00 94.88 379 VAL A O 1
ATOM 3004 N N . LEU A 1 380 ? -32.824 -20.198 17.086 1.00 94.62 380 LEU A N 1
ATOM 3005 C CA . LEU A 1 380 ? -33.454 -21.498 17.311 1.00 94.62 380 LEU A CA 1
ATOM 3006 C C . LEU A 1 380 ? -32.786 -22.253 18.466 1.00 94.62 380 LEU A C 1
ATOM 3008 O O . LEU A 1 380 ? -33.472 -22.712 19.377 1.00 94.62 380 LEU A O 1
ATOM 3012 N N . TYR A 1 381 ? -31.455 -22.325 18.471 1.00 95.06 381 TYR A N 1
ATOM 3013 C CA . TYR A 1 381 ? -30.683 -22.928 19.556 1.00 95.06 381 TYR A CA 1
ATOM 3014 C C . TYR A 1 381 ? -30.979 -22.253 20.899 1.00 95.06 381 TYR A C 1
ATOM 3016 O O . TYR A 1 381 ? -31.203 -22.924 21.909 1.00 95.06 381 TYR A O 1
ATOM 3024 N N . ALA A 1 382 ? -31.050 -20.922 20.918 1.00 93.69 382 ALA A N 1
ATOM 3025 C CA . ALA A 1 382 ? -31.397 -20.178 22.118 1.00 93.69 382 ALA A CA 1
ATOM 3026 C C . ALA A 1 382 ? -32.816 -20.495 22.617 1.00 93.69 382 ALA A C 1
ATOM 3028 O O . ALA A 1 382 ? -32.998 -20.695 23.812 1.00 93.69 382 ALA A O 1
ATOM 3029 N N . LYS A 1 383 ? -33.807 -20.604 21.724 1.00 93.38 383 LYS A N 1
ATOM 3030 C CA . LYS A 1 383 ? -35.189 -20.970 22.085 1.00 93.38 383 LYS A CA 1
ATOM 3031 C C . LYS A 1 383 ? -35.301 -22.397 22.614 1.00 93.38 383 LYS A C 1
ATOM 3033 O O . LYS A 1 383 ? -36.000 -22.623 23.597 1.00 93.38 383 LYS A O 1
ATOM 3038 N N . ILE A 1 384 ? -34.582 -23.342 22.008 1.00 94.69 384 ILE A N 1
ATOM 3039 C CA . ILE A 1 384 ? -34.528 -24.734 22.478 1.00 94.69 384 ILE A CA 1
ATOM 3040 C C . ILE A 1 384 ? -33.928 -24.793 23.886 1.00 94.69 384 ILE A C 1
ATOM 3042 O O . ILE A 1 384 ? -34.479 -25.443 24.769 1.00 94.69 384 ILE A O 1
ATOM 3046 N N . THR A 1 385 ? -32.817 -24.092 24.111 1.00 93.06 385 THR A N 1
ATOM 3047 C CA . THR A 1 385 ? -32.093 -24.136 25.392 1.00 93.06 385 THR A CA 1
ATOM 3048 C C . THR A 1 385 ? -32.796 -23.388 26.522 1.00 93.06 385 THR A C 1
ATOM 3050 O O . THR A 1 385 ? -32.663 -23.784 27.678 1.00 93.06 385 THR A O 1
ATOM 3053 N N . THR A 1 386 ? -33.553 -22.326 26.232 1.00 91.00 386 THR A N 1
ATOM 3054 C CA . THR A 1 386 ? -34.352 -21.616 27.247 1.00 91.00 386 THR A CA 1
ATOM 3055 C C . THR A 1 386 ? -35.752 -22.196 27.434 1.00 91.00 386 THR A C 1
ATOM 3057 O O . THR A 1 386 ? -36.396 -21.877 28.431 1.00 91.00 386 THR A O 1
ATOM 3060 N N . GLY A 1 387 ? -36.244 -22.999 26.484 1.00 89.56 387 GLY A N 1
ATOM 3061 C CA . GLY A 1 387 ? -37.642 -23.433 26.412 1.00 89.56 387 GLY A CA 1
ATOM 3062 C C . GLY A 1 387 ? -38.627 -22.317 26.026 1.00 89.56 387 GLY A C 1
ATOM 3063 O O . GLY A 1 387 ? -39.836 -22.544 26.015 1.00 89.56 387 GLY A O 1
ATOM 3064 N N . ASP A 1 388 ? -38.138 -21.114 25.705 1.00 85.75 388 ASP A N 1
ATOM 3065 C CA . ASP A 1 388 ? -38.950 -19.921 25.440 1.00 85.75 388 ASP A CA 1
ATOM 3066 C C . ASP A 1 388 ? -39.245 -19.752 23.939 1.00 85.75 388 ASP A C 1
ATOM 3068 O O . ASP A 1 388 ? -38.665 -18.921 23.229 1.00 85.75 388 ASP A O 1
ATOM 3072 N N . TRP A 1 389 ? -40.160 -20.580 23.436 1.00 86.56 389 TRP A N 1
ATOM 3073 C CA . TRP A 1 389 ? -40.530 -20.617 22.018 1.00 86.56 389 TRP A CA 1
ATOM 3074 C C . TRP A 1 389 ? -41.206 -19.334 21.535 1.00 86.56 389 TRP A C 1
ATOM 3076 O O . TRP A 1 389 ? -40.890 -18.846 20.449 1.00 86.56 389 TRP A O 1
ATOM 3086 N N . ILE A 1 390 ? -42.072 -18.741 22.359 1.00 81.62 390 ILE A N 1
ATOM 3087 C CA . ILE A 1 390 ? -42.773 -17.488 22.040 1.00 81.62 390 ILE A CA 1
ATOM 3088 C C . ILE A 1 390 ? -41.789 -16.308 22.101 1.00 81.62 390 ILE A C 1
ATOM 3090 O O . ILE A 1 390 ? -41.815 -15.432 21.237 1.00 81.62 390 ILE A O 1
ATOM 3094 N N . GLY A 1 391 ? -40.833 -16.350 23.032 1.00 76.81 391 GLY A N 1
ATOM 3095 C CA . GLY A 1 391 ? -39.864 -15.292 23.275 1.00 76.81 391 GLY A CA 1
ATOM 3096 C C . GLY A 1 391 ? -40.449 -14.223 24.190 1.00 76.81 391 GLY A C 1
ATOM 3097 O O . GLY A 1 391 ? -41.412 -13.542 23.845 1.00 76.81 391 GLY A O 1
ATOM 3098 N N . GLN A 1 392 ? -39.841 -14.025 25.350 1.00 84.06 392 GLN A N 1
ATOM 3099 C CA . GLN A 1 392 ? -40.155 -12.901 26.225 1.00 84.06 392 GLN A CA 1
ATOM 3100 C C . GLN A 1 392 ? -39.571 -11.591 25.677 1.00 84.06 392 GLN A C 1
ATOM 3102 O O . GLN A 1 392 ? -38.722 -11.573 24.775 1.00 84.06 392 GLN A O 1
ATOM 3107 N N . ALA A 1 393 ? -40.027 -10.467 26.235 1.00 85.88 393 ALA A N 1
ATOM 3108 C CA . ALA A 1 393 ? -39.424 -9.168 25.966 1.00 85.88 393 ALA A CA 1
ATOM 3109 C C . ALA A 1 393 ? -37.929 -9.193 26.324 1.00 85.88 393 ALA A C 1
ATOM 3111 O O . ALA A 1 393 ? -37.532 -9.801 27.321 1.00 85.88 393 ALA A O 1
ATOM 3112 N N . LEU A 1 394 ? -37.102 -8.518 25.520 1.00 86.75 394 LEU A N 1
ATOM 3113 C CA . LEU A 1 394 ? -35.660 -8.476 25.743 1.00 86.75 394 LEU A CA 1
ATOM 3114 C C . LEU A 1 394 ? -35.348 -7.975 27.169 1.00 86.75 394 LEU A C 1
ATOM 3116 O O . LEU A 1 394 ? -35.736 -6.850 27.510 1.00 86.75 394 LEU A O 1
ATOM 3120 N N . PRO A 1 395 ? -34.628 -8.760 27.998 1.00 88.62 395 PRO A N 1
ATOM 3121 C CA . PRO A 1 395 ? -34.281 -8.330 29.345 1.00 88.62 395 PRO A CA 1
ATOM 3122 C C . PRO A 1 395 ? -33.539 -6.993 29.333 1.00 88.62 395 PRO A C 1
ATOM 3124 O O . PRO A 1 395 ? -32.586 -6.799 28.576 1.00 88.62 395 PRO A O 1
ATOM 3127 N N . SER A 1 396 ? -33.953 -6.073 30.206 1.00 87.94 396 SER A N 1
ATOM 3128 C CA . SER A 1 396 ? -33.487 -4.680 30.195 1.00 87.94 396 SER A CA 1
ATOM 3129 C C . SER A 1 396 ? -31.966 -4.536 30.312 1.00 87.94 396 SER A C 1
ATOM 3131 O O . SER A 1 396 ? -31.405 -3.602 29.742 1.00 87.94 396 SER A O 1
ATOM 3133 N N . GLN A 1 397 ? -31.295 -5.476 30.986 1.00 90.12 397 GLN A N 1
ATOM 3134 C CA . GLN A 1 397 ? -29.835 -5.544 31.127 1.00 90.12 397 GLN A CA 1
ATOM 3135 C C . GLN A 1 397 ? -29.078 -5.636 29.791 1.00 90.12 397 GLN A C 1
ATOM 3137 O O . GLN A 1 397 ? -27.919 -5.237 29.718 1.00 90.12 397 GLN A O 1
ATOM 3142 N N . PHE A 1 398 ? -29.727 -6.129 28.733 1.00 90.75 398 PHE A N 1
ATOM 3143 C CA . PHE A 1 398 ? -29.141 -6.248 27.397 1.00 90.75 398 PHE A CA 1
ATOM 3144 C C . PHE A 1 398 ? -29.391 -5.015 26.522 1.00 90.75 398 PHE A C 1
ATOM 3146 O O . PHE A 1 398 ? -28.997 -5.009 25.360 1.00 90.75 398 PHE A O 1
ATOM 3153 N N . LEU A 1 399 ? -30.025 -3.961 27.047 1.00 91.50 399 LEU A N 1
ATOM 3154 C CA . LEU A 1 399 ? -30.226 -2.695 26.338 1.00 91.50 399 LEU A CA 1
ATOM 3155 C C . LEU A 1 399 ? -29.027 -1.765 26.512 1.00 91.50 399 LEU A C 1
ATOM 3157 O O . LEU A 1 399 ? -28.405 -1.732 27.576 1.00 91.50 399 LEU A O 1
ATOM 3161 N N . ASN A 1 400 ? -28.738 -0.946 25.502 1.00 91.38 400 ASN A N 1
ATOM 3162 C CA . ASN A 1 400 ? -27.617 0.001 25.511 1.00 91.38 400 ASN A CA 1
ATOM 3163 C C . ASN A 1 400 ? -27.608 0.921 26.741 1.00 91.38 400 ASN A C 1
ATOM 3165 O O . ASN A 1 400 ? -26.547 1.189 27.300 1.00 91.38 400 ASN A O 1
ATOM 3169 N N . LYS A 1 401 ? -28.783 1.358 27.214 1.00 90.50 401 LYS A N 1
ATOM 3170 C CA . LYS A 1 401 ? -28.927 2.208 28.412 1.00 90.50 401 LYS A CA 1
ATOM 3171 C C . LYS A 1 401 ? -28.448 1.565 29.714 1.00 90.50 401 LYS A C 1
ATOM 3173 O O . LYS A 1 401 ? -28.190 2.289 30.666 1.00 90.50 401 LYS A O 1
ATOM 3178 N N . GLN A 1 402 ? -28.396 0.233 29.775 1.00 91.06 402 GLN A N 1
ATOM 3179 C CA . GLN A 1 402 ? -27.972 -0.512 30.964 1.00 91.06 402 GLN A CA 1
ATOM 3180 C C . GLN A 1 402 ? -26.506 -0.954 30.896 1.00 91.06 402 GLN A C 1
ATOM 3182 O O . GLN A 1 402 ? -26.021 -1.580 31.838 1.00 91.06 402 GLN A O 1
ATOM 3187 N N . TRP A 1 403 ? -25.785 -0.631 29.815 1.00 89.31 403 TRP A N 1
ATOM 3188 C CA . TRP A 1 403 ? -24.357 -0.919 29.740 1.00 89.31 403 TRP A CA 1
ATOM 3189 C C . TRP A 1 403 ? -23.592 -0.099 30.781 1.00 89.31 403 TRP A C 1
ATOM 3191 O O . TRP A 1 403 ? -23.816 1.105 30.933 1.00 89.31 403 TRP A O 1
ATOM 3201 N N . LYS A 1 404 ? -22.670 -0.757 31.486 1.00 82.94 404 LYS A N 1
ATOM 3202 C CA . LYS A 1 404 ? -21.815 -0.131 32.493 1.00 82.94 404 LYS A CA 1
ATOM 3203 C C . LYS A 1 404 ? -20.347 -0.300 32.104 1.00 82.94 404 LYS A C 1
ATOM 3205 O O . LYS A 1 404 ? -19.977 -1.384 31.660 1.00 82.94 404 LYS A O 1
ATOM 3210 N N . PRO A 1 405 ? -19.508 0.728 32.308 1.00 77.56 405 PRO A N 1
ATOM 3211 C CA . PRO A 1 405 ? -18.076 0.597 32.098 1.00 77.56 405 PRO A CA 1
ATOM 3212 C C . PRO A 1 405 ? -17.475 -0.425 33.059 1.00 77.56 405 PRO A C 1
ATOM 3214 O O . PRO A 1 405 ? -17.789 -0.412 34.250 1.00 77.56 405 PRO A O 1
ATOM 3217 N N . THR A 1 406 ? -16.541 -1.237 32.573 1.00 70.44 406 THR A N 1
ATOM 3218 C CA . THR A 1 406 ? -15.658 -2.019 33.443 1.00 70.44 406 THR A CA 1
ATOM 3219 C C . THR A 1 406 ? -14.819 -1.062 34.293 1.00 70.44 406 THR A C 1
ATOM 3221 O O . THR A 1 406 ? -14.208 -0.129 33.759 1.00 70.44 406 THR A O 1
ATOM 3224 N N . GLU A 1 407 ? -14.786 -1.261 35.616 1.00 62.66 407 GLU A N 1
ATOM 3225 C CA . GLU A 1 407 ? -13.998 -0.419 36.520 1.00 62.66 407 GLU A CA 1
ATOM 3226 C C . GLU A 1 407 ? -12.511 -0.457 36.140 1.00 62.66 407 GLU A C 1
ATOM 3228 O O . GLU A 1 407 ? -11.813 -1.455 36.317 1.00 62.66 407 GLU A O 1
ATOM 3233 N N . GLN A 1 408 ? -12.005 0.657 35.610 1.00 59.38 408 GLN A N 1
ATOM 3234 C CA . GLN A 1 408 ? -10.581 0.814 35.339 1.00 59.38 408 GLN A CA 1
ATOM 3235 C C . GLN A 1 408 ? -9.841 1.078 36.652 1.00 59.38 408 GLN A C 1
ATOM 3237 O O . GLN A 1 408 ? -10.079 2.097 37.311 1.00 59.38 408 GLN A O 1
ATOM 3242 N N . LYS A 1 409 ? -8.895 0.199 37.008 1.00 57.81 409 LYS A N 1
ATOM 3243 C CA . LYS A 1 409 ? -7.920 0.480 38.070 1.00 57.81 409 LYS A CA 1
ATOM 3244 C C . LYS A 1 409 ? -7.194 1.782 37.724 1.00 57.81 409 LYS A C 1
ATOM 3246 O O . LYS A 1 409 ? -6.577 1.882 36.665 1.00 57.81 409 LYS A O 1
ATOM 3251 N N . LYS A 1 410 ? -7.276 2.786 38.605 1.00 53.97 410 LYS A N 1
ATOM 3252 C CA . LYS A 1 410 ? -6.483 4.014 38.468 1.00 53.97 410 LYS A CA 1
ATOM 3253 C C . LYS A 1 410 ? -5.006 3.641 38.539 1.00 53.97 410 LYS A C 1
ATOM 3255 O O . LYS A 1 410 ? -4.525 3.201 39.582 1.00 53.97 410 LYS A O 1
ATOM 3260 N N . ASP A 1 411 ? -4.303 3.829 37.432 1.00 54.59 411 ASP A N 1
ATOM 3261 C CA . ASP A 1 411 ? -2.854 3.706 37.394 1.00 54.59 411 ASP A CA 1
ATOM 3262 C C . ASP A 1 411 ? -2.251 4.968 38.032 1.00 54.59 411 ASP A C 1
ATOM 3264 O O . ASP A 1 411 ? -2.013 5.971 37.366 1.00 54.59 411 ASP A O 1
ATOM 3268 N N . ASN A 1 412 ? -2.062 4.949 39.356 1.00 55.44 412 ASN A N 1
ATOM 3269 C CA . ASN A 1 412 ? -1.424 6.040 40.113 1.00 55.44 412 ASN A CA 1
ATOM 3270 C C . ASN A 1 412 ? 0.115 6.049 39.940 1.00 55.44 412 ASN A C 1
ATOM 3272 O O . ASN A 1 412 ? 0.842 6.555 40.795 1.00 55.44 412 ASN A O 1
ATOM 3276 N N . ASP A 1 413 ? 0.637 5.463 38.859 1.00 61.97 413 ASP A N 1
ATOM 3277 C CA . ASP A 1 413 ? 2.060 5.169 38.673 1.00 61.97 413 ASP A CA 1
ATOM 3278 C C . ASP A 1 413 ? 2.867 6.323 38.055 1.00 61.97 413 ASP A C 1
ATOM 3280 O O . ASP A 1 413 ? 3.718 6.117 37.190 1.00 61.97 413 ASP A O 1
ATOM 3284 N N . THR A 1 414 ? 2.609 7.561 38.483 1.00 63.91 414 THR A N 1
ATOM 3285 C CA . THR A 1 414 ? 3.385 8.731 38.046 1.00 63.91 414 THR A CA 1
ATOM 3286 C C . THR A 1 414 ? 4.529 9.003 39.015 1.00 63.91 414 THR A C 1
ATOM 3288 O O . THR A 1 414 ? 4.301 9.388 40.166 1.00 63.91 414 THR A O 1
ATOM 3291 N N . ARG A 1 415 ? 5.773 8.852 38.553 1.00 70.75 415 ARG A N 1
ATOM 3292 C CA . ARG A 1 415 ? 6.968 9.216 39.323 1.00 70.75 415 ARG A CA 1
ATOM 3293 C C . ARG A 1 415 ? 7.365 10.655 38.995 1.00 70.75 415 ARG A C 1
ATOM 3295 O O . ARG A 1 415 ? 7.500 11.011 37.830 1.00 70.75 415 ARG A O 1
ATOM 3302 N N . LYS A 1 416 ? 7.613 11.483 40.016 1.00 68.00 416 LYS A N 1
ATOM 3303 C CA . LYS A 1 416 ? 8.333 12.754 39.822 1.00 68.00 416 LYS A CA 1
ATOM 3304 C C . LYS A 1 416 ? 9.818 12.444 39.654 1.00 68.00 416 LYS A C 1
ATOM 3306 O O . LYS A 1 416 ? 10.424 11.871 40.563 1.00 68.00 416 LYS A O 1
ATOM 3311 N N . ILE A 1 417 ? 10.386 12.805 38.511 1.00 65.19 417 ILE A N 1
ATOM 3312 C CA . ILE A 1 417 ? 11.786 12.531 38.185 1.00 65.19 417 ILE A CA 1
ATOM 3313 C C . ILE A 1 417 ? 12.621 13.725 38.638 1.00 65.19 417 ILE A C 1
ATOM 3315 O O . ILE A 1 417 ? 12.340 14.872 38.288 1.00 65.19 417 ILE A O 1
ATOM 3319 N N . ILE A 1 418 ? 13.651 13.457 39.437 1.00 61.91 418 ILE A N 1
ATOM 3320 C CA . ILE A 1 418 ? 14.751 14.398 39.623 1.00 61.91 418 ILE A CA 1
ATOM 3321 C C . ILE A 1 418 ? 15.741 14.050 38.523 1.00 61.91 418 ILE A C 1
ATOM 3323 O O . ILE A 1 418 ? 16.393 13.014 38.596 1.00 61.91 418 ILE A O 1
ATOM 3327 N N . THR A 1 419 ? 15.793 14.887 37.495 1.00 59.66 419 THR A N 1
ATOM 3328 C CA . THR A 1 419 ? 16.885 14.918 36.524 1.00 59.66 419 THR A CA 1
ATOM 3329 C C . THR A 1 419 ? 18.176 15.054 37.310 1.00 59.66 419 THR A C 1
ATOM 3331 O O . THR A 1 419 ? 18.421 16.058 37.988 1.00 59.66 419 THR A O 1
ATOM 3334 N N . TYR A 1 420 ? 18.961 13.985 37.303 1.00 54.44 420 TYR A N 1
ATOM 3335 C CA . TYR A 1 420 ? 20.324 14.053 37.780 1.00 54.44 420 TYR A CA 1
ATOM 3336 C C . TYR A 1 420 ? 21.123 14.823 36.727 1.00 54.44 420 TYR A C 1
ATOM 3338 O O . TYR A 1 420 ? 20.889 14.662 35.532 1.00 54.44 420 TYR A O 1
ATOM 3346 N N . VAL A 1 421 ? 22.046 15.675 37.162 1.00 51.78 421 VAL A N 1
ATOM 3347 C CA . VAL A 1 421 ? 23.072 16.248 36.287 1.00 51.78 421 VAL A CA 1
ATOM 3348 C C . VAL A 1 421 ? 24.329 15.404 36.517 1.00 51.78 421 VAL A C 1
ATOM 3350 O O . VAL A 1 421 ? 25.118 15.752 37.394 1.00 51.78 421 VAL A O 1
ATOM 3353 N N . PRO A 1 422 ? 24.528 14.254 35.845 1.00 48.28 422 PRO A N 1
ATOM 3354 C CA . PRO A 1 422 ? 25.861 13.673 35.757 1.00 48.28 422 PRO A CA 1
ATOM 3355 C C . PRO A 1 422 ? 26.637 14.510 34.721 1.00 48.28 422 PRO A C 1
ATOM 3357 O O . PRO A 1 422 ? 26.083 14.879 33.693 1.00 48.28 422 PRO A O 1
ATOM 3360 N N . THR A 1 423 ? 27.894 14.905 34.885 1.00 55.88 423 THR A N 1
ATOM 3361 C CA . THR A 1 423 ? 28.974 14.411 35.741 1.00 55.88 423 THR A CA 1
ATOM 3362 C C . THR A 1 423 ? 30.141 15.405 35.638 1.00 55.88 423 THR A C 1
ATOM 3364 O O . THR A 1 423 ? 30.133 16.296 34.789 1.00 55.88 423 THR A O 1
ATOM 3367 N N . ALA A 1 424 ? 31.136 15.278 36.521 1.00 57.28 424 ALA A N 1
ATOM 3368 C CA . ALA A 1 424 ? 32.327 16.128 36.579 1.00 57.28 424 ALA A CA 1
ATOM 3369 C C . ALA A 1 424 ? 32.921 16.467 35.196 1.00 57.28 424 ALA A C 1
ATOM 3371 O O . ALA A 1 424 ? 32.982 15.605 34.320 1.00 57.28 424 ALA A O 1
ATOM 3372 N N . THR A 1 425 ? 33.408 17.703 35.036 1.00 62.75 425 THR A N 1
ATOM 3373 C CA . THR A 1 425 ? 33.906 18.305 33.780 1.00 62.75 425 THR A CA 1
ATOM 3374 C C . THR A 1 425 ? 34.777 17.365 32.936 1.00 62.75 425 THR A C 1
ATOM 3376 O O . THR A 1 425 ? 34.689 17.383 31.711 1.00 62.75 425 THR A O 1
ATOM 3379 N N . TYR A 1 426 ? 35.560 16.485 33.569 1.00 67.81 426 TYR A N 1
ATOM 3380 C CA . TYR A 1 426 ? 36.407 15.507 32.883 1.00 67.81 426 TYR A CA 1
ATOM 3381 C C . TYR A 1 426 ? 35.631 14.488 32.022 1.00 67.81 426 TYR A C 1
ATOM 3383 O O . TYR A 1 426 ? 36.124 14.104 30.968 1.00 67.81 426 TYR A O 1
ATOM 3391 N N . GLN A 1 427 ? 34.421 14.064 32.407 1.00 71.81 427 GLN A N 1
ATOM 3392 C CA . GLN A 1 427 ? 33.627 13.105 31.620 1.00 71.81 427 GLN A CA 1
ATOM 3393 C C . GLN A 1 427 ? 33.062 13.740 30.349 1.00 71.81 427 GLN A C 1
ATOM 3395 O O . GLN A 1 427 ? 33.071 13.108 29.298 1.00 71.81 427 GLN A O 1
ATOM 3400 N N . LEU A 1 428 ? 32.645 15.008 30.423 1.00 69.44 428 LEU A N 1
ATOM 3401 C CA . LEU A 1 428 ? 32.217 15.773 29.249 1.00 69.44 428 LEU A CA 1
ATOM 3402 C C . LEU A 1 428 ? 33.380 15.999 28.284 1.00 69.44 428 LEU A C 1
ATOM 3404 O O . LEU A 1 428 ? 33.205 15.864 27.078 1.00 69.44 428 LEU A O 1
ATOM 3408 N N . VAL A 1 429 ? 34.577 16.270 28.811 1.00 73.62 429 VAL A N 1
ATOM 3409 C CA . VAL A 1 429 ? 35.798 16.355 28.001 1.00 73.62 429 VAL A CA 1
ATOM 3410 C C . VAL A 1 429 ? 36.089 15.013 27.324 1.00 73.62 429 VAL A C 1
ATOM 3412 O O . VAL A 1 429 ? 36.319 14.995 26.119 1.00 73.62 429 VAL A O 1
ATOM 3415 N N . ILE A 1 430 ? 35.991 13.885 28.040 1.00 79.00 430 ILE A N 1
ATOM 3416 C CA . ILE A 1 430 ? 36.150 12.543 27.452 1.00 79.00 430 ILE A CA 1
ATOM 3417 C C . ILE A 1 430 ? 35.101 12.286 26.367 1.00 79.00 430 ILE A C 1
ATOM 3419 O O . ILE A 1 430 ? 35.462 11.782 25.309 1.00 79.00 430 ILE A O 1
ATOM 3423 N N . TYR A 1 431 ? 33.830 12.633 26.577 1.00 82.31 431 TYR A N 1
ATOM 3424 C CA . TYR A 1 431 ? 32.782 12.444 25.568 1.00 82.31 431 TYR A CA 1
ATOM 3425 C C . TYR A 1 431 ? 32.980 13.341 24.352 1.00 82.31 431 TYR A C 1
ATOM 3427 O O . TYR A 1 431 ? 32.839 12.856 23.235 1.00 82.31 431 TYR A O 1
ATOM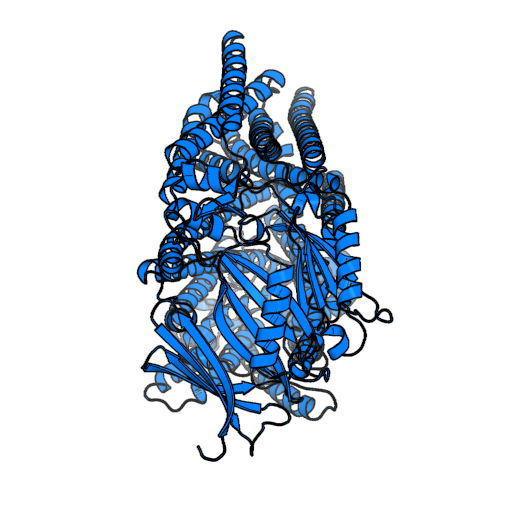 3435 N N . CYS A 1 432 ? 33.367 14.605 24.530 1.00 77.25 432 CYS A N 1
ATOM 3436 C CA . CYS A 1 432 ? 33.714 15.498 23.425 1.00 77.25 432 CYS A CA 1
ATOM 3437 C C . CYS A 1 432 ? 34.905 14.961 22.627 1.00 77.25 432 CYS A C 1
ATOM 3439 O O . CYS A 1 432 ? 34.811 14.837 21.408 1.00 77.25 432 CYS A O 1
ATOM 3441 N N . ILE A 1 433 ? 35.993 14.583 23.307 1.00 77.88 433 ILE A N 1
ATOM 3442 C CA . ILE A 1 433 ? 37.186 14.011 22.671 1.00 77.88 433 ILE A CA 1
ATOM 3443 C C . ILE A 1 433 ? 36.828 12.699 21.969 1.00 77.88 433 ILE A C 1
ATOM 3445 O O . ILE A 1 433 ? 37.179 12.522 20.812 1.00 77.88 433 ILE A O 1
ATOM 3449 N N . SER A 1 434 ? 36.073 11.806 22.610 1.00 79.88 434 SER A N 1
ATOM 3450 C CA . SER A 1 434 ? 35.660 10.527 22.019 1.00 79.88 434 SER A CA 1
ATOM 3451 C C . SER A 1 434 ? 34.723 10.724 20.831 1.00 79.88 434 SER A C 1
ATOM 3453 O O . SER A 1 434 ? 34.872 10.039 19.831 1.00 79.88 434 SER A O 1
ATOM 3455 N N . SER A 1 435 ? 33.788 11.675 20.897 1.00 79.00 435 SER A N 1
ATOM 3456 C CA . SER A 1 435 ? 32.903 12.016 19.774 1.00 79.00 435 SER A CA 1
ATOM 3457 C C . SER A 1 435 ? 33.696 12.566 18.604 1.00 79.00 435 SER A C 1
ATOM 3459 O O . SER A 1 435 ? 33.435 12.176 17.472 1.00 79.00 435 SER A O 1
ATOM 3461 N N . LEU A 1 436 ? 34.671 13.439 18.874 1.00 79.81 436 LEU A N 1
ATOM 3462 C CA . LEU A 1 436 ? 35.557 13.988 17.858 1.00 79.81 436 LEU A CA 1
ATOM 3463 C C . LEU A 1 436 ? 36.438 12.889 17.261 1.00 79.81 436 LEU A C 1
ATOM 3465 O O . LEU A 1 436 ? 36.552 12.819 16.045 1.00 79.81 436 LEU A O 1
ATOM 3469 N N . LEU A 1 437 ? 37.003 12.001 18.081 1.00 82.25 437 LEU A N 1
ATOM 3470 C CA . LEU A 1 437 ? 37.800 10.861 17.627 1.00 82.25 437 LEU A CA 1
ATOM 3471 C C . LEU A 1 437 ? 36.965 9.882 16.802 1.00 82.25 437 LEU A C 1
ATOM 3473 O O . LEU A 1 437 ? 37.417 9.475 15.742 1.00 82.25 437 LEU A O 1
ATOM 3477 N N . ILE A 1 438 ? 35.746 9.544 17.233 1.00 81.25 438 ILE A N 1
ATOM 3478 C CA . ILE A 1 438 ? 34.830 8.679 16.479 1.00 81.25 438 ILE A CA 1
ATOM 3479 C C . ILE A 1 438 ? 34.409 9.370 15.185 1.00 81.25 438 ILE A C 1
ATOM 3481 O O . ILE A 1 438 ? 34.450 8.735 14.145 1.00 81.25 438 ILE A O 1
ATOM 3485 N N . ALA A 1 439 ? 34.054 10.655 15.208 1.00 75.00 439 ALA A N 1
ATOM 3486 C CA . ALA A 1 439 ? 33.685 11.400 14.006 1.00 75.00 439 ALA A CA 1
ATOM 3487 C C . ALA A 1 439 ? 34.865 11.556 13.034 1.00 75.00 439 ALA A C 1
ATOM 3489 O O . ALA A 1 439 ? 34.674 11.441 11.830 1.00 75.00 439 ALA A O 1
ATOM 3490 N N . THR A 1 440 ? 36.084 11.763 13.540 1.00 76.62 440 THR A N 1
ATOM 3491 C CA . THR A 1 440 ? 37.311 11.857 12.732 1.00 76.62 440 THR A CA 1
ATOM 3492 C C . THR A 1 440 ? 37.712 10.488 12.192 1.00 76.62 440 THR A C 1
ATOM 3494 O O . THR A 1 440 ? 38.078 10.381 11.030 1.00 76.62 440 THR A O 1
ATOM 3497 N N . ALA A 1 441 ? 37.596 9.423 12.990 1.00 78.06 441 ALA A N 1
ATOM 3498 C CA . ALA A 1 441 ? 37.818 8.050 12.546 1.00 78.06 441 ALA A CA 1
ATOM 3499 C C . ALA A 1 441 ? 36.772 7.640 11.509 1.00 78.06 441 ALA A C 1
ATOM 3501 O O . ALA A 1 441 ? 37.139 7.121 10.466 1.00 78.06 441 ALA A O 1
ATOM 3502 N N . LEU A 1 442 ? 35.492 7.938 11.742 1.00 72.12 442 LEU A N 1
ATOM 3503 C CA . LEU A 1 442 ? 34.425 7.775 10.759 1.00 72.12 442 LEU A CA 1
ATOM 3504 C C . LEU A 1 442 ? 34.727 8.582 9.501 1.00 72.12 442 LEU A C 1
ATOM 3506 O O . LEU A 1 442 ? 34.609 8.037 8.420 1.00 72.12 442 LEU A O 1
ATOM 3510 N N . GLY A 1 443 ? 35.172 9.833 9.625 1.00 68.44 443 GLY A N 1
ATOM 3511 C CA . GLY A 1 443 ? 35.584 10.670 8.501 1.00 68.44 443 GLY A CA 1
ATOM 3512 C C . GLY A 1 443 ? 36.724 10.046 7.695 1.00 68.44 443 GLY A C 1
ATOM 3513 O O . GLY A 1 443 ? 36.588 9.892 6.490 1.00 68.44 443 GLY A O 1
ATOM 3514 N N . ASN A 1 444 ? 37.806 9.625 8.352 1.00 71.12 444 ASN A N 1
ATOM 3515 C CA . ASN A 1 444 ? 38.987 9.025 7.720 1.00 71.12 444 ASN A CA 1
ATOM 3516 C C . ASN A 1 444 ? 38.727 7.631 7.139 1.00 71.12 444 ASN A C 1
ATOM 3518 O O . ASN A 1 444 ? 39.249 7.288 6.087 1.00 71.12 444 ASN A O 1
ATOM 3522 N N . LEU A 1 445 ? 37.933 6.808 7.818 1.00 66.62 445 LEU A N 1
ATOM 3523 C CA . LEU A 1 445 ? 37.539 5.499 7.304 1.00 66.62 445 LEU A CA 1
ATOM 3524 C C . LEU A 1 445 ? 36.529 5.671 6.161 1.00 66.62 445 LEU A C 1
ATOM 3526 O O . LEU A 1 445 ? 36.565 4.933 5.185 1.00 66.62 445 LEU A O 1
ATOM 3530 N N . TRP A 1 446 ? 35.679 6.700 6.220 1.00 62.84 446 TRP A N 1
ATOM 3531 C CA . TRP A 1 446 ? 34.746 7.021 5.148 1.00 62.84 446 TRP A CA 1
ATOM 3532 C C . TRP A 1 446 ? 35.439 7.616 3.926 1.00 62.84 446 TRP A C 1
ATOM 3534 O O . TRP A 1 446 ? 35.032 7.312 2.807 1.00 62.84 446 TRP A O 1
ATOM 3544 N N . THR A 1 447 ? 36.499 8.422 4.081 1.00 61.00 447 THR A N 1
ATOM 3545 C CA . THR A 1 447 ? 37.285 8.930 2.942 1.00 61.00 447 THR A CA 1
ATOM 3546 C C . THR A 1 447 ? 37.929 7.808 2.133 1.00 61.00 447 THR A C 1
ATOM 3548 O O . THR A 1 447 ? 38.132 8.000 0.936 1.00 61.00 447 THR A O 1
ATOM 3551 N N . GLN A 1 448 ? 38.104 6.622 2.716 1.00 60.34 448 GLN A N 1
ATOM 3552 C CA . GLN A 1 448 ? 38.624 5.438 2.034 1.00 60.34 448 GLN A CA 1
ATOM 3553 C C . GLN A 1 448 ? 37.594 4.728 1.134 1.00 60.34 448 GLN A C 1
ATOM 3555 O O . GLN A 1 448 ? 38.017 3.947 0.287 1.00 60.34 448 GLN A O 1
ATOM 3560 N N . PHE A 1 449 ? 36.278 5.018 1.217 1.00 58.25 449 PHE A N 1
ATOM 3561 C CA . PHE A 1 449 ? 35.327 4.402 0.273 1.00 58.25 449 PHE A CA 1
ATOM 3562 C C . PHE A 1 449 ? 35.500 4.925 -1.149 1.00 58.25 449 PHE A C 1
ATOM 3564 O O . PHE A 1 449 ? 35.454 6.146 -1.358 1.00 58.25 449 PHE A O 1
ATOM 3571 N N . PRO A 1 450 ? 35.603 4.022 -2.130 1.00 54.59 450 PRO A N 1
ATOM 3572 C CA . PRO A 1 450 ? 35.605 4.383 -3.534 1.00 54.59 450 PRO A CA 1
ATOM 3573 C C . PRO A 1 450 ? 34.255 4.996 -3.938 1.00 54.59 450 PRO A C 1
ATOM 3575 O O . PRO A 1 450 ? 33.194 4.461 -3.620 1.00 54.59 450 PRO A O 1
ATOM 3578 N N . THR A 1 451 ? 34.273 6.102 -4.686 1.00 59.22 451 THR A N 1
ATOM 3579 C CA . THR A 1 451 ? 33.106 6.512 -5.485 1.00 59.22 451 THR A CA 1
ATOM 3580 C C . THR A 1 451 ? 32.930 5.502 -6.606 1.00 59.22 451 THR A C 1
ATOM 3582 O O . THR A 1 451 ? 33.864 5.288 -7.375 1.00 59.22 451 THR A O 1
ATOM 3585 N N . ILE A 1 452 ? 31.760 4.880 -6.676 1.00 60.31 452 ILE A N 1
ATOM 3586 C CA . ILE A 1 452 ? 31.491 3.755 -7.580 1.00 60.31 452 ILE A CA 1
ATOM 3587 C C . ILE A 1 452 ? 31.137 4.256 -8.973 1.00 60.31 452 ILE A C 1
ATOM 3589 O O . ILE A 1 452 ? 31.616 3.736 -9.968 1.00 60.31 452 ILE A O 1
ATOM 3593 N N . THR A 1 453 ? 30.317 5.299 -9.036 1.00 64.31 453 THR A N 1
ATOM 3594 C CA . THR A 1 453 ? 29.870 5.905 -10.283 1.00 64.31 453 THR A CA 1
ATOM 3595 C C . THR A 1 453 ? 30.281 7.367 -10.305 1.00 64.31 453 THR A C 1
ATOM 3597 O O . THR A 1 453 ? 30.315 8.049 -9.274 1.00 64.31 453 THR A O 1
ATOM 3600 N N . LYS A 1 454 ? 30.628 7.862 -11.494 1.00 75.38 454 LYS A N 1
ATOM 3601 C CA . LYS A 1 454 ? 30.953 9.277 -11.671 1.00 75.38 454 LYS A CA 1
ATOM 3602 C C . LYS A 1 454 ? 29.679 10.109 -11.439 1.00 75.38 454 LYS A C 1
ATOM 3604 O O . LYS A 1 454 ? 28.648 9.779 -12.028 1.00 75.38 454 LYS A O 1
ATOM 3609 N N . PRO A 1 455 ? 29.732 11.179 -10.623 1.00 78.06 455 PRO A N 1
ATOM 3610 C CA . PRO A 1 455 ? 28.644 12.149 -10.496 1.00 78.06 455 PRO A CA 1
ATOM 3611 C C . PRO A 1 455 ? 28.163 12.654 -11.856 1.00 78.06 455 PRO A C 1
ATOM 3613 O O . PRO A 1 455 ? 28.968 12.755 -12.784 1.00 78.06 455 PRO A O 1
ATOM 3616 N N . LEU A 1 456 ? 26.895 13.056 -11.965 1.00 82.12 456 LEU A N 1
ATOM 3617 C CA . LEU A 1 456 ? 26.423 13.823 -13.117 1.00 82.12 456 LEU A CA 1
ATOM 3618 C C . LEU A 1 456 ? 27.210 15.133 -13.200 1.00 82.12 456 LEU A C 1
ATOM 3620 O O . LEU A 1 456 ? 27.072 16.002 -12.340 1.00 82.12 456 LEU A O 1
ATOM 3624 N N . SER A 1 457 ? 28.032 15.282 -14.236 1.00 84.00 457 SER A N 1
ATOM 3625 C CA . SER A 1 457 ? 28.667 16.555 -14.584 1.00 84.00 457 SER A CA 1
ATOM 3626 C C . SER A 1 457 ? 27.722 17.437 -15.398 1.00 84.00 457 SER A C 1
ATOM 3628 O O . SER A 1 457 ? 27.832 18.661 -15.372 1.00 84.00 457 SER A O 1
ATOM 3630 N N . ILE A 1 458 ? 26.763 16.819 -16.092 1.00 86.00 458 ILE A N 1
ATOM 3631 C CA . ILE A 1 458 ? 25.755 17.505 -16.895 1.00 86.00 458 ILE A CA 1
ATOM 3632 C C . ILE A 1 458 ? 24.633 18.007 -15.983 1.00 86.00 458 ILE A C 1
ATOM 3634 O O . ILE A 1 458 ? 24.041 17.252 -15.207 1.00 86.00 458 ILE A O 1
ATOM 3638 N N . ASN A 1 459 ? 24.326 19.301 -16.080 1.00 86.25 459 ASN A N 1
ATOM 3639 C CA . ASN A 1 459 ? 23.196 19.893 -15.370 1.00 86.25 459 ASN A CA 1
ATOM 3640 C C . ASN A 1 459 ? 21.860 19.548 -16.060 1.00 86.25 459 ASN A C 1
ATOM 3642 O O . ASN A 1 459 ? 21.822 19.099 -17.205 1.00 86.25 459 ASN A O 1
ATOM 3646 N N . ARG A 1 460 ? 20.742 19.781 -15.364 1.00 86.88 460 ARG A N 1
ATOM 3647 C CA . ARG A 1 460 ? 19.407 19.480 -15.903 1.00 86.88 460 ARG A CA 1
ATOM 3648 C C . ARG A 1 460 ? 19.137 20.195 -17.232 1.00 86.88 460 ARG A C 1
ATOM 3650 O O . ARG A 1 460 ? 18.551 19.595 -18.123 1.00 86.88 460 ARG A O 1
ATOM 3657 N N . THR A 1 461 ? 19.559 21.451 -17.371 1.00 89.19 461 THR A N 1
ATOM 3658 C CA . THR A 1 461 ? 19.314 22.259 -18.576 1.00 89.19 461 THR A CA 1
ATOM 3659 C C . THR A 1 461 ? 19.963 21.641 -19.812 1.00 89.19 461 THR A C 1
ATOM 3661 O O . THR A 1 461 ? 19.278 21.413 -20.800 1.00 89.19 461 THR A O 1
ATOM 3664 N N . ALA A 1 462 ? 21.240 21.270 -19.727 1.00 90.31 462 ALA A N 1
ATOM 3665 C CA . ALA A 1 462 ? 21.964 20.631 -20.821 1.00 90.31 462 ALA A CA 1
ATOM 3666 C C . ALA A 1 462 ? 21.393 19.244 -21.168 1.00 90.31 462 ALA A C 1
ATOM 3668 O O . ALA A 1 462 ? 21.388 18.843 -22.331 1.00 90.31 462 ALA A O 1
ATOM 3669 N N . ALA A 1 463 ? 20.875 18.506 -20.179 1.00 90.62 463 ALA A N 1
ATOM 3670 C CA . ALA A 1 463 ? 20.161 17.259 -20.445 1.00 90.62 463 ALA A CA 1
ATOM 3671 C C . ALA A 1 463 ? 18.845 17.494 -21.205 1.00 90.62 463 ALA A C 1
ATOM 3673 O O . ALA A 1 463 ? 18.563 16.772 -22.158 1.00 90.62 463 ALA A O 1
ATOM 3674 N N . VAL A 1 464 ? 18.078 18.527 -20.838 1.00 92.38 464 VAL A N 1
ATOM 3675 C CA . VAL A 1 464 ? 16.840 18.917 -21.537 1.00 92.38 464 VAL A CA 1
ATOM 3676 C C . VAL A 1 464 ? 17.127 19.395 -22.963 1.00 92.38 464 VAL A C 1
ATOM 3678 O O . VAL A 1 464 ? 16.404 19.015 -23.880 1.00 92.38 464 VAL A O 1
ATOM 3681 N N . GLU A 1 465 ? 18.196 20.162 -23.180 1.00 93.38 465 GLU A N 1
ATOM 3682 C CA . GLU A 1 465 ? 18.645 20.569 -24.520 1.00 93.38 465 GLU A CA 1
ATOM 3683 C C . GLU A 1 465 ? 18.988 19.352 -25.381 1.00 93.38 465 GLU A C 1
ATOM 3685 O O . GLU A 1 465 ? 18.487 19.218 -26.499 1.00 93.38 465 GLU A O 1
ATOM 3690 N N . LYS A 1 466 ? 19.759 18.400 -24.836 1.00 93.25 466 LYS A N 1
ATOM 3691 C CA . LYS A 1 466 ? 20.073 17.164 -25.559 1.00 93.25 466 LYS A CA 1
ATOM 3692 C C . LYS A 1 466 ? 18.822 16.339 -25.851 1.00 93.25 466 LYS A C 1
ATOM 3694 O O . LYS A 1 466 ? 18.705 15.739 -26.919 1.00 93.25 466 LYS A O 1
ATOM 3699 N N . ALA A 1 467 ? 17.880 16.326 -24.915 1.00 94.50 467 ALA A N 1
ATOM 3700 C CA . ALA A 1 467 ? 16.617 15.641 -25.096 1.00 94.50 467 ALA A CA 1
ATOM 3701 C C . ALA A 1 467 ? 15.770 16.286 -26.208 1.00 94.50 467 ALA A C 1
ATOM 3703 O O . ALA A 1 467 ? 15.130 15.576 -26.977 1.00 94.50 467 ALA A O 1
ATOM 3704 N N . TYR A 1 468 ? 15.809 17.614 -26.342 1.00 94.56 468 TYR A N 1
ATOM 3705 C CA . TYR A 1 468 ? 15.149 18.344 -27.428 1.00 94.56 468 TYR A CA 1
ATOM 3706 C C . TYR A 1 468 ? 15.768 18.045 -28.805 1.00 94.56 468 TYR A C 1
ATOM 3708 O O . TYR A 1 468 ? 15.043 17.868 -29.787 1.00 94.56 468 TYR A O 1
ATOM 3716 N N . GLU A 1 469 ? 17.098 17.921 -28.891 1.00 94.25 469 GLU A N 1
ATOM 3717 C CA . GLU A 1 469 ? 17.771 17.487 -30.126 1.00 94.25 469 GLU A CA 1
ATOM 3718 C C . GLU A 1 469 ? 17.280 16.105 -30.573 1.00 94.25 469 GLU A C 1
ATOM 3720 O O . GLU A 1 469 ? 16.938 15.919 -31.741 1.00 94.25 469 GLU A O 1
ATOM 3725 N N . ILE A 1 470 ? 17.204 15.146 -29.643 1.00 94.25 470 ILE A N 1
ATOM 3726 C CA . ILE A 1 470 ? 16.724 13.789 -29.937 1.00 94.25 470 ILE A CA 1
ATOM 3727 C C . ILE A 1 470 ? 15.246 13.813 -30.307 1.00 94.25 470 ILE A C 1
ATOM 3729 O O . ILE A 1 470 ? 14.872 13.193 -31.295 1.00 94.25 470 ILE A O 1
ATOM 3733 N N . ALA A 1 471 ? 14.417 14.575 -29.593 1.00 94.12 471 ALA A N 1
ATOM 3734 C CA . ALA A 1 471 ? 13.010 14.745 -29.944 1.00 94.12 471 ALA A CA 1
ATOM 3735 C C . ALA A 1 471 ? 12.827 15.268 -31.381 1.00 94.12 471 ALA A C 1
ATOM 3737 O O . ALA A 1 471 ? 11.968 14.789 -32.121 1.00 94.12 471 ALA A O 1
ATOM 3738 N N . THR A 1 472 ? 13.688 16.195 -31.809 1.00 92.88 472 THR A N 1
ATOM 3739 C CA . THR A 1 472 ? 13.692 16.723 -33.181 1.00 92.88 472 THR A CA 1
ATOM 3740 C C . THR A 1 472 ? 14.139 15.664 -34.195 1.00 92.88 472 THR A C 1
ATOM 3742 O O . THR A 1 472 ? 13.531 15.529 -35.256 1.00 92.88 472 THR A O 1
ATOM 3745 N N . GLN A 1 473 ? 15.169 14.873 -33.873 1.00 92.06 473 GLN A N 1
ATOM 3746 C CA . GLN A 1 473 ? 15.647 13.766 -34.719 1.00 92.06 473 GLN A CA 1
ATOM 3747 C C . GLN A 1 473 ? 14.601 12.659 -34.879 1.00 92.06 473 GLN A C 1
ATOM 3749 O O . GLN A 1 473 ? 14.419 12.144 -35.981 1.00 92.06 473 GLN A O 1
ATOM 3754 N N . GLN A 1 474 ? 13.885 12.349 -33.799 1.00 93.06 474 GLN A N 1
ATOM 3755 C CA . GLN A 1 474 ? 12.765 11.406 -33.764 1.00 93.06 474 GLN A CA 1
ATOM 3756 C C . GLN A 1 474 ? 11.479 11.985 -34.373 1.00 93.06 474 GLN A C 1
ATOM 3758 O O . GLN A 1 474 ? 10.450 11.316 -34.403 1.00 93.06 474 GLN A O 1
ATOM 3763 N N . LYS A 1 475 ? 11.541 13.215 -34.907 1.00 90.12 475 LYS A N 1
ATOM 3764 C CA . LYS A 1 475 ? 10.449 13.896 -35.612 1.00 90.12 475 LYS A CA 1
ATOM 3765 C C . LYS A 1 475 ? 9.160 13.940 -34.790 1.00 90.12 475 LYS A C 1
ATOM 3767 O O . LYS A 1 475 ? 8.076 13.764 -35.348 1.00 90.12 475 LYS A O 1
ATOM 3772 N N . LEU A 1 476 ? 9.275 14.193 -33.482 1.00 89.19 476 LEU A N 1
ATOM 3773 C CA . LEU A 1 476 ? 8.098 14.399 -32.641 1.00 89.19 476 LEU A CA 1
ATOM 3774 C C . LEU A 1 476 ? 7.226 15.489 -33.256 1.00 89.19 476 LEU A C 1
ATOM 3776 O O . LEU A 1 476 ? 7.718 16.540 -33.670 1.00 89.19 476 LEU A O 1
ATOM 3780 N N . THR A 1 477 ? 5.925 15.224 -33.311 1.00 78.44 477 THR A N 1
ATOM 3781 C CA . THR A 1 477 ? 4.976 16.120 -33.973 1.00 78.44 477 THR A CA 1
ATOM 3782 C C . THR A 1 477 ? 4.937 17.466 -33.228 1.00 78.44 477 THR A C 1
ATOM 3784 O O . THR A 1 477 ? 4.510 17.493 -32.069 1.00 78.44 477 THR A O 1
ATOM 3787 N N . PRO A 1 478 ? 5.356 18.588 -33.848 1.00 74.00 478 PRO A N 1
ATOM 3788 C CA . PRO A 1 478 ? 5.451 19.885 -33.168 1.00 74.00 478 PRO A CA 1
ATOM 3789 C C . PRO A 1 478 ? 4.082 20.516 -32.875 1.00 74.00 478 PRO A C 1
ATOM 3791 O O . PRO A 1 478 ? 3.983 21.423 -32.058 1.00 74.00 478 PRO A O 1
ATOM 3794 N N . GLU A 1 479 ? 3.025 20.030 -33.528 1.00 78.19 479 GLU A N 1
ATOM 3795 C CA . GLU A 1 479 ? 1.639 20.473 -33.336 1.00 78.19 479 GLU A CA 1
ATOM 3796 C C . GLU A 1 479 ? 1.015 19.927 -32.038 1.00 78.19 479 GLU A C 1
ATOM 3798 O O . GLU A 1 479 ? -0.013 20.434 -31.591 1.00 78.19 479 GLU A O 1
ATOM 3803 N N . LYS A 1 480 ? 1.625 18.903 -31.419 1.00 84.62 480 LYS A N 1
ATOM 3804 C CA . LYS A 1 480 ? 1.128 18.285 -30.184 1.00 84.62 480 LYS A CA 1
ATOM 3805 C C . LYS A 1 480 ? 1.602 19.047 -28.947 1.00 84.62 480 LYS A C 1
ATOM 3807 O O . LYS A 1 480 ? 2.760 19.453 -28.847 1.00 84.62 480 LYS A O 1
ATOM 3812 N N . THR A 1 481 ? 0.730 19.145 -27.946 1.00 89.06 481 THR A N 1
ATOM 3813 C CA . THR A 1 481 ? 1.105 19.621 -26.611 1.00 89.06 481 THR A CA 1
ATOM 3814 C C . THR A 1 481 ? 1.855 18.513 -25.867 1.00 89.06 481 THR A C 1
ATOM 3816 O O . THR A 1 481 ? 1.257 17.527 -25.428 1.00 89.06 481 THR A O 1
ATOM 3819 N N . TRP A 1 482 ? 3.171 18.666 -25.712 1.00 91.50 482 TRP A N 1
ATOM 3820 C CA . TRP A 1 482 ? 4.016 17.718 -24.982 1.00 91.50 482 TRP A CA 1
ATOM 3821 C C . TRP A 1 482 ? 4.169 18.118 -23.514 1.00 91.50 482 TRP A C 1
ATOM 3823 O O . TRP A 1 482 ? 4.638 19.209 -23.189 1.00 91.50 482 TRP A O 1
ATOM 3833 N N . THR A 1 483 ? 3.834 17.202 -22.609 1.00 93.25 483 THR A N 1
ATOM 3834 C CA . THR A 1 483 ? 4.219 17.293 -21.199 1.00 93.25 483 THR A CA 1
ATOM 3835 C C . THR A 1 483 ? 5.632 16.748 -21.053 1.00 93.25 483 THR A C 1
ATOM 3837 O O . THR A 1 483 ? 5.871 15.559 -21.261 1.00 93.25 483 THR A O 1
ATOM 3840 N N . ILE A 1 484 ? 6.568 17.628 -20.694 1.00 93.31 484 ILE A N 1
ATOM 3841 C CA . ILE A 1 484 ? 7.985 17.292 -20.543 1.00 93.31 484 ILE A CA 1
ATOM 3842 C C . ILE A 1 484 ? 8.315 17.201 -19.059 1.00 93.31 484 ILE A C 1
ATOM 3844 O O . ILE A 1 484 ? 8.157 18.170 -18.312 1.00 93.31 484 ILE A O 1
ATOM 3848 N N . SER A 1 485 ? 8.796 16.040 -18.628 1.00 93.75 485 SER A N 1
ATOM 3849 C CA . SER A 1 485 ? 9.235 15.811 -17.249 1.00 93.75 485 SER A CA 1
ATOM 3850 C C . SER A 1 485 ? 10.680 15.370 -17.226 1.00 93.75 485 SER A C 1
ATOM 3852 O O . SER A 1 485 ? 11.123 14.647 -18.109 1.00 93.75 485 SER A O 1
ATOM 3854 N N . THR A 1 486 ? 11.449 15.843 -16.247 1.00 92.69 486 THR A N 1
ATOM 3855 C CA . THR A 1 486 ? 12.860 15.471 -16.113 1.00 92.69 486 THR A CA 1
ATOM 3856 C C . THR A 1 486 ? 13.211 15.221 -14.659 1.00 92.69 486 THR A C 1
ATOM 3858 O O . THR A 1 486 ? 12.984 16.085 -13.803 1.00 92.69 486 THR A O 1
ATOM 3861 N N . ILE A 1 487 ? 13.760 14.039 -14.397 1.00 91.19 487 ILE A N 1
ATOM 3862 C CA . ILE A 1 487 ? 14.203 13.578 -13.079 1.00 91.19 487 ILE A CA 1
ATOM 3863 C C . ILE A 1 487 ? 15.611 13.001 -13.186 1.00 91.19 487 ILE A C 1
ATOM 3865 O O . ILE A 1 487 ? 16.031 12.580 -14.260 1.00 91.19 487 ILE A O 1
ATOM 3869 N N . ALA A 1 488 ? 16.349 12.987 -12.083 1.00 87.06 488 ALA A N 1
ATOM 3870 C CA . ALA A 1 488 ? 17.584 12.224 -12.018 1.00 87.06 488 ALA A CA 1
ATOM 3871 C C . ALA A 1 488 ? 17.236 10.811 -11.537 1.00 87.06 488 ALA A C 1
ATOM 3873 O O . ALA A 1 488 ? 16.480 10.667 -10.572 1.00 87.06 488 ALA A O 1
ATOM 3874 N N . ALA A 1 489 ? 17.777 9.784 -12.184 1.00 84.12 489 ALA A N 1
ATOM 3875 C CA . ALA A 1 489 ? 17.711 8.412 -11.698 1.00 84.12 489 ALA A CA 1
ATOM 3876 C C . ALA A 1 489 ? 18.995 7.641 -12.065 1.00 84.12 489 ALA A C 1
ATOM 3878 O O . ALA A 1 489 ? 19.953 8.206 -12.598 1.00 84.12 489 ALA A O 1
ATOM 3879 N N . LEU A 1 490 ? 19.050 6.376 -11.662 1.00 80.19 490 LEU A N 1
ATOM 3880 C CA . LEU A 1 490 ? 20.097 5.444 -12.058 1.00 80.19 490 LEU A CA 1
ATOM 3881 C C . LEU A 1 490 ? 19.627 4.732 -13.330 1.00 80.19 490 LEU A C 1
ATOM 3883 O O . LEU A 1 490 ? 18.486 4.273 -13.352 1.00 80.19 490 LEU A O 1
ATOM 3887 N N . SER A 1 491 ? 20.495 4.650 -14.335 1.00 78.31 491 SER A N 1
ATOM 3888 C CA . SER A 1 491 ? 20.201 4.052 -15.642 1.00 78.31 491 SER A CA 1
ATOM 3889 C C . SER A 1 491 ? 19.944 2.546 -15.587 1.00 78.31 491 SER A C 1
ATOM 3891 O O . SER A 1 491 ? 18.919 2.052 -16.043 1.00 78.31 491 SER A O 1
ATOM 3893 N N . GLU A 1 492 ? 20.858 1.820 -14.948 1.00 73.31 492 GLU A N 1
ATOM 3894 C CA . GLU A 1 492 ? 20.802 0.366 -14.808 1.00 73.31 492 GLU A CA 1
ATOM 3895 C C . GLU A 1 492 ? 20.395 -0.058 -13.396 1.00 73.31 492 GLU A C 1
ATOM 3897 O O . GLU A 1 492 ? 20.725 0.631 -12.430 1.00 73.31 492 GLU A O 1
ATOM 3902 N N . PRO A 1 493 ? 19.742 -1.220 -13.222 1.00 70.50 493 PRO A N 1
ATOM 3903 C CA . PRO A 1 493 ? 19.373 -1.715 -11.906 1.00 70.50 493 PRO A CA 1
ATOM 3904 C C . PRO A 1 493 ? 20.587 -1.897 -10.990 1.00 70.50 493 PRO A C 1
ATOM 3906 O O . PRO A 1 493 ? 21.656 -2.352 -11.404 1.00 70.50 493 PRO A O 1
ATOM 3909 N N . GLU A 1 494 ? 20.388 -1.662 -9.693 1.00 67.25 494 GLU A N 1
ATOM 3910 C CA . GLU A 1 494 ? 21.421 -1.898 -8.675 1.00 67.25 494 GLU A CA 1
ATOM 3911 C C . GLU A 1 494 ? 21.907 -3.363 -8.647 1.00 67.25 494 GLU A C 1
ATOM 3913 O O . GLU A 1 494 ? 23.013 -3.633 -8.205 1.00 67.25 494 GLU A O 1
ATOM 3918 N N . THR A 1 495 ? 21.153 -4.324 -9.187 1.00 75.12 495 THR A N 1
ATOM 3919 C CA . THR A 1 495 ? 21.569 -5.737 -9.260 1.00 75.12 495 THR A CA 1
ATOM 3920 C C . THR A 1 495 ? 22.794 -5.975 -10.144 1.00 75.12 495 THR A C 1
ATOM 3922 O O . THR A 1 495 ? 23.533 -6.933 -9.921 1.00 75.12 495 THR A O 1
ATOM 3925 N N . VAL A 1 496 ? 23.033 -5.119 -11.146 1.00 79.75 496 VAL A N 1
ATOM 3926 C CA . VAL A 1 496 ? 24.236 -5.187 -12.001 1.00 79.75 496 VAL A CA 1
ATOM 3927 C C . VAL A 1 496 ? 25.488 -5.003 -11.157 1.00 79.75 496 VAL A C 1
ATOM 3929 O O . VAL A 1 496 ? 26.512 -5.656 -11.349 1.00 79.75 496 VAL A O 1
ATOM 3932 N N . LEU A 1 497 ? 25.377 -4.113 -10.186 1.00 76.75 497 LEU A N 1
ATOM 3933 C CA . LEU A 1 497 ? 26.455 -3.728 -9.321 1.00 76.75 497 LEU A CA 1
ATOM 3934 C C . LEU A 1 497 ? 26.859 -4.921 -8.417 1.00 76.75 497 LEU A C 1
ATOM 3936 O O . LEU A 1 497 ? 28.033 -5.295 -8.379 1.00 76.75 497 LEU A O 1
ATOM 3940 N N . ASP A 1 498 ? 25.895 -5.623 -7.818 1.00 75.19 498 ASP A N 1
ATOM 3941 C CA . ASP A 1 498 ? 26.158 -6.848 -7.043 1.00 75.19 498 ASP A CA 1
ATOM 3942 C C . ASP A 1 498 ? 26.752 -7.982 -7.891 1.00 75.19 498 ASP A C 1
ATOM 3944 O O . ASP A 1 498 ? 27.652 -8.703 -7.444 1.00 75.19 498 ASP A O 1
ATOM 3948 N N . TYR A 1 499 ? 26.298 -8.117 -9.141 1.00 83.44 499 TYR A N 1
ATOM 3949 C CA . TYR A 1 499 ? 26.844 -9.098 -10.076 1.00 83.44 499 TYR A CA 1
ATOM 3950 C C . TYR A 1 499 ? 28.333 -8.854 -10.360 1.00 83.44 499 TYR A C 1
ATOM 3952 O O . TYR A 1 499 ? 29.121 -9.805 -10.380 1.00 83.44 499 TYR A O 1
ATOM 3960 N N . LEU A 1 500 ? 28.744 -7.593 -10.526 1.00 81.44 500 LEU A N 1
ATOM 3961 C CA . LEU A 1 500 ? 30.143 -7.229 -10.764 1.00 81.44 500 LEU A CA 1
ATOM 3962 C C . LEU A 1 500 ? 31.045 -7.587 -9.579 1.00 81.44 500 LEU A C 1
ATOM 3964 O O . LEU A 1 500 ? 32.122 -8.142 -9.801 1.00 81.44 500 LEU A O 1
ATOM 3968 N N . ILE A 1 501 ? 30.606 -7.339 -8.336 1.00 77.69 501 ILE A N 1
ATOM 3969 C CA . ILE A 1 501 ? 31.379 -7.706 -7.131 1.00 77.69 501 ILE A CA 1
ATOM 3970 C C . ILE A 1 501 ? 31.631 -9.203 -7.092 1.00 77.69 501 ILE A C 1
ATOM 3972 O O . ILE A 1 501 ? 32.766 -9.641 -6.905 1.00 77.69 501 ILE A O 1
ATOM 3976 N N . GLU A 1 502 ? 30.560 -9.986 -7.223 1.00 80.56 502 GLU A N 1
ATOM 3977 C CA . GLU A 1 502 ? 30.628 -11.438 -7.080 1.00 80.56 502 GLU A CA 1
ATOM 3978 C C . GLU A 1 502 ? 31.452 -12.066 -8.210 1.00 80.56 502 GLU A C 1
ATOM 3980 O O . GLU A 1 502 ? 32.133 -13.071 -8.005 1.00 80.56 502 GLU A O 1
ATOM 3985 N N . THR A 1 503 ? 31.432 -11.449 -9.392 1.00 83.81 503 THR A N 1
ATOM 3986 C CA . THR A 1 503 ? 32.102 -11.968 -10.587 1.00 83.81 503 THR A CA 1
ATOM 3987 C C . THR A 1 503 ? 33.583 -11.607 -10.656 1.00 83.81 503 THR A C 1
ATOM 3989 O O . THR A 1 503 ? 34.395 -12.477 -10.975 1.00 83.81 503 THR A O 1
ATOM 3992 N N . LEU A 1 504 ? 33.940 -10.346 -10.395 1.00 81.31 504 LEU A N 1
ATOM 3993 C CA . LEU A 1 504 ? 35.305 -9.829 -10.577 1.00 81.31 504 LEU A CA 1
ATOM 3994 C C . LEU A 1 504 ? 36.129 -9.848 -9.286 1.00 81.31 504 LEU A C 1
ATOM 3996 O O . LEU A 1 504 ? 37.356 -9.734 -9.328 1.00 81.31 504 LEU A O 1
ATOM 4000 N N . GLY A 1 505 ? 35.471 -9.997 -8.138 1.00 78.62 505 GLY A N 1
ATOM 4001 C CA . GLY A 1 505 ? 36.068 -9.718 -6.845 1.00 78.62 505 GLY A CA 1
ATOM 4002 C C . GLY A 1 505 ? 36.008 -8.229 -6.517 1.00 78.62 505 GLY A C 1
ATOM 4003 O O . GLY A 1 505 ? 35.953 -7.355 -7.380 1.00 78.62 505 GLY A O 1
ATOM 4004 N N . LYS A 1 506 ? 36.002 -7.946 -5.221 1.00 70.69 506 LYS A N 1
ATOM 4005 C CA . LYS A 1 506 ? 35.609 -6.657 -4.657 1.00 70.69 506 LYS A CA 1
ATOM 4006 C C . LYS A 1 506 ? 36.517 -5.486 -5.066 1.00 70.69 506 LYS A C 1
ATOM 4008 O O . LYS A 1 506 ? 36.022 -4.431 -5.463 1.00 70.69 506 LYS A O 1
ATOM 4013 N N . GLU A 1 507 ? 37.830 -5.685 -4.989 1.00 74.00 507 GLU A N 1
ATOM 4014 C CA . GLU A 1 507 ? 38.840 -4.693 -5.380 1.00 74.00 507 GLU A CA 1
ATOM 4015 C C . GLU A 1 507 ? 38.791 -4.434 -6.893 1.00 74.00 507 GLU A C 1
ATOM 4017 O O . GLU A 1 507 ? 38.604 -3.299 -7.323 1.00 74.00 507 GLU A O 1
ATOM 4022 N N . ASN A 1 508 ? 38.799 -5.499 -7.699 1.00 78.94 508 ASN A N 1
ATOM 4023 C CA . ASN A 1 508 ? 38.740 -5.398 -9.158 1.00 78.94 508 ASN A CA 1
ATOM 4024 C C . ASN A 1 508 ? 37.446 -4.747 -9.660 1.00 78.94 508 ASN A C 1
ATOM 4026 O O . ASN A 1 508 ? 37.502 -3.902 -10.546 1.00 78.94 508 ASN A O 1
ATOM 4030 N N . ALA A 1 509 ? 36.285 -5.106 -9.098 1.00 78.62 509 ALA A N 1
ATOM 4031 C CA . ALA A 1 509 ? 35.002 -4.501 -9.454 1.00 78.62 509 ALA A CA 1
ATOM 4032 C C . ALA A 1 509 ? 34.995 -2.998 -9.152 1.00 78.62 509 ALA A C 1
ATOM 4034 O O . ALA A 1 509 ? 34.506 -2.207 -9.952 1.00 78.62 509 ALA A O 1
ATOM 4035 N N . THR A 1 510 ? 35.583 -2.599 -8.023 1.00 73.06 510 THR A N 1
ATOM 4036 C CA . THR A 1 510 ? 35.717 -1.193 -7.633 1.00 73.06 510 THR A CA 1
ATOM 4037 C C . THR A 1 510 ? 36.590 -0.422 -8.618 1.00 73.06 510 THR A C 1
ATOM 4039 O O . THR A 1 510 ? 36.172 0.617 -9.132 1.00 73.06 510 THR A O 1
ATOM 4042 N N . THR A 1 511 ? 37.793 -0.927 -8.894 1.00 77.31 511 THR A N 1
ATOM 4043 C CA . THR A 1 511 ? 38.722 -0.311 -9.848 1.00 77.31 511 THR A CA 1
ATOM 4044 C C . THR A 1 511 ? 38.091 -0.214 -11.233 1.00 77.31 511 THR A C 1
ATOM 4046 O O . THR A 1 511 ? 38.174 0.831 -11.877 1.00 77.31 511 THR A O 1
ATOM 4049 N N . PHE A 1 512 ? 37.397 -1.270 -11.656 1.00 81.19 512 PHE A N 1
ATOM 4050 C CA . PHE A 1 512 ? 36.687 -1.321 -12.926 1.00 81.19 512 PHE A CA 1
ATOM 4051 C C . PHE A 1 512 ? 35.528 -0.316 -12.989 1.00 81.19 512 PHE A C 1
ATOM 4053 O O . PHE A 1 512 ? 35.378 0.375 -13.982 1.00 81.19 512 PHE A O 1
ATOM 4060 N N . LEU A 1 513 ? 34.733 -0.143 -11.935 1.00 78.44 513 LEU A N 1
ATOM 4061 C CA . LEU A 1 513 ? 33.638 0.839 -11.936 1.00 78.44 513 LEU A CA 1
ATOM 4062 C C . LEU A 1 513 ? 34.144 2.293 -11.962 1.00 78.44 513 LEU A C 1
ATOM 4064 O O . LEU A 1 513 ? 33.544 3.157 -12.603 1.00 78.44 513 LEU A O 1
ATOM 4068 N N . GLN A 1 514 ? 35.285 2.565 -11.324 1.00 76.12 514 GLN A N 1
ATOM 4069 C CA . GLN A 1 514 ? 35.932 3.882 -11.356 1.00 76.12 514 GLN A CA 1
ATOM 4070 C C . GLN A 1 514 ? 36.538 4.213 -12.720 1.00 76.12 514 GLN A C 1
ATOM 4072 O O . GLN A 1 514 ? 36.446 5.353 -13.196 1.00 76.12 514 GLN A O 1
ATOM 4077 N N . ASN A 1 515 ? 37.163 3.214 -13.335 1.00 81.56 515 ASN A N 1
ATOM 4078 C CA . ASN A 1 515 ? 37.751 3.299 -14.655 1.00 81.56 515 ASN A CA 1
ATOM 4079 C C . ASN A 1 515 ? 37.304 2.088 -15.485 1.00 81.56 515 ASN A C 1
ATOM 4081 O O . ASN A 1 515 ? 38.014 1.080 -15.508 1.00 81.56 515 ASN A O 1
ATOM 4085 N N . PRO A 1 516 ? 36.143 2.175 -16.158 1.00 84.25 516 PRO A N 1
ATOM 4086 C CA . PRO A 1 516 ? 35.527 1.054 -16.866 1.00 84.25 516 PRO A CA 1
ATOM 4087 C C . PRO A 1 516 ? 36.183 0.814 -18.218 1.00 84.25 516 PRO A C 1
ATOM 4089 O O . PRO A 1 516 ? 35.515 0.686 -19.234 1.00 84.25 516 PRO A O 1
ATOM 4092 N N . VAL A 1 517 ? 37.508 0.779 -18.226 1.00 85.81 517 VAL A N 1
ATOM 4093 C CA . VAL A 1 517 ? 38.326 0.523 -19.398 1.00 85.81 517 VAL A CA 1
ATOM 4094 C C . VAL A 1 517 ? 38.985 -0.828 -19.203 1.00 85.81 517 VAL A C 1
ATOM 4096 O O . VAL A 1 517 ? 39.682 -1.038 -18.209 1.00 85.81 517 VAL A O 1
ATOM 4099 N N . ILE A 1 518 ? 38.763 -1.739 -20.142 1.00 83.25 518 ILE A N 1
ATOM 4100 C CA . ILE A 1 518 ? 39.440 -3.035 -20.170 1.00 83.25 518 ILE A CA 1
ATOM 4101 C C . ILE A 1 518 ? 40.463 -3.044 -21.299 1.00 83.25 518 ILE A C 1
ATOM 4103 O O . ILE A 1 518 ? 40.206 -2.526 -22.384 1.00 83.25 518 ILE A O 1
ATOM 4107 N N . GLU A 1 519 ? 41.634 -3.617 -21.040 1.00 77.25 519 GLU A N 1
ATOM 4108 C CA . GLU A 1 519 ? 42.622 -3.862 -22.084 1.00 77.25 519 GLU A CA 1
ATOM 4109 C C . GLU A 1 519 ? 42.322 -5.209 -22.737 1.00 77.25 519 GLU A C 1
ATOM 4111 O O . GLU A 1 519 ? 42.257 -6.238 -22.058 1.00 77.25 519 GLU A O 1
ATOM 4116 N N . VAL A 1 520 ? 42.137 -5.206 -24.055 1.00 67.00 520 VAL A N 1
ATOM 4117 C CA . VAL A 1 520 ? 41.940 -6.424 -24.837 1.00 67.00 520 VAL A CA 1
ATOM 4118 C C . VAL A 1 520 ? 42.764 -6.343 -26.118 1.00 67.00 520 VAL A C 1
ATOM 4120 O O . VAL A 1 520 ? 42.668 -5.373 -26.866 1.00 67.00 520 VAL A O 1
ATOM 4123 N N . ASP A 1 521 ? 43.613 -7.346 -26.357 1.00 67.25 521 ASP A N 1
ATOM 4124 C CA . ASP A 1 521 ? 44.527 -7.425 -27.511 1.00 67.25 521 ASP A CA 1
ATOM 4125 C C . ASP A 1 521 ? 45.406 -6.169 -27.719 1.00 67.25 521 ASP A C 1
ATOM 4127 O O . ASP A 1 521 ? 45.687 -5.759 -28.847 1.00 67.25 521 ASP A O 1
ATOM 4131 N N . GLY A 1 522 ? 45.834 -5.532 -26.621 1.00 68.62 522 GLY A N 1
ATOM 4132 C CA . GLY A 1 522 ? 46.659 -4.317 -26.640 1.00 68.62 522 GLY A CA 1
ATOM 4133 C C . GLY A 1 522 ? 45.899 -3.025 -26.971 1.00 68.62 522 GLY A C 1
ATOM 4134 O O . GLY A 1 522 ? 46.527 -2.007 -27.273 1.00 68.62 522 GLY A O 1
ATOM 4135 N N . LYS A 1 523 ? 44.558 -3.043 -26.943 1.00 75.31 523 LYS A N 1
ATOM 4136 C CA . LYS A 1 523 ? 43.690 -1.867 -27.110 1.00 75.31 523 LYS A CA 1
ATOM 4137 C C . LYS A 1 523 ? 42.771 -1.678 -25.904 1.00 75.31 523 LYS A C 1
ATOM 4139 O O . LYS A 1 523 ? 42.339 -2.640 -25.280 1.00 75.31 523 LYS A O 1
ATOM 4144 N N . ASN A 1 524 ? 42.451 -0.420 -25.614 1.00 83.50 524 ASN A N 1
ATOM 4145 C CA . ASN A 1 524 ? 41.567 -0.038 -24.517 1.00 83.50 524 ASN A CA 1
ATOM 4146 C C . ASN A 1 524 ? 40.109 0.027 -24.991 1.00 83.50 524 ASN A C 1
ATOM 4148 O O . ASN A 1 524 ? 39.792 0.813 -25.883 1.00 83.50 524 ASN A O 1
ATOM 4152 N N . GLU A 1 525 ? 39.234 -0.753 -24.361 1.00 85.62 525 GLU A N 1
ATOM 4153 C CA . GLU A 1 525 ? 37.788 -0.779 -24.596 1.00 85.62 525 GLU A CA 1
ATOM 4154 C C . GLU A 1 525 ? 37.047 -0.111 -23.434 1.00 85.62 525 GLU A C 1
ATOM 4156 O O . GLU A 1 525 ? 37.220 -0.506 -22.282 1.00 85.62 525 GLU A O 1
ATOM 4161 N N . ASP A 1 526 ? 36.215 0.892 -23.728 1.00 87.12 526 ASP A N 1
ATOM 4162 C CA . ASP A 1 526 ? 35.422 1.621 -22.731 1.00 87.12 526 ASP A CA 1
ATOM 4163 C C . ASP A 1 526 ? 34.034 0.981 -22.558 1.00 87.12 526 ASP A C 1
ATOM 4165 O O . ASP A 1 526 ? 33.207 0.971 -23.471 1.00 87.12 526 ASP A O 1
ATOM 4169 N N . LEU A 1 527 ? 33.780 0.456 -21.361 1.00 87.56 527 LEU A N 1
ATOM 4170 C CA . LEU A 1 527 ? 32.533 -0.181 -20.950 1.00 87.56 527 LEU A CA 1
ATOM 4171 C C . LEU A 1 527 ? 31.612 0.745 -20.149 1.00 87.56 527 LEU A C 1
ATOM 4173 O O . LEU A 1 527 ? 30.558 0.295 -19.704 1.00 87.56 527 LEU A O 1
ATOM 4177 N N . SER A 1 528 ? 31.960 2.024 -19.970 1.00 84.56 528 SER A N 1
ATOM 4178 C CA . SER A 1 528 ? 31.177 2.982 -19.171 1.00 84.56 528 SER A CA 1
ATOM 4179 C C . SER A 1 528 ? 29.702 3.032 -19.557 1.00 84.56 528 SER A C 1
ATOM 4181 O O . SER A 1 528 ? 28.852 3.205 -18.686 1.00 84.56 528 SER A O 1
ATOM 4183 N N . ALA A 1 529 ? 29.400 2.838 -20.840 1.00 85.31 529 ALA A N 1
ATOM 4184 C CA . ALA A 1 529 ? 28.046 2.910 -21.356 1.00 85.31 529 ALA A CA 1
ATOM 4185 C C . ALA A 1 529 ? 27.133 1.745 -20.957 1.00 85.31 529 ALA A C 1
ATOM 4187 O O . ALA A 1 529 ? 25.923 1.893 -21.018 1.00 85.31 529 ALA A O 1
ATOM 4188 N N . TYR A 1 530 ? 27.695 0.616 -20.524 1.00 87.69 530 TYR A N 1
ATOM 4189 C CA . TYR A 1 530 ? 26.942 -0.591 -20.157 1.00 87.69 530 TYR A CA 1
ATOM 4190 C C . TYR A 1 530 ? 26.793 -0.763 -18.644 1.00 87.69 530 TYR A C 1
ATOM 4192 O O . TYR A 1 530 ? 26.218 -1.745 -18.178 1.00 87.69 530 TYR A O 1
ATOM 4200 N N . LEU A 1 531 ? 27.394 0.137 -17.865 1.00 84.44 531 LEU A N 1
ATOM 4201 C CA . LEU A 1 531 ? 27.476 0.035 -16.415 1.00 84.44 531 LEU A CA 1
ATOM 4202 C C . LEU A 1 531 ? 26.505 1.010 -15.748 1.00 84.44 531 LEU A C 1
ATOM 4204 O O . LEU A 1 531 ? 26.179 2.047 -16.335 1.00 84.44 531 LEU A O 1
ATOM 4208 N N . PRO A 1 532 ? 26.092 0.738 -14.495 1.00 80.62 532 PRO A N 1
ATOM 4209 C CA . PRO A 1 532 ? 25.244 1.651 -13.747 1.00 80.62 532 PRO A CA 1
ATOM 4210 C C . PRO A 1 532 ? 25.864 3.037 -13.658 1.00 80.62 532 PRO A C 1
ATOM 4212 O O . PRO A 1 532 ? 26.995 3.203 -13.201 1.00 80.62 532 PRO A O 1
ATOM 4215 N N . HIS A 1 533 ? 25.111 4.045 -14.083 1.00 81.00 533 HIS A N 1
ATOM 4216 C CA . HIS A 1 533 ? 25.539 5.432 -14.035 1.00 81.00 533 HIS A CA 1
ATOM 4217 C C . HIS A 1 533 ? 24.361 6.351 -13.726 1.00 81.00 533 HIS A C 1
ATOM 4219 O O . HIS A 1 533 ? 23.197 6.038 -13.964 1.00 81.00 533 HIS A O 1
ATOM 4225 N N . TYR A 1 534 ? 24.663 7.502 -13.135 1.00 84.19 534 TYR A N 1
ATOM 4226 C CA . TYR A 1 534 ? 23.642 8.512 -12.909 1.00 84.19 534 TYR A CA 1
ATOM 4227 C C . TYR A 1 534 ? 23.261 9.165 -14.234 1.00 84.19 534 TYR A C 1
ATOM 4229 O O . TYR A 1 534 ? 24.142 9.562 -15.004 1.00 84.19 534 TYR A O 1
ATOM 4237 N N . ALA A 1 535 ? 21.960 9.316 -14.461 1.00 88.12 535 ALA A N 1
ATOM 4238 C CA . ALA A 1 535 ? 21.415 9.902 -15.671 1.00 88.12 535 ALA A CA 1
ATOM 4239 C C . ALA A 1 535 ? 20.241 10.843 -15.375 1.00 88.12 535 ALA A C 1
ATOM 4241 O O . ALA A 1 535 ? 19.513 10.705 -14.385 1.00 88.12 535 ALA A O 1
ATOM 4242 N N . TRP A 1 536 ? 20.055 11.823 -16.256 1.00 91.81 536 TRP A N 1
ATOM 4243 C CA . TRP A 1 536 ? 18.804 12.565 -16.351 1.00 91.81 536 TRP A CA 1
ATOM 4244 C C . TRP A 1 536 ? 17.849 11.803 -17.262 1.00 91.81 536 TRP A C 1
ATOM 4246 O O . TRP A 1 536 ? 18.167 11.570 -18.424 1.00 91.81 536 TRP A O 1
ATOM 4256 N N . HIS A 1 537 ? 16.677 11.453 -16.745 1.00 93.81 537 HIS A N 1
ATOM 4257 C CA . HIS A 1 537 ? 15.600 10.855 -17.520 1.00 93.81 537 HIS A CA 1
ATOM 4258 C C . HIS A 1 537 ? 14.613 11.949 -17.890 1.00 93.81 537 HIS A C 1
ATOM 4260 O O . HIS A 1 537 ? 14.014 12.567 -17.005 1.00 93.81 537 HIS A O 1
ATOM 4266 N N . THR A 1 538 ? 14.451 12.186 -19.186 1.00 95.94 538 THR A N 1
ATOM 4267 C CA . THR A 1 538 ? 13.490 13.126 -19.750 1.00 95.94 538 THR A CA 1
ATOM 4268 C C . THR A 1 538 ? 12.410 12.357 -20.496 1.00 95.94 538 THR A C 1
ATOM 4270 O O . THR A 1 538 ? 12.709 11.617 -21.428 1.00 95.94 538 THR A O 1
ATOM 4273 N N . ARG A 1 539 ? 11.151 12.560 -20.111 1.00 95.88 539 ARG A N 1
ATOM 4274 C CA . ARG A 1 539 ? 9.985 11.976 -20.779 1.00 95.88 539 ARG A CA 1
ATOM 4275 C C . ARG A 1 539 ? 9.192 13.054 -21.498 1.00 95.88 539 ARG A C 1
ATOM 4277 O O . ARG A 1 539 ? 8.835 14.059 -20.880 1.00 95.88 539 ARG A O 1
ATOM 4284 N N . TYR A 1 540 ? 8.884 12.800 -22.763 1.00 95.94 540 TYR A N 1
ATOM 4285 C CA . TYR A 1 540 ? 7.892 13.506 -23.563 1.00 95.94 540 TYR A CA 1
ATOM 4286 C C . TYR A 1 540 ? 6.664 12.610 -23.686 1.00 95.94 540 TYR A C 1
ATOM 4288 O O . TYR A 1 540 ? 6.750 11.513 -24.235 1.00 95.94 540 TYR A O 1
ATOM 4296 N N . ALA A 1 541 ? 5.527 13.075 -23.180 1.00 94.88 541 ALA A N 1
ATOM 4297 C CA . ALA A 1 541 ? 4.245 12.394 -23.332 1.00 94.88 541 ALA A CA 1
ATOM 4298 C C . ALA A 1 541 ? 3.136 13.417 -23.580 1.00 94.88 541 ALA A C 1
ATOM 4300 O O . ALA A 1 541 ? 3.202 14.540 -23.074 1.00 94.88 541 ALA A O 1
ATOM 4301 N N . THR A 1 542 ? 2.106 13.041 -24.333 1.00 92.62 542 THR A N 1
ATOM 4302 C CA . THR A 1 542 ? 0.891 13.850 -24.483 1.00 92.62 542 THR A CA 1
ATOM 4303 C C . THR A 1 542 ? -0.311 13.137 -23.872 1.00 92.62 542 THR A C 1
ATOM 4305 O O . THR A 1 542 ? -0.400 11.911 -23.886 1.00 92.62 542 THR A O 1
ATOM 4308 N N . PHE A 1 543 ? -1.225 13.922 -23.305 1.00 92.44 543 PHE A N 1
ATOM 4309 C CA . PHE A 1 543 ? -2.477 13.452 -22.700 1.00 92.44 543 PHE A CA 1
ATOM 4310 C C . PHE A 1 543 ? -3.703 13.961 -23.472 1.00 92.44 543 PHE A C 1
ATOM 4312 O O . PHE A 1 543 ? -4.836 13.772 -23.034 1.00 92.44 543 PHE A O 1
ATOM 4319 N N . GLU A 1 544 ? -3.476 14.600 -24.621 1.00 89.88 544 GLU A N 1
ATOM 4320 C CA . GLU A 1 544 ? -4.493 15.181 -25.496 1.00 89.88 544 GLU A CA 1
ATOM 4321 C C . GLU A 1 544 ? -4.489 14.467 -26.858 1.00 89.88 544 GLU A C 1
ATOM 4323 O O . GLU A 1 544 ? -3.538 13.769 -27.210 1.00 89.88 544 GLU A O 1
ATOM 4328 N N . GLY A 1 545 ? -5.557 14.645 -27.636 1.00 89.88 545 GLY A N 1
ATOM 4329 C CA . GLY A 1 545 ? -5.681 14.055 -28.970 1.00 89.88 545 GLY A CA 1
ATOM 4330 C C . GLY A 1 545 ? -6.242 12.631 -28.977 1.00 89.88 545 GLY A C 1
ATOM 4331 O O . GLY A 1 545 ? -6.950 12.199 -28.061 1.00 89.88 545 GLY A O 1
ATOM 4332 N N . THR A 1 546 ? -5.984 11.914 -30.067 1.00 89.88 546 THR A N 1
ATOM 4333 C CA . THR A 1 546 ? -6.465 10.542 -30.274 1.00 89.88 546 THR A CA 1
ATOM 4334 C C . THR A 1 546 ? -5.736 9.538 -29.371 1.00 89.88 546 THR A C 1
ATOM 4336 O O . THR A 1 546 ? -4.758 9.859 -28.696 1.00 89.88 546 THR A O 1
ATOM 4339 N N . GLN A 1 547 ? -6.204 8.285 -29.331 1.00 87.81 547 GLN A N 1
ATOM 4340 C CA . GLN A 1 547 ? -5.472 7.217 -28.633 1.00 87.81 547 GLN A CA 1
ATOM 4341 C C . GLN A 1 547 ? -4.091 6.966 -29.238 1.00 87.81 547 GLN A C 1
ATOM 4343 O O . GLN A 1 547 ? -3.148 6.693 -28.500 1.00 87.81 547 GLN A O 1
ATOM 4348 N N . ASP A 1 548 ? -3.969 7.113 -30.558 1.00 88.50 548 ASP A N 1
ATOM 4349 C CA . ASP A 1 548 ? -2.696 6.985 -31.257 1.00 88.50 548 ASP A CA 1
ATOM 4350 C C . ASP A 1 548 ? -1.761 8.160 -30.935 1.00 88.50 548 ASP A C 1
ATOM 4352 O O . ASP A 1 548 ? -0.556 7.958 -30.801 1.00 88.50 548 ASP A O 1
ATOM 4356 N N . ASP A 1 549 ? -2.301 9.366 -30.719 1.00 89.00 549 ASP A N 1
ATOM 4357 C CA . ASP A 1 549 ? -1.498 10.518 -30.291 1.00 89.00 549 ASP A CA 1
ATOM 4358 C C . ASP A 1 549 ? -0.933 10.324 -28.890 1.00 89.00 549 ASP A C 1
ATOM 4360 O O . ASP A 1 549 ? 0.267 10.492 -28.686 1.00 89.00 549 ASP A O 1
ATOM 4364 N N . ARG A 1 550 ? -1.784 9.900 -27.951 1.00 90.62 550 ARG A N 1
ATOM 4365 C CA . ARG A 1 550 ? -1.396 9.580 -26.570 1.00 90.62 550 ARG A CA 1
ATOM 4366 C C . ARG A 1 550 ? -0.546 8.316 -26.473 1.00 90.62 550 ARG A C 1
ATOM 4368 O O . ARG A 1 550 ? 0.022 8.033 -25.428 1.00 90.62 550 ARG A O 1
ATOM 4375 N N . ALA A 1 551 ? -0.460 7.523 -27.535 1.00 89.06 551 ALA A N 1
ATOM 4376 C CA . ALA A 1 551 ? 0.443 6.384 -27.592 1.00 89.06 551 ALA A CA 1
ATOM 4377 C C . ALA A 1 551 ? 1.891 6.744 -27.830 1.00 89.06 551 ALA A C 1
ATOM 4379 O O . ALA A 1 551 ? 2.765 5.944 -27.486 1.00 89.06 551 ALA A O 1
ATOM 4380 N N . GLU A 1 552 ? 2.116 7.920 -28.397 1.00 91.88 552 GLU A N 1
ATOM 4381 C CA . GLU A 1 552 ? 3.440 8.403 -28.690 1.00 91.88 552 GLU A CA 1
ATOM 4382 C C . GLU A 1 552 ? 4.110 8.928 -27.418 1.00 91.88 552 GLU A C 1
ATOM 4384 O O . GLU A 1 552 ? 3.654 9.890 -26.797 1.00 91.88 552 GLU A O 1
ATOM 4389 N N . GLU A 1 553 ? 5.206 8.286 -27.028 1.00 94.56 553 GLU A N 1
ATOM 4390 C CA . GLU A 1 553 ? 6.037 8.716 -25.907 1.00 94.56 553 GLU A CA 1
ATOM 4391 C C . GLU A 1 553 ? 7.506 8.614 -26.287 1.00 94.56 553 GLU A C 1
ATOM 4393 O O . GLU A 1 553 ? 7.916 7.656 -26.936 1.00 94.56 553 GLU A O 1
ATOM 4398 N N . LEU A 1 554 ? 8.308 9.577 -25.843 1.00 96.12 554 LEU A N 1
ATOM 4399 C CA . LEU A 1 554 ? 9.757 9.529 -25.989 1.00 96.12 554 LEU A CA 1
ATOM 4400 C C . LEU A 1 554 ? 10.405 9.651 -24.615 1.00 96.12 554 LEU A C 1
ATOM 4402 O O . LEU A 1 554 ? 10.318 10.691 -23.959 1.00 96.12 554 LEU A O 1
ATOM 4406 N N . ASN A 1 555 ? 11.065 8.580 -24.195 1.00 96.06 555 ASN A N 1
ATOM 4407 C CA . ASN A 1 555 ? 11.888 8.541 -22.997 1.00 96.06 555 ASN A CA 1
ATOM 4408 C C . ASN A 1 555 ? 13.344 8.665 -23.418 1.00 96.06 555 ASN A C 1
ATOM 4410 O O . ASN A 1 555 ? 13.797 7.941 -24.294 1.00 96.06 555 ASN A O 1
ATOM 4414 N N . ILE A 1 556 ? 14.072 9.594 -22.816 1.00 96.50 556 ILE A N 1
ATOM 4415 C CA . ILE A 1 556 ? 15.482 9.840 -23.099 1.00 96.50 556 ILE A CA 1
ATOM 4416 C C . ILE A 1 556 ? 16.236 9.774 -21.791 1.00 96.50 556 ILE A C 1
ATOM 4418 O O . ILE A 1 556 ? 15.851 10.400 -20.804 1.00 96.50 556 ILE A O 1
ATOM 4422 N N . GLU A 1 557 ? 17.341 9.061 -21.808 1.00 94.38 557 GLU A N 1
ATOM 4423 C CA . GLU A 1 557 ? 18.268 8.965 -20.707 1.00 94.38 557 GLU A CA 1
ATOM 4424 C C . GLU A 1 557 ? 19.586 9.626 -21.104 1.00 94.38 557 GLU A C 1
ATOM 4426 O O . GLU A 1 557 ? 20.222 9.244 -22.084 1.00 94.38 557 GLU A O 1
ATOM 4431 N N . ARG A 1 558 ? 20.016 10.631 -20.339 1.00 92.94 558 ARG A N 1
ATOM 4432 C CA . ARG A 1 558 ? 21.272 11.348 -20.568 1.00 92.94 558 ARG A CA 1
ATOM 4433 C C . ARG A 1 558 ? 22.209 11.200 -19.375 1.00 92.94 558 ARG A C 1
ATOM 4435 O O . ARG A 1 558 ? 22.073 11.915 -18.379 1.00 92.94 558 ARG A O 1
ATOM 4442 N N . GLY A 1 559 ? 23.195 10.318 -19.519 1.00 89.50 559 GLY A N 1
ATOM 4443 C CA . GLY A 1 559 ? 24.382 10.263 -18.668 1.00 89.50 559 GLY A CA 1
ATOM 4444 C C . GLY A 1 559 ? 25.463 11.254 -19.117 1.00 89.50 559 GLY A C 1
ATOM 4445 O O . GLY A 1 559 ? 25.270 12.058 -20.030 1.00 89.50 559 GLY A O 1
ATOM 4446 N N . ASN A 1 560 ? 26.641 11.194 -18.491 1.00 85.31 560 ASN A N 1
ATOM 4447 C CA . ASN A 1 560 ? 27.753 12.102 -18.816 1.00 85.31 560 ASN A CA 1
ATOM 4448 C C . ASN A 1 560 ? 28.296 11.914 -20.244 1.00 85.31 560 ASN A C 1
ATOM 4450 O O . ASN A 1 560 ? 28.628 12.889 -20.917 1.00 85.31 560 ASN A O 1
ATOM 4454 N N . ALA A 1 561 ? 28.400 10.664 -20.697 1.00 79.81 561 ALA A N 1
ATOM 4455 C CA . ALA A 1 561 ? 28.943 10.304 -22.009 1.00 79.81 561 ALA A CA 1
ATOM 4456 C C . ALA A 1 561 ? 27.915 9.594 -22.905 1.00 79.81 561 ALA A C 1
ATOM 4458 O O . ALA A 1 561 ? 28.075 9.565 -24.121 1.00 79.81 561 ALA A O 1
ATOM 4459 N N . THR A 1 562 ? 26.843 9.076 -22.315 1.00 86.88 562 THR A N 1
ATOM 4460 C CA . THR A 1 562 ? 25.859 8.190 -22.938 1.00 86.88 562 THR A CA 1
ATOM 4461 C C . THR A 1 562 ? 24.558 8.909 -23.227 1.00 86.88 562 THR A C 1
ATOM 4463 O O . THR A 1 562 ? 24.206 9.898 -22.573 1.00 86.88 562 THR A O 1
ATOM 4466 N N . THR A 1 563 ? 23.826 8.442 -24.235 1.00 91.56 563 THR A N 1
ATOM 4467 C CA . THR A 1 563 ? 22.438 8.866 -24.423 1.00 91.56 563 THR A CA 1
ATOM 4468 C C . THR A 1 563 ? 21.619 7.751 -25.023 1.00 91.56 563 THR A C 1
ATOM 4470 O O . THR A 1 563 ? 21.751 7.479 -26.218 1.00 91.56 563 THR A O 1
ATOM 4473 N N . ASP A 1 564 ? 20.757 7.182 -24.201 1.00 93.31 564 ASP A N 1
ATOM 4474 C CA . ASP A 1 564 ? 19.797 6.165 -24.595 1.00 93.31 564 ASP A CA 1
ATOM 4475 C C . ASP A 1 564 ? 18.420 6.798 -24.757 1.00 93.31 564 ASP A C 1
ATOM 4477 O O . ASP A 1 564 ? 18.141 7.885 -24.239 1.00 93.31 564 ASP A O 1
ATOM 4481 N N . PHE A 1 565 ? 17.576 6.168 -25.563 1.00 96.00 565 PHE A N 1
ATOM 4482 C CA . PHE A 1 565 ? 16.209 6.629 -25.747 1.00 96.00 565 PHE A CA 1
ATOM 4483 C C . PHE A 1 565 ? 15.299 5.491 -26.191 1.00 96.00 565 PHE A C 1
ATOM 4485 O O . PHE A 1 565 ? 15.742 4.530 -26.816 1.00 96.00 565 PHE A O 1
ATOM 4492 N N . ASP A 1 566 ? 14.015 5.652 -25.907 1.00 96.06 566 ASP A N 1
ATOM 4493 C CA . ASP A 1 566 ? 12.931 4.779 -26.330 1.00 96.06 566 ASP A CA 1
ATOM 4494 C C . ASP A 1 566 ? 11.756 5.643 -26.805 1.00 96.06 566 ASP A C 1
ATOM 4496 O O . ASP A 1 566 ? 11.144 6.379 -26.025 1.00 96.06 566 ASP A O 1
ATOM 4500 N N . HIS A 1 567 ? 11.486 5.595 -28.107 1.00 96.38 567 HIS A N 1
ATOM 4501 C CA . HIS A 1 567 ? 10.372 6.239 -28.795 1.00 96.38 567 HIS A CA 1
ATOM 4502 C C . HIS A 1 567 ? 9.294 5.196 -29.055 1.00 96.38 567 HIS A C 1
ATOM 4504 O O . HIS A 1 567 ? 9.347 4.414 -30.008 1.00 96.38 567 HIS A O 1
ATOM 4510 N N . ARG A 1 568 ? 8.280 5.198 -28.202 1.00 93.81 568 ARG A N 1
ATOM 4511 C CA . ARG A 1 568 ? 7.100 4.368 -28.377 1.00 93.81 568 ARG A CA 1
ATOM 4512 C C . ARG A 1 568 ? 6.170 5.022 -29.391 1.00 93.81 568 ARG A C 1
ATOM 4514 O O . ARG A 1 568 ? 5.800 6.179 -29.227 1.00 93.81 568 ARG A O 1
ATOM 4521 N N . ILE A 1 569 ? 5.761 4.266 -30.408 1.00 91.81 569 ILE A N 1
ATOM 4522 C CA . ILE A 1 569 ? 4.862 4.717 -31.480 1.00 91.81 569 ILE A CA 1
ATOM 4523 C C . ILE A 1 569 ? 3.699 3.728 -31.597 1.00 91.81 569 ILE A C 1
ATOM 4525 O O . ILE A 1 569 ? 3.924 2.516 -31.619 1.00 91.81 569 ILE A O 1
ATOM 4529 N N . SER A 1 570 ? 2.465 4.237 -31.718 1.00 91.31 570 SER A N 1
ATOM 4530 C CA . SER A 1 570 ? 1.253 3.408 -31.853 1.00 91.31 570 SER A CA 1
ATOM 4531 C C . SER A 1 570 ? 1.386 2.355 -32.953 1.00 91.31 570 SER A C 1
ATOM 4533 O O . SER A 1 570 ? 1.885 2.639 -34.048 1.00 91.31 570 SER A O 1
ATOM 4535 N N . GLU A 1 571 ? 0.869 1.153 -32.694 1.00 90.81 571 GLU A N 1
ATOM 4536 C CA . GLU A 1 571 ? 0.808 0.054 -33.663 1.00 90.81 571 GLU A CA 1
ATOM 4537 C C . GLU A 1 571 ? -0.017 0.367 -34.932 1.00 90.81 571 GLU A C 1
ATOM 4539 O O . GLU A 1 571 ? 0.132 -0.316 -35.952 1.00 90.81 571 GLU A O 1
ATOM 4544 N N . ASN A 1 572 ? -0.863 1.406 -34.892 1.00 90.00 572 ASN A N 1
ATOM 4545 C CA . ASN A 1 572 ? -1.710 1.837 -36.008 1.00 90.00 572 ASN A CA 1
ATOM 4546 C C . ASN A 1 572 ? -1.016 2.788 -36.984 1.00 90.00 572 ASN A C 1
ATOM 4548 O O . ASN A 1 572 ? -1.503 2.964 -38.105 1.00 90.00 572 ASN A O 1
ATOM 4552 N N . ILE A 1 573 ? 0.103 3.397 -36.582 1.00 89.69 573 ILE A N 1
ATOM 4553 C CA . ILE A 1 573 ? 0.851 4.302 -37.453 1.00 89.69 573 ILE A CA 1
ATOM 4554 C C . ILE A 1 573 ? 1.527 3.481 -38.548 1.00 89.69 573 ILE A C 1
ATOM 4556 O O . ILE A 1 573 ? 2.376 2.621 -38.286 1.00 89.69 573 ILE A O 1
ATOM 4560 N N . VAL A 1 574 ? 1.131 3.754 -39.790 1.00 91.06 574 VAL A N 1
ATOM 4561 C CA . VAL A 1 574 ? 1.643 3.062 -40.971 1.00 91.06 574 VAL A CA 1
ATOM 4562 C C . VAL A 1 574 ? 3.014 3.625 -41.313 1.00 91.06 574 VAL A C 1
ATOM 4564 O O . VAL A 1 574 ? 3.145 4.737 -41.816 1.00 91.06 574 VAL A O 1
ATOM 4567 N N . ILE A 1 575 ? 4.034 2.821 -41.047 1.00 91.69 575 ILE A N 1
ATOM 4568 C CA . ILE A 1 575 ? 5.423 3.074 -41.421 1.00 91.69 575 ILE A CA 1
ATOM 4569 C C . ILE A 1 575 ? 5.845 1.901 -42.311 1.00 91.69 575 ILE A C 1
ATOM 4571 O O . ILE A 1 575 ? 5.471 0.762 -42.008 1.00 91.69 575 ILE A O 1
ATOM 4575 N N . PRO A 1 576 ? 6.577 2.137 -43.415 1.00 94.50 576 PRO A N 1
ATOM 4576 C CA . PRO A 1 576 ? 7.088 1.056 -44.247 1.00 94.50 576 PRO A CA 1
ATOM 4577 C C . PRO A 1 576 ? 7.851 0.030 -43.408 1.00 94.50 576 PRO A C 1
ATOM 4579 O O . PRO A 1 576 ? 8.675 0.398 -42.578 1.00 94.50 576 PRO A O 1
ATOM 4582 N N . SER A 1 577 ? 7.568 -1.253 -43.621 1.00 95.19 577 SER A N 1
ATOM 4583 C CA . SER A 1 577 ? 8.322 -2.332 -42.979 1.00 95.19 577 SER A CA 1
ATOM 4584 C C . SER A 1 577 ? 9.579 -2.631 -43.771 1.00 95.19 577 SER A C 1
ATOM 4586 O O . SER A 1 577 ? 9.585 -2.501 -44.996 1.00 95.19 577 SER A O 1
ATOM 4588 N N . ILE A 1 578 ? 10.610 -3.092 -43.076 1.00 96.38 578 ILE A N 1
ATOM 4589 C CA . ILE A 1 578 ? 11.847 -3.575 -43.686 1.00 96.38 578 ILE A CA 1
ATOM 4590 C C . ILE A 1 578 ? 12.031 -5.067 -43.407 1.00 96.38 578 ILE A C 1
ATOM 4592 O O . ILE A 1 578 ? 11.518 -5.609 -42.420 1.00 96.38 578 ILE A O 1
ATOM 4596 N N . SER A 1 579 ? 12.762 -5.737 -44.292 1.00 95.12 579 SER A N 1
ATOM 4597 C CA . SER A 1 579 ? 13.154 -7.140 -44.133 1.00 95.12 579 SER A CA 1
ATOM 4598 C C . SER A 1 579 ? 14.110 -7.341 -42.950 1.00 95.12 579 SER A C 1
ATOM 4600 O O . SER A 1 579 ? 14.769 -6.401 -42.508 1.00 95.12 579 SER A O 1
ATOM 4602 N N . GLU A 1 580 ? 14.259 -8.585 -42.472 1.00 94.62 580 GLU A N 1
ATOM 4603 C CA . GLU A 1 580 ? 15.240 -8.920 -41.421 1.00 94.62 580 GLU A CA 1
ATOM 4604 C C . GLU A 1 580 ? 16.656 -8.454 -41.803 1.00 94.62 580 GLU A C 1
ATOM 4606 O O . GLU A 1 580 ? 17.371 -7.879 -40.984 1.00 94.62 580 GLU A O 1
ATOM 4611 N N . SER A 1 581 ? 17.063 -8.660 -43.060 1.00 96.06 581 SER A N 1
ATOM 4612 C CA . SER A 1 581 ? 18.380 -8.252 -43.556 1.00 96.06 581 SER A CA 1
ATOM 4613 C C . SER A 1 581 ? 18.581 -6.738 -43.535 1.00 96.06 581 SER A C 1
ATOM 4615 O O . SER A 1 581 ? 19.656 -6.272 -43.160 1.00 96.06 581 SER A O 1
ATOM 4617 N N . GLU A 1 582 ? 17.555 -5.970 -43.900 1.00 96.94 582 GLU A N 1
ATOM 4618 C CA . GLU A 1 582 ? 17.595 -4.505 -43.864 1.00 96.94 582 GLU A CA 1
ATOM 4619 C C . GLU A 1 582 ? 17.569 -3.985 -42.424 1.00 96.94 582 GLU A C 1
ATOM 4621 O O . GLU A 1 582 ? 18.323 -3.070 -42.102 1.00 96.94 582 GLU A O 1
ATOM 4626 N N . ALA A 1 583 ? 16.783 -4.604 -41.537 1.00 96.56 583 ALA A N 1
ATOM 4627 C CA . ALA A 1 583 ? 16.769 -4.281 -40.112 1.00 96.56 583 ALA A CA 1
ATOM 4628 C C . ALA A 1 583 ? 18.135 -4.525 -39.467 1.00 96.56 583 ALA A C 1
ATOM 4630 O O . ALA A 1 583 ? 18.633 -3.674 -38.734 1.00 96.56 583 ALA A O 1
ATOM 4631 N N . ILE A 1 584 ? 18.787 -5.647 -39.786 1.00 96.56 584 ILE A N 1
ATOM 4632 C CA . ILE A 1 584 ? 20.149 -5.937 -39.325 1.00 96.56 584 ILE A CA 1
ATOM 4633 C C . ILE A 1 584 ? 21.140 -4.911 -39.880 1.00 96.56 584 ILE A C 1
ATOM 4635 O O . ILE A 1 584 ? 22.005 -4.453 -39.135 1.00 96.56 584 ILE A O 1
ATOM 4639 N N . ALA A 1 585 ? 21.040 -4.545 -41.161 1.00 96.75 585 ALA A N 1
ATOM 4640 C CA . ALA A 1 585 ? 21.922 -3.548 -41.764 1.00 96.75 585 ALA A CA 1
ATOM 4641 C C . ALA A 1 585 ? 21.758 -2.172 -41.097 1.00 96.75 585 ALA A C 1
ATOM 4643 O O . ALA A 1 585 ? 22.753 -1.553 -40.716 1.00 96.75 585 ALA A O 1
ATOM 4644 N N . LEU A 1 586 ? 20.514 -1.737 -40.879 1.00 96.56 586 LEU A N 1
ATOM 4645 C CA . LEU A 1 586 ? 20.185 -0.490 -40.192 1.00 96.56 586 LEU A CA 1
ATOM 4646 C C . LEU A 1 586 ? 20.688 -0.499 -38.742 1.00 96.56 586 LEU A C 1
ATOM 4648 O O . LEU A 1 586 ? 21.362 0.438 -38.313 1.00 96.56 586 LEU A O 1
ATOM 4652 N N . ALA A 1 587 ? 20.436 -1.586 -38.010 1.00 96.69 587 ALA A N 1
ATOM 4653 C CA . ALA A 1 587 ? 20.881 -1.742 -36.630 1.00 96.69 587 ALA A CA 1
ATOM 4654 C C . ALA A 1 587 ? 22.414 -1.770 -36.513 1.00 96.69 587 ALA A C 1
ATOM 4656 O O . ALA A 1 587 ? 22.968 -1.143 -35.615 1.00 96.69 587 ALA A O 1
ATOM 4657 N N . ARG A 1 588 ? 23.123 -2.437 -37.438 1.00 95.81 588 ARG A N 1
ATOM 4658 C CA . ARG A 1 588 ? 24.598 -2.444 -37.482 1.00 95.81 588 ARG A CA 1
ATOM 4659 C C . ARG A 1 588 ? 25.176 -1.072 -37.810 1.00 95.81 588 ARG A C 1
ATOM 4661 O O . ARG A 1 588 ? 26.164 -0.685 -37.191 1.00 95.81 588 ARG A O 1
ATOM 4668 N N . SER A 1 589 ? 24.565 -0.343 -38.745 1.00 94.31 589 SER A N 1
ATOM 4669 C CA . SER A 1 589 ? 24.960 1.035 -39.054 1.00 94.31 589 SER A CA 1
ATOM 4670 C C . SER A 1 589 ? 24.850 1.906 -37.805 1.00 94.31 589 SER A C 1
ATOM 4672 O O . SER A 1 589 ? 25.821 2.552 -37.420 1.00 94.31 589 SER A O 1
ATOM 4674 N N . HIS A 1 590 ? 23.713 1.844 -37.106 1.00 93.56 590 HIS A N 1
ATOM 4675 C CA . HIS A 1 590 ? 23.510 2.623 -35.887 1.00 93.56 590 HIS A CA 1
ATOM 4676 C C . HIS A 1 590 ? 24.444 2.199 -34.744 1.00 93.56 590 HIS A C 1
ATOM 4678 O O . HIS A 1 590 ? 24.991 3.045 -34.042 1.00 93.56 590 HIS A O 1
ATOM 4684 N N . LEU A 1 591 ? 24.693 0.895 -34.585 1.00 93.50 591 LEU A N 1
ATOM 4685 C CA . LEU A 1 591 ? 25.649 0.378 -33.604 1.00 93.50 591 LEU A CA 1
ATOM 4686 C C . LEU A 1 591 ? 27.064 0.925 -33.842 1.00 93.50 591 LEU A C 1
ATOM 4688 O O . LEU A 1 591 ? 27.749 1.244 -32.875 1.00 93.50 591 LEU A O 1
ATOM 4692 N N . SER A 1 592 ? 27.488 1.069 -35.102 1.00 90.38 592 SER A N 1
ATOM 4693 C CA . SER A 1 592 ? 28.809 1.620 -35.443 1.00 90.38 592 SER A CA 1
ATOM 4694 C C . SER A 1 592 ? 28.949 3.120 -35.149 1.00 90.38 592 SER A C 1
ATOM 4696 O O . SER A 1 592 ? 30.049 3.595 -34.881 1.00 90.38 592 SER A O 1
ATOM 4698 N N . GLU A 1 593 ? 27.840 3.866 -35.162 1.00 87.00 593 GLU A N 1
ATOM 4699 C CA . GLU A 1 593 ? 27.804 5.271 -34.733 1.00 87.00 593 GLU A CA 1
ATOM 4700 C C . GLU A 1 593 ? 27.827 5.393 -33.204 1.00 87.00 593 GLU A C 1
ATOM 4702 O O . GLU A 1 593 ? 28.434 6.317 -32.659 1.00 87.00 593 GLU A O 1
ATOM 4707 N N . LEU A 1 594 ? 27.158 4.460 -32.519 1.00 85.62 594 LEU A N 1
ATOM 4708 C CA . LEU A 1 594 ? 27.010 4.436 -31.066 1.00 85.62 594 LEU A CA 1
ATOM 4709 C C . LEU A 1 594 ? 28.286 3.968 -30.355 1.00 85.62 594 LEU A C 1
ATOM 4711 O O . LEU A 1 594 ? 28.722 4.594 -29.390 1.00 85.62 594 LEU A O 1
ATOM 4715 N N . SER A 1 595 ? 28.878 2.869 -30.823 1.00 82.50 595 SER A N 1
ATOM 4716 C CA . SER A 1 595 ? 30.032 2.230 -30.198 1.00 82.50 595 SER A CA 1
ATOM 4717 C C . SER A 1 595 ? 31.269 2.343 -31.077 1.00 82.50 595 SER A C 1
ATOM 4719 O O . SER A 1 595 ? 31.287 1.903 -32.223 1.00 82.50 595 SER A O 1
ATOM 4721 N N . LYS A 1 596 ? 32.344 2.881 -30.496 1.00 80.38 596 LYS A N 1
ATOM 4722 C CA . LYS A 1 596 ? 33.687 2.893 -31.099 1.00 80.38 596 LYS A CA 1
ATOM 4723 C C . LYS A 1 596 ? 34.511 1.661 -30.713 1.00 80.38 596 LYS A C 1
ATOM 4725 O O . LYS A 1 596 ? 35.732 1.689 -30.859 1.00 80.38 596 LYS A O 1
ATOM 4730 N N . SER A 1 597 ? 33.861 0.627 -30.176 1.00 81.19 597 SER A N 1
ATOM 4731 C CA . SER A 1 597 ? 34.549 -0.581 -29.739 1.00 81.19 597 SER A CA 1
ATOM 4732 C C . SER A 1 597 ? 35.252 -1.266 -30.906 1.00 81.19 597 SER A C 1
ATOM 4734 O O . SER A 1 597 ? 34.744 -1.302 -32.028 1.00 81.19 597 SER A O 1
ATOM 4736 N N . THR A 1 598 ? 36.433 -1.815 -30.639 1.00 79.56 598 THR A N 1
ATOM 4737 C CA . THR A 1 598 ? 37.195 -2.594 -31.617 1.00 79.56 598 THR A CA 1
ATOM 4738 C C . THR A 1 598 ? 36.857 -4.083 -31.575 1.00 79.56 598 THR A C 1
ATOM 4740 O O . THR A 1 598 ? 37.343 -4.837 -32.422 1.00 79.56 598 THR A O 1
ATOM 4743 N N . LYS A 1 599 ? 35.994 -4.504 -30.639 1.00 84.31 599 LYS A N 1
ATOM 4744 C CA . LYS A 1 599 ? 35.512 -5.880 -30.505 1.00 84.31 599 LYS A CA 1
ATOM 4745 C C . LYS A 1 599 ? 34.305 -6.165 -31.403 1.00 84.31 599 LYS A C 1
ATOM 4747 O O . LYS A 1 599 ? 33.486 -5.279 -31.661 1.00 84.31 599 LYS A O 1
ATOM 4752 N N . PRO A 1 600 ? 34.173 -7.407 -31.901 1.00 88.38 600 PRO A N 1
ATOM 4753 C CA . PRO A 1 600 ? 33.017 -7.797 -32.687 1.00 88.38 600 PRO A CA 1
ATOM 4754 C C . PRO A 1 600 ? 31.761 -7.894 -31.811 1.00 88.38 600 PRO A C 1
ATOM 4756 O O . PRO A 1 600 ? 31.802 -8.278 -30.641 1.00 88.38 600 PRO A O 1
ATOM 4759 N N . PHE A 1 601 ? 30.624 -7.573 -32.426 1.00 93.00 601 PHE A N 1
ATOM 4760 C CA . PHE A 1 601 ? 29.300 -7.732 -31.838 1.00 93.00 601 PHE A CA 1
ATOM 4761 C C . PHE A 1 601 ? 28.536 -8.861 -32.528 1.00 93.00 601 PHE A C 1
ATOM 4763 O O . PHE A 1 601 ? 28.275 -8.820 -33.742 1.00 93.00 601 PHE A O 1
ATOM 4770 N N . ASN A 1 602 ? 28.115 -9.833 -31.726 1.00 93.44 602 ASN A N 1
ATOM 4771 C CA . ASN A 1 602 ? 27.315 -10.973 -32.145 1.00 93.44 602 ASN A CA 1
ATOM 4772 C C . ASN A 1 602 ? 25.827 -10.680 -31.966 1.00 93.44 602 ASN A C 1
ATOM 4774 O O . ASN A 1 602 ? 25.404 -10.164 -30.939 1.00 93.44 602 ASN A O 1
ATOM 4778 N N . ILE A 1 603 ? 25.007 -11.039 -32.953 1.00 94.69 603 ILE A N 1
ATOM 4779 C CA . ILE A 1 603 ? 23.550 -10.931 -32.818 1.00 94.69 603 ILE A CA 1
ATOM 4780 C C . ILE A 1 603 ? 23.055 -12.154 -32.052 1.00 94.69 603 ILE A C 1
ATOM 4782 O O . ILE A 1 603 ? 23.189 -13.278 -32.541 1.00 94.69 603 ILE A O 1
ATOM 4786 N N . ILE A 1 604 ? 22.464 -11.936 -30.880 1.00 94.12 604 ILE A N 1
ATOM 4787 C CA . ILE A 1 604 ? 21.959 -13.017 -30.016 1.00 94.12 604 ILE A CA 1
ATOM 4788 C C . ILE A 1 604 ? 20.433 -13.131 -30.021 1.00 94.12 604 ILE A C 1
ATOM 4790 O O . ILE A 1 604 ? 19.894 -14.188 -29.689 1.00 94.12 604 ILE A O 1
ATOM 4794 N N . LYS A 1 605 ? 19.743 -12.061 -30.429 1.00 94.25 605 LYS A N 1
ATOM 4795 C CA . LYS A 1 605 ? 18.285 -11.998 -30.503 1.00 94.25 605 LYS A CA 1
ATOM 4796 C C . LYS A 1 605 ? 17.856 -11.213 -31.732 1.00 94.25 605 LYS A C 1
ATOM 4798 O O . LYS A 1 605 ? 18.396 -10.142 -32.018 1.00 94.25 605 LYS A O 1
ATOM 4803 N N . LYS A 1 606 ? 16.863 -11.757 -32.431 1.00 95.25 606 LYS A N 1
ATOM 4804 C CA . LYS A 1 606 ? 16.176 -11.110 -33.550 1.00 95.25 606 LYS A CA 1
ATOM 4805 C C . LYS A 1 606 ? 14.687 -11.327 -33.372 1.00 95.25 606 LYS A C 1
ATOM 4807 O O . LYS A 1 606 ? 14.195 -12.439 -33.571 1.00 95.25 606 LYS A O 1
ATOM 4812 N N . GLN A 1 607 ? 13.985 -10.289 -32.944 1.00 94.44 607 GLN A N 1
ATOM 4813 C CA . GLN A 1 607 ? 12.569 -10.396 -32.635 1.00 94.44 607 GLN A CA 1
ATOM 4814 C C . GLN A 1 607 ? 11.759 -9.454 -33.528 1.00 94.44 607 GLN A C 1
ATOM 4816 O O . GLN A 1 607 ? 11.788 -8.246 -33.292 1.00 94.44 607 GLN A O 1
ATOM 4821 N N . PRO A 1 608 ? 11.024 -9.985 -34.522 1.00 95.19 608 PRO A N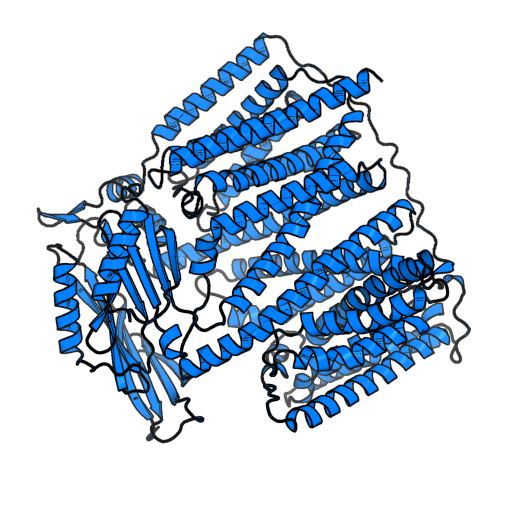 1
ATOM 4822 C CA . PRO A 1 608 ? 9.982 -9.233 -35.195 1.00 95.19 608 PRO A CA 1
ATOM 4823 C C . PRO A 1 608 ? 8.720 -9.188 -34.332 1.00 95.19 608 PRO A C 1
ATOM 4825 O O . PRO A 1 608 ? 8.384 -10.143 -33.627 1.00 95.19 608 PRO A O 1
ATOM 4828 N N . THR A 1 609 ? 7.997 -8.084 -34.427 1.00 92.00 609 THR A N 1
ATOM 4829 C CA . THR A 1 609 ? 6.632 -7.936 -33.931 1.00 92.00 609 THR A CA 1
ATOM 4830 C C . THR A 1 609 ? 5.800 -7.336 -35.047 1.00 92.00 609 THR A C 1
ATOM 4832 O O . THR A 1 609 ? 6.013 -6.187 -35.434 1.00 92.00 609 THR A O 1
ATOM 4835 N N . THR A 1 610 ? 4.845 -8.098 -35.573 1.00 89.88 610 THR A N 1
ATOM 4836 C CA . THR A 1 610 ? 3.968 -7.585 -36.625 1.00 89.88 610 THR A CA 1
ATOM 4837 C C . THR A 1 610 ? 2.713 -6.951 -36.023 1.00 89.88 610 THR A C 1
ATOM 4839 O O . THR A 1 610 ? 1.934 -7.591 -35.302 1.00 89.88 610 THR A O 1
ATOM 4842 N N . THR A 1 611 ? 2.490 -5.675 -36.330 1.00 87.44 611 THR A N 1
ATOM 4843 C CA . THR A 1 611 ? 1.300 -4.928 -35.910 1.00 87.44 611 THR A CA 1
ATOM 4844 C C . THR A 1 611 ? 0.058 -5.352 -36.705 1.00 87.44 611 THR A C 1
ATOM 4846 O O . THR A 1 611 ? 0.169 -5.937 -37.792 1.00 87.44 611 THR A O 1
ATOM 4849 N N . PRO A 1 612 ? -1.160 -5.030 -36.227 1.00 82.06 612 PRO A N 1
ATOM 4850 C CA . PRO A 1 612 ? -2.395 -5.277 -36.975 1.00 82.06 612 PRO A CA 1
ATOM 4851 C C . PRO A 1 612 ? -2.446 -4.595 -38.351 1.00 82.06 612 PRO A C 1
ATOM 4853 O O . PRO A 1 612 ? -3.134 -5.079 -39.249 1.00 82.06 612 PRO A O 1
ATOM 4856 N N . LYS A 1 613 ? -1.706 -3.493 -38.544 1.00 84.38 613 LYS A N 1
ATOM 4857 C CA . LYS A 1 613 ? -1.590 -2.774 -39.826 1.00 84.38 613 LYS A CA 1
ATOM 4858 C C . LYS A 1 613 ? -0.478 -3.312 -40.732 1.00 84.38 613 LYS A C 1
ATOM 4860 O O . LYS A 1 613 ? -0.163 -2.685 -41.738 1.00 84.38 613 LYS A O 1
ATOM 4865 N N . ASN A 1 614 ? 0.080 -4.481 -40.409 1.00 86.81 614 ASN A N 1
ATOM 4866 C CA . ASN A 1 614 ? 1.188 -5.114 -41.129 1.00 86.81 614 ASN A CA 1
ATOM 4867 C C . ASN A 1 614 ? 2.465 -4.256 -41.169 1.00 86.81 614 ASN A C 1
ATOM 4869 O O . ASN A 1 614 ? 3.239 -4.357 -42.119 1.00 86.81 614 ASN A O 1
ATOM 4873 N N . ARG A 1 615 ? 2.692 -3.434 -40.135 1.00 93.94 615 ARG A N 1
ATOM 4874 C CA . ARG A 1 615 ? 4.018 -2.887 -39.840 1.00 93.94 615 ARG A CA 1
ATOM 4875 C C . ARG A 1 615 ? 4.809 -3.952 -39.081 1.00 93.94 615 ARG A C 1
ATOM 4877 O O . ARG A 1 615 ? 4.275 -4.529 -38.138 1.00 93.94 615 ARG A O 1
ATOM 4884 N N . THR A 1 616 ? 6.043 -4.224 -39.473 1.00 94.69 616 THR A N 1
ATOM 4885 C CA . THR A 1 616 ? 6.953 -5.093 -38.722 1.00 94.69 616 THR A CA 1
ATOM 4886 C C . THR A 1 616 ? 7.942 -4.228 -37.961 1.00 94.69 616 THR A C 1
ATOM 4888 O O . THR A 1 616 ? 8.727 -3.502 -38.568 1.00 94.69 616 THR A O 1
ATOM 4891 N N . ASP A 1 617 ? 7.900 -4.335 -36.639 1.00 96.06 617 ASP A N 1
ATOM 4892 C CA . ASP A 1 617 ? 8.858 -3.711 -35.733 1.00 96.06 617 ASP A CA 1
ATOM 4893 C C . ASP A 1 617 ? 9.899 -4.755 -35.324 1.00 96.06 617 ASP A C 1
ATOM 4895 O O . ASP A 1 617 ? 9.564 -5.922 -35.116 1.00 96.06 617 ASP A O 1
ATOM 4899 N N . TRP A 1 618 ? 11.163 -4.359 -35.223 1.00 96.56 618 TRP A N 1
ATOM 4900 C CA . TRP A 1 618 ? 12.278 -5.253 -34.926 1.00 96.56 618 TRP A CA 1
ATOM 4901 C C . TRP A 1 618 ? 12.976 -4.844 -33.633 1.00 96.56 618 TRP A C 1
ATOM 4903 O O . TRP A 1 618 ? 13.316 -3.681 -33.450 1.00 96.56 618 TRP A O 1
ATOM 4913 N N . GLN A 1 619 ? 13.271 -5.818 -32.775 1.00 96.62 619 GLN A N 1
ATOM 4914 C CA . GLN A 1 619 ? 14.255 -5.684 -31.702 1.00 96.62 619 GLN A CA 1
ATOM 4915 C C . GLN A 1 619 ? 15.461 -6.562 -32.044 1.00 96.62 619 GLN A C 1
ATOM 4917 O O . GLN A 1 619 ? 15.334 -7.787 -32.172 1.00 96.62 619 GLN A O 1
ATOM 4922 N N . ILE A 1 620 ? 16.624 -5.933 -32.210 1.00 97.44 620 ILE A N 1
ATOM 4923 C CA . ILE A 1 620 ? 17.898 -6.607 -32.476 1.00 97.44 620 ILE A CA 1
ATOM 4924 C C . ILE A 1 620 ? 18.807 -6.402 -31.269 1.00 97.44 620 ILE A C 1
ATOM 4926 O O . ILE A 1 620 ? 19.144 -5.267 -30.940 1.00 97.44 620 ILE A O 1
ATOM 4930 N N . THR A 1 621 ? 19.227 -7.499 -30.640 1.00 96.88 621 THR A N 1
ATOM 4931 C CA . THR A 1 621 ? 20.182 -7.450 -29.525 1.00 96.88 621 THR A CA 1
ATOM 4932 C C . THR A 1 621 ? 21.548 -7.916 -29.989 1.00 96.88 621 THR A C 1
ATOM 4934 O O . THR A 1 621 ? 21.712 -9.040 -30.486 1.00 96.88 621 THR A O 1
ATOM 4937 N N . PHE A 1 622 ? 22.532 -7.055 -29.773 1.00 96.06 622 PHE A N 1
ATOM 4938 C CA . PHE A 1 622 ? 23.942 -7.334 -29.978 1.00 96.06 622 PHE A CA 1
ATOM 4939 C C . PHE A 1 622 ? 24.612 -7.629 -28.640 1.00 96.06 622 PHE A C 1
ATOM 4941 O O . PHE A 1 622 ? 24.381 -6.916 -27.672 1.00 96.06 622 PHE A O 1
ATOM 4948 N N . GLU A 1 623 ? 25.464 -8.646 -28.597 1.00 94.06 623 GLU A N 1
ATOM 4949 C CA . GLU A 1 623 ? 26.348 -8.956 -27.476 1.00 94.06 623 GLU A CA 1
ATOM 4950 C C . GLU A 1 623 ? 27.793 -8.736 -27.918 1.00 94.06 623 GLU A C 1
ATOM 4952 O O . GLU A 1 623 ? 28.214 -9.248 -28.960 1.00 94.06 623 GLU A O 1
ATOM 4957 N N . MET A 1 624 ? 28.533 -7.939 -27.153 1.00 91.81 624 MET A N 1
ATOM 4958 C CA . MET A 1 624 ? 29.946 -7.687 -27.413 1.00 91.81 624 MET A CA 1
ATOM 4959 C C . MET A 1 624 ? 30.793 -8.858 -26.923 1.00 91.81 624 MET A C 1
ATOM 4961 O O . MET A 1 624 ? 30.596 -9.332 -25.803 1.00 91.81 624 MET A O 1
ATOM 4965 N N . GLU A 1 625 ? 31.765 -9.290 -27.725 1.00 87.25 625 GLU A N 1
ATOM 4966 C CA . GLU A 1 625 ? 32.753 -10.267 -27.264 1.00 87.25 625 GLU A CA 1
ATOM 4967 C C . GLU A 1 625 ? 33.708 -9.639 -26.240 1.00 87.25 625 GLU A C 1
ATOM 4969 O O . GLU A 1 625 ? 34.293 -8.578 -26.471 1.00 87.25 625 GLU A O 1
ATOM 4974 N N . THR A 1 626 ? 33.862 -10.309 -25.100 1.00 83.62 626 THR A N 1
ATOM 4975 C CA . THR A 1 626 ? 34.772 -9.934 -24.014 1.00 83.62 626 THR A CA 1
ATOM 4976 C C . THR A 1 626 ? 35.706 -11.103 -23.705 1.00 83.62 626 THR A C 1
ATOM 4978 O O . THR A 1 626 ? 35.305 -12.264 -23.769 1.00 83.62 626 THR A O 1
ATOM 4981 N N . ASP A 1 627 ? 36.955 -10.801 -23.340 1.00 78.31 627 ASP A N 1
ATOM 4982 C CA . ASP A 1 627 ? 38.000 -11.811 -23.139 1.00 78.31 627 ASP A CA 1
ATOM 4983 C C . ASP A 1 627 ? 38.628 -11.744 -21.738 1.00 78.31 627 ASP A C 1
ATOM 4985 O O . ASP A 1 627 ? 38.410 -10.817 -20.948 1.00 78.31 627 ASP A O 1
ATOM 4989 N N . GLY A 1 628 ? 39.438 -12.757 -21.418 1.00 78.12 628 GLY A N 1
ATOM 4990 C CA . GLY A 1 628 ? 40.249 -12.799 -20.203 1.00 78.12 628 GLY A CA 1
ATOM 4991 C C . GLY A 1 628 ? 39.421 -12.755 -18.916 1.00 78.12 628 GLY A C 1
ATOM 4992 O O . GLY A 1 628 ? 38.420 -13.459 -18.772 1.00 78.12 628 GLY A O 1
ATOM 4993 N N . ALA A 1 629 ? 39.844 -11.923 -17.959 1.00 71.38 629 ALA A N 1
ATOM 4994 C CA . ALA A 1 629 ? 39.167 -11.766 -16.668 1.00 71.38 629 ALA A CA 1
ATOM 4995 C C . ALA A 1 629 ? 37.740 -11.189 -16.788 1.00 71.38 629 ALA A C 1
ATOM 4997 O O . ALA A 1 629 ? 36.934 -11.351 -15.872 1.00 71.38 629 ALA A O 1
ATOM 4998 N N . PHE A 1 630 ? 37.415 -10.561 -17.922 1.00 78.06 630 PHE A N 1
ATOM 4999 C CA . PHE A 1 630 ? 36.142 -9.888 -18.169 1.00 78.06 630 PHE A CA 1
ATOM 5000 C C . PHE A 1 630 ? 35.215 -10.660 -19.114 1.00 78.06 630 PHE A C 1
ATOM 5002 O O . PHE A 1 630 ? 34.122 -10.179 -19.382 1.00 78.06 630 PHE A O 1
ATOM 5009 N N . ALA A 1 631 ? 35.570 -11.883 -19.530 1.00 80.69 631 ALA A N 1
ATOM 5010 C CA . ALA A 1 631 ? 34.752 -12.734 -20.411 1.00 80.69 631 ALA A CA 1
ATOM 5011 C C . ALA A 1 631 ? 33.339 -13.056 -19.870 1.00 80.69 631 ALA A C 1
ATOM 5013 O O . ALA A 1 631 ? 32.456 -13.516 -20.589 1.00 80.69 631 ALA A O 1
ATOM 5014 N N . LYS A 1 632 ? 33.114 -12.855 -18.565 1.00 83.31 632 LYS A N 1
ATOM 5015 C CA . LYS A 1 632 ? 31.802 -13.014 -17.912 1.00 83.31 632 LYS A CA 1
ATOM 5016 C C . LYS A 1 632 ? 30.947 -11.747 -17.949 1.00 83.31 632 LYS A C 1
ATOM 5018 O O . LYS A 1 632 ? 29.764 -11.805 -17.609 1.00 83.31 632 LYS A O 1
ATOM 5023 N N . LEU A 1 633 ? 31.542 -10.608 -18.296 1.00 85.94 633 LEU A N 1
ATOM 5024 C CA . LEU A 1 633 ? 30.804 -9.397 -18.602 1.00 85.94 633 LEU A CA 1
ATOM 5025 C C . LEU A 1 633 ? 30.226 -9.610 -19.994 1.00 85.94 633 LEU A C 1
ATOM 5027 O O . LEU A 1 633 ? 30.975 -9.864 -20.929 1.00 85.94 633 LEU A O 1
ATOM 5031 N N . GLN A 1 634 ? 28.906 -9.557 -20.122 1.00 89.25 634 GLN A N 1
ATOM 5032 C CA . GLN A 1 634 ? 28.209 -9.728 -21.396 1.00 89.25 634 GLN A CA 1
ATOM 5033 C C . GLN A 1 634 ? 27.524 -8.401 -21.744 1.00 89.25 634 GLN A C 1
ATOM 5035 O O . GLN A 1 634 ? 26.326 -8.255 -21.485 1.00 89.25 634 GLN A O 1
ATOM 5040 N N . PRO A 1 635 ? 28.265 -7.383 -22.226 1.00 92.19 635 PRO A N 1
ATOM 5041 C CA . PRO A 1 635 ? 27.683 -6.095 -22.573 1.00 92.19 635 PRO A CA 1
ATOM 5042 C C . PRO A 1 635 ? 26.768 -6.263 -23.777 1.00 92.19 635 PRO A C 1
ATOM 5044 O O . PRO A 1 635 ? 27.131 -6.922 -24.758 1.00 92.19 635 PRO A O 1
ATOM 5047 N N . ARG A 1 636 ? 25.583 -5.665 -23.700 1.00 93.56 636 ARG A N 1
ATOM 5048 C CA . ARG A 1 636 ? 24.568 -5.760 -24.739 1.00 93.56 636 ARG A CA 1
ATOM 5049 C C . ARG A 1 636 ? 24.092 -4.397 -25.191 1.00 93.56 636 ARG A C 1
ATOM 5051 O O . ARG A 1 636 ? 24.040 -3.445 -24.415 1.00 93.56 636 ARG A O 1
ATOM 5058 N N . VAL A 1 637 ? 23.742 -4.339 -26.468 1.00 95.50 637 VAL A N 1
ATOM 5059 C CA . VAL A 1 637 ? 23.052 -3.208 -27.079 1.00 95.50 637 VAL A CA 1
ATOM 5060 C C . VAL A 1 637 ? 21.754 -3.723 -27.669 1.00 95.50 637 VAL A C 1
ATOM 5062 O O . VAL A 1 637 ? 21.774 -4.554 -28.581 1.00 95.50 637 VAL A O 1
ATOM 5065 N N . ASP A 1 638 ? 20.641 -3.213 -27.164 1.00 95.69 638 ASP A N 1
ATOM 5066 C CA . ASP A 1 638 ? 19.331 -3.411 -27.767 1.00 95.69 638 ASP A CA 1
ATOM 5067 C C . ASP A 1 638 ? 19.056 -2.251 -28.720 1.00 95.69 638 ASP A C 1
ATOM 5069 O O . ASP A 1 638 ? 19.137 -1.089 -28.328 1.00 95.69 638 ASP A O 1
ATOM 5073 N N . ILE A 1 639 ? 18.737 -2.568 -29.975 1.00 97.62 639 ILE A N 1
ATOM 5074 C CA . ILE A 1 639 ? 18.279 -1.607 -30.978 1.00 97.62 639 ILE A CA 1
ATOM 5075 C C . ILE A 1 639 ? 16.836 -1.943 -31.345 1.00 97.62 639 ILE A C 1
ATOM 5077 O O . ILE A 1 639 ? 16.555 -3.030 -31.862 1.00 97.62 639 ILE A O 1
ATOM 5081 N N . SER A 1 640 ? 15.940 -0.990 -31.108 1.00 97.38 640 SER A N 1
ATOM 5082 C CA . SER A 1 640 ? 14.528 -1.060 -31.482 1.00 97.38 640 SER A CA 1
ATOM 5083 C C . SER A 1 640 ? 14.300 -0.291 -32.780 1.00 97.38 640 SER A C 1
ATOM 5085 O O . SER A 1 640 ? 14.725 0.858 -32.926 1.00 97.38 640 SER A O 1
ATOM 5087 N N . ILE A 1 641 ? 13.625 -0.926 -33.732 1.00 97.44 641 ILE A N 1
ATOM 5088 C CA . ILE A 1 641 ? 13.267 -0.366 -35.034 1.00 97.44 641 ILE A CA 1
ATOM 5089 C C . ILE A 1 641 ? 11.755 -0.462 -35.181 1.00 97.44 641 I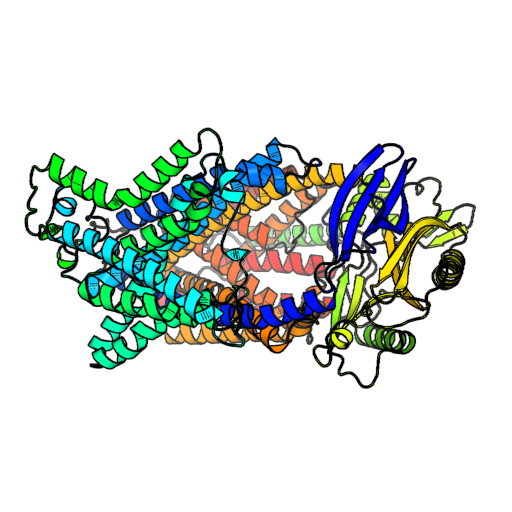LE A C 1
ATOM 5091 O O . ILE A 1 641 ? 11.199 -1.557 -35.155 1.00 97.44 641 ILE A O 1
ATOM 5095 N N . THR A 1 642 ? 11.095 0.670 -35.390 1.00 95.62 642 THR A N 1
ATOM 5096 C CA . THR A 1 642 ? 9.662 0.715 -35.695 1.00 95.62 642 THR A CA 1
ATOM 5097 C C . THR A 1 642 ? 9.481 0.902 -37.196 1.00 95.62 642 THR A C 1
ATOM 5099 O O . THR A 1 642 ? 9.851 1.946 -37.734 1.00 95.62 642 THR A O 1
ATOM 5102 N N . GLY A 1 643 ? 8.937 -0.096 -37.894 1.00 95.12 643 GLY A N 1
ATOM 5103 C CA . GLY A 1 643 ? 8.878 -0.122 -39.359 1.00 95.12 643 GLY A CA 1
ATOM 5104 C C . GLY A 1 643 ? 10.266 -0.013 -40.001 1.00 95.12 643 GLY A C 1
ATOM 5105 O O . GLY A 1 643 ? 10.966 -1.013 -40.133 1.00 95.12 643 GLY A O 1
ATOM 5106 N N . ASN A 1 644 ? 10.669 1.198 -40.400 1.00 94.56 644 ASN A N 1
ATOM 5107 C CA . ASN A 1 644 ? 11.944 1.489 -41.063 1.00 94.56 644 ASN A CA 1
ATOM 5108 C C . ASN A 1 644 ? 12.819 2.533 -40.345 1.00 94.56 644 ASN A C 1
ATOM 5110 O O . ASN A 1 644 ? 13.789 3.012 -40.933 1.00 94.56 644 ASN A O 1
ATOM 5114 N N . GLN A 1 645 ? 12.494 2.906 -39.104 1.00 94.56 645 GLN A N 1
ATOM 5115 C CA . GLN A 1 645 ? 13.226 3.922 -38.341 1.00 94.56 645 GLN A CA 1
ATOM 5116 C C . GLN A 1 645 ? 13.694 3.397 -36.983 1.00 94.56 645 GLN A C 1
ATOM 5118 O O . GLN A 1 645 ? 12.986 2.627 -36.336 1.00 94.56 645 GLN A O 1
ATOM 5123 N N . ILE A 1 646 ? 14.881 3.832 -36.545 1.00 96.00 646 ILE A N 1
ATOM 5124 C CA . ILE A 1 646 ? 15.400 3.543 -35.201 1.00 96.00 646 ILE A CA 1
ATOM 5125 C C . ILE A 1 646 ? 14.508 4.260 -34.195 1.00 96.00 646 ILE A C 1
ATOM 5127 O O . ILE A 1 646 ? 14.512 5.487 -34.135 1.00 96.00 646 ILE A O 1
ATOM 5131 N N . SER A 1 647 ? 13.768 3.485 -33.414 1.00 95.56 647 SER A N 1
ATOM 5132 C CA . SER A 1 647 ? 12.868 3.992 -32.388 1.00 95.56 647 SER A CA 1
ATOM 5133 C C . SER A 1 647 ? 13.456 3.861 -30.991 1.00 95.56 647 SER A C 1
ATOM 5135 O O . SER A 1 647 ? 12.985 4.525 -30.085 1.00 95.56 647 SER A O 1
ATOM 5137 N N . GLY A 1 648 ? 14.502 3.067 -30.780 1.00 95.88 648 GLY A N 1
ATOM 5138 C CA . GLY A 1 648 ? 15.137 3.025 -29.471 1.00 95.88 648 GLY A CA 1
ATOM 5139 C C . GLY A 1 648 ? 16.513 2.397 -29.478 1.00 95.88 648 GLY A C 1
ATOM 5140 O O . GLY A 1 648 ? 16.864 1.625 -30.376 1.00 95.88 648 GLY A O 1
ATOM 5141 N N . ARG A 1 649 ? 17.285 2.740 -28.454 1.00 94.56 649 ARG A N 1
ATOM 5142 C CA . ARG A 1 649 ? 18.560 2.108 -28.142 1.00 94.56 649 ARG A CA 1
ATOM 5143 C C . ARG A 1 649 ? 18.782 2.082 -26.639 1.00 94.56 649 ARG A C 1
ATOM 5145 O O . ARG A 1 649 ? 18.482 3.067 -25.964 1.00 94.56 649 ARG A O 1
ATOM 5152 N N . GLN A 1 650 ? 19.334 0.978 -26.158 1.00 92.88 650 GLN A N 1
ATOM 5153 C CA . GLN A 1 650 ? 19.701 0.809 -24.759 1.00 92.88 650 GLN A CA 1
ATOM 5154 C C . GLN A 1 650 ? 21.003 0.019 -24.646 1.00 92.88 650 GLN A C 1
ATOM 5156 O O . GLN A 1 650 ? 21.158 -1.024 -25.291 1.00 92.88 650 GLN A O 1
ATOM 5161 N N . GLN A 1 651 ? 21.923 0.502 -23.814 1.00 91.81 651 GLN A N 1
ATOM 5162 C CA . GLN A 1 651 ? 23.188 -0.164 -23.512 1.00 91.81 651 GLN A CA 1
ATOM 5163 C C . GLN A 1 651 ? 23.182 -0.674 -22.071 1.00 91.81 651 GLN A C 1
ATOM 5165 O O . GLN A 1 651 ? 23.032 0.103 -21.137 1.00 91.81 651 GLN A O 1
ATOM 5170 N N . TYR A 1 652 ? 23.372 -1.979 -21.878 1.00 91.69 652 TYR A N 1
ATOM 5171 C CA . TYR A 1 652 ? 23.269 -2.596 -20.552 1.00 91.69 652 TYR A CA 1
ATOM 5172 C C . TYR A 1 652 ? 24.219 -3.779 -20.380 1.00 91.69 652 TYR A C 1
ATOM 5174 O O . TYR A 1 652 ? 24.735 -4.346 -21.349 1.00 91.69 652 TYR A O 1
ATOM 5182 N N . LEU A 1 653 ? 24.443 -4.186 -19.131 1.00 91.12 653 LEU A N 1
ATOM 5183 C CA . LEU A 1 653 ? 25.184 -5.402 -18.810 1.00 91.12 653 LEU A CA 1
ATOM 5184 C C . LEU A 1 653 ? 24.214 -6.561 -18.571 1.00 91.12 653 LEU A C 1
ATOM 5186 O O . LEU A 1 653 ? 23.411 -6.531 -17.639 1.00 91.12 653 LEU A O 1
ATOM 5190 N N . HIS A 1 654 ? 24.318 -7.626 -19.366 1.00 90.94 654 HIS A N 1
ATOM 5191 C CA . HIS A 1 654 ? 23.501 -8.814 -19.143 1.00 90.94 654 HIS A CA 1
ATOM 5192 C C . HIS A 1 654 ? 23.938 -9.582 -17.893 1.00 90.94 654 HIS A C 1
ATOM 5194 O O . HIS A 1 654 ? 25.108 -9.937 -17.727 1.00 90.94 654 HIS A O 1
ATOM 5200 N N . ILE A 1 655 ? 22.956 -9.896 -17.047 1.00 89.38 655 ILE A N 1
ATOM 5201 C CA . ILE A 1 655 ? 23.136 -10.708 -15.848 1.00 89.38 655 ILE A CA 1
ATOM 5202 C C . ILE A 1 655 ? 22.687 -12.149 -16.145 1.00 89.38 655 ILE A C 1
ATOM 5204 O O . ILE A 1 655 ? 21.526 -12.370 -16.495 1.00 89.38 655 ILE A O 1
ATOM 5208 N N . PRO A 1 656 ? 23.552 -13.163 -15.959 1.00 87.75 656 PRO A N 1
ATOM 5209 C CA . PRO A 1 656 ? 23.191 -14.554 -16.201 1.00 87.75 656 PRO A CA 1
ATOM 5210 C C . PRO A 1 656 ? 22.033 -15.042 -15.321 1.00 87.75 656 PRO A C 1
ATOM 5212 O O . PRO A 1 656 ? 22.056 -14.890 -14.099 1.00 87.75 656 PRO A O 1
ATOM 5215 N N . GLU A 1 657 ? 21.092 -15.774 -15.921 1.00 85.38 657 GLU A N 1
ATOM 5216 C CA . GLU A 1 657 ? 19.915 -16.327 -15.231 1.00 85.38 657 GLU A CA 1
ATOM 5217 C C . GLU A 1 657 ? 20.272 -17.131 -13.966 1.00 85.38 657 GLU A C 1
ATOM 5219 O O . GLU A 1 657 ? 19.653 -16.958 -12.921 1.00 85.38 657 GLU A O 1
ATOM 5224 N N . LYS A 1 658 ? 21.324 -17.961 -14.018 1.00 85.62 658 LYS A N 1
ATOM 5225 C CA . LYS A 1 658 ? 21.786 -18.757 -12.862 1.00 85.62 658 LYS A CA 1
ATOM 5226 C C . LYS A 1 658 ? 22.176 -17.878 -11.664 1.00 85.62 658 LYS A C 1
ATOM 5228 O O . LYS A 1 658 ? 21.955 -18.264 -10.515 1.00 85.62 658 LYS A O 1
ATOM 5233 N N . TRP A 1 659 ? 22.763 -16.709 -11.924 1.00 87.25 659 TRP A N 1
ATOM 5234 C CA . TRP A 1 659 ? 23.099 -15.760 -10.867 1.00 87.25 659 TRP A CA 1
ATOM 5235 C C . TRP A 1 659 ? 21.828 -15.121 -10.303 1.00 87.25 659 TRP A C 1
ATOM 5237 O O . TRP A 1 659 ? 21.648 -15.137 -9.089 1.00 87.25 659 TRP A O 1
ATOM 5247 N N . ILE A 1 660 ? 20.901 -14.683 -11.168 1.00 86.12 660 ILE A N 1
ATOM 5248 C CA . ILE A 1 660 ? 19.594 -14.136 -10.758 1.00 86.12 660 ILE A CA 1
ATOM 5249 C C . ILE A 1 660 ? 18.847 -15.138 -9.867 1.00 86.12 660 ILE A C 1
ATOM 5251 O O . ILE A 1 660 ? 18.363 -14.770 -8.801 1.00 86.12 660 ILE A O 1
ATOM 5255 N N . GLN A 1 661 ? 18.804 -16.417 -10.253 1.00 84.56 661 GLN A N 1
ATOM 5256 C CA . GLN A 1 661 ? 18.191 -17.482 -9.451 1.00 84.56 661 GLN A CA 1
ATOM 5257 C C . GLN A 1 661 ? 18.838 -17.599 -8.061 1.00 84.56 661 GLN A C 1
ATOM 5259 O O . GLN A 1 661 ? 18.138 -17.675 -7.056 1.00 84.56 661 GLN A O 1
ATOM 5264 N N . THR A 1 662 ? 20.171 -17.544 -7.983 1.00 84.38 662 THR A N 1
ATOM 5265 C CA . THR A 1 662 ? 20.897 -17.589 -6.699 1.00 84.38 662 THR A CA 1
ATOM 5266 C C . THR A 1 662 ? 20.586 -16.369 -5.826 1.00 84.38 662 THR A C 1
ATOM 5268 O O . THR A 1 662 ? 20.445 -16.503 -4.609 1.00 84.38 662 THR A O 1
ATOM 5271 N N . GLN A 1 663 ? 20.444 -15.181 -6.422 1.00 82.81 663 GLN A N 1
ATOM 5272 C CA . GLN A 1 663 ? 20.080 -13.973 -5.676 1.00 82.81 663 GLN A CA 1
ATOM 5273 C C . GLN A 1 663 ? 18.633 -13.995 -5.194 1.00 82.81 663 GLN A C 1
ATOM 5275 O O . GLN A 1 663 ? 18.393 -13.586 -4.065 1.00 82.81 663 GLN A O 1
ATOM 5280 N N . LYS A 1 664 ? 17.687 -14.543 -5.966 1.00 83.69 664 LYS A N 1
ATOM 5281 C CA . LYS A 1 664 ? 16.284 -14.681 -5.533 1.00 83.69 664 LYS A CA 1
ATOM 5282 C C . LYS A 1 664 ? 16.143 -15.455 -4.216 1.00 83.69 664 LYS A C 1
ATOM 5284 O O . LYS A 1 664 ? 15.276 -15.125 -3.410 1.00 83.69 664 LYS A O 1
ATOM 5289 N N . ILE A 1 665 ? 17.008 -16.442 -3.964 1.00 80.19 665 ILE A N 1
ATOM 5290 C CA . ILE A 1 665 ? 17.062 -17.166 -2.681 1.00 80.19 665 ILE A CA 1
ATOM 5291 C C . ILE A 1 665 ? 17.544 -16.247 -1.547 1.00 80.19 665 ILE A C 1
ATOM 5293 O O . ILE A 1 665 ? 16.951 -16.230 -0.470 1.00 80.19 665 ILE A O 1
ATOM 5297 N N . LYS A 1 666 ? 18.597 -15.451 -1.774 1.00 78.31 666 LYS A N 1
ATOM 5298 C CA . LYS A 1 666 ? 19.100 -14.488 -0.776 1.00 78.31 666 LYS A CA 1
ATOM 5299 C C . LYS A 1 666 ? 18.081 -13.374 -0.499 1.00 78.31 666 LYS A C 1
ATOM 5301 O O . LYS A 1 666 ? 17.874 -13.002 0.652 1.00 78.31 666 LYS A O 1
ATOM 5306 N N . GLU A 1 667 ? 17.419 -12.880 -1.540 1.00 79.06 667 GLU A N 1
ATOM 5307 C CA . GLU A 1 667 ? 16.394 -11.837 -1.465 1.00 79.06 667 GLU A CA 1
ATOM 5308 C C . GLU A 1 667 ? 15.161 -12.315 -0.687 1.00 79.06 667 GLU A C 1
ATOM 5310 O O . GLU A 1 667 ? 14.645 -11.587 0.161 1.00 79.06 667 GLU A O 1
ATOM 5315 N N . GLN A 1 668 ? 14.714 -13.556 -0.918 1.00 84.69 668 GLN A N 1
ATOM 5316 C CA . GLN A 1 668 ? 13.608 -14.182 -0.182 1.00 84.69 668 GLN A CA 1
ATOM 5317 C C . GLN A 1 668 ? 13.812 -14.065 1.333 1.00 84.69 668 GLN A C 1
ATOM 5319 O O . GLN A 1 668 ? 12.927 -13.615 2.058 1.00 84.69 668 GLN A O 1
ATOM 5324 N N . ASN A 1 669 ? 15.005 -14.423 1.779 1.00 81.12 669 ASN A N 1
ATOM 5325 C CA . ASN A 1 669 ? 15.476 -14.373 3.152 1.00 81.12 669 ASN A CA 1
ATOM 5326 C C . ASN A 1 669 ? 15.444 -12.940 3.736 1.00 81.12 669 ASN A C 1
ATOM 5328 O O . ASN A 1 669 ? 14.813 -12.671 4.764 1.00 81.12 669 ASN A O 1
ATOM 5332 N N . SER A 1 670 ? 15.981 -11.960 3.006 1.00 78.62 670 SER A N 1
ATOM 5333 C CA . SER A 1 670 ? 15.908 -10.543 3.396 1.00 78.62 670 SER A CA 1
ATOM 5334 C C . SER A 1 670 ? 14.475 -9.994 3.441 1.00 78.62 670 SER A C 1
ATOM 5336 O O . SER A 1 670 ? 14.148 -9.180 4.310 1.00 78.62 670 SER A O 1
ATOM 5338 N N . ILE A 1 671 ? 13.584 -10.452 2.556 1.00 83.19 671 ILE A N 1
ATOM 5339 C CA . ILE A 1 671 ? 12.156 -10.094 2.574 1.00 83.19 671 ILE A CA 1
ATOM 5340 C C . ILE A 1 671 ? 11.473 -10.607 3.853 1.00 83.19 671 ILE A C 1
ATOM 5342 O O . ILE A 1 671 ? 10.653 -9.890 4.430 1.00 83.19 671 ILE A O 1
ATOM 5346 N N . LEU A 1 672 ? 11.815 -11.805 4.346 1.00 87.25 672 LEU A N 1
ATOM 5347 C CA . LEU A 1 672 ? 11.262 -12.331 5.606 1.00 87.25 672 LEU A CA 1
ATOM 5348 C C . LEU A 1 672 ? 11.589 -11.421 6.793 1.00 87.25 672 LEU A C 1
ATOM 5350 O O . LEU A 1 672 ? 10.714 -11.127 7.618 1.00 87.25 672 LEU A O 1
ATOM 5354 N N . ILE A 1 673 ? 12.830 -10.935 6.859 1.00 83.94 673 ILE A N 1
ATOM 5355 C CA . ILE A 1 673 ? 13.265 -9.985 7.887 1.00 83.94 673 ILE A CA 1
ATOM 5356 C C . ILE A 1 673 ? 12.482 -8.679 7.764 1.00 83.94 673 ILE A C 1
ATOM 5358 O O . ILE A 1 673 ? 11.951 -8.206 8.763 1.00 83.94 673 ILE A O 1
ATOM 5362 N N . GLN A 1 674 ? 12.327 -8.131 6.556 1.00 82.81 674 GLN A N 1
ATOM 5363 C CA . GLN A 1 674 ? 11.568 -6.892 6.335 1.00 82.81 674 GLN A CA 1
ATOM 5364 C C . GLN A 1 674 ? 10.113 -6.987 6.789 1.00 82.81 674 GLN A C 1
ATOM 5366 O O . GLN A 1 674 ? 9.603 -6.070 7.434 1.00 82.81 674 GLN A O 1
ATOM 5371 N N . ILE A 1 675 ? 9.432 -8.090 6.471 1.00 88.44 675 ILE A N 1
ATOM 5372 C CA . ILE A 1 675 ? 8.041 -8.281 6.894 1.00 88.44 675 ILE A CA 1
ATOM 5373 C C . ILE A 1 675 ? 7.980 -8.391 8.422 1.00 88.44 675 ILE A C 1
ATOM 5375 O O . ILE A 1 675 ? 7.145 -7.742 9.053 1.00 88.44 675 ILE A O 1
ATOM 5379 N N . SER A 1 676 ? 8.904 -9.138 9.030 1.00 89.38 676 SER A N 1
ATOM 5380 C CA . SER A 1 676 ? 9.004 -9.269 10.490 1.00 89.38 676 SER A CA 1
ATOM 5381 C C . SER A 1 676 ? 9.273 -7.921 11.174 1.00 89.38 676 SER A C 1
ATOM 5383 O O . SER A 1 676 ? 8.636 -7.584 12.174 1.00 89.38 676 SER A O 1
ATOM 5385 N N . GLU A 1 677 ? 10.167 -7.109 10.609 1.00 84.75 677 GLU A N 1
ATOM 5386 C CA . GLU A 1 677 ? 10.443 -5.743 11.054 1.00 84.75 677 GLU A CA 1
ATOM 5387 C C . GLU A 1 677 ? 9.214 -4.839 10.918 1.00 84.75 677 GLU A C 1
ATOM 5389 O O . GLU A 1 677 ? 8.945 -4.049 11.819 1.00 84.75 677 GLU A O 1
ATOM 5394 N N . SER A 1 678 ? 8.457 -4.952 9.824 1.00 87.75 678 SER A N 1
ATOM 5395 C CA . SER A 1 678 ? 7.230 -4.180 9.592 1.00 87.75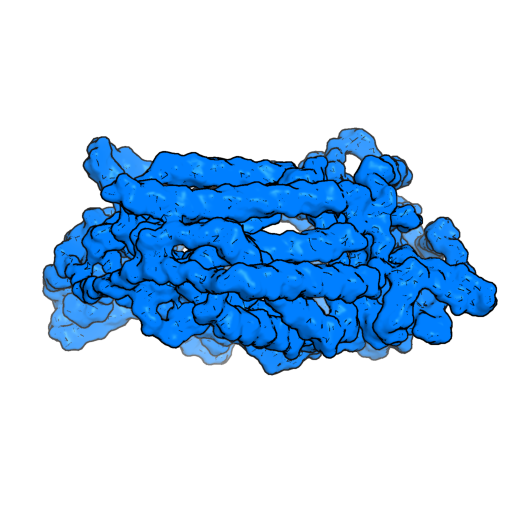 678 SER A CA 1
ATOM 5396 C C . SER A 1 678 ? 6.143 -4.510 10.621 1.00 87.75 678 SER A C 1
ATOM 5398 O O . SER A 1 678 ? 5.511 -3.611 11.188 1.00 87.75 678 SER A O 1
ATOM 5400 N N . ILE A 1 679 ? 5.978 -5.796 10.948 1.00 91.94 679 ILE A N 1
ATOM 5401 C CA . ILE A 1 679 ? 5.075 -6.250 12.015 1.00 91.94 679 ILE A CA 1
ATOM 5402 C C . ILE A 1 679 ? 5.526 -5.672 13.361 1.00 91.94 679 ILE A C 1
ATOM 5404 O O . ILE A 1 679 ? 4.715 -5.094 14.090 1.00 91.94 679 ILE A O 1
ATOM 5408 N N . LEU A 1 680 ? 6.823 -5.760 13.676 1.00 90.94 680 LEU A N 1
ATOM 5409 C CA . LEU A 1 680 ? 7.381 -5.203 14.908 1.00 90.94 680 LEU A CA 1
ATOM 5410 C C . LEU A 1 680 ? 7.168 -3.682 14.989 1.00 90.94 680 LEU A C 1
ATOM 5412 O O . LEU A 1 680 ? 6.670 -3.188 16.000 1.00 90.94 680 LEU A O 1
ATOM 5416 N N . TRP A 1 681 ? 7.463 -2.942 13.918 1.00 89.88 681 TRP A N 1
ATOM 5417 C CA . TRP A 1 681 ? 7.207 -1.503 13.811 1.00 89.88 681 TRP A CA 1
ATOM 5418 C C . TRP A 1 681 ? 5.740 -1.155 14.029 1.00 89.88 681 TRP A C 1
ATOM 5420 O O . TRP A 1 681 ? 5.443 -0.171 14.710 1.00 89.88 681 TRP A O 1
ATOM 5430 N N . THR A 1 682 ? 4.824 -1.966 13.500 1.00 91.44 682 THR A N 1
ATOM 5431 C CA . THR A 1 682 ? 3.382 -1.770 13.668 1.00 91.44 682 THR A CA 1
ATOM 5432 C C . THR A 1 682 ? 2.980 -1.944 15.130 1.00 91.44 682 THR A C 1
ATOM 5434 O O . THR A 1 682 ? 2.383 -1.037 15.709 1.00 91.44 682 THR A O 1
ATOM 5437 N N . ILE A 1 683 ? 3.366 -3.051 15.775 1.00 92.62 683 ILE A N 1
ATOM 5438 C CA . ILE A 1 683 ? 3.060 -3.329 17.194 1.00 92.62 683 ILE A CA 1
ATOM 5439 C C . ILE A 1 683 ? 3.580 -2.206 18.094 1.00 92.62 683 ILE A C 1
ATOM 5441 O O . ILE A 1 683 ? 2.899 -1.721 19.005 1.00 92.62 683 ILE A O 1
ATOM 5445 N N . VAL A 1 684 ? 4.805 -1.775 17.828 1.00 92.19 684 VAL A N 1
ATOM 5446 C CA . VAL A 1 684 ? 5.462 -0.758 18.627 1.00 92.19 684 VAL A CA 1
ATOM 5447 C C . VAL A 1 684 ? 4.833 0.622 18.395 1.00 92.19 684 VAL A C 1
ATOM 5449 O O . VAL A 1 684 ? 4.533 1.320 19.364 1.00 92.19 684 VAL A O 1
ATOM 5452 N N . THR A 1 685 ? 4.524 0.982 17.146 1.00 92.06 685 THR A N 1
ATOM 5453 C CA . THR A 1 685 ? 3.772 2.202 16.810 1.00 92.06 685 THR A CA 1
ATOM 5454 C C . THR A 1 685 ? 2.426 2.232 17.523 1.00 92.06 685 THR A C 1
ATOM 5456 O O . THR A 1 685 ? 2.108 3.220 18.181 1.00 92.06 685 THR A O 1
ATOM 5459 N N . LEU A 1 686 ? 1.658 1.140 17.479 1.00 92.88 686 LEU A N 1
ATOM 5460 C CA . LEU A 1 686 ? 0.368 1.039 18.169 1.00 92.88 686 LEU A CA 1
ATOM 5461 C C . LEU A 1 686 ? 0.500 1.209 19.682 1.00 92.88 686 LEU A C 1
ATOM 5463 O O . LEU A 1 686 ? -0.340 1.861 20.299 1.00 92.88 686 LEU A O 1
ATOM 5467 N N . THR A 1 687 ? 1.564 0.669 20.279 1.00 93.00 687 THR A N 1
ATOM 5468 C CA . THR A 1 687 ? 1.835 0.834 21.713 1.00 93.00 687 THR A CA 1
ATOM 5469 C C . THR A 1 687 ? 2.062 2.307 22.057 1.00 93.00 687 THR A C 1
ATOM 5471 O O . THR A 1 687 ? 1.481 2.808 23.024 1.00 93.00 687 THR A O 1
ATOM 5474 N N . ILE A 1 688 ? 2.849 3.019 21.239 1.00 94.62 688 ILE A N 1
ATOM 5475 C CA . ILE A 1 688 ? 3.113 4.456 21.403 1.00 94.62 688 ILE A CA 1
ATOM 5476 C C . ILE A 1 688 ? 1.840 5.267 21.250 1.00 94.62 688 ILE A C 1
ATOM 5478 O O . ILE A 1 688 ? 1.478 6.028 22.147 1.00 94.62 688 ILE A O 1
ATOM 5482 N N . LEU A 1 689 ? 1.120 5.058 20.152 1.00 93.69 689 LEU A N 1
ATOM 5483 C CA . LEU A 1 689 ? -0.146 5.738 19.909 1.00 93.69 689 LEU A CA 1
ATOM 5484 C C . LEU A 1 689 ? -1.149 5.456 21.031 1.00 93.69 689 LEU A C 1
ATOM 5486 O O . LEU A 1 689 ? -1.826 6.379 21.469 1.00 93.69 689 LEU A O 1
ATOM 5490 N N . GLY A 1 690 ? -1.195 4.230 21.558 1.00 91.94 690 GLY A N 1
ATOM 5491 C CA . GLY A 1 690 ? -2.069 3.841 22.661 1.00 91.94 690 GLY A CA 1
ATOM 5492 C C . GLY A 1 690 ? -1.829 4.654 23.934 1.00 91.94 690 GLY A C 1
ATOM 5493 O O . GLY A 1 690 ? -2.772 5.239 24.477 1.00 91.94 690 GLY A O 1
ATOM 5494 N N . PHE A 1 691 ? -0.580 4.750 24.410 1.00 91.00 691 PHE A N 1
ATOM 5495 C CA . PHE A 1 691 ? -0.295 5.547 25.611 1.00 91.00 691 PHE A CA 1
ATOM 5496 C C . PHE A 1 691 ? -0.328 7.057 25.346 1.00 91.00 691 PHE A C 1
ATOM 5498 O O . PHE A 1 691 ? -0.749 7.811 26.228 1.00 91.00 691 PHE A O 1
ATOM 5505 N N . SER A 1 692 ? 0.077 7.519 24.159 1.00 93.12 692 SER A N 1
ATOM 5506 C CA . SER A 1 692 ? 0.011 8.939 23.800 1.00 93.12 692 SER A CA 1
ATOM 5507 C C . SER A 1 692 ? -1.438 9.400 23.702 1.00 93.12 692 SER A C 1
ATOM 5509 O O . SER A 1 692 ? -1.768 10.463 24.221 1.00 93.12 692 SER A O 1
ATOM 5511 N N . LEU A 1 693 ? -2.327 8.577 23.140 1.00 91.69 693 LEU A N 1
ATOM 5512 C CA . LEU A 1 693 ? -3.766 8.832 23.096 1.00 91.69 693 LEU A CA 1
ATOM 5513 C C . LEU A 1 693 ? -4.384 8.803 24.494 1.00 91.69 693 LEU A C 1
ATOM 5515 O O . LEU A 1 693 ? -5.139 9.710 24.839 1.00 91.69 693 LEU A O 1
ATOM 5519 N N . HIS A 1 694 ? -4.003 7.838 25.337 1.00 90.81 694 HIS A N 1
ATOM 5520 C CA . HIS A 1 694 ? -4.427 7.814 26.739 1.00 90.81 694 HIS A CA 1
ATOM 5521 C C . HIS A 1 694 ? -4.046 9.106 27.477 1.00 90.81 694 HIS A C 1
ATOM 5523 O O . HIS A 1 694 ? -4.850 9.657 28.227 1.00 90.81 694 HIS A O 1
ATOM 5529 N N . HIS A 1 695 ? -2.833 9.617 27.267 1.00 88.88 695 HIS A N 1
ATOM 5530 C CA . HIS A 1 695 ? -2.404 10.880 27.862 1.00 88.88 695 HIS A CA 1
ATOM 5531 C C . HIS A 1 695 ? -3.135 12.084 27.253 1.00 88.88 695 HIS A C 1
ATOM 5533 O O . HIS A 1 695 ? -3.585 12.961 27.988 1.00 88.88 695 HIS A O 1
ATOM 5539 N N . PHE A 1 696 ? -3.300 12.121 25.929 1.00 90.88 696 PHE A N 1
ATOM 5540 C CA . PHE A 1 696 ? -4.018 13.175 25.207 1.00 90.88 696 PHE A CA 1
ATOM 5541 C C . PHE A 1 696 ? -5.459 13.332 25.712 1.00 90.88 696 PHE A C 1
ATOM 5543 O O . PHE A 1 696 ? -5.905 14.443 25.976 1.00 90.88 696 PHE A O 1
ATOM 5550 N N . VAL A 1 697 ? -6.160 12.219 25.945 1.00 89.19 697 VAL A N 1
ATOM 5551 C CA . VAL A 1 697 ? -7.524 12.185 26.508 1.00 89.19 697 VAL A CA 1
ATOM 5552 C C . VAL A 1 697 ? -7.600 12.782 27.918 1.00 89.19 697 VAL A C 1
ATOM 5554 O O . VAL A 1 697 ? -8.597 13.423 28.256 1.00 89.19 697 VAL A O 1
ATOM 5557 N N . ASN A 1 698 ? -6.561 12.578 28.731 1.00 86.25 698 ASN A N 1
ATOM 5558 C CA . ASN A 1 698 ? -6.538 12.920 30.157 1.00 86.25 698 ASN A CA 1
ATOM 5559 C C . ASN A 1 698 ? -5.785 14.226 30.484 1.00 86.25 698 ASN A C 1
ATOM 5561 O O . ASN A 1 698 ? -5.610 14.545 31.659 1.00 86.25 698 ASN A O 1
ATOM 5565 N N . SER A 1 699 ? -5.327 14.977 29.479 1.00 86.12 699 SER A N 1
ATOM 5566 C CA . SER A 1 699 ? -4.549 16.216 29.647 1.00 86.12 699 SER A CA 1
ATOM 5567 C C . SER A 1 699 ? -5.280 17.442 29.087 1.00 86.12 699 SER A C 1
ATOM 5569 O O . SER A 1 699 ? -6.261 17.328 28.353 1.00 86.12 699 SER A O 1
ATOM 5571 N N . SER A 1 700 ? -4.823 18.645 29.454 1.00 85.06 700 SER A N 1
ATOM 5572 C CA . SER A 1 700 ? -5.342 19.894 28.889 1.00 85.06 700 SER A CA 1
ATOM 5573 C C . SER A 1 700 ? -4.761 20.134 27.493 1.00 85.06 700 SER A C 1
ATOM 5575 O O . SER A 1 700 ? -3.548 20.124 27.294 1.00 85.06 700 SER A O 1
ATOM 5577 N N . ILE A 1 701 ? -5.634 20.361 26.509 1.00 83.94 701 ILE A N 1
ATOM 5578 C CA . ILE A 1 701 ? -5.243 20.519 25.102 1.00 83.94 701 ILE A CA 1
ATOM 5579 C C . ILE A 1 701 ? -5.326 21.992 24.698 1.00 83.94 701 ILE A C 1
ATOM 5581 O O . ILE A 1 701 ? -6.383 22.619 24.796 1.00 83.94 701 ILE A O 1
ATOM 5585 N N . ASN A 1 702 ? -4.232 22.539 24.159 1.00 86.88 702 ASN A N 1
ATOM 5586 C CA . ASN A 1 702 ? -4.254 23.840 23.493 1.00 86.88 702 ASN A CA 1
ATOM 5587 C C . ASN A 1 702 ? -4.600 23.671 22.004 1.00 86.88 702 ASN A C 1
ATOM 5589 O O . ASN A 1 702 ? -3.725 23.530 21.148 1.00 86.88 702 ASN A O 1
ATOM 5593 N N . TYR A 1 703 ? -5.898 23.705 21.694 1.00 84.94 703 TYR A N 1
ATOM 5594 C CA . TYR A 1 703 ? -6.399 23.472 20.335 1.00 84.94 703 TYR A CA 1
ATOM 5595 C C . TYR A 1 703 ? -5.887 24.496 19.310 1.00 84.94 703 TYR A C 1
ATOM 5597 O O . TYR A 1 703 ? -5.723 24.151 18.142 1.00 84.94 703 TYR A O 1
ATOM 5605 N N . LYS A 1 704 ? -5.609 25.746 19.718 1.00 89.81 704 LYS A N 1
ATOM 5606 C CA . LYS A 1 704 ? -5.098 26.783 18.805 1.00 89.81 704 LYS A CA 1
ATOM 5607 C C . LYS A 1 704 ? -3.689 26.442 18.331 1.00 89.81 704 LYS A C 1
ATOM 5609 O O . LYS A 1 704 ? -3.414 26.540 17.138 1.00 89.81 704 LYS A O 1
ATOM 5614 N N . VAL A 1 705 ? -2.829 26.004 19.252 1.00 88.31 705 VAL A N 1
ATOM 5615 C CA . VAL A 1 705 ? -1.461 25.570 18.933 1.00 88.31 705 VAL A CA 1
ATOM 5616 C C . VAL A 1 705 ? -1.498 24.323 18.055 1.00 88.31 705 VAL A C 1
ATOM 5618 O O . VAL A 1 705 ? -0.875 24.318 17.000 1.00 88.31 705 VAL A O 1
ATOM 5621 N N . LEU A 1 706 ? -2.292 23.313 18.427 1.00 89.62 706 LEU A N 1
ATOM 5622 C CA . LEU A 1 706 ? -2.395 22.066 17.663 1.00 89.62 706 LEU A CA 1
ATOM 5623 C C . LEU A 1 706 ? -2.925 22.293 16.237 1.00 89.62 706 LEU A C 1
ATOM 5625 O O . LEU A 1 706 ? -2.403 21.727 15.277 1.00 89.62 706 LEU A O 1
ATOM 5629 N N . ARG A 1 707 ? -3.927 23.167 16.077 1.00 92.06 707 ARG A N 1
ATOM 5630 C CA . ARG A 1 707 ? -4.466 23.565 14.768 1.00 92.06 707 ARG A CA 1
ATOM 5631 C C . ARG A 1 707 ? -3.427 24.305 13.928 1.00 92.06 707 ARG A C 1
ATOM 5633 O O . ARG A 1 707 ? -3.235 23.977 12.768 1.00 92.06 707 ARG A O 1
ATOM 5640 N N . ASN A 1 708 ? -2.756 25.308 14.488 1.00 93.38 708 ASN A N 1
ATOM 5641 C CA . ASN A 1 708 ? -1.769 26.073 13.725 1.00 93.38 708 ASN A CA 1
ATOM 5642 C C . ASN A 1 708 ? -0.561 25.197 13.343 1.00 93.38 708 ASN A C 1
ATOM 5644 O O . ASN A 1 708 ? -0.046 25.314 12.235 1.00 93.38 708 ASN A O 1
ATOM 5648 N N . PHE A 1 709 ? -0.155 24.280 14.226 1.00 92.62 709 PHE A N 1
ATOM 5649 C CA . PHE A 1 709 ? 0.904 23.310 13.956 1.00 92.62 709 PHE A CA 1
ATOM 5650 C C . PHE A 1 709 ? 0.508 22.305 12.866 1.00 92.62 709 PHE A C 1
ATOM 5652 O O . PHE A 1 709 ? 1.285 22.073 11.947 1.00 92.62 709 PHE A O 1
ATOM 5659 N N . SER A 1 710 ? -0.715 21.767 12.902 1.00 93.81 710 SER A N 1
ATOM 5660 C CA . SER A 1 710 ? -1.212 20.889 11.830 1.00 93.81 710 SER A CA 1
ATOM 5661 C C . SER A 1 710 ? -1.330 21.612 10.487 1.00 93.81 710 SER A C 1
ATOM 5663 O O . SER A 1 710 ? -0.904 21.053 9.482 1.00 93.81 710 SER A O 1
ATOM 5665 N N . ILE A 1 711 ? -1.810 22.863 10.452 1.00 95.50 711 ILE A N 1
ATOM 5666 C CA . ILE A 1 711 ? -1.832 23.678 9.221 1.00 95.50 711 ILE A CA 1
ATOM 5667 C C . ILE A 1 711 ? -0.415 23.867 8.669 1.00 95.50 711 ILE A C 1
ATOM 5669 O O . ILE A 1 711 ? -0.202 23.683 7.474 1.00 95.50 711 ILE A O 1
ATOM 5673 N N . LEU A 1 712 ? 0.564 24.181 9.524 1.00 94.62 712 LEU A N 1
ATOM 5674 C CA . LEU A 1 712 ? 1.962 24.296 9.106 1.00 94.62 712 LEU A CA 1
ATOM 5675 C C . LEU A 1 712 ? 2.470 22.988 8.481 1.00 94.62 712 LEU A C 1
ATOM 5677 O O . LEU A 1 712 ? 3.076 23.026 7.414 1.00 94.62 712 LEU A O 1
ATOM 5681 N N . LEU A 1 713 ? 2.185 21.838 9.101 1.00 95.12 713 LEU A N 1
ATOM 5682 C CA . LEU A 1 713 ? 2.574 20.533 8.559 1.00 95.12 713 LEU A CA 1
ATOM 5683 C C . LEU A 1 713 ? 1.913 20.255 7.203 1.00 95.12 713 LEU A C 1
ATOM 5685 O O . LEU A 1 713 ? 2.603 19.808 6.290 1.00 95.12 713 LEU A O 1
ATOM 5689 N N . VAL A 1 714 ? 0.619 20.562 7.038 1.00 95.38 714 VAL A N 1
ATOM 5690 C CA . VAL A 1 714 ? -0.075 20.441 5.741 1.00 95.38 714 VAL A CA 1
ATOM 5691 C C . VAL A 1 714 ? 0.627 21.284 4.679 1.00 95.38 714 VAL A C 1
ATOM 5693 O O . VAL A 1 714 ? 0.925 20.774 3.604 1.00 95.38 714 VAL A O 1
ATOM 5696 N N . LEU A 1 715 ? 0.939 22.547 4.982 1.00 95.62 715 LEU A N 1
ATOM 5697 C CA . LEU A 1 715 ? 1.618 23.444 4.043 1.00 95.62 715 LEU A CA 1
ATOM 5698 C C . LEU A 1 715 ? 3.024 22.947 3.684 1.00 95.62 715 LEU A C 1
ATOM 5700 O O . LEU A 1 715 ? 3.409 23.002 2.519 1.00 95.62 715 LEU A O 1
ATOM 5704 N N . MET A 1 716 ? 3.774 22.419 4.656 1.00 93.75 716 MET A N 1
ATOM 5705 C CA . MET A 1 716 ? 5.107 21.858 4.416 1.00 93.75 716 MET A CA 1
ATOM 5706 C C . MET A 1 716 ? 5.048 20.608 3.530 1.00 93.75 716 MET A C 1
ATOM 5708 O O . MET A 1 716 ? 5.788 20.534 2.550 1.00 93.75 716 MET A O 1
ATOM 5712 N N . TYR A 1 717 ? 4.155 19.656 3.818 1.00 93.81 717 TYR A N 1
ATOM 5713 C CA . TYR A 1 717 ? 3.982 18.470 2.973 1.00 93.81 717 TYR A CA 1
ATOM 5714 C C . TYR A 1 717 ? 3.461 18.835 1.576 1.00 93.81 717 TYR A C 1
ATOM 5716 O O . TYR A 1 717 ? 3.911 18.252 0.591 1.00 93.81 717 TYR A O 1
ATOM 5724 N N . ALA A 1 718 ? 2.544 19.803 1.466 1.00 93.94 718 ALA A N 1
ATOM 5725 C CA . ALA A 1 718 ? 2.018 20.259 0.180 1.00 93.94 718 ALA A CA 1
ATOM 5726 C C . ALA A 1 718 ? 3.117 20.915 -0.666 1.00 93.94 718 ALA A C 1
ATOM 5728 O O . ALA A 1 718 ? 3.229 20.635 -1.856 1.00 93.94 718 ALA A O 1
ATOM 5729 N N . ALA A 1 719 ? 3.978 21.729 -0.047 1.00 92.88 719 ALA A N 1
ATOM 5730 C CA . ALA A 1 719 ? 5.128 22.322 -0.721 1.00 92.88 719 ALA A CA 1
ATOM 5731 C C . ALA A 1 719 ? 6.098 21.251 -1.251 1.00 92.88 719 ALA A C 1
ATOM 5733 O O . ALA A 1 719 ? 6.564 21.366 -2.383 1.00 92.88 719 ALA A O 1
ATOM 5734 N N . VAL A 1 720 ? 6.366 20.193 -0.474 1.00 90.25 720 VAL A N 1
ATOM 5735 C CA . VAL A 1 720 ? 7.189 19.052 -0.920 1.00 90.25 720 VAL A CA 1
ATOM 5736 C C . VAL A 1 720 ? 6.530 18.318 -2.091 1.00 90.25 720 VAL A C 1
ATOM 5738 O O . VAL A 1 720 ? 7.200 18.039 -3.083 1.00 90.25 720 VAL A O 1
ATOM 5741 N N . TYR A 1 721 ? 5.225 18.051 -2.015 1.00 91.19 721 TYR A N 1
ATOM 5742 C CA . TYR A 1 721 ? 4.483 17.379 -3.085 1.00 91.19 721 TYR A CA 1
ATOM 5743 C C . TYR A 1 721 ? 4.512 18.178 -4.394 1.00 91.19 721 TYR A C 1
ATOM 5745 O O . TYR A 1 721 ? 4.883 17.647 -5.437 1.00 91.19 721 TYR A O 1
ATOM 5753 N N . ILE A 1 722 ? 4.229 19.483 -4.329 1.00 91.88 722 ILE A N 1
ATOM 5754 C CA . ILE A 1 722 ? 4.287 20.385 -5.489 1.00 91.88 722 ILE A CA 1
ATOM 5755 C C . ILE A 1 722 ? 5.710 20.462 -6.057 1.00 91.88 722 ILE A C 1
ATOM 5757 O O . ILE A 1 722 ? 5.893 20.476 -7.276 1.00 91.88 722 ILE A O 1
ATOM 5761 N N . ASN A 1 723 ? 6.732 20.478 -5.197 1.00 90.75 723 ASN A N 1
ATOM 5762 C CA . ASN A 1 723 ? 8.126 20.488 -5.635 1.00 90.75 723 ASN A CA 1
ATOM 5763 C C . ASN A 1 723 ? 8.508 19.219 -6.410 1.00 90.75 723 ASN A C 1
ATOM 5765 O O . ASN A 1 723 ? 9.286 19.291 -7.362 1.00 90.75 723 ASN A O 1
ATOM 5769 N N . ASN A 1 724 ? 7.938 18.080 -6.019 1.00 88.56 724 ASN A N 1
ATOM 5770 C CA . ASN A 1 724 ? 8.201 16.761 -6.588 1.00 88.56 724 ASN A CA 1
ATOM 5771 C C . ASN A 1 724 ? 7.241 16.382 -7.729 1.00 88.56 724 ASN A C 1
ATOM 5773 O O . ASN A 1 724 ? 7.277 15.247 -8.192 1.00 88.56 724 ASN A O 1
ATOM 5777 N N . MET A 1 725 ? 6.441 17.326 -8.238 1.00 89.19 725 MET A N 1
ATOM 5778 C CA . MET A 1 725 ? 5.449 17.076 -9.294 1.00 89.19 725 MET A CA 1
ATOM 5779 C C . MET A 1 725 ? 6.049 16.470 -10.576 1.00 89.19 725 MET A C 1
ATOM 5781 O O . MET A 1 725 ? 5.378 15.717 -11.271 1.00 89.19 725 MET A O 1
ATOM 5785 N N . ASN A 1 726 ? 7.325 16.745 -10.882 1.00 89.62 726 ASN A N 1
ATOM 5786 C CA . ASN A 1 726 ? 8.014 16.116 -12.017 1.00 89.62 726 ASN A CA 1
ATOM 5787 C C . ASN A 1 726 ? 8.056 14.585 -11.890 1.00 89.62 726 ASN A C 1
ATOM 5789 O O . ASN A 1 726 ? 7.947 13.894 -12.893 1.00 89.62 726 ASN A O 1
ATOM 5793 N N . ILE A 1 727 ? 8.188 14.055 -10.670 1.00 89.00 727 ILE A N 1
ATOM 5794 C CA . ILE A 1 727 ? 8.185 12.608 -10.415 1.00 89.00 727 ILE A CA 1
ATOM 5795 C C . ILE A 1 727 ? 6.790 12.043 -10.681 1.00 89.00 727 ILE A C 1
ATOM 5797 O O . ILE A 1 727 ? 6.670 11.016 -11.339 1.00 89.00 727 ILE A O 1
ATOM 5801 N N . THR A 1 728 ? 5.742 12.749 -10.246 1.00 90.88 728 THR A N 1
ATOM 5802 C CA . THR A 1 728 ? 4.352 12.375 -10.531 1.00 90.88 728 THR A CA 1
ATOM 5803 C C . THR A 1 728 ? 4.102 12.311 -12.037 1.00 90.88 728 THR A C 1
ATOM 5805 O O . THR A 1 728 ? 3.623 11.298 -12.534 1.00 90.88 728 THR A O 1
ATOM 5808 N N . PHE A 1 729 ? 4.497 13.342 -12.793 1.00 92.50 729 PHE A N 1
ATOM 5809 C CA . PHE A 1 729 ? 4.326 13.365 -14.250 1.00 92.50 729 PHE A CA 1
ATOM 5810 C C . PHE A 1 729 ? 5.127 12.280 -14.987 1.00 92.50 729 PHE A C 1
ATOM 5812 O O . PHE A 1 729 ? 4.661 11.776 -16.008 1.00 92.50 729 PHE A O 1
ATOM 5819 N N . MET A 1 730 ? 6.288 11.860 -14.469 1.00 91.38 730 MET A N 1
ATOM 5820 C CA . MET A 1 730 ? 7.026 10.711 -15.019 1.00 91.38 730 MET A CA 1
ATOM 5821 C C . MET A 1 730 ? 6.242 9.396 -14.901 1.00 91.38 730 MET A C 1
ATOM 5823 O O . MET A 1 730 ? 6.437 8.511 -15.725 1.00 91.38 730 MET A O 1
ATOM 5827 N N . GLN A 1 731 ? 5.361 9.269 -13.905 1.00 91.62 731 GLN A N 1
ATOM 5828 C CA . GLN A 1 731 ? 4.629 8.035 -13.592 1.00 91.62 731 GLN A CA 1
ATOM 5829 C C . GLN A 1 731 ? 3.218 7.977 -14.196 1.00 91.62 731 GLN A C 1
ATOM 5831 O O . GLN A 1 731 ? 2.614 6.906 -14.213 1.00 91.62 731 GLN A O 1
ATOM 5836 N N . LEU A 1 732 ? 2.683 9.099 -14.697 1.00 94.12 732 LEU A N 1
ATOM 5837 C CA . LEU A 1 732 ? 1.344 9.134 -15.293 1.00 94.12 732 LEU A CA 1
ATOM 5838 C C . LEU A 1 732 ? 1.274 8.311 -16.581 1.00 94.12 732 LEU A C 1
ATOM 5840 O O . LEU A 1 732 ? 2.157 8.405 -17.437 1.00 94.12 732 LEU A O 1
ATOM 5844 N N . TYR A 1 733 ? 0.180 7.581 -16.770 1.00 93.56 733 TYR A N 1
ATOM 5845 C CA . TYR A 1 733 ? -0.075 6.813 -17.980 1.00 93.56 733 TYR A CA 1
ATOM 5846 C C . TYR A 1 733 ? -0.796 7.677 -19.022 1.00 93.56 733 TYR A C 1
ATOM 5848 O O . TYR A 1 733 ? -1.893 8.177 -18.777 1.00 93.56 733 TYR A O 1
ATOM 5856 N N . SER A 1 734 ? -0.176 7.862 -20.187 1.00 92.19 734 SER A N 1
ATOM 5857 C CA . SER A 1 734 ? -0.669 8.719 -21.281 1.00 92.19 734 SER A CA 1
ATOM 5858 C C . SER A 1 734 ? -2.024 8.287 -21.838 1.00 92.19 734 SER A C 1
ATOM 5860 O O . SER A 1 734 ? -2.823 9.120 -22.257 1.00 92.19 734 SER A O 1
ATOM 5862 N N . ALA A 1 735 ? -2.332 6.988 -21.787 1.00 89.81 735 ALA A N 1
ATOM 5863 C CA . ALA A 1 735 ? -3.620 6.463 -22.229 1.00 89.81 735 ALA A CA 1
ATOM 5864 C C . ALA A 1 735 ? -4.801 6.942 -21.368 1.00 89.81 735 ALA A C 1
ATOM 5866 O O . ALA A 1 735 ? -5.941 6.917 -21.824 1.00 89.81 735 ALA A O 1
ATOM 5867 N N . MET A 1 736 ? -4.546 7.362 -20.127 1.00 92.50 736 MET A N 1
ATOM 5868 C CA . MET A 1 736 ? -5.563 7.814 -19.183 1.00 92.50 736 MET A CA 1
ATOM 5869 C C . MET A 1 736 ? -5.662 9.341 -19.162 1.00 92.50 736 MET A C 1
ATOM 5871 O O . MET A 1 736 ? -4.681 10.048 -19.385 1.00 92.50 736 MET A O 1
ATOM 5875 N N . ASP A 1 737 ? -6.840 9.862 -18.825 1.00 91.88 737 ASP A N 1
ATOM 5876 C CA . ASP A 1 737 ? -7.030 11.296 -18.613 1.00 91.88 737 ASP A CA 1
ATOM 5877 C C . ASP A 1 737 ? -6.103 11.815 -17.497 1.00 91.88 737 ASP A C 1
ATOM 5879 O O . ASP A 1 737 ? -6.029 11.246 -16.402 1.00 91.88 737 ASP A O 1
ATOM 5883 N N . MET A 1 738 ? -5.366 12.891 -17.781 1.00 93.19 738 MET A N 1
ATOM 5884 C CA . MET A 1 738 ? -4.387 13.451 -16.846 1.00 93.19 738 MET A CA 1
ATOM 5885 C C . MET A 1 738 ? -5.060 13.996 -15.582 1.00 93.19 738 MET A C 1
ATOM 5887 O O . MET A 1 738 ? -4.550 13.804 -14.478 1.00 93.19 738 MET A O 1
ATOM 5891 N N . THR A 1 739 ? -6.214 14.653 -15.720 1.00 94.12 739 THR A N 1
ATOM 5892 C CA . THR A 1 739 ? -6.930 15.267 -14.593 1.00 94.12 739 THR A CA 1
ATOM 5893 C C . THR A 1 739 ? -7.389 14.200 -13.609 1.00 94.12 739 THR A C 1
ATOM 5895 O O . THR A 1 739 ? -7.162 14.331 -12.406 1.00 94.12 739 THR A O 1
ATOM 5898 N N . ASN A 1 740 ? -7.966 13.109 -14.110 1.00 94.56 740 ASN A N 1
ATOM 5899 C CA . ASN A 1 740 ? -8.405 11.978 -13.297 1.00 94.56 740 ASN A CA 1
ATOM 5900 C C . ASN A 1 740 ? -7.250 11.345 -12.517 1.00 94.56 740 ASN A C 1
ATOM 5902 O O . ASN A 1 740 ? -7.384 11.091 -11.319 1.00 94.56 740 ASN A O 1
ATOM 5906 N N . GLN A 1 741 ? -6.101 11.140 -13.165 1.00 94.81 741 GLN A N 1
ATOM 5907 C CA . GLN A 1 741 ? -4.920 10.597 -12.495 1.00 94.81 741 GLN A CA 1
ATOM 5908 C C . GLN A 1 741 ? -4.403 11.542 -11.405 1.00 94.81 741 GLN A C 1
ATOM 5910 O O . GLN A 1 741 ? -4.178 11.109 -10.278 1.00 94.81 741 GLN A O 1
ATOM 5915 N N . LEU A 1 742 ? -4.289 12.844 -11.694 1.00 94.62 742 LEU A N 1
ATOM 5916 C CA . LEU A 1 742 ? -3.860 13.838 -10.705 1.00 94.62 742 LEU A CA 1
ATOM 5917 C C . LEU A 1 742 ? -4.820 13.916 -9.512 1.00 94.62 742 LEU A C 1
ATOM 5919 O O . LEU A 1 742 ? -4.374 14.043 -8.374 1.00 94.62 742 LEU A O 1
ATOM 5923 N N . ILE A 1 743 ? -6.130 13.791 -9.738 1.00 94.44 743 ILE A N 1
ATOM 5924 C CA . ILE A 1 743 ? -7.126 13.697 -8.663 1.00 94.44 743 ILE A CA 1
ATOM 5925 C C . ILE A 1 743 ? -6.875 12.456 -7.800 1.00 94.44 743 ILE A C 1
ATOM 5927 O O . ILE A 1 743 ? -6.866 12.566 -6.572 1.00 94.44 743 ILE A O 1
ATOM 5931 N N . SER A 1 744 ? -6.652 11.288 -8.412 1.00 93.62 744 SER A N 1
ATOM 5932 C CA . SER A 1 744 ? -6.328 10.053 -7.686 1.00 93.62 744 SER A CA 1
ATOM 5933 C C . SER A 1 744 ? -5.041 10.179 -6.867 1.00 93.62 744 SER A C 1
ATOM 5935 O O . SER A 1 744 ? -5.008 9.745 -5.712 1.00 93.62 744 SER A O 1
ATOM 5937 N N . GLU A 1 745 ? -4.011 10.814 -7.424 1.00 93.75 745 GLU A N 1
ATOM 5938 C CA . GLU A 1 745 ? -2.736 11.065 -6.747 1.00 93.75 745 GLU A CA 1
ATOM 5939 C C . GLU A 1 745 ? -2.892 12.034 -5.568 1.00 93.75 745 GLU A C 1
ATOM 5941 O O . GLU A 1 745 ? -2.434 11.748 -4.460 1.00 93.75 745 GLU A O 1
ATOM 5946 N N . VAL A 1 746 ? -3.607 13.149 -5.750 1.00 94.44 746 VAL A N 1
ATOM 5947 C CA . VAL A 1 746 ? -3.874 14.125 -4.679 1.00 94.44 746 VAL A CA 1
ATOM 5948 C C . VAL A 1 746 ? -4.731 13.512 -3.569 1.00 94.44 746 VAL A C 1
ATOM 5950 O O . VAL A 1 746 ? -4.458 13.742 -2.389 1.00 94.44 746 VAL A O 1
ATOM 5953 N N . ALA A 1 747 ? -5.738 12.706 -3.915 1.00 93.44 747 ALA A N 1
ATOM 5954 C CA . ALA A 1 747 ? -6.563 11.987 -2.946 1.00 93.44 747 ALA A CA 1
ATOM 5955 C C . ALA A 1 747 ? -5.722 11.002 -2.114 1.00 93.44 747 ALA A C 1
ATOM 5957 O O . ALA A 1 747 ? -5.786 11.015 -0.882 1.00 93.44 747 ALA A O 1
ATOM 5958 N N . SER A 1 748 ? -4.875 10.208 -2.774 1.00 92.56 748 SER A N 1
ATOM 5959 C CA . SER A 1 748 ? -3.962 9.258 -2.121 1.00 92.56 748 SER A CA 1
ATOM 5960 C C . SER A 1 748 ? -2.948 9.974 -1.224 1.00 92.56 748 SER A C 1
ATOM 5962 O O . SER A 1 748 ? -2.714 9.573 -0.077 1.00 92.56 748 SER A O 1
ATOM 5964 N N . TRP A 1 749 ? -2.401 11.092 -1.706 1.00 93.62 749 TRP A N 1
ATOM 5965 C CA . TRP A 1 749 ? -1.517 11.960 -0.937 1.00 93.62 749 TRP A CA 1
ATOM 5966 C C . TRP A 1 749 ? -2.215 12.509 0.313 1.00 93.62 749 TRP A C 1
ATOM 5968 O O . TRP A 1 749 ? -1.652 12.422 1.408 1.00 93.62 749 TRP A O 1
ATOM 5978 N N . ALA A 1 750 ? -3.446 13.012 0.188 1.00 93.75 750 ALA A N 1
ATOM 5979 C CA . ALA A 1 750 ? -4.210 13.563 1.304 1.00 93.75 750 ALA A CA 1
ATOM 5980 C C . ALA A 1 750 ? -4.507 12.505 2.380 1.00 93.75 750 ALA A C 1
ATOM 5982 O O . ALA A 1 750 ? -4.323 12.775 3.569 1.00 93.75 750 ALA A O 1
ATOM 5983 N N . ILE A 1 751 ? -4.893 11.289 1.975 1.00 92.12 751 ILE A N 1
ATOM 5984 C CA . ILE A 1 751 ? -5.134 10.156 2.884 1.00 92.12 751 ILE A CA 1
ATOM 5985 C C . ILE A 1 751 ? -3.864 9.812 3.676 1.00 92.12 751 ILE A C 1
ATOM 5987 O O . ILE A 1 751 ? -3.888 9.759 4.907 1.00 92.12 751 ILE A O 1
ATOM 5991 N N . SER A 1 752 ? -2.739 9.618 2.981 1.00 90.44 752 SER A N 1
ATOM 5992 C CA . SER A 1 752 ? -1.454 9.262 3.599 1.00 90.44 752 SER A CA 1
ATOM 5993 C C . SER A 1 752 ? -0.980 10.326 4.598 1.00 90.44 752 SER A C 1
ATOM 5995 O O . SER A 1 752 ? -0.561 10.006 5.716 1.00 90.44 752 SER A O 1
ATOM 5997 N N . HIS A 1 753 ? -1.103 11.610 4.251 1.00 92.75 753 HIS A N 1
ATOM 5998 C CA . HIS A 1 753 ? -0.628 12.702 5.104 1.00 92.75 753 HIS A CA 1
ATOM 5999 C C . HIS A 1 753 ? -1.589 13.056 6.243 1.00 92.75 753 HIS A C 1
ATOM 6001 O O . HIS A 1 753 ? -1.118 13.508 7.287 1.00 92.75 753 HIS A O 1
ATOM 6007 N N . PHE A 1 754 ? -2.893 12.783 6.119 1.00 92.75 754 PHE A N 1
ATOM 6008 C CA . PHE A 1 754 ? -3.849 12.923 7.224 1.00 92.75 754 PHE A CA 1
ATOM 6009 C C . PHE A 1 754 ? -3.407 12.117 8.457 1.00 92.75 754 PHE A C 1
ATOM 6011 O O . PHE A 1 754 ? -3.300 12.672 9.554 1.00 92.75 754 PHE A O 1
ATOM 6018 N N . PHE A 1 755 ? -3.054 10.839 8.276 1.00 88.94 755 PHE A N 1
ATOM 6019 C CA . PHE A 1 755 ? -2.579 9.994 9.376 1.00 88.94 755 PHE A CA 1
ATOM 6020 C C . PHE A 1 755 ? -1.211 10.427 9.903 1.00 88.94 755 PHE A C 1
ATOM 6022 O O . PHE A 1 755 ? -1.039 10.533 11.118 1.00 88.94 755 PHE A O 1
ATOM 6029 N N . LYS A 1 756 ? -0.249 10.735 9.020 1.00 91.31 756 LYS A N 1
ATOM 6030 C CA . LYS A 1 756 ? 1.087 11.204 9.438 1.00 91.31 756 LYS A CA 1
ATOM 6031 C C . LYS A 1 756 ? 0.993 12.455 10.310 1.00 91.31 756 LYS A C 1
ATOM 6033 O O . LYS A 1 756 ? 1.621 12.520 11.365 1.00 91.31 756 LYS A O 1
ATOM 6038 N N . ILE A 1 757 ? 0.181 13.430 9.906 1.00 93.81 757 ILE A N 1
ATOM 6039 C CA . ILE A 1 757 ? -0.011 14.678 10.652 1.00 93.81 757 ILE A CA 1
ATOM 6040 C C . ILE A 1 757 ? -0.713 14.408 11.984 1.00 93.81 757 ILE A C 1
ATOM 6042 O O . ILE A 1 757 ? -0.260 14.915 13.008 1.00 93.81 757 ILE A O 1
ATOM 6046 N N . ALA A 1 758 ? -1.760 13.576 12.006 1.00 91.00 758 ALA A N 1
ATOM 6047 C CA . ALA A 1 758 ? -2.443 13.204 13.246 1.00 91.00 758 ALA A CA 1
ATOM 6048 C C . ALA A 1 758 ? -1.486 12.544 14.255 1.00 91.00 758 ALA A C 1
ATOM 6050 O O . ALA A 1 758 ? -1.487 12.910 15.432 1.00 91.00 758 ALA A O 1
ATOM 6051 N N . VAL A 1 759 ? -0.623 11.633 13.790 1.00 93.19 759 VAL A N 1
ATOM 6052 C CA . VAL A 1 759 ? 0.420 10.992 14.605 1.00 93.19 759 VAL A CA 1
ATOM 6053 C C . VAL A 1 759 ? 1.421 12.023 15.123 1.00 93.19 759 VAL A C 1
ATOM 6055 O O . VAL A 1 759 ? 1.643 12.090 16.330 1.00 93.19 759 VAL A O 1
ATOM 6058 N N . ILE A 1 760 ? 1.979 12.876 14.257 1.00 94.19 760 ILE A N 1
ATOM 6059 C CA . ILE A 1 760 ? 2.938 13.918 14.663 1.00 94.19 760 ILE A CA 1
ATOM 6060 C C . ILE A 1 760 ? 2.317 14.846 15.713 1.00 94.19 760 ILE A C 1
ATOM 6062 O O . ILE A 1 760 ? 2.941 15.125 16.733 1.00 94.19 760 ILE A O 1
ATOM 6066 N N . CYS A 1 761 ? 1.076 15.287 15.510 1.00 93.50 761 CYS A N 1
ATOM 6067 C CA . CYS A 1 761 ? 0.344 16.126 16.454 1.00 93.50 761 CYS A CA 1
ATOM 6068 C C . CYS A 1 761 ? 0.117 15.432 17.806 1.00 93.50 761 CYS A C 1
ATOM 6070 O O . CYS A 1 761 ? 0.324 16.053 18.852 1.00 93.50 761 CYS A O 1
ATOM 6072 N N . LEU A 1 762 ? -0.275 14.155 17.799 1.00 93.62 762 LEU A N 1
ATOM 6073 C CA . LEU A 1 762 ? -0.496 13.370 19.013 1.00 93.62 762 LEU A CA 1
ATOM 6074 C C . LEU A 1 762 ? 0.800 13.179 19.812 1.00 93.62 762 LEU A C 1
ATOM 6076 O O . LEU A 1 762 ? 0.817 13.383 21.028 1.00 93.62 762 LEU A O 1
ATOM 6080 N N . LEU A 1 763 ? 1.888 12.815 19.130 1.00 94.25 763 LEU A N 1
ATOM 6081 C CA . LEU A 1 763 ? 3.195 12.624 19.754 1.00 94.25 763 LEU A CA 1
ATOM 6082 C C . LEU A 1 763 ? 3.770 13.947 20.258 1.00 94.25 763 LEU A C 1
ATOM 6084 O O . LEU A 1 763 ? 4.252 14.002 21.385 1.00 94.25 763 LEU A O 1
ATOM 6088 N N . ALA A 1 764 ? 3.677 15.023 19.472 1.00 92.25 764 ALA A N 1
ATOM 6089 C CA . ALA A 1 764 ? 4.122 16.351 19.884 1.00 92.25 764 ALA A CA 1
ATOM 6090 C C . ALA A 1 764 ? 3.385 16.816 21.144 1.00 92.25 764 ALA A C 1
ATOM 6092 O O . ALA A 1 764 ? 4.027 17.285 22.082 1.00 92.25 764 ALA A O 1
ATOM 6093 N N . HIS A 1 765 ? 2.062 16.621 21.209 1.00 91.56 765 HIS A N 1
ATOM 6094 C CA . HIS A 1 765 ? 1.290 16.897 22.421 1.00 91.56 765 HIS A CA 1
ATOM 6095 C C . HIS A 1 765 ? 1.812 16.083 23.604 1.00 91.56 765 HIS A C 1
ATOM 6097 O O . HIS A 1 765 ? 2.186 16.676 24.610 1.00 91.56 765 HIS A O 1
ATOM 6103 N N . TYR A 1 766 ? 1.916 14.755 23.461 1.00 92.06 766 TYR A N 1
ATOM 6104 C CA . TYR A 1 766 ? 2.421 13.869 24.515 1.00 92.06 766 TYR A CA 1
ATOM 6105 C C . TYR A 1 766 ? 3.798 14.300 25.035 1.00 92.06 766 TYR A C 1
ATOM 6107 O O . TYR A 1 766 ? 4.006 14.391 26.244 1.00 92.06 766 TYR A O 1
ATOM 6115 N N . VAL A 1 767 ? 4.731 14.590 24.129 1.00 90.06 767 VAL A N 1
ATOM 6116 C CA . VAL A 1 767 ? 6.095 15.017 24.457 1.00 90.06 767 VAL A CA 1
ATOM 6117 C C . VAL A 1 767 ? 6.094 16.355 25.194 1.00 90.06 767 VAL A C 1
ATOM 6119 O O . VAL A 1 767 ? 6.827 16.507 26.171 1.00 90.06 767 VAL A O 1
ATOM 6122 N N . VAL A 1 768 ? 5.279 17.322 24.764 1.00 87.12 768 VAL A N 1
ATOM 6123 C CA . VAL A 1 768 ? 5.195 18.652 25.391 1.00 87.12 768 VAL A CA 1
ATOM 6124 C C . VAL A 1 768 ? 4.589 18.577 26.789 1.00 87.12 768 VAL A C 1
ATOM 6126 O O . VAL A 1 768 ? 5.129 19.156 27.729 1.00 87.12 768 VAL A O 1
ATOM 6129 N N . THR A 1 769 ? 3.494 17.842 26.965 1.00 85.00 769 THR A N 1
ATOM 6130 C CA . THR A 1 769 ? 2.773 17.797 28.245 1.00 85.00 769 THR A CA 1
ATOM 6131 C C . THR A 1 769 ? 3.430 16.883 29.275 1.00 85.00 769 THR A C 1
ATOM 6133 O O . THR A 1 769 ? 3.360 17.166 30.467 1.00 85.00 769 THR A O 1
ATOM 6136 N N . THR A 1 770 ? 4.125 15.825 28.850 1.00 83.31 770 THR A N 1
ATOM 6137 C CA . THR A 1 770 ? 4.797 14.881 29.765 1.00 83.31 770 THR A CA 1
ATOM 6138 C C . THR A 1 770 ? 6.044 15.484 30.433 1.00 83.31 770 THR A C 1
ATOM 6140 O O . THR A 1 770 ? 6.519 14.977 31.451 1.00 83.31 770 THR A O 1
ATOM 6143 N N . GLN A 1 771 ? 6.556 16.613 29.935 1.00 72.69 771 GLN A N 1
ATOM 6144 C CA . GLN A 1 771 ? 7.696 17.317 30.539 1.00 72.69 771 GLN A CA 1
ATOM 6145 C C . GLN A 1 771 ? 7.445 17.818 31.961 1.00 72.69 771 GLN A C 1
ATOM 6147 O O . GLN A 1 771 ? 8.402 17.965 32.720 1.00 72.69 771 GLN A O 1
ATOM 6152 N N . SER A 1 772 ? 6.187 18.026 32.359 1.00 68.94 772 SER A N 1
ATOM 6153 C CA . SER A 1 772 ? 5.846 18.504 33.705 1.00 68.94 772 SER A CA 1
ATOM 6154 C C . SER A 1 772 ? 6.256 17.551 34.830 1.00 68.94 772 SER A C 1
ATOM 6156 O O . SER A 1 772 ? 6.231 17.909 36.007 1.00 68.94 772 SER A O 1
ATOM 6158 N N . HIS A 1 773 ? 6.610 16.308 34.499 1.00 74.88 773 HIS A N 1
ATOM 6159 C CA . HIS A 1 773 ? 7.052 15.307 35.467 1.00 74.88 773 HIS A CA 1
ATOM 6160 C C . HIS A 1 773 ? 8.521 15.465 35.906 1.00 74.88 773 HIS A C 1
ATOM 6162 O O . HIS A 1 773 ? 8.934 14.804 36.866 1.00 74.88 773 HIS A O 1
ATOM 6168 N N . PHE A 1 774 ? 9.294 16.341 35.256 1.00 72.31 774 PHE A N 1
ATOM 6169 C CA . PHE A 1 774 ? 10.707 16.586 35.555 1.00 72.31 774 PHE A CA 1
ATOM 6170 C C . PHE A 1 774 ? 10.878 17.800 36.480 1.00 72.31 774 PHE A C 1
ATOM 6172 O O . PHE A 1 774 ? 10.397 18.889 36.188 1.00 72.31 774 PHE A O 1
ATOM 6179 N N . LYS A 1 775 ? 11.568 17.617 37.616 1.00 63.91 775 LYS A N 1
ATOM 6180 C CA . LYS A 1 775 ? 11.723 18.658 38.656 1.00 63.91 775 LYS A CA 1
ATOM 6181 C C . LYS A 1 775 ? 12.774 19.733 38.348 1.00 63.91 775 LYS A C 1
ATOM 6183 O O . LYS A 1 775 ? 12.701 20.808 38.931 1.00 63.91 775 LYS A O 1
ATOM 6188 N N . LYS A 1 776 ? 13.777 19.444 37.515 1.00 65.25 776 LYS A N 1
ATOM 6189 C CA . LYS A 1 776 ? 14.825 20.400 37.120 1.00 65.25 776 LYS A CA 1
ATOM 6190 C C . LYS A 1 776 ? 15.025 20.352 35.610 1.00 65.25 776 LYS A C 1
ATOM 6192 O O . LYS A 1 776 ? 15.037 19.268 35.029 1.00 65.25 776 LYS A O 1
ATOM 6197 N N . ALA A 1 777 ? 15.226 21.507 34.985 1.00 62.75 777 ALA A N 1
ATOM 6198 C CA . ALA A 1 777 ? 15.674 21.530 33.601 1.00 62.75 777 ALA A CA 1
ATOM 6199 C C . ALA A 1 777 ? 17.111 20.969 33.535 1.00 62.75 777 ALA A C 1
ATOM 6201 O O . ALA A 1 777 ? 17.961 21.450 34.294 1.00 62.75 777 ALA A O 1
ATOM 6202 N N . PRO A 1 778 ? 17.407 19.960 32.693 1.00 66.50 778 PRO A N 1
ATOM 6203 C CA . PRO A 1 778 ? 18.777 19.525 32.463 1.00 66.50 778 PRO A CA 1
ATOM 6204 C C . PRO A 1 778 ? 19.603 20.676 31.883 1.00 66.50 778 PRO A C 1
ATOM 6206 O O . PRO A 1 778 ? 19.075 21.604 31.261 1.00 66.50 778 PRO A O 1
ATOM 6209 N N . SER A 1 779 ? 20.915 20.625 32.087 1.00 74.19 779 SER A N 1
ATOM 6210 C CA . SER A 1 779 ? 21.837 21.563 31.460 1.00 74.19 779 SER A CA 1
ATOM 6211 C C . SER A 1 779 ? 21.916 21.272 29.958 1.00 74.19 779 SER A C 1
ATOM 6213 O O . SER A 1 779 ? 22.338 20.199 29.538 1.00 74.19 779 SER A O 1
ATOM 6215 N N . LEU A 1 780 ? 21.525 22.258 29.145 1.00 80.56 780 LEU A N 1
ATOM 6216 C CA . LEU A 1 780 ? 21.396 22.114 27.691 1.00 80.56 780 LEU A CA 1
ATOM 6217 C C . LEU A 1 780 ? 22.685 21.596 27.026 1.00 80.56 780 LEU A C 1
ATOM 6219 O O . LEU A 1 780 ? 22.638 20.690 26.199 1.00 80.56 780 LEU A O 1
ATOM 6223 N N . LEU A 1 781 ? 23.839 22.153 27.405 1.00 83.31 781 LEU A N 1
ATOM 6224 C CA . LEU A 1 781 ? 25.125 21.817 26.791 1.00 83.31 781 LEU A CA 1
ATOM 6225 C C . LEU A 1 781 ? 25.561 20.358 27.076 1.00 83.31 781 LEU A C 1
ATOM 6227 O O . LEU A 1 781 ? 25.830 19.642 26.112 1.00 83.31 781 LEU A O 1
ATOM 6231 N N . PRO A 1 782 ? 25.577 19.863 28.332 1.00 83.88 782 PRO A N 1
ATOM 6232 C CA . PRO A 1 782 ? 25.800 18.444 28.626 1.00 83.88 782 PRO A CA 1
ATOM 6233 C C . PRO A 1 782 ? 24.850 17.486 27.903 1.00 83.88 782 PRO A C 1
ATOM 6235 O O . PRO A 1 782 ? 25.313 16.477 27.378 1.00 83.88 782 PRO A O 1
ATOM 6238 N N . SER A 1 783 ? 23.556 17.808 27.807 1.00 84.94 783 SER A N 1
ATOM 6239 C CA . SER A 1 783 ? 22.580 16.979 27.086 1.00 84.94 783 SER A CA 1
ATOM 6240 C C . SER A 1 783 ? 22.895 16.859 25.594 1.00 84.94 783 SER A C 1
ATOM 6242 O O . SER A 1 783 ? 22.816 15.767 25.028 1.00 84.94 783 SER A O 1
ATOM 6244 N N . ILE A 1 784 ? 23.297 17.968 24.960 1.00 87.56 784 ILE A N 1
ATOM 6245 C CA . ILE A 1 784 ? 23.718 17.986 23.553 1.00 87.56 784 ILE A CA 1
ATOM 6246 C C . ILE A 1 784 ? 24.984 17.145 23.362 1.00 87.56 784 ILE A C 1
ATOM 6248 O O . ILE A 1 784 ? 25.021 16.319 22.455 1.00 87.56 784 ILE A O 1
ATOM 6252 N N . ILE A 1 785 ? 25.992 17.307 24.228 1.00 87.19 785 ILE A N 1
ATOM 6253 C CA . ILE A 1 785 ? 27.248 16.535 24.167 1.00 87.19 785 ILE A CA 1
ATOM 6254 C C . ILE A 1 785 ? 26.969 15.037 24.323 1.00 87.19 785 ILE A C 1
ATOM 6256 O O . ILE A 1 785 ? 27.469 14.228 23.547 1.00 87.19 785 ILE A O 1
ATOM 6260 N N . ASN A 1 786 ? 26.132 14.670 25.291 1.00 86.88 786 ASN A N 1
ATOM 6261 C CA . ASN A 1 786 ? 25.717 13.295 25.553 1.00 86.88 786 ASN A CA 1
ATOM 6262 C C . ASN A 1 786 ? 24.976 12.671 24.360 1.00 86.88 786 ASN A C 1
ATOM 6264 O O . ASN A 1 786 ? 25.278 11.543 23.964 1.00 86.88 786 ASN A O 1
ATOM 6268 N N . GLY A 1 787 ? 24.026 13.405 23.773 1.00 89.19 787 GLY A N 1
ATOM 6269 C CA . GLY A 1 787 ? 23.296 12.966 22.584 1.00 89.19 787 GLY A CA 1
ATOM 6270 C C . GLY A 1 787 ? 24.202 12.827 21.360 1.00 89.19 787 GLY A C 1
ATOM 6271 O O . GLY A 1 787 ? 24.134 11.810 20.672 1.00 89.19 787 GLY A O 1
ATOM 6272 N N . ALA A 1 788 ? 25.102 13.789 21.134 1.00 90.19 788 ALA A N 1
ATOM 6273 C CA . ALA A 1 788 ? 26.078 13.738 20.049 1.00 90.19 788 ALA A CA 1
ATOM 6274 C C . ALA A 1 788 ? 27.055 12.567 20.208 1.00 90.19 788 ALA A C 1
ATOM 6276 O O . ALA A 1 788 ? 27.283 11.828 19.253 1.00 90.19 788 ALA A O 1
ATOM 6277 N N . PHE A 1 789 ? 27.564 12.333 21.420 1.00 90.69 789 PHE A N 1
ATOM 6278 C CA . PHE A 1 789 ? 28.417 11.185 21.722 1.00 90.69 789 PHE A CA 1
ATOM 6279 C C . PHE A 1 789 ? 27.717 9.864 21.433 1.00 90.69 789 PHE A C 1
ATOM 6281 O O . PHE A 1 789 ? 28.271 9.017 20.734 1.00 90.69 789 PHE A O 1
ATOM 6288 N N . LEU A 1 790 ? 26.485 9.693 21.917 1.00 90.00 790 LEU A N 1
ATOM 6289 C CA . LEU A 1 790 ? 25.718 8.480 21.659 1.00 90.00 790 LEU A CA 1
ATOM 6290 C C . LEU A 1 790 ? 25.400 8.322 20.164 1.00 90.00 790 LEU A C 1
ATOM 6292 O O . LEU A 1 790 ? 25.509 7.217 19.643 1.00 90.00 790 LEU A O 1
ATOM 6296 N N . GLY A 1 791 ? 25.067 9.404 19.456 1.00 89.69 791 GLY A N 1
ATOM 6297 C CA . GLY A 1 791 ? 24.842 9.380 18.008 1.00 89.69 791 GLY A CA 1
ATOM 6298 C C . GLY A 1 791 ? 26.086 8.951 17.233 1.00 89.69 791 GLY A C 1
ATOM 6299 O O . GLY A 1 791 ? 26.005 8.040 16.407 1.00 89.69 791 GLY A O 1
ATOM 6300 N N . CYS A 1 792 ? 27.247 9.526 17.556 1.00 89.75 792 CYS A N 1
ATOM 6301 C CA . CYS A 1 792 ? 28.536 9.107 17.010 1.00 89.75 792 CYS A CA 1
ATOM 6302 C C . CYS A 1 792 ? 28.842 7.646 17.347 1.00 89.75 792 CYS A C 1
ATOM 6304 O O . CYS A 1 792 ? 29.277 6.911 16.471 1.00 89.75 792 CYS A O 1
ATOM 6306 N N . LEU A 1 793 ? 28.597 7.202 18.582 1.00 89.44 793 LEU A N 1
ATOM 6307 C CA . LEU A 1 793 ? 28.865 5.831 19.017 1.00 89.44 793 LEU A CA 1
ATOM 6308 C C . LEU A 1 793 ? 27.978 4.814 18.295 1.00 89.44 793 LEU A C 1
ATOM 6310 O O . LEU A 1 793 ? 28.475 3.782 17.857 1.00 89.44 793 LEU A O 1
ATOM 6314 N N . LEU A 1 794 ? 26.684 5.100 18.133 1.00 88.62 794 LEU A N 1
ATOM 6315 C CA . LEU A 1 794 ? 25.764 4.238 17.389 1.00 88.62 794 LEU A CA 1
ATOM 6316 C C . LEU A 1 794 ? 26.128 4.177 15.911 1.00 88.62 794 LEU A C 1
ATOM 6318 O O . LEU A 1 794 ? 26.115 3.096 15.324 1.00 88.62 794 LEU A O 1
ATOM 6322 N N . MET A 1 795 ? 26.494 5.316 15.319 1.00 84.44 795 MET A N 1
ATOM 6323 C CA . MET A 1 795 ? 26.944 5.349 13.931 1.00 84.44 795 MET A CA 1
ATOM 6324 C C . MET A 1 795 ? 28.297 4.676 13.741 1.00 84.44 795 MET A C 1
ATOM 6326 O O . MET A 1 795 ? 28.451 3.918 12.790 1.00 84.44 795 MET A O 1
ATOM 6330 N N . GLY A 1 796 ? 29.223 4.849 14.681 1.00 82.88 796 GLY A N 1
ATOM 6331 C CA . GLY A 1 796 ? 30.501 4.144 14.747 1.00 82.88 796 GLY A CA 1
ATOM 6332 C C . GLY A 1 796 ? 30.327 2.636 14.884 1.00 82.88 796 GLY A C 1
ATOM 6333 O O . GLY A 1 796 ? 30.920 1.880 14.126 1.00 82.88 796 GLY A O 1
ATOM 6334 N N . GLY A 1 797 ? 29.470 2.185 15.801 1.00 80.88 797 GLY A N 1
ATOM 6335 C CA . GLY A 1 797 ? 29.176 0.769 16.015 1.00 80.88 797 GLY A CA 1
ATOM 6336 C C . GLY A 1 797 ? 28.504 0.119 14.809 1.00 80.88 797 GLY A C 1
ATOM 6337 O O . GLY A 1 797 ? 28.942 -0.945 14.370 1.00 80.88 797 GLY A O 1
ATOM 6338 N N . ARG A 1 798 ? 27.491 0.782 14.227 1.00 79.19 798 ARG A N 1
ATOM 6339 C CA . ARG A 1 798 ? 26.878 0.351 12.959 1.00 79.19 798 ARG A CA 1
ATOM 6340 C C . ARG A 1 798 ? 27.945 0.233 11.880 1.00 79.19 798 ARG A C 1
ATOM 6342 O O . ARG A 1 798 ? 28.041 -0.814 11.256 1.00 79.19 798 ARG A O 1
ATOM 6349 N N . TYR A 1 799 ? 28.735 1.288 11.701 1.00 75.06 799 TYR A N 1
ATOM 6350 C CA . TYR A 1 799 ? 29.772 1.359 10.685 1.00 75.06 799 TYR A CA 1
ATOM 6351 C C . TYR A 1 799 ? 30.797 0.231 10.832 1.00 75.06 799 TYR A C 1
ATOM 6353 O O . TYR A 1 799 ? 31.072 -0.466 9.869 1.00 75.06 799 TYR A O 1
ATOM 6361 N N . LEU A 1 800 ? 31.323 -0.014 12.034 1.00 75.06 800 LEU A N 1
ATOM 6362 C CA . LEU A 1 800 ? 32.274 -1.104 12.263 1.00 75.06 800 LEU A CA 1
ATOM 6363 C C . LEU A 1 800 ? 31.676 -2.455 11.851 1.00 75.06 800 LEU A C 1
ATOM 6365 O O . LEU A 1 800 ? 32.314 -3.222 11.138 1.00 75.06 800 LEU A O 1
ATOM 6369 N N . ILE A 1 801 ? 30.431 -2.737 12.236 1.00 73.00 801 ILE A N 1
ATOM 6370 C CA . ILE A 1 801 ? 29.775 -3.990 11.849 1.00 73.00 801 ILE A CA 1
ATOM 6371 C C . ILE A 1 801 ? 29.551 -4.080 10.345 1.00 73.00 801 ILE A C 1
ATOM 6373 O O . ILE A 1 801 ? 29.811 -5.142 9.778 1.00 73.00 801 ILE A O 1
ATOM 6377 N N . THR A 1 802 ? 29.093 -3.005 9.700 1.00 68.38 802 THR A N 1
ATOM 6378 C CA . THR A 1 802 ? 28.898 -3.003 8.248 1.00 68.38 802 THR A CA 1
ATOM 6379 C C . THR A 1 802 ? 30.222 -3.165 7.510 1.00 68.38 802 THR A C 1
ATOM 6381 O O . THR A 1 802 ? 30.257 -3.928 6.553 1.00 68.38 802 THR A O 1
ATOM 6384 N N . GLN A 1 803 ? 31.321 -2.577 7.992 1.00 64.44 803 GLN A N 1
ATOM 6385 C CA . GLN A 1 803 ? 32.661 -2.790 7.433 1.00 64.44 803 GLN A CA 1
ATOM 6386 C C . GLN A 1 803 ? 33.125 -4.242 7.520 1.00 64.44 803 GLN A C 1
ATOM 6388 O O . GLN A 1 803 ? 33.551 -4.809 6.522 1.00 64.44 803 GLN A O 1
ATOM 6393 N N . TYR A 1 804 ? 33.040 -4.852 8.704 1.00 63.06 804 TYR A N 1
ATOM 6394 C CA . TYR A 1 804 ? 33.584 -6.196 8.929 1.00 63.06 804 TYR A CA 1
ATOM 6395 C C . TYR A 1 804 ? 32.673 -7.326 8.437 1.00 63.06 804 TYR A C 1
ATOM 6397 O O . TYR A 1 804 ? 33.122 -8.464 8.323 1.00 63.06 804 TYR A O 1
ATOM 6405 N N . SER A 1 805 ? 31.381 -7.057 8.222 1.00 57.00 805 SER A N 1
ATOM 6406 C CA . SER A 1 805 ? 30.396 -8.088 7.860 1.00 57.00 805 SER A CA 1
ATOM 6407 C C . SER A 1 805 ? 29.902 -8.008 6.417 1.00 57.00 805 SER A C 1
ATOM 6409 O O . SER A 1 805 ? 29.342 -8.993 5.940 1.00 57.00 805 SER A O 1
ATOM 6411 N N . LEU A 1 806 ? 30.081 -6.882 5.724 1.00 53.16 806 LEU A N 1
ATOM 6412 C CA . LEU A 1 806 ? 29.908 -6.821 4.272 1.00 53.16 806 LEU A CA 1
ATOM 6413 C C . LEU A 1 806 ? 31.252 -7.101 3.593 1.00 53.16 806 LEU A C 1
ATOM 6415 O O . LEU A 1 806 ? 32.290 -6.736 4.143 1.00 53.16 806 LEU A O 1
ATOM 6419 N N . PRO A 1 807 ? 31.261 -7.648 2.368 1.00 47.09 807 PRO A N 1
ATOM 6420 C CA . PRO A 1 807 ? 32.339 -7.416 1.411 1.00 47.09 807 PRO A CA 1
ATOM 6421 C C . PRO A 1 807 ? 32.413 -5.899 1.113 1.00 47.09 807 PRO A C 1
ATOM 6423 O O . PRO A 1 807 ? 31.891 -5.412 0.123 1.00 47.09 807 PRO A O 1
ATOM 6426 N N . GLU A 1 808 ? 32.998 -5.149 2.052 1.00 45.56 808 GLU A N 1
ATOM 6427 C CA . GLU A 1 808 ? 32.988 -3.699 2.339 1.00 45.56 808 GLU A CA 1
ATOM 6428 C C . GLU A 1 808 ? 31.818 -2.860 1.763 1.00 45.56 808 GLU A C 1
ATOM 6430 O O . GLU A 1 808 ? 31.813 -2.482 0.594 1.00 45.56 808 GLU A O 1
ATOM 6435 N N . ALA A 1 809 ? 30.912 -2.508 2.681 1.00 40.38 809 ALA A N 1
ATOM 6436 C CA . ALA A 1 809 ? 30.111 -1.284 2.774 1.00 40.38 809 ALA A CA 1
ATOM 6437 C C . ALA A 1 809 ? 29.215 -0.864 1.601 1.00 40.38 809 ALA A C 1
ATOM 6439 O O . ALA A 1 809 ? 29.689 -0.466 0.550 1.00 40.38 809 ALA A O 1
ATOM 6440 N N . ASP A 1 810 ? 27.914 -0.817 1.894 1.00 42.75 810 ASP A N 1
ATOM 6441 C CA . ASP A 1 810 ? 26.942 0.182 1.439 1.00 42.75 810 ASP A CA 1
ATOM 6442 C C . ASP A 1 810 ? 27.385 1.066 0.273 1.00 42.75 810 ASP A C 1
ATOM 6444 O O . ASP A 1 810 ? 27.931 2.165 0.416 1.00 42.75 810 ASP A O 1
ATOM 6448 N N . TRP A 1 811 ? 27.135 0.550 -0.916 1.00 47.34 811 TRP A N 1
ATOM 6449 C CA . TRP A 1 811 ? 27.333 1.244 -2.165 1.00 47.34 811 TRP A CA 1
ATOM 6450 C C . TRP A 1 811 ? 26.248 2.297 -2.344 1.00 47.34 811 TRP A C 1
ATOM 6452 O O . TRP A 1 811 ? 25.405 2.174 -3.223 1.00 47.34 811 TRP A O 1
ATOM 6462 N N . GLN A 1 812 ? 26.223 3.308 -1.472 1.00 48.38 812 GLN A N 1
ATOM 6463 C CA . GLN A 1 812 ? 25.221 4.363 -1.503 1.00 48.38 812 GLN A CA 1
ATOM 6464 C C . GLN A 1 812 ? 25.312 5.099 -2.836 1.00 48.38 812 GLN A C 1
ATOM 6466 O O . GLN A 1 812 ? 26.147 5.991 -3.024 1.00 48.38 812 GLN A O 1
ATOM 6471 N N . LEU A 1 813 ? 24.414 4.748 -3.755 1.00 51.41 813 LEU A N 1
ATOM 6472 C CA . LEU A 1 813 ? 24.025 5.686 -4.783 1.00 51.41 813 LEU A CA 1
ATOM 6473 C C . LEU A 1 813 ? 23.287 6.805 -4.059 1.00 51.41 813 LEU A C 1
ATOM 6475 O O . LEU A 1 813 ? 22.370 6.554 -3.270 1.00 51.41 813 LEU A O 1
ATOM 6479 N N . GLY A 1 814 ? 23.739 8.040 -4.245 1.00 52.72 814 GLY A N 1
ATOM 6480 C CA . GLY A 1 814 ? 23.101 9.160 -3.580 1.00 52.72 814 GLY A CA 1
ATOM 6481 C C . GLY A 1 814 ? 21.635 9.264 -4.004 1.00 52.72 814 GLY A C 1
ATOM 6482 O O . GLY A 1 814 ? 21.215 8.786 -5.061 1.00 52.72 814 GLY A O 1
ATOM 6483 N N . LYS A 1 815 ? 20.819 9.889 -3.157 1.00 63.09 815 LYS A N 1
ATOM 6484 C CA . LYS A 1 815 ? 19.379 10.004 -3.376 1.00 63.09 815 LYS A CA 1
ATOM 6485 C C . LYS A 1 815 ? 19.063 10.979 -4.495 1.00 63.09 815 LYS A C 1
ATOM 6487 O O . LYS A 1 815 ? 18.801 12.156 -4.262 1.00 63.09 815 LYS A O 1
ATOM 6492 N N . LEU A 1 816 ? 19.002 10.445 -5.703 1.00 67.44 816 LEU A N 1
ATOM 6493 C CA . LEU A 1 816 ? 18.632 11.134 -6.937 1.00 67.44 816 LEU A CA 1
ATOM 6494 C C . LEU A 1 816 ? 17.298 11.906 -6.835 1.00 67.44 816 LEU A C 1
ATOM 6496 O O . LEU A 1 816 ? 17.120 12.952 -7.463 1.00 67.44 816 LEU A O 1
ATOM 6500 N N . ILE A 1 817 ? 16.386 11.467 -5.959 1.00 64.62 817 ILE A N 1
ATOM 6501 C CA . ILE A 1 817 ? 15.112 12.153 -5.710 1.00 64.62 817 ILE A CA 1
ATOM 6502 C C . ILE A 1 817 ? 15.291 13.572 -5.137 1.00 64.62 817 ILE A C 1
ATOM 6504 O O . ILE A 1 817 ? 14.510 14.465 -5.459 1.00 64.62 817 ILE A O 1
ATOM 6508 N N . LEU A 1 818 ? 16.355 13.819 -4.357 1.00 70.06 818 LEU A N 1
ATOM 6509 C CA . LEU A 1 818 ? 16.633 15.124 -3.734 1.00 70.06 818 LEU A CA 1
ATOM 6510 C C . LEU A 1 818 ? 16.929 16.217 -4.767 1.00 70.06 818 LEU A C 1
ATOM 6512 O O . LEU A 1 818 ? 16.689 17.395 -4.512 1.00 70.06 818 LEU A O 1
ATOM 6516 N N . VAL A 1 819 ? 17.428 15.821 -5.938 1.00 77.38 819 VAL A N 1
ATOM 6517 C CA . VAL A 1 819 ? 17.772 16.721 -7.047 1.00 77.38 819 VAL A CA 1
ATOM 6518 C C . VAL A 1 819 ? 16.780 16.629 -8.203 1.00 77.38 819 VAL A C 1
ATOM 6520 O O . VAL A 1 819 ? 16.971 17.289 -9.219 1.00 77.38 819 VAL A O 1
ATOM 6523 N N . SER A 1 820 ? 15.705 15.849 -8.053 1.00 83.81 820 SER A N 1
ATOM 6524 C CA . SER A 1 820 ? 14.645 15.686 -9.060 1.00 83.81 820 SER A CA 1
ATOM 6525 C C . SER A 1 820 ? 13.513 16.708 -8.919 1.00 83.81 820 SER A C 1
ATOM 6527 O O . SER A 1 820 ? 12.793 16.971 -9.880 1.00 83.81 820 SER A O 1
ATOM 6529 N N . GLY A 1 821 ? 13.380 17.342 -7.749 1.00 83.56 821 GLY A N 1
ATOM 6530 C CA . GLY A 1 821 ? 12.402 18.408 -7.530 1.00 83.56 821 GLY A CA 1
ATOM 6531 C C . GLY A 1 821 ? 12.659 19.649 -8.396 1.00 83.56 821 GLY A C 1
ATOM 6532 O O . GLY A 1 821 ? 13.776 19.883 -8.871 1.00 83.56 821 GLY A O 1
ATOM 6533 N N . LYS A 1 822 ? 11.632 20.479 -8.603 1.00 83.81 822 LYS A N 1
ATOM 6534 C CA . LYS A 1 822 ? 11.766 21.755 -9.336 1.00 83.81 822 LYS A CA 1
ATOM 6535 C C . LYS A 1 822 ? 12.749 22.705 -8.648 1.00 83.81 822 LYS A C 1
ATOM 6537 O O . LYS A 1 822 ? 13.562 23.331 -9.317 1.00 83.81 822 LYS A O 1
ATOM 6542 N N . ILE A 1 823 ? 12.691 22.761 -7.321 1.00 86.81 823 ILE A N 1
ATOM 6543 C CA . ILE A 1 823 ? 13.568 23.533 -6.443 1.00 86.81 823 ILE A CA 1
ATOM 6544 C C . ILE A 1 823 ? 14.297 22.535 -5.523 1.00 86.81 823 ILE A C 1
ATOM 6546 O O . ILE A 1 823 ? 13.711 22.064 -4.542 1.00 86.81 823 ILE A O 1
ATOM 6550 N N . PRO A 1 824 ? 15.568 22.188 -5.800 1.00 79.56 824 PRO A N 1
ATOM 6551 C CA . PRO A 1 824 ? 16.275 21.131 -5.070 1.00 79.56 824 PRO A CA 1
ATOM 6552 C C . PRO A 1 824 ? 16.310 21.332 -3.542 1.00 79.56 824 PRO A C 1
ATOM 6554 O O . PRO A 1 824 ? 16.049 20.407 -2.775 1.00 79.56 824 PRO A O 1
ATOM 6557 N N . TRP A 1 825 ? 16.527 22.561 -3.058 1.00 81.69 825 TRP A N 1
ATOM 6558 C CA . TRP A 1 825 ? 16.616 22.844 -1.616 1.00 81.69 825 TRP A CA 1
ATOM 6559 C C . TRP A 1 825 ? 15.275 22.735 -0.861 1.00 81.69 825 TRP A C 1
ATOM 6561 O O . TRP A 1 825 ? 15.270 22.635 0.374 1.00 81.69 825 TRP A O 1
ATOM 6571 N N . LEU A 1 826 ? 14.129 22.709 -1.559 1.00 83.81 826 LEU A N 1
ATOM 6572 C CA . LEU A 1 826 ? 12.841 22.380 -0.934 1.00 83.81 826 LEU A CA 1
ATOM 6573 C C . LEU A 1 826 ? 12.767 20.904 -0.524 1.00 83.81 826 LEU A C 1
ATOM 6575 O O . LEU A 1 826 ? 12.081 20.601 0.449 1.00 83.81 826 LEU A O 1
ATOM 6579 N N . GLY A 1 827 ? 13.545 20.011 -1.149 1.00 78.25 827 GLY A N 1
ATOM 6580 C CA . GLY A 1 827 ? 13.673 18.612 -0.718 1.00 78.25 827 GLY A CA 1
ATOM 6581 C C . GLY A 1 827 ? 14.152 18.469 0.734 1.00 78.25 827 GLY A C 1
ATOM 6582 O O . GLY A 1 827 ? 13.746 17.555 1.444 1.00 78.25 827 GLY A O 1
ATOM 6583 N N . ALA A 1 828 ? 14.907 19.448 1.243 1.00 82.62 828 ALA A N 1
ATOM 6584 C CA . ALA A 1 828 ? 15.338 19.489 2.640 1.00 82.62 828 ALA A CA 1
ATOM 6585 C C . ALA A 1 828 ? 14.175 19.617 3.651 1.00 82.62 828 ALA A C 1
ATOM 6587 O O . ALA A 1 828 ? 14.346 19.341 4.841 1.00 82.62 828 ALA A O 1
ATOM 6588 N N . VAL A 1 829 ? 12.991 20.071 3.212 1.00 87.19 829 VAL A N 1
ATOM 6589 C CA . VAL A 1 829 ? 11.779 20.106 4.051 1.00 87.19 829 VAL A CA 1
ATOM 6590 C C . VAL A 1 829 ? 11.322 18.690 4.397 1.00 87.19 829 VAL A C 1
ATOM 6592 O O . VAL A 1 829 ? 10.993 18.442 5.553 1.00 87.19 829 VAL A O 1
ATOM 6595 N N . ASP A 1 830 ? 11.368 17.761 3.443 1.00 83.81 830 ASP A N 1
ATOM 6596 C CA . ASP A 1 830 ? 10.968 16.365 3.651 1.00 83.81 830 ASP A CA 1
ATOM 6597 C C . ASP A 1 830 ? 11.858 15.680 4.700 1.00 83.81 830 ASP A C 1
ATOM 6599 O O . ASP A 1 830 ? 11.374 15.139 5.694 1.00 83.81 830 ASP A O 1
ATOM 6603 N N . ILE A 1 831 ? 13.178 15.861 4.574 1.00 84.38 831 ILE A N 1
ATOM 6604 C CA . ILE A 1 831 ? 14.166 15.390 5.559 1.00 84.38 831 ILE A CA 1
ATOM 6605 C C . ILE A 1 831 ? 13.881 15.970 6.956 1.00 84.38 831 ILE A C 1
ATOM 6607 O O . ILE A 1 831 ? 14.002 15.272 7.964 1.00 84.38 831 ILE A O 1
ATOM 6611 N N . SER A 1 832 ? 13.462 17.236 7.032 1.00 87.38 832 SER A N 1
ATOM 6612 C CA . SER A 1 832 ? 13.120 17.889 8.304 1.00 87.38 832 SER A CA 1
ATOM 6613 C C . SER A 1 832 ? 11.852 17.309 8.942 1.00 87.38 832 SER A C 1
ATOM 6615 O O . SER A 1 832 ? 11.793 17.139 10.159 1.00 87.38 832 SER A O 1
ATOM 6617 N N . LEU A 1 833 ? 10.836 16.997 8.133 1.00 88.94 833 LEU A N 1
ATOM 6618 C CA . LEU A 1 833 ? 9.592 16.375 8.595 1.00 88.94 833 LEU A CA 1
ATOM 6619 C C . LEU A 1 833 ? 9.837 14.944 9.084 1.00 88.94 833 LEU A C 1
ATOM 6621 O O . LEU A 1 833 ? 9.286 14.538 10.109 1.00 88.94 833 LEU A O 1
ATOM 6625 N N . GLN A 1 834 ? 10.716 14.207 8.408 1.00 86.44 834 GLN A N 1
ATOM 6626 C CA . GLN A 1 834 ? 11.148 12.889 8.856 1.00 86.44 834 GLN A CA 1
ATOM 6627 C C . GLN A 1 834 ? 11.945 12.951 10.160 1.00 86.44 834 GLN A C 1
ATOM 6629 O O . GLN A 1 834 ? 11.664 12.163 11.064 1.00 86.44 834 GLN A O 1
ATOM 6634 N N . TYR A 1 835 ? 12.888 13.895 10.290 1.00 91.31 835 TYR A N 1
ATOM 6635 C CA . TYR A 1 835 ? 13.591 14.151 11.551 1.00 91.31 835 TYR A CA 1
ATOM 6636 C C . TYR A 1 835 ? 12.589 14.370 12.687 1.00 91.31 835 TYR A C 1
ATOM 6638 O O . TYR A 1 835 ? 12.609 13.640 13.675 1.00 91.31 835 TYR A O 1
ATOM 6646 N N . LEU A 1 836 ? 11.647 15.302 12.503 1.00 91.56 836 LEU A N 1
ATOM 6647 C CA . LEU A 1 836 ? 10.609 15.601 13.486 1.00 91.56 836 LEU A CA 1
ATOM 6648 C C . LEU A 1 836 ? 9.830 14.342 13.894 1.00 91.56 836 LEU A C 1
ATOM 6650 O O . LEU A 1 836 ? 9.673 14.079 15.085 1.00 91.56 836 LEU A O 1
ATOM 6654 N N . MET A 1 837 ? 9.361 13.553 12.925 1.00 90.56 837 MET A N 1
ATOM 6655 C CA . MET A 1 837 ? 8.599 12.332 13.193 1.00 90.56 837 MET A CA 1
ATOM 6656 C C . MET A 1 837 ? 9.415 11.333 14.021 1.00 90.56 837 MET A C 1
ATOM 6658 O O . MET A 1 837 ? 8.960 10.879 15.071 1.00 90.56 837 MET A O 1
ATOM 6662 N N . ILE A 1 838 ? 10.633 11.022 13.584 1.00 90.69 838 ILE A N 1
ATOM 6663 C CA . ILE A 1 838 ? 11.494 10.032 14.233 1.00 90.69 838 ILE A CA 1
ATOM 6664 C C . ILE A 1 838 ? 11.888 10.474 15.648 1.00 90.69 838 ILE A C 1
ATOM 6666 O O . ILE A 1 838 ? 11.818 9.678 16.590 1.00 90.69 838 ILE A O 1
ATOM 6670 N N . THR A 1 839 ? 12.250 11.746 15.826 1.00 92.75 839 THR A N 1
ATOM 6671 C CA . THR A 1 839 ? 12.575 12.315 17.138 1.00 92.75 839 THR A CA 1
ATOM 6672 C C . THR A 1 839 ? 11.381 12.246 18.084 1.00 92.75 839 THR A C 1
ATOM 6674 O O . THR A 1 839 ? 11.554 11.886 19.246 1.00 92.75 839 THR A O 1
ATOM 6677 N N . LEU A 1 840 ? 10.163 12.528 17.609 1.00 93.94 840 LEU A N 1
ATOM 6678 C CA . LEU A 1 840 ? 8.946 12.432 18.422 1.00 93.94 840 LEU A CA 1
ATOM 6679 C C . LEU A 1 840 ? 8.632 10.993 18.844 1.00 93.94 840 LEU A C 1
ATOM 6681 O O . LEU A 1 840 ? 8.262 10.774 19.997 1.00 93.94 840 LEU A O 1
ATOM 6685 N N . PHE A 1 841 ? 8.819 10.013 17.958 1.00 93.31 841 PHE A N 1
ATOM 6686 C CA . PHE A 1 841 ? 8.670 8.592 18.292 1.00 93.31 841 PHE A CA 1
ATOM 6687 C C . PHE A 1 841 ? 9.678 8.145 19.357 1.00 93.31 841 PHE A C 1
ATOM 6689 O O . PHE A 1 841 ? 9.293 7.540 20.363 1.00 93.31 841 PHE A O 1
ATOM 6696 N N . ALA A 1 842 ? 10.956 8.484 19.168 1.00 92.62 842 ALA A N 1
ATOM 6697 C CA . ALA A 1 842 ? 12.018 8.185 20.124 1.00 92.62 842 ALA A CA 1
ATOM 6698 C C . ALA A 1 842 ? 11.760 8.854 21.485 1.00 92.62 842 ALA A C 1
ATOM 6700 O O . ALA A 1 842 ? 11.847 8.203 22.527 1.00 92.62 842 ALA A O 1
ATOM 6701 N N . LEU A 1 843 ? 11.377 10.135 21.482 1.00 92.62 843 LEU A N 1
ATOM 6702 C CA . LEU A 1 843 ? 11.030 10.878 22.692 1.00 92.62 843 LEU A CA 1
ATOM 6703 C C . LEU A 1 843 ? 9.830 10.264 23.405 1.00 92.62 843 LEU A C 1
ATOM 6705 O O . LEU A 1 843 ? 9.893 10.067 24.613 1.00 92.62 843 LEU A O 1
ATOM 6709 N N . ALA A 1 844 ? 8.753 9.941 22.688 1.00 93.38 844 ALA A N 1
ATOM 6710 C CA . ALA A 1 844 ? 7.555 9.370 23.292 1.00 93.38 844 ALA A CA 1
ATOM 6711 C C . ALA A 1 844 ? 7.855 8.031 23.983 1.00 93.38 844 ALA A C 1
ATOM 6713 O O . ALA A 1 844 ? 7.464 7.836 25.135 1.00 93.38 844 ALA A O 1
ATOM 6714 N N . ALA A 1 845 ? 8.604 7.141 23.323 1.00 92.12 845 ALA A N 1
ATOM 6715 C CA . ALA A 1 845 ? 9.022 5.867 23.904 1.00 92.12 845 ALA A CA 1
ATOM 6716 C C . ALA A 1 845 ? 9.895 6.068 25.154 1.00 92.12 845 ALA A C 1
ATOM 6718 O O . ALA A 1 845 ? 9.608 5.497 26.207 1.00 92.12 845 ALA A O 1
ATOM 6719 N N . CYS A 1 846 ? 10.915 6.926 25.076 1.00 90.88 846 CYS A N 1
ATOM 6720 C CA . CYS A 1 846 ? 11.792 7.229 26.206 1.00 90.88 846 CYS A CA 1
ATOM 6721 C C . CYS A 1 846 ? 11.021 7.851 27.378 1.00 90.88 846 CYS A C 1
ATOM 6723 O O . CYS A 1 846 ? 11.079 7.332 28.492 1.00 90.88 846 CYS A O 1
ATOM 6725 N N . LEU A 1 847 ? 10.219 8.889 27.139 1.00 89.81 847 LEU A N 1
ATOM 6726 C CA . LEU A 1 847 ? 9.428 9.566 28.172 1.00 89.81 847 LEU A CA 1
ATOM 6727 C C . LEU A 1 847 ? 8.447 8.619 28.874 1.00 89.81 847 LEU A C 1
ATOM 6729 O O . LEU A 1 847 ? 8.292 8.701 30.096 1.00 89.81 847 LEU A O 1
ATOM 6733 N N . TYR A 1 848 ? 7.840 7.681 28.141 1.00 89.25 848 TYR A N 1
ATOM 6734 C CA . TYR A 1 848 ? 6.965 6.663 28.725 1.00 89.25 848 TYR A CA 1
ATOM 6735 C C . TYR A 1 848 ? 7.693 5.791 29.758 1.00 89.25 848 TYR A C 1
ATOM 6737 O O . TYR A 1 848 ? 7.144 5.478 30.817 1.00 89.25 848 TYR A O 1
ATOM 6745 N N . THR A 1 849 ? 8.951 5.435 29.490 1.00 87.38 849 THR A N 1
ATOM 6746 C CA . THR A 1 849 ? 9.774 4.664 30.436 1.00 87.38 849 THR A CA 1
ATOM 6747 C C . THR A 1 849 ? 10.279 5.493 31.610 1.00 87.38 849 THR A C 1
ATOM 6749 O O . THR A 1 849 ? 10.329 4.991 32.731 1.00 87.38 849 THR A O 1
ATOM 6752 N N . MET A 1 850 ? 10.625 6.759 31.370 1.00 86.00 850 MET A N 1
ATOM 6753 C CA . MET A 1 850 ? 11.215 7.654 32.367 1.00 86.00 850 MET A CA 1
ATOM 6754 C C . MET A 1 850 ? 10.207 8.038 33.454 1.00 86.00 850 MET A C 1
ATOM 6756 O O . MET A 1 850 ? 10.547 8.102 34.635 1.00 86.00 850 MET A O 1
ATOM 6760 N N . THR A 1 851 ? 8.953 8.284 33.066 1.00 83.56 851 THR A N 1
ATOM 6761 C CA . THR A 1 851 ? 7.915 8.877 33.934 1.00 83.56 851 THR A CA 1
ATOM 6762 C C . THR A 1 851 ? 7.137 7.886 34.793 1.00 83.56 851 THR A C 1
ATOM 6764 O O . THR A 1 851 ? 6.375 8.296 35.675 1.00 83.56 851 THR A O 1
ATOM 6767 N N . ARG A 1 852 ? 7.347 6.583 34.593 1.00 83.62 852 ARG A N 1
ATOM 6768 C CA . ARG A 1 852 ? 6.637 5.515 35.311 1.00 83.62 852 ARG A CA 1
ATOM 6769 C C . ARG A 1 852 ? 7.583 4.658 36.152 1.00 83.62 852 ARG A C 1
ATOM 6771 O O . ARG A 1 852 ? 8.802 4.835 36.114 1.00 83.62 852 ARG A O 1
ATOM 6778 N N . LYS A 1 853 ? 7.050 3.711 36.940 1.00 82.88 853 LYS A N 1
ATOM 6779 C CA . LYS A 1 853 ? 7.914 2.787 37.695 1.00 82.88 853 LYS A CA 1
ATOM 6780 C C . LYS A 1 853 ? 8.863 2.001 36.777 1.00 82.88 853 LYS A C 1
ATOM 6782 O O . LYS A 1 853 ? 8.468 1.607 35.674 1.00 82.88 853 LYS A O 1
ATOM 6787 N N . PRO A 1 854 ? 10.087 1.712 37.252 1.00 80.94 854 PRO A N 1
ATOM 6788 C CA . PRO A 1 854 ? 11.002 0.789 36.594 1.00 80.94 854 PRO A CA 1
ATOM 6789 C C . PRO A 1 854 ? 10.323 -0.538 36.251 1.00 80.94 854 PRO A C 1
ATOM 6791 O O . PRO A 1 854 ? 9.735 -1.178 37.118 1.00 80.94 854 PRO A O 1
ATOM 6794 N N . SER A 1 855 ? 10.424 -0.962 34.995 1.00 87.88 855 SER A N 1
ATOM 6795 C CA . SER A 1 855 ? 9.988 -2.282 34.544 1.00 87.88 855 SER A CA 1
ATOM 6796 C C . SER A 1 855 ? 10.888 -2.724 33.404 1.00 87.88 855 SER A C 1
ATOM 6798 O O . SER A 1 855 ? 11.103 -1.957 32.464 1.00 87.88 855 SER A O 1
ATOM 6800 N N . ILE A 1 856 ? 11.392 -3.958 33.478 1.00 87.00 856 ILE A N 1
ATOM 6801 C CA . ILE A 1 856 ? 12.268 -4.524 32.446 1.00 87.00 856 ILE A CA 1
ATOM 6802 C C . ILE A 1 856 ? 11.614 -4.490 31.061 1.00 87.00 856 ILE A C 1
ATOM 6804 O O . ILE A 1 856 ? 12.274 -4.147 30.088 1.00 87.00 856 ILE A O 1
ATOM 6808 N N . TYR A 1 857 ? 10.300 -4.712 30.985 1.00 89.00 857 TYR A N 1
ATOM 6809 C CA . TYR A 1 857 ? 9.544 -4.665 29.734 1.00 89.00 857 TYR A CA 1
ATOM 6810 C C . TYR A 1 857 ? 9.467 -3.254 29.141 1.00 89.00 857 TYR A C 1
ATOM 6812 O O . TYR A 1 857 ? 9.584 -3.087 27.932 1.00 89.00 857 TYR A O 1
ATOM 6820 N N . ARG A 1 858 ? 9.317 -2.222 29.986 1.00 88.50 858 ARG A N 1
ATOM 6821 C CA . ARG A 1 858 ? 9.308 -0.816 29.542 1.00 88.50 858 ARG A CA 1
ATOM 6822 C C . ARG A 1 858 ? 10.691 -0.413 29.033 1.00 88.50 858 ARG A C 1
ATOM 6824 O O . ARG A 1 858 ? 10.791 0.201 27.978 1.00 88.50 858 ARG A O 1
ATOM 6831 N N . TYR A 1 859 ? 11.745 -0.803 29.751 1.00 87.50 859 TYR A N 1
ATOM 6832 C CA . TYR A 1 859 ? 13.120 -0.566 29.312 1.00 87.50 859 TYR A CA 1
ATOM 6833 C C . TYR A 1 859 ? 13.405 -1.252 27.975 1.00 87.50 859 TYR A C 1
ATOM 6835 O O . TYR A 1 859 ? 13.839 -0.586 27.041 1.00 87.50 859 TYR A O 1
ATOM 6843 N N . LEU A 1 860 ? 13.081 -2.543 27.848 1.00 89.94 860 LEU A N 1
ATOM 6844 C CA . LEU A 1 860 ? 13.245 -3.288 26.600 1.00 89.94 860 LEU A CA 1
ATOM 6845 C C . LEU A 1 860 ? 12.483 -2.627 25.445 1.00 89.94 860 LEU A C 1
ATOM 6847 O O . LEU A 1 860 ? 13.042 -2.458 24.369 1.00 89.94 860 LEU A O 1
ATOM 6851 N N . PHE A 1 861 ? 11.247 -2.186 25.683 1.00 91.56 861 PHE A N 1
ATOM 6852 C CA . PHE A 1 861 ? 10.436 -1.481 24.693 1.00 91.56 861 PHE A CA 1
ATOM 6853 C C . PHE A 1 861 ? 11.112 -0.209 24.159 1.00 91.56 861 PHE A C 1
ATOM 6855 O O . PHE A 1 861 ? 11.201 -0.038 22.945 1.00 91.56 861 PHE A O 1
ATOM 6862 N N . ALA A 1 862 ? 11.627 0.665 25.031 1.00 88.81 862 ALA A N 1
ATOM 6863 C CA . ALA A 1 862 ? 12.314 1.877 24.577 1.00 88.81 862 ALA A CA 1
ATOM 6864 C C . ALA A 1 862 ? 13.639 1.578 23.866 1.00 88.81 862 ALA A C 1
ATOM 6866 O O . ALA A 1 862 ? 13.975 2.257 22.899 1.00 88.81 862 ALA A O 1
ATOM 6867 N N . ILE A 1 863 ? 14.370 0.549 24.301 1.00 90.94 863 ILE A N 1
ATOM 6868 C CA . ILE A 1 863 ? 15.618 0.129 23.654 1.00 90.94 863 ILE A CA 1
ATOM 6869 C C . ILE A 1 863 ? 15.331 -0.415 22.251 1.00 90.94 863 ILE A C 1
ATOM 6871 O O . ILE A 1 863 ? 15.967 0.019 21.292 1.00 90.94 863 ILE A O 1
ATOM 6875 N N . VAL A 1 864 ? 14.346 -1.309 22.107 1.00 90.62 864 VAL A N 1
ATOM 6876 C CA . VAL A 1 864 ? 13.889 -1.813 20.801 1.00 90.62 864 VAL A CA 1
ATOM 6877 C C . VAL A 1 864 ? 13.450 -0.648 19.919 1.00 90.62 864 VAL A C 1
ATOM 6879 O O . VAL A 1 864 ? 13.870 -0.566 18.770 1.00 90.62 864 VAL A O 1
ATOM 6882 N N . MET A 1 865 ? 12.699 0.307 20.470 1.00 91.25 865 MET A N 1
ATOM 6883 C CA . MET A 1 865 ? 12.276 1.502 19.741 1.00 91.25 865 MET A CA 1
ATOM 6884 C C . MET A 1 865 ? 13.426 2.349 19.223 1.00 91.25 865 MET A C 1
ATOM 6886 O O . MET A 1 865 ? 13.449 2.701 18.048 1.00 91.25 865 MET A O 1
ATOM 6890 N N . LEU A 1 866 ? 14.384 2.687 20.083 1.00 89.12 866 LEU A N 1
ATOM 6891 C CA . LEU A 1 866 ? 15.553 3.460 19.681 1.00 89.12 866 LEU A CA 1
ATOM 6892 C C . LEU A 1 866 ? 16.394 2.696 18.656 1.00 89.12 866 LEU A C 1
ATOM 6894 O O . LEU A 1 866 ? 16.902 3.304 17.720 1.00 89.12 866 LEU A O 1
ATOM 6898 N N . THR A 1 867 ? 16.488 1.372 18.790 1.00 89.19 867 THR A N 1
ATOM 6899 C CA . THR A 1 867 ? 17.187 0.515 17.823 1.00 89.19 867 THR A CA 1
ATOM 6900 C C . THR A 1 867 ? 16.521 0.597 16.450 1.00 89.19 867 THR A C 1
ATOM 6902 O O . THR A 1 867 ? 17.192 0.847 15.449 1.00 89.19 867 THR A O 1
ATOM 6905 N N . LEU A 1 868 ? 15.193 0.460 16.408 1.00 86.56 868 LEU A N 1
ATOM 6906 C CA . LEU A 1 868 ? 14.390 0.583 15.192 1.00 86.56 868 LEU A CA 1
ATOM 6907 C C . LEU A 1 868 ? 14.519 1.978 14.571 1.00 86.56 868 LEU A C 1
ATOM 6909 O O . LEU A 1 868 ? 14.780 2.094 13.375 1.00 86.56 868 LEU A O 1
ATOM 6913 N N . VAL A 1 869 ? 14.415 3.030 15.385 1.00 85.31 869 VAL A N 1
ATOM 6914 C CA . VAL A 1 869 ? 14.598 4.424 14.966 1.00 85.31 869 VAL A CA 1
ATOM 6915 C C . VAL A 1 869 ? 15.966 4.622 14.320 1.00 85.31 869 VAL A C 1
ATOM 6917 O O . VAL A 1 869 ? 16.027 5.054 13.173 1.00 85.31 869 VAL A O 1
ATOM 6920 N N . VAL A 1 870 ? 17.055 4.264 14.998 1.00 83.19 870 VAL A N 1
ATOM 6921 C CA . VAL A 1 870 ? 18.424 4.464 14.492 1.00 83.19 870 VAL A CA 1
ATOM 6922 C C . VAL A 1 870 ? 18.640 3.697 13.186 1.00 83.19 870 VAL A C 1
ATOM 6924 O O . VAL A 1 870 ? 19.245 4.239 12.264 1.00 83.19 870 VAL A O 1
ATOM 6927 N N . LYS A 1 871 ? 18.070 2.491 13.062 1.00 78.62 871 LYS A N 1
ATOM 6928 C CA . LYS A 1 871 ? 18.061 1.722 11.809 1.00 78.62 871 LYS A CA 1
ATOM 6929 C C . LYS A 1 871 ? 17.222 2.379 10.706 1.00 78.62 871 LYS A C 1
ATOM 6931 O O . LYS A 1 871 ? 17.584 2.298 9.544 1.00 78.62 871 LYS A O 1
ATOM 6936 N N . SER A 1 872 ? 16.103 3.026 11.026 1.00 72.19 872 SER A N 1
ATOM 6937 C CA . SER A 1 872 ? 15.248 3.689 10.021 1.00 72.19 872 SER A CA 1
ATOM 6938 C C . SER A 1 872 ? 15.781 5.039 9.527 1.00 72.19 872 SER A C 1
ATOM 6940 O O . SER A 1 872 ? 15.416 5.481 8.440 1.00 72.19 872 SER A O 1
ATOM 6942 N N . VAL A 1 873 ? 16.629 5.707 10.318 1.00 67.38 873 VAL A N 1
ATOM 6943 C CA . VAL A 1 873 ? 17.249 6.999 9.963 1.00 67.38 873 VAL A CA 1
ATOM 6944 C C . VAL A 1 873 ? 18.365 6.819 8.935 1.00 67.38 873 VAL A C 1
ATOM 6946 O O . VAL A 1 873 ? 18.637 7.739 8.164 1.00 67.38 873 VAL A O 1
ATOM 6949 N N . SER A 1 874 ? 18.990 5.640 8.876 1.00 56.62 874 SER A N 1
ATOM 6950 C CA . SER A 1 874 ? 19.852 5.292 7.752 1.00 56.62 874 SER A CA 1
ATOM 6951 C C . SER A 1 874 ? 18.990 5.095 6.516 1.00 56.62 874 SER A C 1
ATOM 6953 O O . SER A 1 874 ? 18.320 4.082 6.354 1.00 56.62 874 SER A O 1
ATOM 6955 N N . PHE A 1 875 ? 18.967 6.122 5.682 1.00 51.06 875 PHE A N 1
ATOM 6956 C CA . PHE A 1 875 ? 18.059 6.345 4.564 1.00 51.06 875 PHE A CA 1
ATOM 6957 C C . PHE A 1 875 ? 18.222 5.374 3.377 1.00 51.06 875 PHE A C 1
ATOM 6959 O O . PHE A 1 875 ? 17.809 5.703 2.262 1.00 51.06 875 PHE A O 1
ATOM 6966 N N . GLU A 1 876 ? 18.772 4.184 3.576 1.00 47.09 876 GLU A N 1
ATOM 6967 C CA . GLU A 1 876 ? 18.878 3.173 2.533 1.00 47.09 876 GLU A CA 1
ATOM 6968 C C . GLU A 1 876 ? 17.552 2.420 2.406 1.00 47.09 876 GLU A C 1
ATOM 6970 O O . GLU A 1 876 ? 17.170 1.614 3.250 1.00 47.09 876 GLU A O 1
ATOM 6975 N N . HIS A 1 877 ? 16.861 2.635 1.290 1.00 36.81 877 HIS A N 1
ATOM 6976 C CA . HIS A 1 877 ? 15.836 1.709 0.807 1.00 36.81 877 HIS A CA 1
ATOM 6977 C C . HIS A 1 877 ? 16.448 0.451 0.160 1.00 36.81 877 HIS A C 1
ATOM 6979 O O . HIS A 1 877 ? 15.794 -0.223 -0.629 1.00 36.81 877 HIS A O 1
ATOM 6985 N N . ARG A 1 878 ? 17.692 0.096 0.503 1.00 45.09 878 ARG A N 1
ATOM 6986 C CA . ARG A 1 878 ? 18.348 -1.113 0.006 1.00 45.09 878 ARG A CA 1
ATOM 6987 C C . ARG A 1 878 ? 18.178 -2.231 1.007 1.00 45.09 878 ARG A C 1
ATOM 6989 O O . ARG A 1 878 ? 18.916 -2.333 1.979 1.00 45.09 878 ARG A O 1
ATOM 6996 N N . VAL A 1 879 ? 17.170 -3.058 0.765 1.00 38.16 879 VAL A N 1
ATOM 6997 C CA . VAL A 1 879 ? 16.944 -4.276 1.550 1.00 38.16 879 VAL A CA 1
ATOM 6998 C C . VAL A 1 879 ? 16.891 -5.523 0.669 1.00 38.16 879 VAL A C 1
ATOM 7000 O O . VAL A 1 879 ? 16.513 -6.600 1.118 1.00 38.16 879 VAL A O 1
ATOM 7003 N N . PHE A 1 880 ? 17.304 -5.412 -0.592 1.00 38.81 880 PHE A N 1
ATOM 7004 C CA . PHE A 1 880 ? 17.221 -6.547 -1.500 1.00 38.81 880 PHE A CA 1
ATOM 7005 C C . PHE A 1 880 ? 18.412 -7.510 -1.358 1.00 38.81 880 PHE A C 1
ATOM 7007 O O . PHE A 1 880 ? 18.232 -8.700 -1.591 1.00 38.81 880 PHE A O 1
ATOM 7014 N N . ILE A 1 881 ? 19.606 -7.053 -0.932 1.00 48.22 881 ILE A N 1
ATOM 7015 C CA . ILE A 1 881 ? 20.835 -7.886 -0.981 1.00 48.22 881 ILE A CA 1
ATOM 7016 C C . ILE A 1 881 ? 21.760 -7.706 0.254 1.00 48.22 881 ILE A C 1
ATOM 7018 O O . ILE A 1 881 ? 22.912 -8.129 0.273 1.00 48.22 881 ILE A O 1
ATOM 7022 N N . THR A 1 882 ? 21.289 -7.134 1.367 1.00 53.75 882 THR A N 1
ATOM 7023 C CA . THR A 1 882 ? 22.046 -7.208 2.634 1.00 53.75 882 THR A CA 1
ATOM 7024 C C . THR A 1 882 ? 21.882 -8.597 3.261 1.00 53.75 882 THR A C 1
ATOM 7026 O O . THR A 1 882 ? 20.744 -9.019 3.467 1.00 53.75 882 THR A O 1
ATOM 7029 N N . PRO A 1 883 ? 22.969 -9.326 3.598 1.00 61.47 883 PRO A N 1
ATOM 7030 C CA . PRO A 1 883 ? 22.852 -10.648 4.211 1.00 61.47 883 PRO A CA 1
ATOM 7031 C C . PRO A 1 883 ? 22.011 -10.592 5.491 1.00 61.47 883 PRO A C 1
ATOM 7033 O O . PRO A 1 883 ? 22.212 -9.707 6.322 1.00 61.47 883 PRO A O 1
ATOM 7036 N N . GLU A 1 884 ? 21.122 -11.561 5.705 1.00 65.50 884 GLU A N 1
ATOM 7037 C CA . GLU A 1 884 ? 20.269 -11.650 6.904 1.00 65.50 884 GLU A CA 1
ATOM 7038 C C . GLU A 1 884 ? 21.044 -11.466 8.217 1.00 65.50 884 GLU A C 1
ATOM 7040 O O . GLU A 1 884 ? 20.645 -10.730 9.124 1.00 65.50 884 GLU A O 1
ATOM 7045 N N . PHE A 1 885 ? 22.218 -12.096 8.291 1.00 67.12 885 PHE A N 1
ATOM 7046 C CA . PHE A 1 885 ? 23.112 -12.013 9.440 1.00 67.12 885 PHE A CA 1
ATOM 7047 C C . PHE A 1 885 ? 23.635 -10.599 9.692 1.00 67.12 885 PHE A C 1
ATOM 7049 O O . PHE A 1 885 ? 23.900 -10.248 10.841 1.00 67.12 885 PHE A O 1
ATOM 7056 N N . LEU A 1 886 ? 23.786 -9.774 8.655 1.00 71.00 886 LEU A N 1
ATOM 7057 C CA . LEU A 1 886 ? 24.205 -8.387 8.814 1.00 71.00 886 LEU A CA 1
ATOM 7058 C C . LEU A 1 886 ? 23.106 -7.556 9.467 1.00 71.00 886 LEU A C 1
ATOM 7060 O O . LEU A 1 886 ? 23.414 -6.809 10.394 1.00 71.00 886 LEU A O 1
ATOM 7064 N N . HIS A 1 887 ? 21.849 -7.712 9.035 1.00 69.06 887 HIS A N 1
ATOM 7065 C CA . HIS A 1 887 ? 20.719 -7.054 9.690 1.00 69.06 887 HIS A CA 1
ATOM 7066 C C . HIS A 1 887 ? 20.744 -7.364 11.183 1.00 69.06 887 HIS A C 1
ATOM 7068 O O . HIS A 1 887 ? 20.845 -6.451 12.003 1.00 69.06 887 HIS A O 1
ATOM 7074 N N . LEU A 1 888 ? 20.781 -8.649 11.541 1.00 76.00 888 LEU A N 1
ATOM 7075 C CA . LEU A 1 888 ? 20.777 -9.069 12.938 1.00 76.00 888 LEU A CA 1
ATOM 7076 C C . LEU A 1 888 ? 21.985 -8.537 13.727 1.00 76.00 888 LEU A C 1
ATOM 7078 O O . LEU A 1 888 ? 21.818 -8.097 14.863 1.00 76.00 888 LEU A O 1
ATOM 7082 N N . LYS A 1 889 ? 23.189 -8.518 13.138 1.00 79.44 889 LYS A N 1
ATOM 7083 C CA . LYS A 1 889 ? 24.390 -7.950 13.779 1.00 79.44 889 LYS A CA 1
ATOM 7084 C C . LYS A 1 889 ? 24.275 -6.441 13.994 1.00 79.44 889 LYS A C 1
ATOM 7086 O O . LYS A 1 889 ? 24.624 -5.962 15.071 1.00 79.44 889 LYS A O 1
ATOM 7091 N N . VAL A 1 890 ? 23.776 -5.693 13.007 1.00 80.50 890 VAL A N 1
ATOM 7092 C CA . VAL A 1 890 ? 23.565 -4.240 13.117 1.00 80.50 890 VAL A CA 1
ATOM 7093 C C . VAL A 1 890 ? 22.532 -3.942 14.202 1.00 80.50 890 VAL A C 1
ATOM 7095 O O . VAL A 1 890 ? 22.805 -3.135 15.091 1.00 80.50 890 VAL A O 1
ATOM 7098 N N . TYR A 1 891 ? 21.394 -4.645 14.193 1.00 82.62 891 TYR A N 1
ATOM 7099 C CA . TYR A 1 891 ? 20.393 -4.560 15.258 1.00 82.62 891 TYR A CA 1
ATOM 7100 C C . TYR A 1 891 ? 20.997 -4.891 16.620 1.00 82.62 891 TYR A C 1
ATOM 7102 O O . TYR A 1 891 ? 20.833 -4.114 17.554 1.00 82.62 891 TYR A O 1
ATOM 7110 N N . GLY A 1 892 ? 21.733 -5.998 16.728 1.00 85.69 892 GLY A N 1
ATOM 7111 C CA . GLY A 1 892 ? 22.351 -6.453 17.970 1.00 85.69 892 GLY A CA 1
ATOM 7112 C C . GLY A 1 892 ? 23.350 -5.452 18.547 1.00 85.69 892 GLY A C 1
ATOM 7113 O O . GLY A 1 892 ? 23.319 -5.191 19.748 1.00 85.69 892 GLY A O 1
ATOM 7114 N N . VAL A 1 893 ? 24.196 -4.838 17.714 1.00 86.81 893 VAL A N 1
ATOM 7115 C CA . VAL A 1 893 ? 25.175 -3.840 18.173 1.00 86.81 893 VAL A CA 1
ATOM 7116 C C . VAL A 1 893 ? 24.516 -2.526 18.562 1.00 86.81 893 VAL A C 1
ATOM 7118 O O . VAL A 1 893 ? 24.812 -2.008 19.637 1.00 86.81 893 VAL A O 1
ATOM 7121 N N . ILE A 1 894 ? 23.591 -2.006 17.751 1.00 88.81 894 ILE A N 1
ATOM 7122 C CA . ILE A 1 894 ? 22.828 -0.798 18.101 1.00 88.81 894 ILE A CA 1
ATOM 7123 C C . ILE A 1 894 ? 22.068 -1.038 19.415 1.00 88.81 894 ILE A C 1
ATOM 7125 O O . ILE A 1 894 ? 22.165 -0.232 20.342 1.00 88.81 894 ILE A O 1
ATOM 7129 N N . PHE A 1 895 ? 21.391 -2.181 19.535 1.00 90.25 895 PHE A N 1
ATOM 7130 C CA . PHE A 1 895 ? 20.667 -2.593 20.736 1.00 90.25 895 PHE A CA 1
ATOM 7131 C C . PHE A 1 895 ? 21.583 -2.688 21.962 1.00 90.25 895 PHE A C 1
ATOM 7133 O O . PHE A 1 895 ? 21.242 -2.173 23.028 1.00 90.25 895 PHE A O 1
ATOM 7140 N N . LEU A 1 896 ? 22.762 -3.304 21.827 1.00 90.75 896 LEU A N 1
ATOM 7141 C CA . LEU A 1 896 ? 23.740 -3.433 22.908 1.00 90.75 896 LEU A CA 1
ATOM 7142 C C . LEU A 1 896 ? 24.277 -2.068 23.353 1.00 90.75 896 LEU A C 1
ATOM 7144 O O . LEU A 1 896 ? 24.340 -1.805 24.553 1.00 90.75 896 LEU A O 1
ATOM 7148 N N . ILE A 1 897 ? 24.626 -1.183 22.415 1.00 90.44 897 ILE A N 1
ATOM 7149 C CA . ILE A 1 897 ? 25.096 0.174 22.733 1.00 90.44 897 ILE A CA 1
ATOM 7150 C C . ILE A 1 897 ? 24.014 0.935 23.503 1.00 90.44 897 ILE A C 1
ATOM 7152 O O . ILE A 1 897 ? 24.302 1.518 24.549 1.00 90.44 897 ILE A O 1
ATOM 7156 N N . ILE A 1 898 ? 22.758 0.888 23.044 1.00 90.38 898 ILE A N 1
ATOM 7157 C CA . ILE A 1 898 ? 21.643 1.544 23.739 1.00 90.38 898 ILE A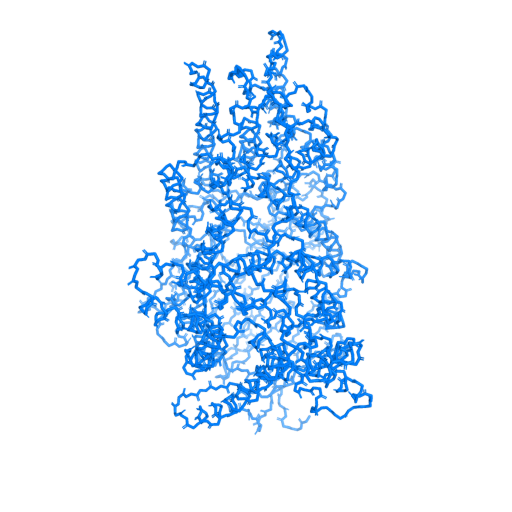 CA 1
ATOM 7158 C C . ILE A 1 898 ? 21.455 0.935 25.136 1.00 90.38 898 ILE A C 1
ATOM 7160 O O . ILE A 1 898 ? 21.315 1.691 26.096 1.00 90.38 898 ILE A O 1
ATOM 7164 N N . CYS A 1 899 ? 21.518 -0.394 25.286 1.00 89.25 899 CYS A N 1
ATOM 7165 C CA . CYS A 1 899 ? 21.472 -1.070 26.590 1.00 89.25 899 CYS A CA 1
ATOM 7166 C C . CYS A 1 899 ? 22.557 -0.555 27.552 1.00 89.25 899 CYS A C 1
ATOM 7168 O O . CYS A 1 899 ? 22.258 -0.208 28.697 1.00 89.25 899 CYS A O 1
ATOM 7170 N N . LEU A 1 900 ? 23.812 -0.487 27.093 1.00 88.31 900 LEU A N 1
ATOM 7171 C CA . LEU A 1 900 ? 24.963 -0.066 27.902 1.00 88.31 900 LEU A CA 1
ATOM 7172 C C . LEU A 1 900 ? 24.891 1.419 28.284 1.00 88.31 900 LEU A C 1
ATOM 7174 O O . LEU A 1 900 ? 25.237 1.798 29.407 1.00 88.31 900 LEU A O 1
ATOM 7178 N N . CYS A 1 901 ? 24.412 2.262 27.370 1.00 88.62 901 CYS A N 1
ATOM 7179 C CA . CYS A 1 901 ? 24.291 3.703 27.574 1.00 88.62 901 CYS A CA 1
ATOM 7180 C C . CYS A 1 901 ? 22.995 4.114 28.288 1.00 88.62 901 CYS A C 1
ATOM 7182 O O . CYS A 1 901 ? 22.921 5.239 28.787 1.00 88.62 901 CYS A O 1
ATOM 7184 N N . TRP A 1 902 ? 21.998 3.225 28.397 1.00 87.81 902 TRP A N 1
ATOM 7185 C CA . TRP A 1 902 ? 20.671 3.546 28.929 1.00 87.81 902 TRP A CA 1
ATOM 7186 C C . TRP A 1 902 ? 20.741 4.219 30.299 1.00 87.81 902 TRP A C 1
ATOM 7188 O O . TRP A 1 902 ? 20.313 5.357 30.449 1.00 87.81 902 TRP A O 1
ATOM 7198 N N . ASN A 1 903 ? 21.338 3.554 31.292 1.00 83.31 903 ASN A N 1
ATOM 7199 C CA . ASN A 1 903 ? 21.380 4.054 32.671 1.00 83.31 903 ASN A CA 1
ATOM 7200 C C . ASN A 1 903 ? 22.316 5.254 32.877 1.00 83.31 903 ASN A C 1
ATOM 7202 O O . ASN A 1 903 ? 22.197 5.923 33.896 1.00 83.31 903 ASN A O 1
ATOM 7206 N N . ARG A 1 904 ? 23.269 5.495 31.967 1.00 81.31 904 ARG A N 1
ATOM 7207 C CA . ARG A 1 904 ? 24.297 6.539 32.129 1.00 81.31 904 ARG A CA 1
ATOM 7208 C C . ARG A 1 904 ? 23.984 7.826 31.372 1.00 81.31 904 ARG A C 1
ATOM 7210 O O . ARG A 1 904 ? 24.395 8.887 31.821 1.00 81.31 904 ARG A O 1
ATOM 7217 N N . ILE A 1 905 ? 23.317 7.714 30.224 1.00 83.75 905 ILE A N 1
ATOM 7218 C CA . ILE A 1 905 ? 23.138 8.813 29.267 1.00 83.75 905 ILE A CA 1
ATOM 7219 C C . ILE A 1 905 ? 21.654 9.116 29.056 1.00 83.75 905 ILE A C 1
ATOM 7221 O O . ILE A 1 905 ? 21.248 10.267 29.145 1.00 83.75 905 ILE A O 1
ATOM 7225 N N . ILE A 1 906 ? 20.842 8.090 28.782 1.00 85.19 906 ILE A N 1
ATOM 7226 C CA . ILE A 1 906 ? 19.468 8.286 28.302 1.00 85.19 906 ILE A CA 1
ATOM 7227 C C . ILE A 1 906 ? 18.489 8.449 29.465 1.00 85.19 906 ILE A C 1
ATOM 7229 O O . ILE A 1 906 ? 17.726 9.405 29.498 1.00 85.19 906 ILE A O 1
ATOM 7233 N N . ARG A 1 907 ? 18.504 7.509 30.419 1.00 82.25 907 ARG A N 1
ATOM 7234 C CA . ARG A 1 907 ? 17.432 7.240 31.396 1.00 82.25 907 ARG A CA 1
ATOM 7235 C C . ARG A 1 907 ? 16.950 8.454 32.186 1.00 82.25 907 ARG A C 1
ATOM 7237 O O . ARG A 1 907 ? 15.772 8.500 32.523 1.00 82.25 907 ARG A O 1
ATOM 7244 N N . ASP A 1 908 ? 17.838 9.388 32.495 1.00 77.56 908 ASP A N 1
ATOM 7245 C CA . ASP A 1 908 ? 17.524 10.526 33.360 1.00 77.56 908 ASP A CA 1
ATOM 7246 C C . ASP A 1 908 ? 17.526 11.871 32.615 1.00 77.56 908 ASP A C 1
ATOM 7248 O O . ASP A 1 908 ? 17.258 12.895 33.241 1.00 77.56 908 ASP A O 1
ATOM 7252 N N . ASP A 1 909 ? 17.778 11.885 31.298 1.00 82.31 909 ASP A N 1
ATOM 7253 C CA . ASP A 1 909 ? 17.869 13.110 30.497 1.00 82.31 909 ASP A CA 1
ATOM 7254 C C . ASP A 1 909 ? 17.186 12.978 29.115 1.00 82.31 909 ASP A C 1
ATOM 7256 O O . ASP A 1 909 ? 17.795 12.513 28.144 1.00 82.31 909 ASP A O 1
ATOM 7260 N N . PRO A 1 910 ? 15.927 13.437 28.976 1.00 83.50 910 PRO A N 1
ATOM 7261 C CA . PRO A 1 910 ? 15.205 13.380 27.707 1.00 83.50 910 PRO A CA 1
ATOM 7262 C C . PRO A 1 910 ? 15.765 14.330 26.634 1.00 83.50 910 PRO A C 1
ATOM 7264 O O . PRO A 1 910 ? 15.494 14.115 25.450 1.00 83.50 910 PRO A O 1
ATOM 7267 N N . LEU A 1 911 ? 16.550 15.357 27.001 1.00 86.25 911 LEU A N 1
ATOM 7268 C CA . LEU A 1 911 ? 17.153 16.292 26.038 1.00 86.25 911 LEU A CA 1
ATOM 7269 C C . LEU A 1 911 ? 18.263 15.635 25.203 1.00 86.25 911 LEU A C 1
ATOM 7271 O O . LEU A 1 911 ? 18.661 16.178 24.174 1.00 86.25 911 LEU A O 1
ATOM 7275 N N . THR A 1 912 ? 18.734 14.448 25.589 1.00 88.19 912 THR A N 1
ATOM 7276 C CA . THR A 1 912 ? 19.698 13.676 24.792 1.00 88.19 912 THR A CA 1
ATOM 7277 C C . THR A 1 912 ? 19.106 13.161 23.479 1.00 88.19 912 THR A C 1
ATOM 7279 O O . THR A 1 912 ? 19.837 13.018 22.503 1.00 88.19 912 THR A O 1
ATOM 7282 N N . ILE A 1 913 ? 17.791 12.916 23.406 1.00 90.94 913 ILE A N 1
ATOM 7283 C CA . ILE A 1 913 ? 17.144 12.256 22.258 1.00 90.94 913 ILE A CA 1
ATOM 7284 C C . ILE A 1 913 ? 17.081 13.131 20.988 1.00 90.94 913 ILE A C 1
ATOM 7286 O O . ILE A 1 913 ? 17.396 12.617 19.909 1.00 90.94 913 ILE A O 1
ATOM 7290 N N . PRO A 1 914 ? 16.720 14.432 21.044 1.00 92.12 914 PRO A N 1
ATOM 7291 C CA . PRO A 1 914 ? 16.801 15.305 19.872 1.00 92.12 914 PRO A CA 1
ATOM 7292 C C . PRO A 1 914 ? 18.227 15.412 19.329 1.00 92.12 914 PRO A C 1
ATOM 7294 O O . PRO A 1 914 ? 18.438 15.246 18.134 1.00 92.12 914 PRO A O 1
ATOM 7297 N N . ALA A 1 915 ? 19.219 15.599 20.208 1.00 91.31 915 ALA A N 1
ATOM 7298 C CA . ALA A 1 915 ? 20.623 15.653 19.806 1.00 91.31 915 ALA A CA 1
ATOM 7299 C C . ALA A 1 915 ? 21.092 14.319 19.200 1.00 91.31 915 ALA A C 1
ATOM 7301 O O . ALA A 1 915 ? 21.685 14.316 18.130 1.00 91.31 915 ALA A O 1
ATOM 7302 N N . LEU A 1 916 ? 20.738 13.186 19.815 1.00 91.75 916 LEU A N 1
ATOM 7303 C CA . LEU A 1 916 ? 21.000 11.839 19.302 1.00 91.75 916 LEU A CA 1
ATOM 7304 C C . LEU A 1 916 ? 20.468 11.648 17.877 1.00 91.75 916 LEU A C 1
ATOM 7306 O O . LEU A 1 916 ? 21.214 11.285 16.971 1.00 91.75 916 LEU A O 1
ATOM 7310 N N . THR A 1 917 ? 19.170 11.885 17.681 1.00 91.62 917 THR A N 1
ATOM 7311 C CA . THR A 1 917 ? 18.511 11.690 16.380 1.00 91.62 917 THR A CA 1
ATOM 7312 C C . THR A 1 917 ? 19.032 12.668 15.326 1.00 91.62 917 THR A C 1
ATOM 7314 O O . THR A 1 917 ? 19.213 12.272 14.174 1.00 91.62 917 THR A O 1
ATOM 7317 N N . ALA A 1 918 ? 19.362 13.903 15.718 1.00 92.19 918 ALA A N 1
ATOM 7318 C CA . ALA A 1 918 ? 19.977 14.889 14.836 1.00 92.19 918 ALA A CA 1
ATOM 7319 C C . ALA A 1 918 ? 21.387 14.459 14.426 1.00 92.19 918 ALA A C 1
ATOM 7321 O O . ALA A 1 918 ? 21.705 14.491 13.245 1.00 92.19 918 ALA A O 1
ATOM 7322 N N . THR A 1 919 ? 22.218 14.000 15.365 1.00 90.50 919 THR A N 1
ATOM 7323 C CA . THR A 1 919 ? 23.578 13.530 15.078 1.00 90.50 919 THR A CA 1
ATOM 7324 C C . THR A 1 919 ? 23.573 12.311 14.166 1.00 90.50 919 THR A C 1
ATOM 7326 O O . THR A 1 919 ? 24.323 12.301 13.195 1.00 90.50 919 THR A O 1
ATOM 7329 N N . VAL A 1 920 ? 22.706 11.323 14.410 1.00 87.81 920 VAL A N 1
ATOM 7330 C CA . VAL A 1 920 ? 22.557 10.156 13.518 1.00 87.81 920 VAL A CA 1
ATOM 7331 C C . VAL A 1 920 ? 22.211 10.611 12.096 1.00 87.81 920 VAL A C 1
ATOM 7333 O O . VAL A 1 920 ? 22.851 10.181 11.138 1.00 87.81 920 VAL A O 1
ATOM 7336 N N . LEU A 1 921 ? 21.251 11.530 11.950 1.00 86.44 921 LEU A N 1
ATOM 7337 C CA . LEU A 1 921 ? 20.815 12.010 10.640 1.00 86.44 921 LEU A CA 1
ATOM 7338 C C . LEU A 1 921 ? 21.848 12.912 9.949 1.00 86.44 921 LEU A C 1
ATOM 7340 O O . LEU A 1 921 ? 22.041 12.801 8.743 1.00 86.44 921 LEU A O 1
ATOM 7344 N N . ILE A 1 922 ? 22.544 13.774 10.691 1.00 88.12 922 ILE A N 1
ATOM 7345 C CA . ILE A 1 922 ? 23.608 14.637 10.161 1.00 88.12 922 ILE A CA 1
ATOM 7346 C C . ILE A 1 922 ? 24.800 13.795 9.712 1.00 88.12 922 ILE A C 1
ATOM 7348 O O . ILE A 1 922 ? 25.286 14.009 8.607 1.00 88.12 922 ILE A O 1
ATOM 7352 N N . ILE A 1 923 ? 25.245 12.819 10.513 1.00 82.31 923 ILE A N 1
ATOM 7353 C CA . ILE A 1 923 ? 26.317 11.894 10.115 1.00 82.31 923 ILE A CA 1
ATOM 7354 C C . ILE A 1 923 ? 25.923 11.182 8.819 1.00 82.31 923 ILE A C 1
ATOM 7356 O O . ILE A 1 923 ? 26.721 11.132 7.887 1.00 82.31 923 ILE A O 1
ATOM 7360 N N . HIS A 1 924 ? 24.677 10.718 8.723 1.00 77.94 924 HIS A N 1
ATOM 7361 C CA . HIS A 1 924 ? 24.170 10.089 7.509 1.00 77.94 924 HIS A CA 1
ATOM 7362 C C . HIS A 1 924 ? 24.140 11.044 6.297 1.00 77.94 924 HIS A C 1
ATOM 7364 O O . HIS A 1 924 ? 24.560 10.680 5.203 1.00 77.94 924 HIS A O 1
ATOM 7370 N N . LEU A 1 925 ? 23.691 12.289 6.463 1.00 79.50 925 LEU A N 1
ATOM 7371 C CA . LEU A 1 925 ? 23.705 13.284 5.384 1.00 79.50 925 LEU A CA 1
ATOM 7372 C C . LEU A 1 925 ? 25.130 13.653 4.948 1.00 79.50 925 LEU A C 1
ATOM 7374 O O . LEU A 1 925 ? 25.392 13.791 3.755 1.00 79.50 925 LEU A O 1
ATOM 7378 N N . CYS A 1 926 ? 26.064 13.774 5.891 1.00 78.56 926 CYS A N 1
ATOM 7379 C CA . CYS A 1 926 ? 27.479 13.988 5.594 1.00 78.56 926 CYS A CA 1
ATOM 7380 C C . CYS A 1 926 ? 28.072 12.813 4.805 1.00 78.56 926 CYS A C 1
ATOM 7382 O O . CYS A 1 926 ? 28.846 13.041 3.877 1.00 78.56 926 CYS A O 1
ATOM 7384 N N . MET A 1 927 ? 27.677 11.578 5.133 1.00 72.19 927 MET A N 1
ATOM 7385 C CA . MET A 1 927 ? 28.051 10.381 4.373 1.00 72.19 927 MET A CA 1
ATOM 7386 C C . MET A 1 927 ? 27.574 10.476 2.917 1.00 72.19 927 MET A C 1
ATOM 7388 O O . MET A 1 927 ? 28.387 10.305 2.007 1.00 72.19 927 MET A O 1
ATOM 7392 N N . LEU A 1 928 ? 26.312 10.865 2.691 1.00 69.62 928 LEU A N 1
ATOM 7393 C CA . LEU A 1 928 ? 25.756 11.074 1.347 1.00 69.62 928 LEU A CA 1
ATOM 7394 C C . LEU A 1 928 ? 26.491 12.172 0.562 1.00 69.62 928 LEU A C 1
ATOM 7396 O O . LEU A 1 928 ? 26.653 12.050 -0.649 1.00 69.62 928 LEU A O 1
ATOM 7400 N N . ASN A 1 929 ? 26.949 13.239 1.225 1.00 68.75 929 ASN A N 1
ATOM 7401 C CA . ASN A 1 929 ? 27.599 14.374 0.561 1.00 68.75 929 ASN A CA 1
ATOM 7402 C C . ASN A 1 929 ? 28.940 14.022 -0.094 1.00 68.75 929 ASN A C 1
ATOM 7404 O O . ASN A 1 929 ? 29.368 14.715 -1.013 1.00 68.75 929 ASN A O 1
ATOM 7408 N N . LYS A 1 930 ? 29.617 12.961 0.369 1.00 64.94 930 LYS A N 1
ATOM 7409 C CA . LYS A 1 930 ? 30.895 12.527 -0.216 1.00 64.94 930 LYS A CA 1
ATOM 7410 C C . LYS A 1 930 ? 30.727 12.011 -1.651 1.00 64.94 930 LYS A C 1
ATOM 7412 O O . LYS A 1 930 ? 31.640 12.165 -2.456 1.00 64.94 930 LYS A O 1
ATOM 7417 N N . ASN A 1 931 ? 29.561 11.453 -1.971 1.00 62.31 931 ASN A N 1
ATOM 7418 C CA . ASN A 1 931 ? 29.226 10.950 -3.299 1.00 62.31 931 ASN A CA 1
ATOM 7419 C C . ASN A 1 931 ? 28.169 11.872 -3.925 1.00 62.31 931 ASN A C 1
ATOM 7421 O O . ASN A 1 931 ? 27.007 11.468 -4.044 1.00 62.31 931 ASN A O 1
ATOM 7425 N N . PRO A 1 932 ? 28.516 13.131 -4.266 1.00 66.25 932 PRO A N 1
ATOM 7426 C CA . PRO A 1 932 ? 27.547 14.036 -4.847 1.00 66.25 932 PRO A CA 1
ATOM 7427 C C . PRO A 1 932 ? 27.036 13.431 -6.143 1.00 66.25 932 PRO A C 1
ATOM 7429 O O . PRO A 1 932 ? 27.805 13.013 -6.997 1.00 66.25 932 PRO A O 1
ATOM 7432 N N . VAL A 1 933 ? 25.723 13.361 -6.280 1.00 68.50 933 VAL A N 1
ATOM 7433 C CA . VAL A 1 933 ? 25.108 12.779 -7.474 1.00 68.50 933 VAL A CA 1
ATOM 7434 C C . VAL A 1 933 ? 25.084 13.783 -8.619 1.00 68.50 933 VAL A C 1
ATOM 7436 O O . VAL A 1 933 ? 25.121 13.401 -9.781 1.00 68.50 933 VAL A O 1
ATOM 7439 N N . SER A 1 934 ? 25.029 15.072 -8.287 1.00 73.25 934 SER A N 1
ATOM 7440 C CA . SER A 1 934 ? 24.988 16.197 -9.216 1.00 73.25 934 SER A CA 1
ATOM 7441 C C . SER A 1 934 ? 25.576 17.455 -8.552 1.00 73.25 934 SER A C 1
ATOM 7443 O O . SER A 1 934 ? 25.767 17.458 -7.328 1.00 73.25 934 SER A O 1
ATOM 7445 N N . PRO A 1 935 ? 25.837 18.544 -9.301 1.00 70.25 935 PRO A N 1
ATOM 7446 C CA . PRO A 1 935 ? 26.448 19.760 -8.755 1.00 70.25 935 PRO A CA 1
ATOM 7447 C C . PRO A 1 935 ? 25.626 20.402 -7.623 1.00 70.25 935 PRO A C 1
ATOM 7449 O O . PRO A 1 935 ? 26.185 20.889 -6.643 1.00 70.25 935 PRO A O 1
ATOM 7452 N N . ASP A 1 936 ? 24.294 20.330 -7.708 1.00 71.00 936 ASP A N 1
ATOM 7453 C CA . ASP A 1 936 ? 23.384 20.916 -6.715 1.00 71.00 936 ASP A CA 1
ATOM 7454 C C . ASP A 1 936 ? 23.243 20.063 -5.445 1.00 71.00 936 ASP A C 1
ATOM 7456 O O . ASP A 1 936 ? 22.764 20.546 -4.415 1.00 71.00 936 ASP A O 1
ATOM 7460 N N . TYR A 1 937 ? 23.667 18.799 -5.484 1.00 75.44 937 TYR A N 1
ATOM 7461 C CA . TYR A 1 937 ? 23.431 17.812 -4.430 1.00 75.44 937 TYR A CA 1
ATOM 7462 C C . TYR A 1 937 ? 24.030 18.230 -3.078 1.00 75.44 937 TYR A C 1
ATOM 7464 O O . TYR A 1 937 ? 23.367 18.141 -2.040 1.00 75.44 937 TYR A O 1
ATOM 7472 N N . ALA A 1 938 ? 25.247 18.781 -3.092 1.00 77.12 938 ALA A N 1
ATOM 7473 C CA . ALA A 1 938 ? 25.922 19.242 -1.881 1.00 77.12 938 ALA A CA 1
ATOM 7474 C C . ALA A 1 938 ? 25.204 20.424 -1.215 1.00 77.12 938 ALA A C 1
ATOM 7476 O O . ALA A 1 938 ? 25.123 20.501 0.014 1.00 77.12 938 ALA A O 1
ATOM 7477 N N . SER A 1 939 ? 24.618 21.317 -2.018 1.00 79.81 939 SER A N 1
ATOM 7478 C CA . SER A 1 939 ? 23.842 22.450 -1.507 1.00 79.81 939 SER A CA 1
ATOM 7479 C C . SER A 1 939 ? 22.572 21.982 -0.786 1.00 79.81 939 SER A C 1
ATOM 7481 O O . SER A 1 939 ? 22.279 22.446 0.317 1.00 79.81 939 SER A O 1
ATOM 7483 N N . VAL A 1 940 ? 21.858 20.997 -1.349 1.00 80.38 940 VAL A N 1
ATOM 7484 C CA . VAL A 1 940 ? 20.646 20.422 -0.745 1.00 80.38 940 VAL A CA 1
ATOM 7485 C C . VAL A 1 940 ? 20.975 19.739 0.576 1.00 80.38 940 VAL A C 1
ATOM 7487 O O . VAL A 1 940 ? 20.246 19.913 1.557 1.00 80.38 940 VAL A O 1
ATOM 7490 N N . ILE A 1 941 ? 22.089 19.009 0.635 1.00 81.88 941 ILE A N 1
ATOM 7491 C CA . ILE A 1 941 ? 22.555 18.388 1.876 1.00 81.88 941 ILE A CA 1
ATOM 7492 C C . ILE A 1 941 ? 22.917 19.447 2.919 1.00 81.88 941 ILE A C 1
ATOM 7494 O O . ILE A 1 941 ? 22.449 19.352 4.054 1.00 81.88 941 ILE A O 1
ATOM 7498 N N . GLY A 1 942 ? 23.673 20.483 2.547 1.00 84.94 942 GLY A N 1
ATOM 7499 C CA . GLY A 1 942 ? 24.016 21.582 3.453 1.00 84.94 942 GLY A CA 1
ATOM 7500 C C . GLY A 1 942 ? 22.776 22.260 4.046 1.00 84.94 942 GLY A C 1
ATOM 7501 O O . GLY A 1 942 ? 22.682 22.436 5.263 1.00 84.94 942 GLY A O 1
ATOM 7502 N N . VAL A 1 943 ? 21.772 22.553 3.212 1.00 86.38 943 VAL A N 1
ATOM 7503 C CA . VAL A 1 943 ? 20.479 23.104 3.659 1.00 86.38 943 VAL A CA 1
ATOM 7504 C C . VAL A 1 943 ? 19.731 22.121 4.566 1.00 86.38 943 VAL A C 1
ATOM 7506 O O . VAL A 1 943 ? 19.114 22.539 5.546 1.00 86.38 943 VAL A O 1
ATOM 7509 N N . SER A 1 944 ? 19.792 20.820 4.281 1.00 86.25 944 SER A N 1
ATOM 7510 C CA . SER A 1 944 ? 19.165 19.778 5.107 1.00 86.25 944 SER A CA 1
ATOM 7511 C C . SER A 1 944 ? 19.792 19.701 6.495 1.00 86.25 944 SER A C 1
ATOM 7513 O O . SER A 1 944 ? 19.068 19.718 7.490 1.00 86.25 944 SER A O 1
ATOM 7515 N N . ILE A 1 945 ? 21.125 19.712 6.577 1.00 88.25 945 ILE A N 1
ATOM 7516 C CA . ILE A 1 945 ? 21.868 19.746 7.844 1.00 88.25 945 ILE A CA 1
ATOM 7517 C C . ILE A 1 945 ? 21.506 21.009 8.634 1.00 88.25 945 ILE A C 1
ATOM 7519 O O . ILE A 1 945 ? 21.159 20.916 9.812 1.00 88.25 945 ILE A O 1
ATOM 7523 N N . ALA A 1 946 ? 21.501 22.181 7.988 1.00 88.62 946 ALA A N 1
ATOM 7524 C CA . ALA A 1 946 ? 21.113 23.438 8.628 1.00 88.62 946 ALA A CA 1
ATOM 7525 C C . ALA A 1 946 ? 19.686 23.384 9.199 1.00 88.62 946 ALA A C 1
ATOM 7527 O O . ALA A 1 946 ? 19.462 23.765 10.349 1.00 88.62 946 ALA A O 1
ATOM 7528 N N . LYS A 1 947 ? 18.719 22.852 8.441 1.00 86.81 947 LYS A N 1
ATOM 7529 C CA . LYS A 1 947 ? 17.332 22.705 8.908 1.00 86.81 947 LYS A CA 1
ATOM 7530 C C . LYS A 1 947 ? 17.202 21.722 10.069 1.00 86.81 947 LYS A C 1
ATOM 7532 O O . LYS A 1 947 ? 16.465 22.020 11.006 1.00 86.81 947 LYS A O 1
ATOM 7537 N N . ILE A 1 948 ? 17.921 20.597 10.053 1.00 88.56 948 ILE A N 1
ATOM 7538 C CA . ILE A 1 948 ? 17.940 19.652 11.183 1.00 88.56 948 ILE A CA 1
ATOM 7539 C C . ILE A 1 948 ? 18.484 20.335 12.434 1.00 88.56 948 ILE A C 1
ATOM 7541 O O . ILE A 1 948 ? 17.875 20.214 13.492 1.00 88.56 948 ILE A O 1
ATOM 7545 N N . MET A 1 949 ? 19.575 21.100 12.325 1.00 88.31 949 MET A N 1
ATOM 7546 C CA . MET A 1 949 ? 20.119 21.851 13.462 1.00 88.31 949 MET A CA 1
ATOM 7547 C C . MET A 1 949 ? 19.116 22.876 14.003 1.00 88.31 949 MET A C 1
ATOM 7549 O O . MET A 1 949 ? 18.957 22.987 15.219 1.00 88.31 949 MET A O 1
ATOM 7553 N N . ILE A 1 950 ? 18.392 23.582 13.127 1.00 87.88 950 ILE A N 1
ATOM 7554 C CA . ILE A 1 950 ? 17.330 24.517 13.530 1.00 87.88 950 ILE A CA 1
ATOM 7555 C C . ILE A 1 950 ? 16.213 23.771 14.265 1.00 87.88 950 ILE A C 1
ATOM 7557 O O . ILE A 1 950 ? 15.859 24.158 15.375 1.00 87.88 950 ILE A O 1
ATOM 7561 N N . TRP A 1 951 ? 15.685 22.681 13.703 1.00 86.38 951 TRP A N 1
ATOM 7562 C CA . TRP A 1 951 ? 14.623 21.893 14.338 1.00 86.38 951 TRP A CA 1
ATOM 7563 C C . TRP A 1 951 ? 15.069 21.263 15.656 1.00 86.38 951 TRP A C 1
ATOM 7565 O O . TRP A 1 951 ? 14.315 21.288 16.626 1.00 86.38 951 TRP A O 1
ATOM 7575 N N . ALA A 1 952 ? 16.289 20.732 15.723 1.00 88.19 952 ALA A N 1
ATOM 7576 C CA . ALA A 1 952 ? 16.876 20.217 16.952 1.00 88.19 952 ALA A CA 1
ATOM 7577 C C . ALA A 1 952 ? 16.967 21.311 18.014 1.00 88.19 952 ALA A C 1
ATOM 7579 O O . ALA A 1 952 ? 16.527 21.090 19.137 1.00 88.19 952 ALA A O 1
ATOM 7580 N N . THR A 1 953 ? 17.442 22.502 17.646 1.00 85.81 953 THR A N 1
ATOM 7581 C CA . THR A 1 953 ? 17.505 23.660 18.549 1.00 85.81 953 THR A CA 1
ATOM 7582 C C . THR A 1 953 ? 16.113 24.059 19.023 1.00 85.81 953 THR A C 1
ATOM 7584 O O . THR A 1 953 ? 15.897 24.171 20.221 1.00 85.81 953 THR A O 1
ATOM 7587 N N . VAL A 1 954 ? 15.139 24.188 18.116 1.00 85.69 954 VAL A N 1
ATOM 7588 C CA . VAL A 1 954 ? 13.749 24.525 18.461 1.00 85.69 954 VAL A CA 1
ATOM 7589 C C . VAL A 1 954 ? 13.159 23.501 19.427 1.00 85.69 954 VAL A C 1
ATOM 7591 O O . VAL A 1 954 ? 12.605 23.892 20.450 1.00 85.69 954 VAL A O 1
ATOM 7594 N N . ILE A 1 955 ? 13.298 22.201 19.148 1.00 85.06 955 ILE A N 1
ATOM 7595 C CA . ILE A 1 955 ? 12.817 21.142 20.043 1.00 85.06 955 ILE A CA 1
ATOM 7596 C C . ILE A 1 955 ? 13.526 21.251 21.394 1.00 85.06 955 ILE A C 1
ATOM 7598 O O . ILE A 1 955 ? 12.854 21.335 22.413 1.00 85.06 955 ILE A O 1
ATOM 7602 N N . LEU A 1 956 ? 14.858 21.314 21.429 1.00 84.94 956 LEU A N 1
ATOM 7603 C CA . LEU A 1 956 ? 15.634 21.408 22.668 1.00 84.94 956 LEU A CA 1
ATOM 7604 C C . LEU A 1 956 ? 15.257 22.636 23.508 1.00 84.94 956 LEU A C 1
ATOM 7606 O O . LEU A 1 956 ? 15.042 22.500 24.710 1.00 84.94 956 LEU A O 1
ATOM 7610 N N . THR A 1 957 ? 15.121 23.810 22.890 1.00 80.88 957 THR A N 1
ATOM 7611 C CA . THR A 1 957 ? 14.690 25.048 23.551 1.00 80.88 957 THR A CA 1
ATOM 7612 C C . THR A 1 957 ? 13.263 24.923 24.071 1.00 80.88 957 THR A C 1
ATOM 7614 O O . THR A 1 957 ? 13.011 25.251 25.225 1.00 80.88 957 THR A O 1
ATOM 7617 N N . LEU A 1 958 ? 12.333 24.371 23.283 1.00 78.19 958 LEU A N 1
ATOM 7618 C CA . LEU A 1 958 ? 10.958 24.126 23.728 1.00 78.19 958 LEU A CA 1
ATOM 7619 C C . LEU A 1 958 ? 10.895 23.153 24.908 1.00 78.19 958 LEU A C 1
ATOM 7621 O O . LEU A 1 958 ? 10.105 23.373 25.825 1.00 78.19 958 LEU A O 1
ATOM 7625 N N . LEU A 1 959 ? 11.704 22.089 24.891 1.00 76.19 959 LEU A N 1
ATOM 7626 C CA . LEU A 1 959 ? 11.799 21.128 25.990 1.00 76.19 959 LEU A CA 1
ATOM 7627 C C . LEU A 1 959 ? 12.420 21.783 27.247 1.00 76.19 959 LEU A C 1
ATOM 7629 O O . LEU A 1 959 ? 11.975 21.527 28.362 1.00 76.19 959 LEU A O 1
ATOM 7633 N N . HIS A 1 960 ? 13.433 22.641 27.082 1.00 74.56 960 HIS A N 1
ATOM 7634 C CA . HIS A 1 960 ? 14.176 23.274 28.180 1.00 74.56 960 HIS A CA 1
ATOM 7635 C C . HIS A 1 960 ? 13.434 24.465 28.819 1.00 74.56 960 HIS A C 1
ATOM 7637 O O . HIS A 1 960 ? 13.375 24.582 30.045 1.00 74.56 960 HIS A O 1
ATOM 7643 N N . ASP A 1 961 ? 12.832 25.346 28.017 1.00 70.50 961 ASP A N 1
ATOM 7644 C CA . ASP A 1 961 ? 12.157 26.557 28.501 1.00 70.50 961 ASP A CA 1
ATOM 7645 C C . ASP A 1 961 ? 10.792 26.250 29.125 1.00 70.50 961 ASP A C 1
ATOM 7647 O O . ASP A 1 961 ? 10.443 26.842 30.150 1.00 70.50 961 ASP A O 1
ATOM 7651 N N . ASN A 1 962 ? 10.044 25.269 28.601 1.00 62.91 962 ASN A N 1
ATOM 7652 C CA . ASN A 1 962 ? 8.815 24.811 29.263 1.00 62.91 962 ASN A CA 1
ATOM 7653 C C . ASN A 1 962 ? 9.099 24.230 30.657 1.00 62.91 962 ASN A C 1
ATOM 7655 O O . ASN A 1 962 ? 8.309 24.449 31.579 1.00 62.91 962 ASN A O 1
ATOM 7659 N N . GLN A 1 963 ? 10.242 23.560 30.846 1.00 62.47 963 GLN A N 1
ATOM 7660 C CA . GLN A 1 963 ? 10.678 23.082 32.162 1.00 62.47 963 GLN A CA 1
ATOM 7661 C C . GLN A 1 963 ? 11.012 24.238 33.123 1.00 62.47 963 GLN A C 1
ATOM 7663 O O . GLN A 1 963 ? 10.716 24.139 34.312 1.00 62.47 963 GLN A O 1
ATOM 7668 N N . LYS A 1 964 ? 11.564 25.360 32.634 1.00 56.69 964 LYS A N 1
ATOM 7669 C CA . LYS A 1 964 ? 11.811 26.567 33.452 1.00 56.69 964 LYS A CA 1
ATOM 7670 C C . LYS A 1 964 ? 10.523 27.294 33.839 1.00 56.69 964 LYS A C 1
ATOM 7672 O O . LYS A 1 964 ? 10.369 27.697 34.989 1.00 56.69 964 LYS A O 1
ATOM 7677 N N . ILE A 1 965 ? 9.583 27.449 32.905 1.00 55.94 965 ILE A N 1
ATOM 7678 C CA . ILE A 1 965 ? 8.319 28.169 33.143 1.00 55.94 965 ILE A CA 1
ATOM 7679 C C . ILE A 1 965 ? 7.449 27.444 34.179 1.00 55.94 965 ILE A C 1
ATOM 7681 O O . ILE A 1 965 ? 6.813 28.103 34.998 1.00 55.94 965 ILE A O 1
ATOM 7685 N N . GLN A 1 966 ? 7.432 26.107 34.180 1.00 53.28 966 GLN A N 1
ATOM 7686 C CA . GLN A 1 966 ? 6.718 25.326 35.198 1.00 53.28 966 GLN A CA 1
ATOM 7687 C C . GLN A 1 966 ? 7.437 25.249 36.550 1.00 53.28 966 GLN A C 1
ATOM 7689 O O . GLN A 1 966 ? 6.806 24.884 37.530 1.00 53.28 966 GLN A O 1
ATOM 7694 N N . HIS A 1 967 ? 8.729 25.578 36.616 1.00 50.94 967 HIS A N 1
ATOM 7695 C CA . HIS A 1 967 ? 9.454 25.708 37.883 1.00 50.94 967 HIS A CA 1
ATOM 7696 C C . HIS A 1 967 ? 9.182 27.070 38.550 1.00 50.94 967 HIS A C 1
ATOM 7698 O O . HIS A 1 967 ? 9.189 27.175 39.775 1.00 50.94 967 HIS A O 1
ATOM 7704 N N . ASN A 1 968 ? 8.960 28.120 37.755 1.00 45.25 968 ASN A N 1
ATOM 7705 C CA . ASN A 1 968 ? 8.674 29.471 38.254 1.00 45.25 968 ASN A CA 1
ATOM 7706 C C . ASN A 1 968 ? 7.186 29.709 38.588 1.00 45.25 968 ASN A C 1
ATOM 7708 O O . ASN A 1 968 ? 6.841 30.796 39.050 1.00 45.25 968 ASN A O 1
ATOM 7712 N N . LYS A 1 969 ? 6.317 28.723 38.337 1.00 43.84 969 LYS A N 1
ATOM 7713 C CA . LYS A 1 969 ? 4.917 28.664 38.783 1.00 43.84 969 LYS A CA 1
ATOM 7714 C C . LYS A 1 969 ? 4.783 27.618 39.876 1.00 43.84 969 LYS A C 1
ATOM 7716 O O . LYS A 1 969 ? 3.941 27.836 40.772 1.00 43.84 969 LYS A O 1
#

Radius of gyration: 32.45 Å; chains: 1; bounding box: 89×64×84 Å

Sequence (969 aa):
PKDYILKDYAHERVKERLDHHFIYENNKKSIAEAKLEIRMTISGNQVTKMAPNVKLPENFTREFDNMRSFNNAFGQIGSAILIIGYGIIILVSMFTGWQKKALNWSETTAISLIIAAFGGLDGINTLPLAWYSGYDTAQTPEGFFARTILLIIASMLTQFIQVFITLLAGEYLTRQTRPQLPQLWNWWHTKSAASQTTTHLIALGYVIFGLTVGYQAIFYIVAQKIPGVWIPTGPLVNPNIVSTYIPALSPFSISLNAGIWEELLFRAVPIGAALIIGKRYNCMWLALLLSVPLQAVIFGMAHASYPQQPFFIRTIELAIPFTFFGAIYLSYGLLPIITAHFLFDVNAFSSIIFNMDTPGIWIQQGLVIATLALPALIVLYAKITTGDWIGQALPSQFLNKQWKPTEQKKDNDTRKIITYVPTATYQLVIYCISSLLIATALGNLWTQFPTITKPLSINRTAAVEKAYEIATQQKLTPEKTWTISTIAALSEPETVLDYLIETLGKENATTFLQNPVIEVDGKNEDLSAYLPHYAWHTRYATFEGTQDDRAEELNIERGNATTDFDHRISENIVIPSISESEAIALARSHLSELSKSTKPFNIIKKQPTTTPKNRTDWQITFEMETDGAFAKLQPRVDISITGNQISGRQQYLHIPEKWIQTQKIKEQNSILIQISESILWTIVTLTILGFSLHHFVNSSINYKVLRNFSILLVLMYAAVYINNMNITFMQLYSAMDMTNQLISEVASWAISHFFKIAVICLLAHYVVTTQSHFKKAPSLLPSIINGAFLGCLLMGGRYLITQYSLPEADWQLGKLILVSGKIPWLGAVDISLQYLMITLFALAACLYTMTRKPSIYRYLFAIVMLTLVVKSVSFEHRVFITPEFLHLKVYGVIFLIICLCWNRIIRDDPLTIPALTATVLIIHLCMLNKNPVSPDYASVIGVSIAKIMIWATVILTLLHDNQKIQHNK